Protein AF-0000000082691052 (afdb_homodimer)

Nearest PDB structures (foldseek):
  5c16-assembly4_D  TM=9.953E-01  e=3.959E-85  Homo sapiens
  1zvr-assembly1_A  TM=9.851E-01  e=4.439E-80  Homo sapiens
  5gnh-assembly2_A  TM=9.841E-01  e=2.265E-79  Homo sapiens
  5gnh-assembly3_B  TM=9.835E-01  e=7.091E-79  Homo sapiens
  2yf0-assembly1_A-2  TM=7.740E-01  e=4.657E-48  Homo sapiens

Structure (mmCIF, N/CA/C/O backbone):
data_AF-0000000082691052-model_v1
#
loop_
_entity.id
_entity.type
_entity.pdbx_description
1 polymer Myotubularin
#
loop_
_atom_site.group_PDB
_atom_site.id
_atom_site.type_symbol
_atom_site.label_atom_id
_atom_site.label_alt_id
_atom_site.label_comp_id
_atom_site.label_asym_id
_atom_site.label_entity_id
_atom_site.label_seq_id
_atom_site.pdbx_PDB_ins_code
_atom_site.Cartn_x
_atom_site.Cartn_y
_atom_site.Cartn_z
_atom_site.occupancy
_atom_site.B_iso_or_equiv
_atom_site.auth_seq_id
_atom_site.auth_comp_id
_atom_site.auth_asym_id
_atom_site.auth_atom_id
_atom_site.pdbx_PDB_model_num
ATOM 1 N N . MET A 1 1 ? -20.766 -76.875 -1.717 1 14.55 1 MET A N 1
ATOM 2 C CA . MET A 1 1 ? -20.375 -77.688 -2.879 1 14.55 1 MET A CA 1
ATOM 3 C C . MET A 1 1 ? -20.75 -77 -4.176 1 14.55 1 MET A C 1
ATOM 5 O O . MET A 1 1 ? -19.906 -76.812 -5.07 1 14.55 1 MET A O 1
ATOM 9 N N . ASP A 1 2 ? -21.922 -77.062 -4.832 1 14.27 2 ASP A N 1
ATOM 10 C CA . ASP A 1 2 ? -22.5 -77.562 -6.078 1 14.27 2 ASP A CA 1
ATOM 11 C C . ASP A 1 2 ? -22.703 -76.375 -7.078 1 14.27 2 ASP A C 1
ATOM 13 O O . ASP A 1 2 ? -23.406 -75.438 -6.793 1 14.27 2 ASP A O 1
ATOM 17 N N . LYS A 1 3 ? -21.688 -76.125 -8.289 1 18.16 3 LYS A N 1
ATOM 18 C CA . LYS A 1 3 ? -20.797 -75.562 -9.297 1 18.16 3 LYS A CA 1
ATOM 19 C C . LYS A 1 3 ? -21.531 -75.375 -10.633 1 18.16 3 LYS A C 1
ATOM 21 O O . LYS A 1 3 ? -20.922 -75.062 -11.648 1 18.16 3 LYS A O 1
ATOM 26 N N . LEU A 1 4 ? -22.812 -75.5 -10.898 1 14.78 4 LEU A N 1
ATOM 27 C CA . LEU A 1 4 ? -23.25 -76.312 -12.062 1 14.78 4 LEU A CA 1
ATOM 28 C C . LEU A 1 4 ? -23.047 -75.5 -13.344 1 14.78 4 LEU A C 1
ATOM 30 O O . LEU A 1 4 ? -22.453 -76 -14.312 1 14.78 4 LEU A O 1
ATOM 34 N N . PRO A 1 5 ? -24.062 -74.812 -14.219 1 16.7 5 PRO A N 1
ATOM 35 C CA . PRO A 1 5 ? -24.516 -75.312 -15.508 1 16.7 5 PRO A CA 1
ATOM 36 C C . PRO A 1 5 ? -23.906 -74.562 -16.688 1 16.7 5 PRO A C 1
ATOM 38 O O . PRO A 1 5 ? -23.531 -73.438 -16.562 1 16.7 5 PRO A O 1
ATOM 41 N N . ALA A 1 6 ? -23.625 -75.062 -18.156 1 17.56 6 ALA A N 1
ATOM 42 C CA . ALA A 1 6 ? -22.703 -75.375 -19.234 1 17.56 6 ALA A CA 1
ATOM 43 C C . ALA A 1 6 ? -22.875 -74.438 -20.422 1 17.56 6 ALA A C 1
ATOM 45 O O . ALA A 1 6 ? -21.891 -74.062 -21.062 1 17.56 6 ALA A O 1
ATOM 46 N N . LEU A 1 7 ? -24.109 -73.938 -20.938 1 16.14 7 LEU A N 1
ATOM 47 C CA . LEU A 1 7 ? -24.609 -74.375 -22.234 1 16.14 7 LEU A CA 1
ATOM 48 C C . LEU A 1 7 ? -23.953 -73.562 -23.359 1 16.14 7 LEU A C 1
ATOM 50 O O . LEU A 1 7 ? -23.484 -72.438 -23.141 1 16.14 7 LEU A O 1
ATOM 54 N N . ASP A 1 8 ? -24.156 -73.875 -24.859 1 16.05 8 ASP A N 1
ATOM 55 C CA . ASP A 1 8 ? -23.672 -74.25 -26.188 1 16.05 8 ASP A CA 1
ATOM 56 C C . ASP A 1 8 ? -23.766 -73.125 -27.172 1 16.05 8 ASP A C 1
ATOM 58 O O . ASP A 1 8 ? -24.875 -72.688 -27.5 1 16.05 8 ASP A O 1
ATOM 62 N N . LEU A 1 9 ? -22.844 -72.188 -27.344 1 16.17 9 LEU A N 1
ATOM 63 C CA . LEU A 1 9 ? -22.719 -70.875 -28 1 16.17 9 LEU A CA 1
ATOM 64 C C . LEU A 1 9 ? -22.531 -71 -29.5 1 16.17 9 LEU A C 1
ATOM 66 O O . LEU A 1 9 ? -21.406 -71.312 -29.953 1 16.17 9 LEU A O 1
ATOM 70 N N . GLY A 1 10 ? -23.453 -71.438 -30.281 1 15.02 10 GLY A N 1
ATOM 71 C CA . GLY A 1 10 ? -23.297 -72 -31.625 1 15.02 10 GLY A CA 1
ATOM 72 C C . GLY A 1 10 ? -22.844 -71 -32.625 1 15.02 10 GLY A C 1
ATOM 73 O O . GLY A 1 10 ? -22.859 -69.812 -32.375 1 15.02 10 GLY A O 1
ATOM 74 N N . ALA A 1 11 ? -22.5 -71.312 -34.156 1 15.74 11 ALA A N 1
ATOM 75 C CA . ALA A 1 11 ? -21.531 -71.375 -35.25 1 15.74 11 ALA A CA 1
ATOM 76 C C . ALA A 1 11 ? -21.922 -70.375 -36.344 1 15.74 11 ALA A C 1
ATOM 78 O O . ALA A 1 11 ? -21.062 -69.688 -36.906 1 15.74 11 ALA A O 1
ATOM 79 N N . PRO A 1 12 ? -23.172 -70 -36.844 1 15.3 12 PRO A N 1
ATOM 80 C CA . PRO A 1 12 ? -23.297 -70.438 -38.25 1 15.3 12 PRO A CA 1
ATOM 81 C C . PRO A 1 12 ? -22.688 -69.375 -39.219 1 15.3 12 PRO A C 1
ATOM 83 O O . PRO A 1 12 ? -22.453 -68.25 -38.844 1 15.3 12 PRO A O 1
ATOM 86 N N . VAL A 1 13 ? -22.703 -69.625 -40.719 1 15.66 13 VAL A N 1
ATOM 87 C CA . VAL A 1 13 ? -21.969 -69.812 -41.969 1 15.66 13 VAL A CA 1
ATOM 88 C C . VAL A 1 13 ? -22.141 -68.562 -42.875 1 15.66 13 VAL A C 1
ATOM 90 O O . VAL A 1 13 ? -21.141 -68 -43.312 1 15.66 13 VAL A O 1
ATOM 93 N N . GLY A 1 14 ? -23.031 -68.5 -43.938 1 14.49 14 GLY A N 1
ATOM 94 C CA . GLY A 1 14 ? -22.719 -68.688 -45.344 1 14.49 14 GLY A CA 1
ATOM 95 C C . GLY A 1 14 ? -22.703 -67.375 -46.094 1 14.49 14 GLY A C 1
ATOM 96 O O . GLY A 1 14 ? -21.656 -66.938 -46.562 1 14.49 14 GLY A O 1
ATOM 97 N N . GLY A 1 15 ? -23.812 -66.938 -46.844 1 14.43 15 GLY A N 1
ATOM 98 C CA . GLY A 1 15 ? -23.906 -67 -48.312 1 14.43 15 GLY A CA 1
ATOM 99 C C . GLY A 1 15 ? -23.609 -65.688 -49 1 14.43 15 GLY A C 1
ATOM 100 O O . GLY A 1 15 ? -23.062 -64.812 -48.375 1 14.43 15 GLY A O 1
ATOM 101 N N . GLY A 1 16 ? -24.625 -65 -49.625 1 14.62 16 GLY A N 1
ATOM 102 C CA . GLY A 1 16 ? -24.828 -64.875 -51.062 1 14.62 16 GLY A CA 1
ATOM 103 C C . GLY A 1 16 ? -24.328 -63.562 -51.594 1 14.62 16 GLY A C 1
ATOM 104 O O . GLY A 1 16 ? -23.953 -62.688 -50.844 1 14.62 16 GLY A O 1
ATOM 105 N N . GLY A 1 17 ? -25.062 -63 -52.625 1 14.78 17 GLY A N 1
ATOM 106 C CA . GLY A 1 17 ? -24.828 -62.781 -54.031 1 14.78 17 GLY A CA 1
ATOM 107 C C . GLY A 1 17 ? -24.453 -61.312 -54.344 1 14.78 17 GLY A C 1
ATOM 108 O O . GLY A 1 17 ? -24.391 -60.5 -53.406 1 14.78 17 GLY A O 1
ATOM 109 N N . ARG A 1 18 ? -25.203 -60.562 -55.281 1 14.23 18 ARG A N 1
ATOM 110 C CA . ARG A 1 18 ? -24.859 -60.188 -56.656 1 14.23 18 ARG A CA 1
ATOM 111 C C . ARG A 1 18 ? -24.641 -58.688 -56.781 1 14.23 18 ARG A C 1
ATOM 113 O O . ARG A 1 18 ? -23.656 -58.25 -57.375 1 14.23 18 ARG A O 1
ATOM 120 N N . LYS A 1 19 ? -25.734 -57.719 -56.656 1 14.57 19 LYS A N 1
ATOM 121 C CA . LYS A 1 19 ? -26.047 -57.094 -57.938 1 14.57 19 LYS A CA 1
ATOM 122 C C . LYS A 1 19 ? -25.094 -55.938 -58.219 1 14.57 19 LYS A C 1
ATOM 124 O O . LYS A 1 19 ? -24.516 -55.375 -57.312 1 14.57 19 LYS A O 1
ATOM 129 N N . PRO A 1 20 ? -25.531 -54.812 -59.156 1 15.2 20 PRO A N 1
ATOM 130 C CA . PRO A 1 20 ? -25.016 -54.406 -60.438 1 15.2 20 PRO A CA 1
ATOM 131 C C . PRO A 1 20 ? -24.25 -53.094 -60.375 1 15.2 20 PRO A C 1
ATOM 133 O O . PRO A 1 20 ? -24.25 -52.406 -59.344 1 15.2 20 PRO A O 1
ATOM 136 N N . PRO A 1 21 ? -24.625 -52.031 -61.344 1 15.65 21 PRO A N 1
ATOM 137 C CA . PRO A 1 21 ? -23.906 -51.5 -62.5 1 15.65 21 PRO A CA 1
ATOM 138 C C . PRO A 1 21 ? -23.312 -50.094 -62.25 1 15.65 21 PRO A C 1
ATOM 140 O O . PRO A 1 21 ? -23.656 -49.469 -61.25 1 15.65 21 PRO A O 1
ATOM 143 N N . ARG A 1 22 ? -23 -49.281 -63.344 1 15.65 22 ARG A N 1
ATOM 144 C CA . ARG A 1 22 ? -21.859 -48.594 -63.938 1 15.65 22 ARG A CA 1
ATOM 145 C C . ARG A 1 22 ? -21.969 -47.062 -63.75 1 15.65 22 ARG A C 1
ATOM 147 O O . ARG A 1 22 ? -20.969 -46.406 -63.531 1 15.65 22 ARG A O 1
ATOM 154 N N . PRO A 1 23 ? -23.266 -46.312 -63.656 1 15.78 23 PRO A N 1
ATOM 155 C CA . PRO A 1 23 ? -23.266 -45.406 -64.812 1 15.78 23 PRO A CA 1
ATOM 156 C C . PRO A 1 23 ? -22.422 -44.188 -64.562 1 15.78 23 PRO A C 1
ATOM 158 O O . PRO A 1 23 ? -22.156 -43.781 -63.438 1 15.78 23 PRO A O 1
ATOM 161 N N . ALA A 1 24 ? -22.094 -43.344 -65.75 1 16.25 24 ALA A N 1
ATOM 162 C CA . ALA A 1 24 ? -21.062 -42.562 -66.438 1 16.25 24 ALA A CA 1
ATOM 163 C C . ALA A 1 24 ? -21.234 -41.094 -66.125 1 16.25 24 ALA A C 1
ATOM 165 O O . ALA A 1 24 ? -20.359 -40.281 -66.5 1 16.25 24 ALA A O 1
ATOM 166 N N . VAL A 1 25 ? -22.234 -40.594 -65.375 1 16.7 25 VAL A N 1
ATOM 167 C CA . VAL A 1 25 ? -22.766 -39.438 -66.062 1 16.7 25 VAL A CA 1
ATOM 168 C C . VAL A 1 25 ? -21.734 -38.312 -66.062 1 16.7 25 VAL A C 1
ATOM 170 O O . VAL A 1 25 ? -20.984 -38.156 -65.062 1 16.7 25 VAL A O 1
ATOM 173 N N . PRO A 1 26 ? -21.828 -37.344 -67 1 16.61 26 PRO A N 1
ATOM 174 C CA . PRO A 1 26 ? -20.984 -36.562 -67.875 1 16.61 26 PRO A CA 1
ATOM 175 C C . PRO A 1 26 ? -20.406 -35.312 -67.188 1 16.61 26 PRO A C 1
ATOM 177 O O . PRO A 1 26 ? -20.719 -35.031 -66.062 1 16.61 26 PRO A O 1
ATOM 180 N N . PRO A 1 27 ? -20.703 -34.031 -67.812 1 16.38 27 PRO A N 1
ATOM 181 C CA . PRO A 1 27 ? -19.844 -33.094 -68.562 1 16.38 27 PRO A CA 1
ATOM 182 C C . PRO A 1 27 ? -19.391 -31.906 -67.75 1 16.38 27 PRO A C 1
ATOM 184 O O . PRO A 1 27 ? -18.188 -31.594 -67.688 1 16.38 27 PRO A O 1
ATOM 187 N N . GLY A 1 28 ? -20.297 -30.734 -67.5 1 17.52 28 GLY A N 1
ATOM 188 C CA . GLY A 1 28 ? -20.078 -29.438 -68.125 1 17.52 28 GLY A CA 1
ATOM 189 C C . GLY A 1 28 ? -19.266 -28.484 -67.25 1 17.52 28 GLY A C 1
ATOM 190 O O . GLY A 1 28 ? -19.219 -28.656 -66 1 17.52 28 GLY A O 1
ATOM 191 N N . ALA A 1 29 ? -18.422 -27.359 -67.812 1 17.3 29 ALA A N 1
ATOM 192 C CA . ALA A 1 29 ? -17.172 -26.625 -67.75 1 17.3 29 ALA A CA 1
ATOM 193 C C . ALA A 1 29 ? -17.328 -25.328 -67 1 17.3 29 ALA A C 1
ATOM 195 O O . ALA A 1 29 ? -16.344 -24.609 -66.75 1 17.3 29 ALA A O 1
ATOM 196 N N . LEU A 1 30 ? -18.531 -24.812 -66.688 1 16.62 30 LEU A N 1
ATOM 197 C CA . LEU A 1 30 ? -18.656 -23.391 -66.938 1 16.62 30 LEU A CA 1
ATOM 198 C C . LEU A 1 30 ? -17.719 -22.578 -66.062 1 16.62 30 LEU A C 1
ATOM 200 O O . LEU A 1 30 ? -17.25 -23.078 -65 1 16.62 30 LEU A O 1
ATOM 204 N N . ALA A 1 31 ? -18.031 -21.094 -65.75 1 19.31 31 ALA A N 1
ATOM 205 C CA . ALA A 1 31 ? -17.531 -19.734 -66 1 19.31 31 ALA A CA 1
ATOM 206 C C . ALA A 1 31 ? -16.828 -19.172 -64.75 1 19.31 31 ALA A C 1
ATOM 208 O O . ALA A 1 31 ? -17.172 -19.516 -63.656 1 19.31 31 ALA A O 1
ATOM 209 N N . ALA A 1 32 ? -15.742 -18.234 -64.938 1 18.31 32 ALA A N 1
ATOM 210 C CA . ALA A 1 32 ? -14.453 -17.781 -64.438 1 18.31 32 ALA A CA 1
ATOM 211 C C . ALA A 1 32 ? -14.641 -16.734 -63.312 1 18.31 32 ALA A C 1
ATOM 213 O O . ALA A 1 32 ? -14.859 -15.555 -63.594 1 18.31 32 ALA A O 1
ATOM 214 N N . ALA A 1 33 ? -15.477 -16.859 -62.344 1 17.02 33 ALA A N 1
ATOM 215 C CA . ALA A 1 33 ? -15.922 -15.781 -61.438 1 17.02 33 ALA A CA 1
ATOM 216 C C . ALA A 1 33 ? -14.75 -15.203 -60.656 1 17.02 33 ALA A C 1
ATOM 218 O O . ALA A 1 33 ? -14.148 -15.898 -59.844 1 17.02 33 ALA A O 1
ATOM 219 N N . SER A 1 34 ? -14.062 -14.125 -61.156 1 18.45 34 SER A N 1
ATOM 220 C CA . SER A 1 34 ? -12.789 -13.516 -60.781 1 18.45 34 SER A CA 1
ATOM 221 C C . SER A 1 34 ? -12.883 -12.812 -59.438 1 18.45 34 SER A C 1
ATOM 223 O O . SER A 1 34 ? -12.016 -12.008 -59.094 1 18.45 34 SER A O 1
ATOM 225 N N . ALA A 1 35 ? -13.672 -13.188 -58.531 1 18.52 35 ALA A N 1
ATOM 226 C CA . ALA A 1 35 ? -14.055 -12.281 -57.438 1 18.52 35 ALA A CA 1
ATOM 227 C C . ALA A 1 35 ? -12.836 -11.859 -56.625 1 18.52 35 ALA A C 1
ATOM 229 O O . ALA A 1 35 ? -12.117 -12.703 -56.094 1 18.52 35 ALA A O 1
ATOM 230 N N . GLY A 1 36 ? -12.281 -10.656 -56.844 1 19.19 36 GLY A N 1
ATOM 231 C CA . GLY A 1 36 ? -11.07 -9.969 -56.406 1 19.19 36 GLY A CA 1
ATOM 232 C C . GLY A 1 36 ? -10.992 -9.781 -54.906 1 19.19 36 GLY A C 1
ATOM 233 O O . GLY A 1 36 ? -11.828 -9.094 -54.312 1 19.19 36 GLY A O 1
ATOM 234 N N . SER A 1 37 ? -10.641 -10.742 -54.062 1 18.55 37 SER A N 1
ATOM 235 C CA . SER A 1 37 ? -10.656 -10.797 -52.594 1 18.55 37 SER A CA 1
ATOM 236 C C . SER A 1 37 ? -9.68 -9.789 -52 1 18.55 37 SER A C 1
ATOM 238 O O . SER A 1 37 ? -8.477 -9.859 -52.25 1 18.55 37 SER A O 1
ATOM 240 N N . ARG A 1 38 ? -10.07 -8.484 -51.812 1 21.14 38 ARG A N 1
ATOM 241 C CA . ARG A 1 38 ? -9.188 -7.453 -51.281 1 21.14 38 ARG A CA 1
ATOM 242 C C . ARG A 1 38 ? -8.602 -7.883 -49.938 1 21.14 38 ARG A C 1
ATOM 244 O O . ARG A 1 38 ? -9.344 -8.195 -49 1 21.14 38 ARG A O 1
ATOM 251 N N . GLN A 1 39 ? -7.422 -8.547 -49.875 1 19.2 39 GLN A N 1
ATOM 252 C CA . GLN A 1 39 ? -6.676 -9.062 -48.719 1 19.2 39 GLN A CA 1
ATOM 253 C C . GLN A 1 39 ? -6.375 -7.953 -47.719 1 19.2 39 GLN A C 1
ATOM 255 O O . GLN A 1 39 ? -5.754 -6.949 -48.062 1 19.2 39 GLN A O 1
ATOM 260 N N . PRO A 1 40 ? -7.34 -7.707 -46.812 1 22.86 40 PRO A N 1
ATOM 261 C CA . PRO A 1 40 ? -7.066 -6.59 -45.906 1 22.86 40 PRO A CA 1
ATOM 262 C C . PRO A 1 40 ? -5.664 -6.645 -45.312 1 22.86 40 PRO A C 1
ATOM 264 O O . PRO A 1 40 ? -5.117 -7.73 -45.125 1 22.86 40 PRO A O 1
ATOM 267 N N . SER A 1 41 ? -4.773 -5.656 -45.594 1 22.27 41 SER A N 1
ATOM 268 C CA . SER A 1 41 ? -3.377 -5.43 -45.219 1 22.27 41 SER A CA 1
ATOM 269 C C . SER A 1 41 ? -3.174 -5.535 -43.719 1 22.27 41 SER A C 1
ATOM 271 O O . SER A 1 41 ? -3.852 -4.852 -42.938 1 22.27 41 SER A O 1
ATOM 273 N N . VAL A 1 42 ? -2.936 -6.738 -43.156 1 24.97 42 VAL A N 1
ATOM 274 C CA . VAL A 1 42 ? -2.516 -7.051 -41.812 1 24.97 42 VAL A CA 1
ATOM 275 C C . VAL A 1 42 ? -1.398 -6.102 -41.375 1 24.97 42 VAL A C 1
ATOM 277 O O . VAL A 1 42 ? -0.299 -6.137 -41.938 1 24.97 42 VAL A O 1
ATOM 280 N N . GLU A 1 43 ? -1.703 -4.793 -41.125 1 26.08 43 GLU A N 1
ATOM 281 C CA . GLU A 1 43 ? -0.67 -3.875 -40.656 1 26.08 43 GLU A CA 1
ATOM 282 C C . GLU A 1 43 ? 0.174 -4.508 -39.562 1 26.08 43 GLU A C 1
ATOM 284 O O . GLU A 1 43 ? -0.36 -4.965 -38.562 1 26.08 43 GLU A O 1
ATOM 289 N N . THR A 1 44 ? 1.239 -5.207 -39.938 1 26.16 44 THR A N 1
ATOM 290 C CA . THR A 1 44 ? 2.33 -5.734 -39.125 1 26.16 44 THR A CA 1
ATOM 291 C C . THR A 1 44 ? 2.756 -4.719 -38.062 1 26.16 44 THR A C 1
ATOM 293 O O . THR A 1 44 ? 3.137 -3.594 -38.375 1 26.16 44 THR A O 1
ATOM 296 N N . LEU A 1 45 ? 2.029 -4.73 -36.938 1 26.19 45 LEU A N 1
ATOM 297 C CA . LEU A 1 45 ? 2.426 -3.945 -35.781 1 26.19 45 LEU A CA 1
ATOM 298 C C . LEU A 1 45 ? 3.936 -4.008 -35.562 1 26.19 45 LEU A C 1
ATOM 300 O O . LEU A 1 45 ? 4.492 -5.082 -35.344 1 26.19 45 LEU A O 1
ATOM 304 N N . ASP A 1 46 ? 4.672 -3.248 -36.375 1 27.34 46 ASP A N 1
ATOM 305 C CA . ASP A 1 46 ? 6.113 -3.035 -36.281 1 27.34 46 ASP A CA 1
ATOM 306 C C . ASP A 1 46 ? 6.57 -2.918 -34.812 1 27.34 46 ASP A C 1
ATOM 308 O O . ASP A 1 46 ? 6.008 -2.139 -34.062 1 27.34 46 ASP A O 1
ATOM 312 N N . SER A 1 47 ? 7 -3.961 -34.312 1 27.59 47 SER A N 1
ATOM 313 C CA . SER A 1 47 ? 7.594 -4.176 -33 1 27.59 47 SER A CA 1
ATOM 314 C C . SER A 1 47 ? 8.609 -3.092 -32.656 1 27.59 47 SER A C 1
ATOM 316 O O . SER A 1 47 ? 9.578 -2.895 -33.406 1 27.59 47 SER A O 1
ATOM 318 N N . PRO A 1 48 ? 8.141 -1.964 -32.094 1 31.89 48 PRO A N 1
ATOM 319 C CA . PRO A 1 48 ? 9.039 -0.857 -31.766 1 31.89 48 PRO A CA 1
ATOM 320 C C . PRO A 1 48 ? 10.312 -1.323 -31.047 1 31.89 48 PRO A C 1
ATOM 322 O O . PRO A 1 48 ? 11 -0.517 -30.422 1 31.89 48 PRO A O 1
ATOM 325 N N . THR A 1 49 ? 10.75 -2.508 -31.188 1 32.53 49 THR A N 1
ATOM 326 C CA . THR A 1 49 ? 12.008 -2.996 -30.641 1 32.53 49 THR A CA 1
ATOM 327 C C . THR A 1 49 ? 13.164 -2.092 -31.047 1 32.53 49 THR A C 1
ATOM 329 O O . THR A 1 49 ? 14.242 -2.145 -30.438 1 32.53 49 THR A O 1
ATOM 332 N N . GLY A 1 50 ? 12.969 -1.361 -32.188 1 32.66 50 GLY A N 1
ATOM 333 C CA . GLY A 1 50 ? 14.094 -0.659 -32.75 1 32.66 50 GLY A CA 1
ATOM 334 C C . GLY A 1 50 ? 14.531 0.551 -31.953 1 32.66 50 GLY A C 1
ATOM 335 O O . GLY A 1 50 ? 15.703 0.924 -31.969 1 32.66 50 GLY A O 1
ATOM 336 N N . SER A 1 51 ? 13.492 1.189 -31.375 1 35.56 51 SER A N 1
ATOM 337 C CA . SER A 1 51 ? 13.812 2.504 -30.828 1 35.56 51 SER A CA 1
ATOM 338 C C . SER A 1 51 ? 14.609 2.387 -29.531 1 35.56 51 SER A C 1
ATOM 340 O O . SER A 1 51 ? 15.477 3.213 -29.266 1 35.56 51 SER A O 1
ATOM 342 N N . HIS A 1 52 ? 14.375 1.363 -28.797 1 32.47 52 HIS A N 1
ATOM 343 C CA . HIS A 1 52 ? 15.109 1.2 -27.547 1 32.47 52 HIS A CA 1
ATOM 344 C C . HIS A 1 52 ? 16.562 0.845 -27.812 1 32.47 52 HIS A C 1
ATOM 346 O O . HIS A 1 52 ? 17.469 1.347 -27.125 1 32.47 52 HIS A O 1
ATOM 352 N N . VAL A 1 53 ? 16.797 0.132 -28.906 1 34.56 53 VAL A N 1
ATOM 353 C CA . VAL A 1 53 ? 18.172 -0.204 -29.281 1 34.56 53 VAL A CA 1
ATOM 354 C C . VAL A 1 53 ? 18.906 1.058 -29.703 1 34.56 53 VAL A C 1
ATOM 356 O O . VAL A 1 53 ? 20.062 1.269 -29.328 1 34.56 53 VAL A O 1
ATOM 359 N N . GLU A 1 54 ? 18.203 1.872 -30.406 1 37.75 54 GLU A N 1
ATOM 360 C CA . GLU A 1 54 ? 18.859 3.078 -30.891 1 37.75 54 GLU A CA 1
ATOM 361 C C . GLU A 1 54 ? 19.141 4.059 -29.766 1 37.75 54 GLU A C 1
ATOM 363 O O . GLU A 1 54 ? 20.219 4.656 -29.703 1 37.75 54 GLU A O 1
ATOM 368 N N . TRP A 1 55 ? 18.266 4.148 -28.891 1 34.59 55 TRP A N 1
ATOM 369 C CA . TRP A 1 55 ? 18.469 5.016 -27.734 1 34.59 55 TRP A CA 1
ATOM 370 C C . TRP A 1 55 ? 19.578 4.477 -26.828 1 34.59 55 TRP A C 1
ATOM 372 O O . TRP A 1 55 ? 20.422 5.238 -26.344 1 34.59 55 TRP A O 1
ATOM 382 N N . CYS A 1 56 ? 19.688 3.211 -26.656 1 36.94 56 CYS A N 1
ATOM 383 C CA . CYS A 1 56 ? 20.781 2.584 -25.922 1 36.94 56 CYS A CA 1
ATOM 384 C C . CYS A 1 56 ? 22.109 2.826 -26.609 1 36.94 56 CYS A C 1
ATOM 386 O O . CYS A 1 56 ? 23.109 3.107 -25.938 1 36.94 56 CYS A O 1
ATOM 388 N N . LYS A 1 57 ? 22.125 2.84 -27.922 1 40.62 57 LYS A N 1
ATOM 389 C CA . LYS A 1 57 ? 23.328 3.148 -28.688 1 40.62 57 LYS A CA 1
ATOM 390 C C . LYS A 1 57 ? 23.812 4.57 -28.406 1 40.62 57 LYS A C 1
ATOM 392 O O . LYS A 1 57 ? 25 4.801 -28.219 1 40.62 57 LYS A O 1
ATOM 397 N N . GLN A 1 58 ? 22.844 5.395 -28.344 1 39.12 58 GLN A N 1
ATOM 398 C CA . GLN A 1 58 ? 23.188 6.801 -28.156 1 39.12 58 GLN A CA 1
ATOM 399 C C . GLN A 1 58 ? 23.672 7.059 -26.719 1 39.12 58 GLN A C 1
ATOM 401 O O . GLN A 1 58 ? 24.594 7.84 -26.516 1 39.12 58 GLN A O 1
ATOM 406 N N . LEU A 1 59 ? 23.125 6.422 -25.844 1 38.84 59 LEU A N 1
ATOM 407 C CA . LEU A 1 59 ? 23.531 6.633 -24.453 1 38.84 59 LEU A CA 1
ATOM 408 C C . LEU A 1 59 ? 24.906 6.035 -24.203 1 38.84 59 LEU A C 1
ATOM 410 O O . LEU A 1 59 ? 25.75 6.648 -23.531 1 38.84 59 LEU A O 1
ATOM 414 N N . ILE A 1 60 ? 25.219 4.934 -24.781 1 39.25 60 ILE A N 1
ATOM 415 C CA . ILE A 1 60 ? 26.562 4.363 -24.672 1 39.25 60 ILE A CA 1
ATOM 416 C C . ILE A 1 60 ? 27.562 5.266 -25.391 1 39.25 60 ILE A C 1
ATOM 418 O O . ILE A 1 60 ? 28.625 5.566 -24.859 1 39.25 60 ILE A O 1
ATOM 422 N N . ALA A 1 61 ? 27.203 5.719 -26.594 1 39.59 61 ALA A N 1
ATOM 423 C CA . ALA A 1 61 ? 28.094 6.602 -27.344 1 39.59 61 ALA A CA 1
ATOM 424 C C . ALA A 1 61 ? 28.297 7.926 -26.609 1 39.59 61 ALA A C 1
ATOM 426 O O . ALA A 1 61 ? 29.422 8.422 -26.531 1 39.59 61 ALA A O 1
ATOM 427 N N . ALA A 1 62 ? 27.266 8.492 -26.156 1 36.62 62 ALA A N 1
ATOM 428 C CA . ALA A 1 62 ? 27.375 9.781 -25.484 1 36.62 62 ALA A CA 1
ATOM 429 C C . ALA A 1 62 ? 28.188 9.648 -24.188 1 36.62 62 ALA A C 1
ATOM 431 O O . ALA A 1 62 ? 28.969 10.539 -23.844 1 36.62 62 ALA A O 1
ATOM 432 N N . THR A 1 63 ? 27.906 8.641 -23.5 1 34.44 63 THR A N 1
ATOM 433 C CA . THR A 1 63 ? 28.625 8.453 -22.234 1 34.44 63 THR A CA 1
ATOM 434 C C . THR A 1 63 ? 30.109 8.203 -22.5 1 34.44 63 THR A C 1
ATOM 436 O O . THR A 1 63 ? 30.969 8.75 -21.797 1 34.44 63 THR A O 1
ATOM 439 N N . ILE A 1 64 ? 30.406 7.57 -23.594 1 32.31 64 ILE A N 1
ATOM 440 C CA . ILE A 1 64 ? 31.828 7.391 -23.906 1 32.31 64 ILE A CA 1
ATOM 441 C C . ILE A 1 64 ? 32.438 8.734 -24.312 1 32.31 64 ILE A C 1
ATOM 443 O O . ILE A 1 64 ? 33.562 9.062 -23.906 1 32.31 64 ILE A O 1
ATOM 447 N N . SER A 1 65 ? 31.703 9.516 -25.156 1 32.5 65 SER A N 1
ATOM 448 C CA . SER A 1 65 ? 32.281 10.773 -25.609 1 32.5 65 SER A CA 1
ATOM 449 C C . SER A 1 65 ? 32.406 11.766 -24.453 1 32.5 65 SER A C 1
ATOM 451 O O . SER A 1 65 ? 33.312 12.594 -24.438 1 32.5 65 SER A O 1
ATOM 453 N N . SER A 1 66 ? 31.328 11.938 -23.719 1 31.08 66 SER A N 1
ATOM 454 C CA . SER A 1 66 ? 31.422 12.969 -22.688 1 31.08 66 SER A CA 1
ATOM 455 C C . SER A 1 66 ? 32.438 12.586 -21.609 1 31.08 66 SER A C 1
ATOM 457 O O . SER A 1 66 ? 32.844 13.43 -20.797 1 31.08 66 SER A O 1
ATOM 459 N N . GLN A 1 67 ? 32.594 11.352 -21.375 1 30.92 67 GLN A N 1
ATOM 460 C CA . GLN A 1 67 ? 33.531 11.102 -20.281 1 30.92 67 GLN A CA 1
ATOM 461 C C . GLN A 1 67 ? 34.938 11.508 -20.656 1 30.92 67 GLN A C 1
ATOM 463 O O . GLN A 1 67 ? 35.875 11.367 -19.844 1 30.92 67 GLN A O 1
ATOM 468 N N . ILE A 1 68 ? 35.344 11.758 -21.969 1 28.3 68 ILE A N 1
ATOM 469 C CA . ILE A 1 68 ? 36.75 12.117 -21.953 1 28.3 68 ILE A CA 1
ATOM 470 C C . ILE A 1 68 ? 36.906 13.492 -21.297 1 28.3 68 ILE A C 1
ATOM 472 O O . ILE A 1 68 ? 37.875 13.719 -20.578 1 28.3 68 ILE A O 1
ATOM 476 N N . SER A 1 69 ? 36.188 14.547 -21.812 1 27.42 69 SER A N 1
ATOM 477 C CA . SER A 1 69 ? 36.812 15.805 -21.422 1 27.42 69 SER A CA 1
ATOM 478 C C . SER A 1 69 ? 36.438 16.172 -19.984 1 27.42 69 SER A C 1
ATOM 480 O O . SER A 1 69 ? 37.312 16.469 -19.172 1 27.42 69 SER A O 1
ATOM 482 N N . GLY A 1 70 ? 35.375 17.078 -19.766 1 26.67 70 GLY A N 1
ATOM 483 C CA . GLY A 1 70 ? 35.375 18.078 -18.719 1 26.67 70 GLY A CA 1
ATOM 484 C C . GLY A 1 70 ? 34.938 17.547 -17.375 1 26.67 70 GLY A C 1
ATOM 485 O O . GLY A 1 70 ? 34.375 16.453 -17.281 1 26.67 70 GLY A O 1
ATOM 486 N N . PRO A 1 71 ? 35.469 18.188 -16.109 1 27.47 71 PRO A N 1
ATOM 487 C CA . PRO A 1 71 ? 35.312 17.906 -14.68 1 27.47 71 PRO A CA 1
ATOM 488 C C . PRO A 1 71 ? 33.875 17.828 -14.227 1 27.47 71 PRO A C 1
ATOM 490 O O . PRO A 1 71 ? 33.094 18.75 -14.453 1 27.47 71 PRO A O 1
ATOM 493 N N . VAL A 1 72 ? 33.188 16.734 -14.406 1 28.42 72 VAL A N 1
ATOM 494 C CA . VAL A 1 72 ? 31.828 16.625 -13.898 1 28.42 72 VAL A CA 1
ATOM 495 C C . VAL A 1 72 ? 31.797 17.016 -12.422 1 28.42 72 VAL A C 1
ATOM 497 O O . VAL A 1 72 ? 32.562 16.484 -11.617 1 28.42 72 VAL A O 1
ATOM 500 N N . PRO A 1 73 ? 31.375 18.25 -12.086 1 27.06 73 PRO A N 1
ATOM 501 C CA . PRO A 1 73 ? 31.297 18.656 -10.688 1 27.06 73 PRO A CA 1
ATOM 502 C C . PRO A 1 73 ? 30.609 17.609 -9.797 1 27.06 73 PRO A C 1
ATOM 504 O O . PRO A 1 73 ? 29.625 17.016 -10.211 1 27.06 73 PRO A O 1
ATOM 507 N N . THR A 1 74 ? 31.375 16.859 -8.945 1 27 74 THR A N 1
ATOM 508 C CA . THR A 1 74 ? 31.125 15.891 -7.879 1 27 74 THR A CA 1
ATOM 509 C C . THR A 1 74 ? 30.016 16.391 -6.949 1 27 74 THR A C 1
ATOM 511 O O . THR A 1 74 ? 30.266 17.25 -6.098 1 27 74 THR A O 1
ATOM 514 N N . GLU A 1 75 ? 28.922 16.953 -7.418 1 26.91 75 GLU A N 1
ATOM 515 C CA . GLU A 1 75 ? 28.031 17.234 -6.297 1 26.91 75 GLU A CA 1
ATOM 516 C C . GLU A 1 75 ? 27.922 16.031 -5.367 1 26.91 75 GLU A C 1
ATOM 518 O O . GLU A 1 75 ? 27.922 14.891 -5.82 1 26.91 75 GLU A O 1
ATOM 523 N N . ASN A 1 76 ? 28.344 16.203 -4.074 1 24.78 76 ASN A N 1
ATOM 524 C CA . ASN A 1 76 ? 28.531 15.375 -2.883 1 24.78 76 ASN A CA 1
ATOM 525 C C . ASN A 1 76 ? 27.312 14.492 -2.619 1 24.78 76 ASN A C 1
ATOM 527 O O . ASN A 1 76 ? 26.328 14.945 -2.039 1 24.78 76 ASN A O 1
ATOM 531 N N . LEU A 1 77 ? 26.906 13.797 -3.598 1 25.95 77 LEU A N 1
ATOM 532 C CA . LEU A 1 77 ? 25.969 12.727 -3.283 1 25.95 77 LEU A CA 1
ATOM 533 C C . LEU A 1 77 ? 26.5 11.844 -2.16 1 25.95 77 LEU A C 1
ATOM 535 O O . LEU A 1 77 ? 27.578 11.258 -2.283 1 25.95 77 LEU A O 1
ATOM 539 N N . SER A 1 78 ? 26.516 12.305 -0.932 1 23.16 78 SER A N 1
ATOM 540 C CA . SER A 1 78 ? 26.938 11.477 0.193 1 23.16 78 SER A CA 1
ATOM 541 C C . SER A 1 78 ? 26.609 10.008 -0.052 1 23.16 78 SER A C 1
ATOM 543 O O . SER A 1 78 ? 25.641 9.688 -0.736 1 23.16 78 SER A O 1
ATOM 545 N N . ARG A 1 79 ? 27.656 9.078 0.455 1 26.08 79 ARG A N 1
ATOM 546 C CA . ARG A 1 79 ? 28.203 7.742 0.265 1 26.08 79 ARG A CA 1
ATOM 547 C C . ARG A 1 79 ? 27.125 6.676 0.428 1 26.08 79 ARG A C 1
ATOM 549 O O . ARG A 1 79 ? 27.016 5.773 -0.404 1 26.08 79 ARG A O 1
ATOM 556 N N . ASP A 1 80 ? 26.703 6.293 1.732 1 24.86 80 ASP A N 1
ATOM 557 C CA . ASP A 1 80 ? 26.797 4.875 2.061 1 24.86 80 ASP A CA 1
ATOM 558 C C . ASP A 1 80 ? 25.641 4.09 1.464 1 24.86 80 ASP A C 1
ATOM 560 O O . ASP A 1 80 ? 24.516 4.121 1.994 1 24.86 80 ASP A O 1
ATOM 564 N N . TYR A 1 81 ? 25.516 4.25 0.344 1 24.48 81 TYR A N 1
ATOM 565 C CA . TYR A 1 81 ? 24.516 3.41 -0.304 1 24.48 81 TYR A CA 1
ATOM 566 C C . TYR A 1 81 ? 24.859 1.934 -0.148 1 24.48 81 TYR A C 1
ATOM 568 O O . TYR A 1 81 ? 25.594 1.375 -0.953 1 24.48 81 TYR A O 1
ATOM 576 N N . ARG A 1 82 ? 25.078 1.422 1.045 1 24.48 82 ARG A N 1
ATOM 577 C CA . ARG A 1 82 ? 25.328 -0.015 1.139 1 24.48 82 ARG A CA 1
ATOM 578 C C . ARG A 1 82 ? 24.219 -0.799 0.437 1 24.48 82 ARG A C 1
ATOM 580 O O . ARG A 1 82 ? 23.047 -0.668 0.782 1 24.48 82 ARG A O 1
ATOM 587 N N . VAL A 1 83 ? 24.422 -1.068 -0.698 1 26.09 83 VAL A N 1
ATOM 588 C CA . VAL A 1 83 ? 23.625 -2.074 -1.395 1 26.09 83 VAL A CA 1
ATOM 589 C C . VAL A 1 83 ? 23.438 -3.297 -0.499 1 26.09 83 VAL A C 1
ATOM 591 O O . VAL A 1 83 ? 24.422 -3.877 -0.018 1 26.09 83 VAL A O 1
ATOM 594 N N . TYR A 1 84 ? 22.547 -3.287 0.271 1 25.3 84 TYR A N 1
ATOM 595 C CA . TYR A 1 84 ? 22.266 -4.441 1.119 1 25.3 84 TYR A CA 1
ATOM 596 C C . TYR A 1 84 ? 22.547 -5.742 0.377 1 25.3 84 TYR A C 1
ATOM 598 O O . TYR A 1 84 ? 22.078 -5.938 -0.745 1 25.3 84 TYR A O 1
ATOM 606 N N . ARG A 1 85 ? 23.688 -6.363 0.57 1 26.59 85 ARG A N 1
ATOM 607 C CA . ARG A 1 85 ? 24.031 -7.762 0.319 1 26.59 85 ARG A CA 1
ATOM 608 C C . ARG A 1 85 ? 22.875 -8.68 0.728 1 26.59 85 ARG A C 1
ATOM 610 O O . ARG A 1 85 ? 22.328 -8.547 1.823 1 26.59 85 ARG A O 1
ATOM 617 N N . ARG A 1 86 ? 22.25 -9.164 -0.142 1 29 86 ARG A N 1
ATOM 618 C CA . ARG A 1 86 ? 21.484 -10.336 0.27 1 29 86 ARG A CA 1
ATOM 619 C C . ARG A 1 86 ? 22.234 -11.141 1.324 1 29 86 ARG A C 1
ATOM 621 O O . ARG A 1 86 ? 23.453 -11.328 1.221 1 29 86 ARG A O 1
ATOM 628 N N . PRO A 1 87 ? 21.828 -11.203 2.574 1 29.81 87 PRO A N 1
ATOM 629 C CA . PRO A 1 87 ? 22.641 -12.047 3.463 1 29.81 87 PRO A CA 1
ATOM 630 C C . PRO A 1 87 ? 23.203 -13.273 2.758 1 29.81 87 PRO A C 1
ATOM 632 O O . PRO A 1 87 ? 22.516 -13.922 1.973 1 29.81 87 PRO A O 1
ATOM 635 N N . ASP A 1 88 ? 24.406 -13.273 2.424 1 31.55 88 ASP A N 1
ATOM 636 C CA . ASP A 1 88 ? 25.125 -14.469 1.987 1 31.55 88 ASP A CA 1
ATOM 637 C C . ASP A 1 88 ? 24.781 -15.664 2.877 1 31.55 88 ASP A C 1
ATOM 639 O O . ASP A 1 88 ? 24.828 -15.57 4.105 1 31.55 88 ASP A O 1
ATOM 643 N N . LEU A 1 89 ? 24.078 -16.531 2.375 1 30.11 89 LEU A N 1
ATOM 644 C CA . LEU A 1 89 ? 23.797 -17.797 3.072 1 30.11 89 LEU A CA 1
ATOM 645 C C . LEU A 1 89 ? 25.031 -18.266 3.83 1 30.11 89 LEU A C 1
ATOM 647 O O . LEU A 1 89 ? 24.938 -19.141 4.707 1 30.11 89 LEU A O 1
ATOM 651 N N . ARG A 1 90 ? 26.297 -17.984 3.279 1 30.81 90 ARG A N 1
ATOM 652 C CA . ARG A 1 90 ? 27.5 -18.547 3.908 1 30.81 90 ARG A CA 1
ATOM 653 C C . ARG A 1 90 ? 27.781 -17.859 5.242 1 30.81 90 ARG A C 1
ATOM 655 O O . ARG A 1 90 ? 28.5 -18.406 6.086 1 30.81 90 ARG A O 1
ATOM 662 N N . GLU A 1 91 ? 27.594 -16.625 5.414 1 34.06 91 GLU A N 1
ATOM 663 C CA . GLU A 1 91 ? 28.109 -16 6.629 1 34.06 91 GLU A CA 1
ATOM 664 C C . GLU A 1 91 ? 27.359 -16.484 7.863 1 34.06 91 GLU A C 1
ATOM 666 O O . GLU A 1 91 ? 27.844 -16.359 8.984 1 34.06 91 GLU A O 1
ATOM 671 N N . LEU A 1 92 ? 26.125 -16.891 7.723 1 29.66 92 LEU A N 1
ATOM 672 C CA . LEU A 1 92 ? 25.531 -17.359 8.969 1 29.66 92 LEU A CA 1
ATOM 673 C C . LEU A 1 92 ? 26.109 -18.703 9.383 1 29.66 92 LEU A C 1
ATOM 675 O O . LEU A 1 92 ? 25.797 -19.219 10.461 1 29.66 92 LEU A O 1
ATOM 679 N N . GLN A 1 93 ? 26.844 -19.453 8.508 1 26.69 93 GLN A N 1
ATOM 680 C CA . GLN A 1 93 ? 27.234 -20.781 8.953 1 26.69 93 GLN A CA 1
ATOM 681 C C . GLN A 1 93 ? 28.422 -20.703 9.906 1 26.69 93 GLN A C 1
ATOM 683 O O . GLN A 1 93 ? 28.656 -21.641 10.68 1 26.69 93 GLN A O 1
ATOM 688 N N . ASP A 1 94 ? 29.422 -19.766 9.852 1 28.94 94 ASP A N 1
ATOM 689 C CA . ASP A 1 94 ? 30.688 -19.969 10.523 1 28.94 94 ASP A CA 1
ATOM 690 C C . ASP A 1 94 ? 30.547 -19.781 12.031 1 28.94 94 ASP A C 1
ATOM 692 O O . ASP A 1 94 ? 31.531 -19.906 12.773 1 28.94 94 ASP A O 1
ATOM 696 N N . GLU A 1 95 ? 29.562 -19.156 12.602 1 27.36 95 GLU A N 1
ATOM 697 C CA . GLU A 1 95 ? 29.797 -18.828 14.008 1 27.36 95 GLU A CA 1
ATOM 698 C C . GLU A 1 95 ? 29.719 -20.062 14.891 1 27.36 95 GLU A C 1
ATOM 700 O O . GLU A 1 95 ? 29.969 -19.984 16.094 1 27.36 95 GLU A O 1
ATOM 705 N N . HIS A 1 96 ? 29.188 -21.234 14.539 1 24.52 96 HIS A N 1
ATOM 706 C CA . HIS A 1 96 ? 29.016 -22.094 15.711 1 24.52 96 HIS A CA 1
ATOM 707 C C . HIS A 1 96 ? 30.312 -22.797 16.078 1 24.52 96 HIS A C 1
ATOM 709 O O . HIS A 1 96 ? 30.344 -23.625 17 1 24.52 96 HIS A O 1
ATOM 715 N N . ASN A 1 97 ? 31.359 -23.062 15.172 1 22.66 97 ASN A N 1
ATOM 716 C CA . ASN A 1 97 ? 32.344 -23.984 15.719 1 22.66 97 ASN A CA 1
ATOM 717 C C . ASN A 1 97 ? 33.281 -23.297 16.703 1 22.66 97 ASN A C 1
ATOM 719 O O . ASN A 1 97 ? 33.875 -22.266 16.391 1 22.66 97 ASN A O 1
ATOM 723 N N . GLY A 1 98 ? 33.188 -23.422 18.078 1 22.47 98 GLY A N 1
ATOM 724 C CA . GLY A 1 98 ? 33.875 -22.969 19.281 1 22.47 98 GLY A CA 1
ATOM 725 C C . GLY A 1 98 ? 35.344 -23.266 19.281 1 22.47 98 GLY A C 1
ATOM 726 O O . GLY A 1 98 ? 36 -23.172 20.312 1 22.47 98 GLY A O 1
ATOM 727 N N . TYR A 1 99 ? 36 -24.109 18.391 1 20.92 99 TYR A N 1
ATOM 728 C CA . TYR A 1 99 ? 37.344 -24.469 18.844 1 20.92 99 TYR A CA 1
ATOM 729 C C . TYR A 1 99 ? 38.219 -23.234 19.031 1 20.92 99 TYR A C 1
ATOM 731 O O . TYR A 1 99 ? 38.062 -22.234 18.328 1 20.92 99 TYR A O 1
ATOM 739 N N . LEU A 1 100 ? 38.938 -23.188 20.203 1 23.39 100 LEU A N 1
ATOM 740 C CA . LEU A 1 100 ? 39.906 -22.328 20.875 1 23.39 100 LEU A CA 1
ATOM 741 C C . LEU A 1 100 ? 41.156 -22.094 20 1 23.39 100 LEU A C 1
ATOM 743 O O . LEU A 1 100 ? 42.125 -22.844 20.078 1 23.39 100 LEU A O 1
ATOM 747 N N . SER A 1 101 ? 41.094 -22.031 18.641 1 19.97 101 SER A N 1
ATOM 748 C CA . SER A 1 101 ? 42.438 -22.016 18.078 1 19.97 101 SER A CA 1
ATOM 749 C C . SER A 1 101 ? 43.281 -20.906 18.688 1 19.97 101 SER A C 1
ATOM 751 O O . SER A 1 101 ? 42.75 -19.844 19.047 1 19.97 101 SER A O 1
ATOM 753 N N . GLU A 1 102 ? 44.5 -21.297 19.328 1 22.22 102 GLU A N 1
ATOM 754 C CA . GLU A 1 102 ? 45.688 -20.672 19.875 1 22.22 102 GLU A CA 1
ATOM 755 C C . GLU A 1 102 ? 46.281 -19.641 18.922 1 22.22 102 GLU A C 1
ATOM 757 O O . GLU A 1 102 ? 47.25 -19.922 18.203 1 22.22 102 GLU A O 1
ATOM 762 N N . ALA A 1 103 ? 45.469 -19 18.078 1 22.39 103 ALA A N 1
ATOM 763 C CA . ALA A 1 103 ? 46.094 -18.172 17.047 1 22.39 103 ALA A CA 1
ATOM 764 C C . ALA A 1 103 ? 46.969 -17.094 17.688 1 22.39 103 ALA A C 1
ATOM 766 O O . ALA A 1 103 ? 46.469 -16.094 18.188 1 22.39 103 ALA A O 1
ATOM 767 N N . GLY A 1 104 ? 48.094 -17.516 18.406 1 21.06 104 GLY A N 1
ATOM 768 C CA . GLY A 1 104 ? 49.156 -16.672 18.922 1 21.06 104 GLY A CA 1
ATOM 769 C C . GLY A 1 104 ? 49.656 -15.664 17.906 1 21.06 104 GLY A C 1
ATOM 770 O O . GLY A 1 104 ? 48.969 -15.375 16.922 1 21.06 104 GLY A O 1
ATOM 771 N N . THR A 1 105 ? 51.094 -15.656 17.719 1 23.11 105 THR A N 1
ATOM 772 C CA . THR A 1 105 ? 52.25 -14.781 17.562 1 23.11 105 THR A CA 1
ATOM 773 C C . THR A 1 105 ? 52.375 -14.312 16.109 1 23.11 105 THR A C 1
ATOM 775 O O . THR A 1 105 ? 52.688 -13.148 15.852 1 23.11 105 THR A O 1
ATOM 778 N N . ASP A 1 106 ? 52.594 -15.383 15.18 1 23.16 106 ASP A N 1
ATOM 779 C CA . ASP A 1 106 ? 53.375 -15.156 13.977 1 23.16 106 ASP A CA 1
ATOM 780 C C . ASP A 1 106 ? 52.625 -14.328 12.953 1 23.16 106 ASP A C 1
ATOM 782 O O . ASP A 1 106 ? 53 -14.25 11.789 1 23.16 106 ASP A O 1
ATOM 786 N N . GLN A 1 107 ? 51.438 -14.023 13.25 1 22.73 107 GLN A N 1
ATOM 787 C CA . GLN A 1 107 ? 50.531 -13.742 12.141 1 22.73 107 GLN A CA 1
ATOM 788 C C . GLN A 1 107 ? 50.844 -12.383 11.516 1 22.73 107 GLN A C 1
ATOM 790 O O . GLN A 1 107 ? 50.094 -11.922 10.633 1 22.73 107 GLN A O 1
ATOM 795 N N . ALA A 1 108 ? 51.906 -11.648 11.945 1 23.17 108 ALA A N 1
ATOM 796 C CA . ALA A 1 108 ? 52.312 -10.281 11.648 1 23.17 108 ALA A CA 1
ATOM 797 C C . ALA A 1 108 ? 52.969 -10.195 10.273 1 23.17 108 ALA A C 1
ATOM 799 O O . ALA A 1 108 ? 52.938 -9.148 9.625 1 23.17 108 ALA A O 1
ATOM 800 N N . LEU A 1 109 ? 53.969 -11.172 9.836 1 20.56 109 LEU A N 1
ATOM 801 C CA . LEU A 1 109 ? 55 -10.938 8.844 1 20.56 109 LEU A CA 1
ATOM 802 C C . LEU A 1 109 ? 54.406 -10.922 7.434 1 20.56 109 LEU A C 1
ATOM 804 O O . LEU A 1 109 ? 55.031 -10.383 6.508 1 20.56 109 LEU A O 1
ATOM 808 N N . ARG A 1 110 ? 53.719 -11.906 6.984 1 23.27 110 ARG A N 1
ATOM 809 C CA . ARG A 1 110 ? 53.625 -12.086 5.539 1 23.27 110 ARG A CA 1
ATOM 810 C C . ARG A 1 110 ? 52.75 -11 4.906 1 23.27 110 ARG A C 1
ATOM 812 O O . ARG A 1 110 ? 51.562 -11.188 4.711 1 23.27 110 ARG A O 1
ATOM 819 N N . ASP A 1 111 ? 52.812 -9.477 4.859 1 21.5 111 ASP A N 1
ATOM 820 C CA . ASP A 1 111 ? 52.156 -8.219 4.562 1 21.5 111 ASP A CA 1
ATOM 821 C C . ASP A 1 111 ? 52.125 -7.957 3.059 1 21.5 111 ASP A C 1
ATOM 823 O O . ASP A 1 111 ? 51.062 -7.613 2.512 1 21.5 111 ASP A O 1
ATOM 827 N N . GLY A 1 112 ? 53.625 -7.645 2.057 1 28.64 112 GLY A N 1
ATOM 828 C CA . GLY A 1 112 ? 54.625 -7.383 3.084 1 28.64 112 GLY A CA 1
ATOM 829 C C . GLY A 1 112 ? 54.031 -6.75 4.332 1 28.64 112 GLY A C 1
ATOM 830 O O . GLY A 1 112 ? 54.625 -6.824 5.41 1 28.64 112 GLY A O 1
ATOM 831 N N . ASN A 1 113 ? 53.312 -6.422 3.619 1 26.75 113 ASN A N 1
ATOM 832 C CA . ASN A 1 113 ? 53 -6.121 2.225 1 26.75 113 ASN A CA 1
ATOM 833 C C . ASN A 1 113 ? 51.5 -6.062 1.978 1 26.75 113 ASN A C 1
ATOM 835 O O . ASN A 1 113 ? 50.844 -7.094 1.984 1 26.75 113 ASN A O 1
ATOM 839 N N . LYS A 1 114 ? 50.75 -5.051 2.035 1 30.03 114 LYS A N 1
ATOM 840 C CA . LYS A 1 114 ? 49.344 -4.66 1.776 1 30.03 114 LYS A CA 1
ATOM 841 C C . LYS A 1 114 ? 49 -4.863 0.308 1 30.03 114 LYS A C 1
ATOM 843 O O . LYS A 1 114 ? 48.875 -3.895 -0.445 1 30.03 114 LYS A O 1
ATOM 848 N N . LEU A 1 115 ? 49.469 -5.488 -0.718 1 27.89 115 LEU A N 1
ATOM 849 C CA . LEU A 1 115 ? 48.906 -5.559 -2.062 1 27.89 115 LEU A CA 1
ATOM 850 C C . LEU A 1 115 ? 47.406 -5.883 -2.012 1 27.89 115 LEU A C 1
ATOM 852 O O . LEU A 1 115 ? 46.969 -6.762 -1.257 1 27.89 115 LEU A O 1
ATOM 856 N N . ALA A 1 116 ? 46.5 -5.062 -2.697 1 34.38 116 ALA A N 1
ATOM 857 C CA . ALA A 1 116 ? 45.094 -5.191 -3.021 1 34.38 116 ALA A CA 1
ATOM 858 C C . ALA A 1 116 ? 44.75 -6.633 -3.383 1 34.38 116 ALA A C 1
ATOM 860 O O . ALA A 1 116 ? 45.094 -7.113 -4.461 1 34.38 116 ALA A O 1
ATOM 861 N N . GLN A 1 117 ? 44.688 -7.512 -2.729 1 34.28 117 GLN A N 1
ATOM 862 C CA . GLN A 1 117 ? 44.25 -8.891 -2.893 1 34.28 117 GLN A CA 1
ATOM 863 C C . GLN A 1 117 ? 42.938 -8.953 -3.658 1 34.28 117 GLN A C 1
ATOM 865 O O . GLN A 1 117 ? 41.938 -8.359 -3.24 1 34.28 117 GLN A O 1
ATOM 870 N N . MET A 1 118 ? 42.781 -8.992 -5.066 1 42.38 118 MET A N 1
ATOM 871 C CA . MET A 1 118 ? 41.656 -9.312 -5.957 1 42.38 118 MET A CA 1
ATOM 872 C C . MET A 1 118 ? 40.656 -10.203 -5.258 1 42.38 118 MET A C 1
ATOM 874 O O . MET A 1 118 ? 40.875 -11.398 -5.09 1 42.38 118 MET A O 1
ATOM 878 N N . GLU A 1 119 ? 40.156 -9.852 -4.359 1 53.22 119 GLU A N 1
ATOM 879 C CA . GLU A 1 119 ? 39.156 -10.586 -3.596 1 53.22 119 GLU A CA 1
ATOM 880 C C . GLU A 1 119 ? 38.156 -11.289 -4.52 1 53.22 119 GLU A C 1
ATOM 882 O O . GLU A 1 119 ? 37.531 -10.648 -5.371 1 53.22 119 GLU A O 1
ATOM 887 N N . GLU A 1 120 ? 38.281 -12.617 -4.816 1 67.94 120 GLU A N 1
ATOM 888 C CA . GLU A 1 120 ? 37.625 -13.625 -5.648 1 67.94 120 GLU A CA 1
ATOM 889 C C . GLU A 1 120 ? 36.125 -13.68 -5.367 1 67.94 120 GLU A C 1
ATOM 891 O O . GLU A 1 120 ? 35.688 -13.305 -4.285 1 67.94 120 GLU A O 1
ATOM 896 N N . ALA A 1 121 ? 35.312 -13.734 -6.422 1 80.38 121 ALA A N 1
ATOM 897 C CA . ALA A 1 121 ? 33.844 -13.945 -6.367 1 80.38 121 ALA A CA 1
ATOM 898 C C . ALA A 1 121 ? 33.5 -15.078 -5.418 1 80.38 121 ALA A C 1
ATOM 900 O O . ALA A 1 121 ? 34.125 -16.141 -5.453 1 80.38 121 ALA A O 1
ATOM 901 N N . PRO A 1 122 ? 32.719 -14.742 -4.391 1 86.94 122 PRO A N 1
ATOM 902 C CA . PRO A 1 122 ? 32.281 -15.844 -3.539 1 86.94 122 PRO A CA 1
ATOM 903 C C . PRO A 1 122 ? 31.625 -16.969 -4.332 1 86.94 122 PRO A C 1
ATOM 905 O O . PRO A 1 122 ? 30.812 -16.719 -5.234 1 86.94 122 PRO A O 1
ATOM 908 N N . LEU A 1 123 ? 32.031 -18.219 -4.086 1 90.12 123 LEU A N 1
ATOM 909 C CA . LEU A 1 123 ? 31.531 -19.359 -4.867 1 90.12 123 LEU A CA 1
ATOM 910 C C . LEU A 1 123 ? 30.656 -20.266 -4.008 1 90.12 123 LEU A C 1
ATOM 912 O O . LEU A 1 123 ? 30.969 -20.5 -2.838 1 90.12 123 LEU A O 1
ATOM 916 N N . PHE A 1 124 ? 29.562 -20.719 -4.559 1 90.25 124 PHE A N 1
ATOM 917 C CA . PHE A 1 124 ? 28.766 -21.781 -3.955 1 90.25 124 PHE A CA 1
ATOM 918 C C . PHE A 1 124 ? 29.469 -23.125 -4.086 1 90.25 124 PHE A C 1
ATOM 920 O O . PHE A 1 124 ? 30.312 -23.312 -4.973 1 90.25 124 PHE A O 1
ATOM 927 N N . PRO A 1 125 ? 29.156 -24.062 -3.137 1 91.38 125 PRO A N 1
ATOM 928 C CA . PRO A 1 125 ? 29.688 -25.406 -3.348 1 91.38 125 PRO A CA 1
ATOM 929 C C . PRO A 1 125 ? 29.297 -26 -4.703 1 91.38 125 PRO A C 1
ATOM 931 O O . PRO A 1 125 ? 28.109 -26.062 -5.031 1 91.38 125 PRO A O 1
ATOM 934 N N . GLY A 1 126 ? 30.281 -26.375 -5.496 1 91.44 126 GLY A N 1
ATOM 935 C CA . GLY A 1 126 ? 30.031 -26.906 -6.828 1 91.44 126 GLY A CA 1
ATOM 936 C C . GLY A 1 126 ? 30.234 -25.875 -7.926 1 91.44 126 GLY A C 1
ATOM 937 O O . GLY A 1 126 ? 30.312 -26.234 -9.109 1 91.44 126 GLY A O 1
ATOM 938 N N . GLU A 1 127 ? 30.328 -24.641 -7.523 1 93.5 127 GLU A N 1
ATOM 939 C CA . GLU A 1 127 ? 30.5 -23.562 -8.492 1 93.5 127 GLU A CA 1
ATOM 940 C C . GLU A 1 127 ? 31.953 -23.406 -8.898 1 93.5 127 GLU A C 1
ATOM 942 O O . GLU A 1 127 ? 32.844 -23.531 -8.062 1 93.5 127 GLU A O 1
ATOM 947 N N . SER A 1 128 ? 32.25 -23.156 -10.195 1 93.5 128 SER A N 1
ATOM 948 C CA . SER A 1 128 ? 33.594 -23 -10.703 1 93.5 128 SER A CA 1
ATOM 949 C C . SER A 1 128 ? 33.719 -21.766 -11.602 1 93.5 128 SER A C 1
ATOM 951 O O . SER A 1 128 ? 32.781 -21.469 -12.359 1 93.5 128 SER A O 1
ATOM 953 N N . VAL A 1 129 ? 34.875 -21.156 -11.562 1 92.81 129 VAL A N 1
ATOM 954 C CA . VAL A 1 129 ? 35.125 -19.984 -12.383 1 92.81 129 VAL A CA 1
ATOM 955 C C . VAL A 1 129 ? 35.469 -20.422 -13.812 1 92.81 129 VAL A C 1
ATOM 957 O O . VAL A 1 129 ? 36.281 -21.312 -14.016 1 92.81 129 VAL A O 1
ATOM 960 N N . LYS A 1 130 ? 34.906 -19.781 -14.711 1 90.88 130 LYS A N 1
ATOM 961 C CA . LYS A 1 130 ? 35.094 -20.156 -16.109 1 90.88 130 LYS A CA 1
ATOM 962 C C . LYS A 1 130 ? 35.875 -19.078 -16.859 1 90.88 130 LYS A C 1
ATOM 964 O O . LYS A 1 130 ? 36.625 -19.375 -17.812 1 90.88 130 LYS A O 1
ATOM 969 N N . ALA A 1 131 ? 35.656 -17.828 -16.453 1 89.06 131 ALA A N 1
ATOM 970 C CA . ALA A 1 131 ? 36.375 -16.734 -17.109 1 89.06 131 ALA A CA 1
ATOM 971 C C . ALA A 1 131 ? 36.531 -15.531 -16.172 1 89.06 131 ALA A C 1
ATOM 973 O O . ALA A 1 131 ? 35.656 -15.266 -15.352 1 89.06 131 ALA A O 1
ATOM 974 N N . ILE A 1 132 ? 37.625 -14.867 -16.266 1 88.81 132 ILE A N 1
ATOM 975 C CA . ILE A 1 132 ? 37.875 -13.617 -15.555 1 88.81 132 ILE A CA 1
ATOM 976 C C . ILE A 1 132 ? 38.406 -12.57 -16.531 1 88.81 132 ILE A C 1
ATOM 978 O O . ILE A 1 132 ? 39.375 -12.805 -17.25 1 88.81 132 ILE A O 1
ATOM 982 N N . VAL A 1 133 ? 37.719 -11.523 -16.625 1 85.75 133 VAL A N 1
ATOM 983 C CA . VAL A 1 133 ? 38.125 -10.453 -17.531 1 85.75 133 VAL A CA 1
ATOM 984 C C . VAL A 1 133 ? 38.344 -9.164 -16.75 1 85.75 133 VAL A C 1
ATOM 986 O O . VAL A 1 133 ? 37.469 -8.742 -15.977 1 85.75 133 VAL A O 1
ATOM 989 N N . LYS A 1 134 ? 39.406 -8.57 -17.016 1 84.19 134 LYS A N 1
ATOM 990 C CA . LYS A 1 134 ? 39.719 -7.32 -16.344 1 84.19 134 LYS A CA 1
ATOM 991 C C . LYS A 1 134 ? 39.344 -6.117 -17.188 1 84.19 134 LYS A C 1
ATOM 993 O O . LYS A 1 134 ? 39.125 -6.246 -18.391 1 84.19 134 LYS A O 1
ATOM 998 N N . ASP A 1 135 ? 39.094 -4.98 -16.594 1 83.38 135 ASP A N 1
ATOM 999 C CA . ASP A 1 135 ? 38.875 -3.684 -17.219 1 83.38 135 ASP A CA 1
ATOM 1000 C C . ASP A 1 135 ? 37.562 -3.699 -18.047 1 83.38 135 ASP A C 1
ATOM 1002 O O . ASP A 1 135 ? 37.562 -3.318 -19.219 1 83.38 135 ASP A O 1
ATOM 1006 N N . VAL A 1 136 ? 36.656 -4.289 -17.5 1 88.12 136 VAL A N 1
ATOM 1007 C CA . VAL A 1 136 ? 35.312 -4.25 -18.078 1 88.12 136 VAL A CA 1
ATOM 1008 C C . VAL A 1 136 ? 34.531 -3.053 -17.516 1 88.12 136 VAL A C 1
ATOM 1010 O O . VAL A 1 136 ? 34.688 -2.709 -16.344 1 88.12 136 VAL A O 1
ATOM 1013 N N . MET A 1 137 ? 33.812 -2.432 -18.406 1 89.12 137 MET A N 1
ATOM 1014 C CA . MET A 1 137 ? 33.031 -1.28 -17.984 1 89.12 137 MET A CA 1
ATOM 1015 C C . MET A 1 137 ? 31.547 -1.647 -17.859 1 89.12 137 MET A C 1
ATOM 1017 O O . MET A 1 137 ? 30.938 -2.111 -18.828 1 89.12 137 MET A O 1
ATOM 1021 N N . TYR A 1 138 ? 31.016 -1.529 -16.703 1 91.19 138 TYR A N 1
ATOM 1022 C CA . TYR A 1 138 ? 29.578 -1.667 -16.484 1 91.19 138 TYR A CA 1
ATOM 1023 C C . TYR A 1 138 ? 28.891 -0.313 -16.562 1 91.19 138 TYR A C 1
ATOM 1025 O O . TYR A 1 138 ? 29.203 0.606 -15.812 1 91.19 138 TYR A O 1
ATOM 1033 N N . ILE A 1 139 ? 27.969 -0.213 -17.438 1 90 139 ILE A N 1
ATOM 1034 C CA . ILE A 1 139 ? 27.219 1.03 -17.578 1 90 139 ILE A CA 1
ATOM 1035 C C . ILE A 1 139 ? 26.016 1.016 -16.641 1 90 139 ILE A C 1
ATOM 1037 O O . ILE A 1 139 ? 24.906 0.66 -17.047 1 90 139 ILE A O 1
ATOM 1041 N N . CYS A 1 140 ? 26.219 1.468 -15.469 1 87.56 140 CYS A N 1
ATOM 1042 C CA . CYS A 1 140 ? 25.156 1.516 -14.477 1 87.56 140 CYS A CA 1
ATOM 1043 C C . CYS A 1 140 ? 24.188 2.656 -14.773 1 87.56 140 CYS A C 1
ATOM 1045 O O . CYS A 1 140 ? 24.594 3.807 -14.906 1 87.56 140 CYS A O 1
ATOM 1047 N N . PRO A 1 141 ? 22.984 2.434 -14.852 1 86.06 141 PRO A N 1
ATOM 1048 C CA . PRO A 1 141 ? 22 3.484 -15.148 1 86.06 141 PRO A CA 1
ATOM 1049 C C . PRO A 1 141 ? 21.891 4.523 -14.039 1 86.06 141 PRO A C 1
ATOM 1051 O O . PRO A 1 141 ? 21.406 5.633 -14.273 1 86.06 141 PRO A O 1
ATOM 1054 N N . PHE A 1 142 ? 22.391 4.273 -12.953 1 81.75 142 PHE A N 1
ATOM 1055 C CA . PHE A 1 142 ? 22.188 5.152 -11.805 1 81.75 142 PHE A CA 1
ATOM 1056 C C . PHE A 1 142 ? 23.469 5.898 -11.461 1 81.75 142 PHE A C 1
ATOM 1058 O O . PHE A 1 142 ? 23.422 7.035 -10.992 1 81.75 142 PHE A O 1
ATOM 1065 N N . MET A 1 143 ? 24.641 5.223 -11.719 1 81.56 143 MET A N 1
ATOM 1066 C CA . MET A 1 143 ? 25.922 5.797 -11.289 1 81.56 143 MET A CA 1
ATOM 1067 C C . MET A 1 143 ? 26.812 6.109 -12.492 1 81.56 143 MET A C 1
ATOM 1069 O O . MET A 1 143 ? 27.875 6.695 -12.336 1 81.56 143 MET A O 1
ATOM 1073 N N . GLY A 1 144 ? 26.328 5.73 -13.57 1 86 144 GLY A N 1
ATOM 1074 C CA . GLY A 1 144 ? 27.172 5.918 -14.742 1 86 144 GLY A CA 1
ATOM 1075 C C . GLY A 1 144 ? 28.109 4.758 -14.992 1 86 144 GLY A C 1
ATOM 1076 O O . GLY A 1 144 ? 27.891 3.648 -14.5 1 86 144 GLY A O 1
ATOM 1077 N N . ALA A 1 145 ? 29.172 4.973 -15.68 1 87.5 145 ALA A N 1
ATOM 1078 C CA . ALA A 1 145 ? 30.094 3.912 -16.078 1 87.5 145 ALA A CA 1
ATOM 1079 C C . ALA A 1 145 ? 31.047 3.561 -14.938 1 87.5 145 ALA A C 1
ATOM 1081 O O . ALA A 1 145 ? 31.656 4.449 -14.336 1 87.5 145 ALA A O 1
ATOM 1082 N N . VAL A 1 146 ? 31.125 2.336 -14.664 1 89.12 146 VAL A N 1
ATOM 1083 C CA . VAL A 1 146 ? 32 1.832 -13.609 1 89.12 146 VAL A CA 1
ATOM 1084 C C . VAL A 1 146 ? 32.938 0.783 -14.18 1 89.12 146 VAL A C 1
ATOM 1086 O O . VAL A 1 146 ? 32.5 -0.193 -14.797 1 89.12 146 VAL A O 1
ATOM 1089 N N . SER A 1 147 ? 34.188 1.042 -13.977 1 88.25 147 SER A N 1
ATOM 1090 C CA . SER A 1 147 ? 35.156 0.07 -14.445 1 88.25 147 SER A CA 1
ATOM 1091 C C . SER A 1 147 ? 35.469 -0.955 -13.367 1 88.25 147 SER A C 1
ATOM 1093 O O . SER A 1 147 ? 35.531 -0.621 -12.18 1 88.25 147 SER A O 1
ATOM 1095 N N . GLY A 1 148 ? 35.625 -2.254 -13.844 1 89.5 148 GLY A N 1
ATOM 1096 C CA . GLY A 1 148 ? 35.938 -3.283 -12.867 1 89.5 148 GLY A CA 1
ATOM 1097 C C . GLY A 1 148 ? 36.312 -4.613 -13.5 1 89.5 148 GLY A C 1
ATOM 1098 O O . GLY A 1 148 ? 36.719 -4.664 -14.656 1 89.5 148 GLY A O 1
ATOM 1099 N N . MET A 1 149 ? 36.312 -5.578 -12.586 1 89.31 149 MET A N 1
ATOM 1100 C CA . MET A 1 149 ? 36.594 -6.949 -12.984 1 89.31 149 MET A CA 1
ATOM 1101 C C . MET A 1 149 ? 35.344 -7.781 -13.094 1 89.31 149 MET A C 1
ATOM 1103 O O . MET A 1 149 ? 34.469 -7.715 -12.219 1 89.31 149 MET A O 1
ATOM 1107 N N . LEU A 1 150 ? 35.281 -8.508 -14.25 1 91.62 150 LEU A N 1
ATOM 1108 C CA . LEU A 1 150 ? 34.125 -9.375 -14.477 1 91.62 150 LEU A CA 1
ATOM 1109 C C . LEU A 1 150 ? 34.5 -10.844 -14.344 1 91.62 150 LEU A C 1
ATOM 1111 O O . LEU A 1 150 ? 35.438 -11.305 -15 1 91.62 150 LEU A O 1
ATOM 1115 N N . THR A 1 151 ? 33.812 -11.531 -13.508 1 91.69 151 THR A N 1
ATOM 1116 C CA . THR A 1 151 ? 34.031 -12.969 -13.328 1 91.69 151 THR A CA 1
ATOM 1117 C C . THR A 1 151 ? 32.781 -13.734 -13.758 1 91.69 151 THR A C 1
ATOM 1119 O O . THR A 1 151 ? 31.656 -13.43 -13.305 1 91.69 151 THR A O 1
ATOM 1122 N N . VAL A 1 152 ? 32.938 -14.688 -14.672 1 93.12 152 VAL A N 1
ATOM 1123 C CA . VAL A 1 152 ? 31.844 -15.539 -15.102 1 93.12 152 VAL A CA 1
ATOM 1124 C C . VAL A 1 152 ? 32.062 -16.969 -14.594 1 93.12 152 VAL A C 1
ATOM 1126 O O . VAL A 1 152 ? 33.125 -17.562 -14.844 1 93.12 152 VAL A O 1
ATOM 1129 N N . THR A 1 153 ? 31.125 -17.422 -13.812 1 93.94 153 THR A N 1
ATOM 1130 C CA . THR A 1 153 ? 31.156 -18.812 -13.352 1 93.94 153 THR A CA 1
ATOM 1131 C C . THR A 1 153 ? 30.109 -19.641 -14.07 1 93.94 153 THR A C 1
ATOM 1133 O O . THR A 1 153 ? 29.531 -19.203 -15.07 1 93.94 153 THR A O 1
ATOM 1136 N N . ASP A 1 154 ? 29.891 -20.875 -13.648 1 94.44 154 ASP A N 1
ATOM 1137 C CA . ASP A 1 154 ? 28.844 -21.703 -14.234 1 94.44 154 ASP A CA 1
ATOM 1138 C C . ASP A 1 154 ? 27.484 -21.406 -13.586 1 94.44 154 ASP A C 1
ATOM 1140 O O . ASP A 1 154 ? 26.469 -22.016 -13.938 1 94.44 154 ASP A O 1
ATOM 1144 N N . PHE A 1 155 ? 27.5 -20.453 -12.695 1 95.44 155 PHE A N 1
ATOM 1145 C CA . PHE A 1 155 ? 26.234 -20.141 -12.031 1 95.44 155 PHE A CA 1
ATOM 1146 C C . PHE A 1 155 ? 25.953 -18.641 -12.117 1 95.44 155 PHE A C 1
ATOM 1148 O O . PHE A 1 155 ? 24.781 -18.234 -12.203 1 95.44 155 PHE A O 1
ATOM 1155 N N . LYS A 1 156 ? 26.969 -17.797 -12.031 1 95.88 156 LYS A N 1
ATOM 1156 C CA . LYS A 1 156 ? 26.672 -16.375 -11.906 1 95.88 156 LYS A CA 1
ATOM 1157 C C . LYS A 1 156 ? 27.688 -15.539 -12.68 1 95.88 156 LYS A C 1
ATOM 1159 O O . LYS A 1 156 ? 28.734 -16.031 -13.086 1 95.88 156 LYS A O 1
ATOM 1164 N N . MET A 1 157 ? 27.328 -14.336 -12.961 1 94.69 157 MET A N 1
ATOM 1165 C CA . MET A 1 157 ? 28.188 -13.242 -13.391 1 94.69 157 MET A CA 1
ATOM 1166 C C . MET A 1 157 ? 28.484 -12.281 -12.242 1 94.69 157 MET A C 1
ATOM 1168 O O . MET A 1 157 ? 27.547 -11.781 -11.602 1 94.69 157 MET A O 1
ATOM 1172 N N . TYR A 1 158 ? 29.672 -12.094 -11.945 1 93 158 TYR A N 1
ATOM 1173 C CA . TYR A 1 158 ? 30.109 -11.297 -10.805 1 93 158 TYR A CA 1
ATOM 1174 C C . TYR A 1 158 ? 31.016 -10.156 -11.242 1 93 158 TYR A C 1
ATOM 1176 O O . TYR A 1 158 ? 32.094 -10.398 -11.773 1 93 158 TYR A O 1
ATOM 1184 N N . PHE A 1 159 ? 30.531 -8.93 -11.102 1 92.31 159 PHE A N 1
ATOM 1185 C CA . PHE A 1 159 ? 31.297 -7.738 -11.438 1 92.31 159 PHE A CA 1
ATOM 1186 C C . PHE A 1 159 ? 31.688 -6.969 -10.18 1 92.31 159 PHE A C 1
ATOM 1188 O O . PHE A 1 159 ? 30.844 -6.719 -9.312 1 92.31 159 PHE A O 1
ATOM 1195 N N . LYS A 1 160 ? 32.906 -6.602 -10.062 1 89.75 160 LYS A N 1
ATOM 1196 C CA . LYS A 1 160 ? 33.375 -5.918 -8.859 1 89.75 160 LYS A CA 1
ATOM 1197 C C . LYS A 1 160 ? 34.281 -4.746 -9.219 1 89.75 160 LYS A C 1
ATOM 1199 O O . LYS A 1 160 ? 35.156 -4.867 -10.078 1 89.75 160 LYS A O 1
ATOM 1204 N N . ASN A 1 161 ? 33.938 -3.607 -8.695 1 87.62 161 ASN A N 1
ATOM 1205 C CA . ASN A 1 161 ? 34.812 -2.438 -8.742 1 87.62 161 ASN A CA 1
ATOM 1206 C C . ASN A 1 161 ? 35.469 -2.191 -7.391 1 87.62 161 ASN A C 1
ATOM 1208 O O . ASN A 1 161 ? 34.812 -2.004 -6.379 1 87.62 161 ASN A O 1
ATOM 1212 N N . VAL A 1 162 ? 36.75 -2.125 -7.281 1 76.5 162 VAL A N 1
ATOM 1213 C CA . VAL A 1 162 ? 37.469 -2.025 -6.023 1 76.5 162 VAL A CA 1
ATOM 1214 C C . VAL A 1 162 ? 37.906 -0.583 -5.793 1 76.5 162 VAL A C 1
ATOM 1216 O O . VAL A 1 162 ? 38.25 -0.198 -4.672 1 76.5 162 VAL A O 1
ATOM 1219 N N . GLU A 1 163 ? 37.75 0.254 -6.719 1 76.62 163 GLU A N 1
ATOM 1220 C CA . GLU A 1 163 ? 38.281 1.613 -6.594 1 76.62 163 GLU A CA 1
ATOM 1221 C C . GLU A 1 163 ? 37.312 2.5 -5.809 1 76.62 163 GLU A C 1
ATOM 1223 O O . GLU A 1 163 ? 37.75 3.416 -5.102 1 76.62 163 GLU A O 1
ATOM 1228 N N . ARG A 1 164 ? 36.156 2.193 -5.906 1 71.31 164 ARG A N 1
ATOM 1229 C CA . ARG A 1 164 ? 35.156 3.002 -5.207 1 71.31 164 ARG A CA 1
ATOM 1230 C C . ARG A 1 164 ? 34.969 2.523 -3.771 1 71.31 164 ARG A C 1
ATOM 1232 O O . ARG A 1 164 ? 35.125 1.334 -3.484 1 71.31 164 ARG A O 1
ATOM 1239 N N . ASP A 1 165 ? 34.844 3.482 -2.789 1 68.81 165 ASP A N 1
ATOM 1240 C CA . ASP A 1 165 ? 34.469 3.191 -1.404 1 68.81 165 ASP A CA 1
ATOM 1241 C C . ASP A 1 165 ? 33.125 3.773 -1.062 1 68.81 165 ASP A C 1
ATOM 1243 O O . ASP A 1 165 ? 32.938 4.992 -1.024 1 68.81 165 ASP A O 1
ATOM 1247 N N . PRO A 1 166 ? 32.219 2.836 -0.965 1 72.56 166 PRO A N 1
ATOM 1248 C CA . PRO A 1 166 ? 32.188 1.373 -0.923 1 72.56 166 PRO A CA 1
ATOM 1249 C C . PRO A 1 166 ? 32.25 0.741 -2.311 1 72.56 166 PRO A C 1
ATOM 1251 O O . PRO A 1 166 ? 31.875 1.376 -3.303 1 72.56 166 PRO A O 1
ATOM 1254 N N . HIS A 1 167 ? 32.625 -0.541 -2.256 1 78.38 167 HIS A N 1
ATOM 1255 C CA . HIS A 1 167 ? 32.781 -1.282 -3.502 1 78.38 167 HIS A CA 1
ATOM 1256 C C . HIS A 1 167 ? 31.453 -1.454 -4.211 1 78.38 167 HIS A C 1
ATOM 1258 O O . HIS A 1 167 ? 30.422 -1.597 -3.562 1 78.38 167 HIS A O 1
ATOM 1264 N N . PHE A 1 168 ? 31.578 -1.387 -5.508 1 85.31 168 PHE A N 1
ATOM 1265 C CA . PHE A 1 168 ? 30.406 -1.684 -6.316 1 85.31 168 PHE A CA 1
ATOM 1266 C C . PHE A 1 168 ? 30.406 -3.146 -6.746 1 85.31 168 PHE A C 1
ATOM 1268 O O . PHE A 1 168 ? 31.375 -3.633 -7.328 1 85.31 168 PHE A O 1
ATOM 1275 N N . ILE A 1 169 ? 29.422 -3.83 -6.406 1 88 169 ILE A N 1
ATOM 1276 C CA . ILE A 1 169 ? 29.312 -5.246 -6.734 1 88 169 ILE A CA 1
ATOM 1277 C C . ILE A 1 169 ? 28.016 -5.5 -7.508 1 88 169 ILE A C 1
ATOM 1279 O O . ILE A 1 169 ? 26.953 -4.988 -7.137 1 88 169 ILE A O 1
ATOM 1283 N N . LEU A 1 170 ? 28.125 -6.164 -8.594 1 90.56 170 LEU A N 1
ATOM 1284 C CA . LEU A 1 170 ? 26.984 -6.656 -9.359 1 90.56 170 LEU A CA 1
ATOM 1285 C C . LEU A 1 170 ? 26.984 -8.18 -9.422 1 90.56 170 LEU A C 1
ATOM 1287 O O . LEU A 1 170 ? 27.922 -8.781 -9.969 1 90.56 170 LEU A O 1
ATOM 1291 N N . ASP A 1 171 ? 26.062 -8.805 -8.805 1 90.94 171 ASP A N 1
ATOM 1292 C CA . ASP A 1 171 ? 25.922 -10.258 -8.727 1 90.94 171 ASP A CA 1
ATOM 1293 C C . ASP A 1 171 ? 24.641 -10.727 -9.422 1 90.94 171 ASP A C 1
ATOM 1295 O O . ASP A 1 171 ? 23.531 -10.477 -8.938 1 90.94 171 ASP A O 1
ATOM 1299 N N . VAL A 1 172 ? 24.812 -11.453 -10.539 1 94.75 172 VAL A N 1
ATOM 1300 C CA . VAL A 1 172 ? 23.656 -11.844 -11.336 1 94.75 172 VAL A CA 1
ATOM 1301 C C . VAL A 1 172 ? 23.703 -13.352 -11.609 1 94.75 172 VAL A C 1
ATOM 1303 O O . VAL A 1 172 ? 24.578 -13.828 -12.336 1 94.75 172 VAL A O 1
ATOM 1306 N N . PRO A 1 173 ? 22.766 -14.094 -11.023 1 96 173 PRO A N 1
ATOM 1307 C CA . PRO A 1 173 ? 22.688 -15.492 -11.453 1 96 173 PRO A CA 1
ATOM 1308 C C . PRO A 1 173 ? 22.453 -15.633 -12.961 1 96 173 PRO A C 1
ATOM 1310 O O . PRO A 1 173 ? 21.641 -14.914 -13.539 1 96 173 PRO A O 1
ATOM 1313 N N . LEU A 1 174 ? 23.156 -16.5 -13.539 1 96.12 174 LEU A N 1
ATOM 1314 C CA . LEU A 1 174 ? 23.078 -16.656 -14.992 1 96.12 174 LEU A CA 1
ATOM 1315 C C . LEU A 1 174 ? 21.688 -17.141 -15.414 1 96.12 174 LEU A C 1
ATOM 1317 O O . LEU A 1 174 ? 21.219 -16.828 -16.516 1 96.12 174 LEU A O 1
ATOM 1321 N N . GLY A 1 175 ? 21.016 -17.922 -14.562 1 95.44 175 GLY A N 1
ATOM 1322 C CA . GLY A 1 175 ? 19.688 -18.438 -14.859 1 95.44 175 GLY A CA 1
ATOM 1323 C C . GLY A 1 175 ? 18.656 -17.344 -15.039 1 95.44 175 GLY A C 1
ATOM 1324 O O . GLY A 1 175 ? 17.609 -17.562 -15.664 1 95.44 175 GLY A O 1
ATOM 1325 N N . VAL A 1 176 ? 18.938 -16.156 -14.562 1 96.31 176 VAL A N 1
ATOM 1326 C CA . VAL A 1 176 ? 18 -15.039 -14.625 1 96.31 176 VAL A CA 1
ATOM 1327 C C . VAL A 1 176 ? 18.109 -14.344 -15.984 1 96.31 176 VAL A C 1
ATOM 1329 O O . VAL A 1 176 ? 17.219 -13.586 -16.375 1 96.31 176 VAL A O 1
ATOM 1332 N N . ILE A 1 177 ? 19.141 -14.648 -16.75 1 96.25 177 ILE A N 1
ATOM 1333 C CA . ILE A 1 177 ? 19.375 -13.992 -18.031 1 96.25 177 ILE A CA 1
ATOM 1334 C C . ILE A 1 177 ? 18.422 -14.562 -19.078 1 96.25 177 ILE A C 1
ATOM 1336 O O . ILE A 1 177 ? 18.297 -15.781 -19.234 1 96.25 177 ILE A O 1
ATOM 1340 N N . SER A 1 178 ? 17.766 -13.711 -19.781 1 95.31 178 SER A N 1
ATOM 1341 C CA . SER A 1 178 ? 16.828 -14.102 -20.828 1 95.31 178 SER A CA 1
ATOM 1342 C C . SER A 1 178 ? 17.438 -13.969 -22.203 1 95.31 178 SER A C 1
ATOM 1344 O O . SER A 1 178 ? 17.141 -14.75 -23.109 1 95.31 178 SER A O 1
ATOM 1346 N N . ARG A 1 179 ? 18.312 -12.961 -22.312 1 95 179 ARG A N 1
ATOM 1347 C CA . ARG A 1 179 ? 18.891 -12.672 -23.625 1 95 179 ARG A CA 1
ATOM 1348 C C . ARG A 1 179 ? 20.234 -11.977 -23.5 1 95 179 ARG A C 1
ATOM 1350 O O . ARG A 1 179 ? 20.422 -11.141 -22.609 1 95 179 ARG A O 1
ATOM 1357 N N . VAL A 1 180 ? 21.141 -12.344 -24.328 1 93.69 180 VAL A N 1
ATOM 1358 C CA . VAL A 1 180 ? 22.453 -11.711 -24.422 1 93.69 180 VAL A CA 1
ATOM 1359 C C . VAL A 1 180 ? 22.719 -11.266 -25.859 1 93.69 180 VAL A C 1
ATOM 1361 O O . VAL A 1 180 ? 22.625 -12.07 -26.781 1 93.69 180 VAL A O 1
ATOM 1364 N N . GLU A 1 181 ? 23 -9.992 -26 1 91.44 181 GLU A N 1
ATOM 1365 C CA . GLU A 1 181 ? 23.219 -9.461 -27.328 1 91.44 181 GLU A CA 1
ATOM 1366 C C . GLU A 1 181 ? 24.5 -8.641 -27.391 1 91.44 181 GLU A C 1
ATOM 1368 O O . GLU A 1 181 ? 24.828 -7.922 -26.453 1 91.44 181 GLU A O 1
ATOM 1373 N N . LYS A 1 182 ? 25.156 -8.82 -28.516 1 86.19 182 LYS A N 1
ATOM 1374 C CA . LYS A 1 182 ? 26.328 -8 -28.75 1 86.19 182 LYS A CA 1
ATOM 1375 C C . LYS A 1 182 ? 25.953 -6.656 -29.375 1 86.19 182 LYS A C 1
ATOM 1377 O O . LYS A 1 182 ? 25.078 -6.59 -30.234 1 86.19 182 LYS A O 1
ATOM 1382 N N . ILE A 1 183 ? 26.5 -5.59 -28.703 1 79.56 183 ILE A N 1
ATOM 1383 C CA . ILE A 1 183 ? 26.234 -4.262 -29.25 1 79.56 183 ILE A CA 1
ATOM 1384 C C . ILE A 1 183 ? 27.531 -3.646 -29.766 1 79.56 183 ILE A C 1
ATOM 1386 O O . ILE A 1 183 ? 28.562 -3.723 -29.109 1 79.56 183 ILE A O 1
ATOM 1390 N N . GLY A 1 184 ? 27.672 -3.311 -31.125 1 68.12 184 GLY A N 1
ATOM 1391 C CA . GLY A 1 184 ? 28.828 -2.641 -31.703 1 68.12 184 GLY A CA 1
ATOM 1392 C C . GLY A 1 184 ? 28.875 -1.159 -31.375 1 68.12 184 GLY A C 1
ATOM 1393 O O . GLY A 1 184 ? 27.875 -0.45 -31.5 1 68.12 184 GLY A O 1
ATOM 1394 N N . VAL A 1 185 ? 29.781 -0.668 -30.547 1 57.12 185 VAL A N 1
ATOM 1395 C CA . VAL A 1 185 ? 29.906 0.762 -30.281 1 57.12 185 VAL A CA 1
ATOM 1396 C C . VAL A 1 185 ? 30.922 1.383 -31.234 1 57.12 185 VAL A C 1
ATOM 1398 O O . VAL A 1 185 ? 32.062 0.94 -31.297 1 57.12 185 VAL A O 1
ATOM 1401 N N . GLN A 1 186 ? 30.547 1.865 -32.406 1 49.38 186 GLN A N 1
ATOM 1402 C CA . GLN A 1 186 ? 31.469 2.533 -33.312 1 49.38 186 GLN A CA 1
ATOM 1403 C C . GLN A 1 186 ? 32.031 3.807 -32.688 1 49.38 186 GLN A C 1
ATOM 1405 O O . GLN A 1 186 ? 31.297 4.781 -32.5 1 49.38 186 GLN A O 1
ATOM 1410 N N . SER A 1 187 ? 32.688 3.783 -31.609 1 46.88 187 SER A N 1
ATOM 1411 C CA . SER A 1 187 ? 33.312 5.078 -31.344 1 46.88 187 SER A CA 1
ATOM 1412 C C . SER A 1 187 ? 34.406 5.379 -32.344 1 46.88 187 SER A C 1
ATOM 1414 O O . SER A 1 187 ? 34.938 4.473 -33 1 46.88 187 SER A O 1
ATOM 1416 N N . HIS A 1 188 ? 34.719 6.723 -32.531 1 43.5 188 HIS A N 1
ATOM 1417 C CA . HIS A 1 188 ? 35.781 7.34 -33.312 1 43.5 188 HIS A CA 1
ATOM 1418 C C . HIS A 1 188 ? 37.156 6.703 -33 1 43.5 188 HIS A C 1
ATOM 1420 O O . HIS A 1 188 ? 37.875 7.191 -32.156 1 43.5 188 HIS A O 1
ATOM 1426 N N . GLY A 1 189 ? 37.469 5.586 -33.5 1 49.03 189 GLY A N 1
ATOM 1427 C CA . GLY A 1 189 ? 38.781 4.969 -33.656 1 49.03 189 GLY A CA 1
ATOM 1428 C C . GLY A 1 189 ? 38.906 3.646 -32.906 1 49.03 189 GLY A C 1
ATOM 1429 O O . GLY A 1 189 ? 39.688 2.783 -33.312 1 49.03 189 GLY A O 1
ATOM 1430 N N . ASP A 1 190 ? 38.719 3.617 -31.516 1 52.44 190 ASP A N 1
ATOM 1431 C CA . ASP A 1 190 ? 39 2.396 -30.766 1 52.44 190 ASP A CA 1
ATOM 1432 C C . ASP A 1 190 ? 37.812 1.472 -30.75 1 52.44 190 ASP A C 1
ATOM 1434 O O . ASP A 1 190 ? 36.656 1.931 -30.578 1 52.44 190 ASP A O 1
ATOM 1438 N N . ASN A 1 191 ? 37.844 0.304 -31.359 1 55.16 191 ASN A N 1
ATOM 1439 C CA . ASN A 1 191 ? 36.906 -0.777 -31.531 1 55.16 191 ASN A CA 1
ATOM 1440 C C . ASN A 1 191 ? 36.344 -1.277 -30.203 1 55.16 191 ASN A C 1
ATOM 1442 O O . ASN A 1 191 ? 36.938 -2.137 -29.562 1 55.16 191 ASN A O 1
ATOM 1446 N N . SER A 1 192 ? 35.531 -0.559 -29.422 1 64.69 192 SER A N 1
ATOM 1447 C CA . SER A 1 192 ? 34.938 -1.055 -28.188 1 64.69 192 SER A CA 1
ATOM 1448 C C . SER A 1 192 ? 33.656 -1.835 -28.469 1 64.69 192 SER A C 1
ATOM 1450 O O . SER A 1 192 ? 32.938 -1.544 -29.438 1 64.69 192 SER A O 1
ATOM 1452 N N . SER A 1 193 ? 33.656 -3.119 -28 1 76.81 193 SER A N 1
ATOM 1453 C CA . SER A 1 193 ? 32.5 -3.984 -28.094 1 76.81 193 SER A CA 1
ATOM 1454 C C . SER A 1 193 ? 31.641 -3.92 -26.828 1 76.81 193 SER A C 1
ATOM 1456 O O . SER A 1 193 ? 32.156 -3.596 -25.75 1 76.81 193 SER A O 1
ATOM 1458 N N . GLY A 1 194 ? 30.297 -3.9 -26.984 1 85.56 194 GLY A N 1
ATOM 1459 C CA . GLY A 1 194 ? 29.391 -3.875 -25.859 1 85.56 194 GLY A CA 1
ATOM 1460 C C . GLY A 1 194 ? 28.438 -5.055 -25.828 1 85.56 194 GLY A C 1
ATOM 1461 O O . GLY A 1 194 ? 28.234 -5.727 -26.844 1 85.56 194 GLY A O 1
ATOM 1462 N N . ILE A 1 195 ? 28.047 -5.52 -24.609 1 89.69 195 ILE A N 1
ATOM 1463 C CA . ILE A 1 195 ? 27.094 -6.594 -24.391 1 89.69 195 ILE A CA 1
ATOM 1464 C C . ILE A 1 195 ? 25.875 -6.059 -23.656 1 89.69 195 ILE A C 1
ATOM 1466 O O . ILE A 1 195 ? 26.016 -5.305 -22.688 1 89.69 195 ILE A O 1
ATOM 1470 N N . GLU A 1 196 ? 24.719 -6.355 -24.188 1 92.75 196 GLU A N 1
ATOM 1471 C CA . GLU A 1 196 ? 23.469 -6.07 -23.5 1 92.75 196 GLU A CA 1
ATOM 1472 C C . GLU A 1 196 ? 22.844 -7.344 -22.938 1 92.75 196 GLU A C 1
ATOM 1474 O O . GLU A 1 196 ? 22.672 -8.328 -23.672 1 92.75 196 GLU A O 1
ATOM 1479 N N . ILE A 1 197 ? 22.578 -7.336 -21.75 1 94.81 197 ILE A N 1
ATOM 1480 C CA . ILE A 1 197 ? 22 -8.492 -21.062 1 94.81 197 ILE A CA 1
ATOM 1481 C C . ILE A 1 197 ? 20.594 -8.148 -20.562 1 94.81 197 ILE A C 1
ATOM 1483 O O . ILE A 1 197 ? 20.422 -7.203 -19.781 1 94.81 197 ILE A O 1
ATOM 1487 N N . VAL A 1 198 ? 19.594 -8.836 -21.016 1 95.62 198 VAL A N 1
ATOM 1488 C CA . VAL A 1 198 ? 18.219 -8.68 -20.547 1 95.62 198 VAL A CA 1
ATOM 1489 C C . VAL A 1 198 ? 17.875 -9.789 -19.562 1 95.62 198 VAL A C 1
ATOM 1491 O O . VAL A 1 198 ? 18.031 -10.977 -19.875 1 95.62 198 VAL A O 1
ATOM 1494 N N . CYS A 1 199 ? 17.469 -9.422 -18.406 1 96.06 199 CYS A N 1
ATOM 1495 C CA . CYS A 1 199 ? 17.203 -10.406 -17.375 1 96.06 199 CYS A CA 1
ATOM 1496 C C . CYS A 1 199 ? 15.703 -10.578 -17.156 1 96.06 199 CYS A C 1
ATOM 1498 O O . CYS A 1 199 ? 14.914 -9.695 -17.5 1 96.06 199 CYS A O 1
ATOM 1500 N N . LYS A 1 200 ? 15.336 -11.688 -16.562 1 95.75 200 LYS A N 1
ATOM 1501 C CA . LYS A 1 200 ? 13.945 -12.023 -16.234 1 95.75 200 LYS A CA 1
ATOM 1502 C C . LYS A 1 200 ? 13.484 -11.289 -14.984 1 95.75 200 LYS A C 1
ATOM 1504 O O . LYS A 1 200 ? 12.281 -11.172 -14.734 1 95.75 200 LYS A O 1
ATOM 1509 N N . ASP A 1 201 ? 14.414 -10.789 -14.141 1 93.06 201 ASP A N 1
ATOM 1510 C CA . ASP A 1 201 ? 14.078 -10.148 -12.875 1 93.06 201 ASP A CA 1
ATOM 1511 C C . ASP A 1 201 ? 14.023 -8.633 -13.016 1 93.06 201 ASP A C 1
ATOM 1513 O O . ASP A 1 201 ? 14.492 -7.902 -12.141 1 93.06 201 ASP A O 1
ATOM 1517 N N . MET A 1 202 ? 13.734 -8.086 -14.18 1 93.81 202 MET A N 1
ATOM 1518 C CA . MET A 1 202 ? 13.445 -6.688 -14.484 1 93.81 202 MET A CA 1
ATOM 1519 C C . MET A 1 202 ? 14.703 -5.941 -14.906 1 93.81 202 MET A C 1
ATOM 1521 O O . MET A 1 202 ? 14.633 -4.879 -15.523 1 93.81 202 MET A O 1
ATOM 1525 N N . ARG A 1 203 ? 15.922 -6.438 -14.75 1 92.81 203 ARG A N 1
ATOM 1526 C CA . ARG A 1 203 ? 17.156 -5.699 -15.008 1 92.81 203 ARG A CA 1
ATOM 1527 C C . ARG A 1 203 ? 17.562 -5.797 -16.469 1 92.81 203 ARG A C 1
ATOM 1529 O O . ARG A 1 203 ? 17.344 -6.828 -17.109 1 92.81 203 ARG A O 1
ATOM 1536 N N . ASN A 1 204 ? 18.062 -4.77 -16.922 1 93.31 204 ASN A N 1
ATOM 1537 C CA . ASN A 1 204 ? 18.797 -4.699 -18.172 1 93.31 204 ASN A CA 1
ATOM 1538 C C . ASN A 1 204 ? 20.234 -4.211 -17.953 1 93.31 204 ASN A C 1
ATOM 1540 O O . ASN A 1 204 ? 20.438 -3.064 -17.547 1 93.31 204 ASN A O 1
ATOM 1544 N N . LEU A 1 205 ? 21.172 -5.047 -18.312 1 93.88 205 LEU A N 1
ATOM 1545 C CA . LEU A 1 205 ? 22.562 -4.734 -18 1 93.88 205 LEU A CA 1
ATOM 1546 C C . LEU A 1 205 ? 23.359 -4.488 -19.281 1 93.88 205 LEU A C 1
ATOM 1548 O O . LEU A 1 205 ? 23.094 -5.109 -20.312 1 93.88 205 LEU A O 1
ATOM 1552 N N . ARG A 1 206 ? 24.297 -3.594 -19.109 1 91.81 206 ARG A N 1
ATOM 1553 C CA . ARG A 1 206 ? 25.172 -3.264 -20.234 1 91.81 206 ARG A CA 1
ATOM 1554 C C . ARG A 1 206 ? 26.641 -3.271 -19.828 1 91.81 206 ARG A C 1
ATOM 1556 O O . ARG A 1 206 ? 27 -2.689 -18.812 1 91.81 206 ARG A O 1
ATOM 1563 N N . LEU A 1 207 ? 27.359 -3.934 -20.625 1 90.62 207 LEU A N 1
ATOM 1564 C CA . LEU A 1 207 ? 28.797 -4.027 -20.422 1 90.62 207 LEU A CA 1
ATOM 1565 C C . LEU A 1 207 ? 29.562 -3.574 -21.656 1 90.62 207 LEU A C 1
ATOM 1567 O O . LEU A 1 207 ? 29.078 -3.744 -22.781 1 90.62 207 LEU A O 1
ATOM 1571 N N . ALA A 1 208 ? 30.609 -2.951 -21.406 1 87.19 208 ALA A N 1
ATOM 1572 C CA . ALA A 1 208 ? 31.5 -2.555 -22.5 1 87.19 208 ALA A CA 1
ATOM 1573 C C . ALA A 1 208 ? 32.938 -2.992 -22.219 1 87.19 208 ALA A C 1
ATOM 1575 O O . ALA A 1 208 ? 33.375 -3.012 -21.062 1 87.19 208 ALA A O 1
ATOM 1576 N N . TYR A 1 209 ? 33.625 -3.447 -23.234 1 81.12 209 TYR A N 1
ATOM 1577 C CA . TYR A 1 209 ? 35.031 -3.854 -23.109 1 81.12 209 TYR A CA 1
ATOM 1578 C C . TYR A 1 209 ? 35.812 -3.555 -24.391 1 81.12 209 TYR A C 1
ATOM 1580 O O . TYR A 1 209 ? 35.219 -3.398 -25.469 1 81.12 209 TYR A O 1
ATOM 1588 N N . ARG A 1 210 ? 37.219 -3.311 -24.297 1 72.12 210 ARG A N 1
ATOM 1589 C CA . ARG A 1 210 ? 38.094 -3.016 -25.438 1 72.12 210 ARG A CA 1
ATOM 1590 C C . ARG A 1 210 ? 38.312 -4.262 -26.297 1 72.12 210 ARG A C 1
ATOM 1592 O O . ARG A 1 210 ? 38.469 -5.363 -25.766 1 72.12 210 ARG A O 1
ATOM 1599 N N . GLN A 1 211 ? 38.031 -4.188 -27.562 1 63.34 211 GLN A N 1
ATOM 1600 C CA . GLN A 1 211 ? 38.094 -5.305 -28.5 1 63.34 211 GLN A CA 1
ATOM 1601 C C . GLN A 1 211 ? 39.531 -5.84 -28.625 1 63.34 211 GLN A C 1
ATOM 1603 O O . GLN A 1 211 ? 40.188 -5.59 -29.625 1 63.34 211 GLN A O 1
ATOM 1608 N N . GLU A 1 212 ? 40.375 -5.688 -27.688 1 56.53 212 GLU A N 1
ATOM 1609 C CA . GLU A 1 212 ? 41.625 -6.367 -28.016 1 56.53 212 GLU A CA 1
ATOM 1610 C C . GLU A 1 212 ? 41.406 -7.875 -28.141 1 56.53 212 GLU A C 1
ATOM 1612 O O . GLU A 1 212 ? 40.469 -8.422 -27.547 1 56.53 212 GLU A O 1
ATOM 1617 N N . GLU A 1 213 ? 42.188 -8.734 -29.047 1 49.16 213 GLU A N 1
ATOM 1618 C CA . GLU A 1 213 ? 42.031 -10.07 -29.625 1 49.16 213 GLU A CA 1
ATOM 1619 C C . GLU A 1 213 ? 41.469 -11.055 -28.625 1 49.16 213 GLU A C 1
ATOM 1621 O O . GLU A 1 213 ? 40.531 -11.805 -28.922 1 49.16 213 GLU A O 1
ATOM 1626 N N . GLN A 1 214 ? 42.281 -11.594 -27.656 1 47.84 214 GLN A N 1
ATOM 1627 C CA . GLN A 1 214 ? 42.125 -12.867 -26.953 1 47.84 214 GLN A CA 1
ATOM 1628 C C . GLN A 1 214 ? 40.969 -12.797 -25.953 1 47.84 214 GLN A C 1
ATOM 1630 O O . GLN A 1 214 ? 40.281 -13.789 -25.734 1 47.84 214 GLN A O 1
ATOM 1635 N N . SER A 1 215 ? 40.781 -11.633 -25.359 1 50.62 215 SER A N 1
ATOM 1636 C CA . SER A 1 215 ? 40.031 -11.539 -24.125 1 50.62 215 SER A CA 1
ATOM 1637 C C . SER A 1 215 ? 38.531 -11.492 -24.406 1 50.62 215 SER A C 1
ATOM 1639 O O . SER A 1 215 ? 37.719 -11.734 -23.516 1 50.62 215 SER A O 1
ATOM 1641 N N . LYS A 1 216 ? 38.188 -10.977 -25.641 1 50.94 216 LYS A N 1
ATOM 1642 C CA . LYS A 1 216 ? 36.844 -10.641 -26.125 1 50.94 216 LYS A CA 1
ATOM 1643 C C . LYS A 1 216 ? 35.906 -11.852 -26.078 1 50.94 216 LYS A C 1
ATOM 1645 O O . LYS A 1 216 ? 34.781 -11.758 -25.594 1 50.94 216 LYS A O 1
ATOM 1650 N N . LEU A 1 217 ? 36.438 -12.672 -27.109 1 52.97 217 LEU A N 1
ATOM 1651 C CA . LEU A 1 217 ? 35.688 -13.852 -27.547 1 52.97 217 LEU A CA 1
ATOM 1652 C C . LEU A 1 217 ? 35.281 -14.711 -26.359 1 52.97 217 LEU A C 1
ATOM 1654 O O . LEU A 1 217 ? 34.188 -15.297 -26.344 1 52.97 217 LEU A O 1
ATOM 1658 N N . GLU A 1 218 ? 35.938 -14.242 -25.266 1 71.5 218 GLU A N 1
ATOM 1659 C CA . GLU A 1 218 ? 35.844 -15.242 -24.203 1 71.5 218 GLU A CA 1
ATOM 1660 C C . GLU A 1 218 ? 34.688 -14.93 -23.25 1 71.5 218 GLU A C 1
ATOM 1662 O O . GLU A 1 218 ? 33.969 -15.836 -22.828 1 71.5 218 GLU A O 1
ATOM 1667 N N . ILE A 1 219 ? 34.281 -13.602 -23.328 1 79.19 219 ILE A N 1
ATOM 1668 C CA . ILE A 1 219 ? 33.281 -13.273 -22.328 1 79.19 219 ILE A CA 1
ATOM 1669 C C . ILE A 1 219 ? 31.891 -13.578 -22.859 1 79.19 219 ILE A C 1
ATOM 1671 O O . ILE A 1 219 ? 31.094 -14.219 -22.188 1 79.19 219 ILE A O 1
ATOM 1675 N N . PHE A 1 220 ? 31.672 -13.109 -24.094 1 86.06 220 PHE A N 1
ATOM 1676 C CA . PHE A 1 220 ? 30.359 -13.297 -24.688 1 86.06 220 PHE A CA 1
ATOM 1677 C C . PHE A 1 220 ? 30.031 -14.781 -24.844 1 86.06 220 PHE A C 1
ATOM 1679 O O . PHE A 1 220 ? 28.938 -15.219 -24.5 1 86.06 220 PHE A O 1
ATOM 1686 N N . GLU A 1 221 ? 31 -15.469 -25.281 1 87.88 221 GLU A N 1
ATOM 1687 C CA . GLU A 1 221 ? 30.797 -16.906 -25.5 1 87.88 221 GLU A CA 1
ATOM 1688 C C . GLU A 1 221 ? 30.594 -17.625 -24.172 1 87.88 221 GLU A C 1
ATOM 1690 O O . GLU A 1 221 ? 29.719 -18.5 -24.078 1 87.88 221 GLU A O 1
ATOM 1695 N N . ASN A 1 222 ? 31.359 -17.266 -23.281 1 88.44 222 ASN A N 1
ATOM 1696 C CA . ASN A 1 222 ? 31.219 -17.891 -21.969 1 88.44 222 ASN A CA 1
ATOM 1697 C C . ASN A 1 222 ? 29.906 -17.516 -21.297 1 88.44 222 ASN A C 1
ATOM 1699 O O . ASN A 1 222 ? 29.234 -18.375 -20.719 1 88.44 222 ASN A O 1
ATOM 1703 N N . LEU A 1 223 ? 29.578 -16.281 -21.422 1 91.5 223 LEU A N 1
ATOM 1704 C CA . LEU A 1 223 ? 28.312 -15.82 -20.844 1 91.5 223 LEU A CA 1
ATOM 1705 C C . LEU A 1 223 ? 27.125 -16.516 -21.5 1 91.5 223 LEU A C 1
ATOM 1707 O O . LEU A 1 223 ? 26.203 -16.953 -20.812 1 91.5 223 LEU A O 1
ATOM 1711 N N . THR A 1 224 ? 27.172 -16.609 -22.75 1 92.12 224 THR A N 1
ATOM 1712 C CA . THR A 1 224 ? 26.078 -17.234 -23.484 1 92.12 224 THR A CA 1
ATOM 1713 C C . THR A 1 224 ? 26.016 -18.734 -23.219 1 92.12 224 THR A C 1
ATOM 1715 O O . THR A 1 224 ? 24.922 -19.297 -23.047 1 92.12 224 THR A O 1
ATOM 1718 N N . ARG A 1 225 ? 27.141 -19.312 -23.156 1 93.69 225 ARG A N 1
ATOM 1719 C CA . ARG A 1 225 ? 27.234 -20.75 -22.953 1 93.69 225 ARG A CA 1
ATOM 1720 C C . ARG A 1 225 ? 26.672 -21.156 -21.594 1 93.69 225 ARG A C 1
ATOM 1722 O O . ARG A 1 225 ? 25.906 -22.109 -21.484 1 93.69 225 ARG A O 1
ATOM 1729 N N . TYR A 1 226 ? 26.906 -20.391 -20.609 1 94.31 226 TYR A N 1
ATOM 1730 C CA . TYR A 1 226 ? 26.562 -20.797 -19.266 1 94.31 226 TYR A CA 1
ATOM 1731 C C . TYR A 1 226 ? 25.25 -20.156 -18.812 1 94.31 226 TYR A C 1
ATOM 1733 O O . TYR A 1 226 ? 24.641 -20.594 -17.828 1 94.31 226 TYR A O 1
ATOM 1741 N N . ALA A 1 227 ? 24.812 -19.125 -19.516 1 95.62 227 ALA A N 1
ATOM 1742 C CA . ALA A 1 227 ? 23.5 -18.578 -19.234 1 95.62 227 ALA A CA 1
ATOM 1743 C C . ALA A 1 227 ? 22.391 -19.469 -19.797 1 95.62 227 ALA A C 1
ATOM 1745 O O . ALA A 1 227 ? 21.281 -19.516 -19.266 1 95.62 227 ALA A O 1
ATOM 1746 N N . PHE A 1 228 ? 22.812 -20.172 -20.906 1 97.06 228 PHE A N 1
ATOM 1747 C CA . PHE A 1 228 ? 21.859 -21.047 -21.578 1 97.06 228 PHE A CA 1
ATOM 1748 C C . PHE A 1 228 ? 22.422 -22.453 -21.719 1 97.06 228 PHE A C 1
ATOM 1750 O O . PHE A 1 228 ? 22.562 -22.953 -22.844 1 97.06 228 PHE A O 1
ATOM 1757 N N . PRO A 1 229 ? 22.562 -23.078 -20.641 1 96.06 229 PRO A N 1
ATOM 1758 C CA . PRO A 1 229 ? 23.234 -24.391 -20.641 1 96.06 229 PRO A CA 1
ATOM 1759 C C . PRO A 1 229 ? 22.5 -25.422 -21.484 1 96.06 229 PRO A C 1
ATOM 1761 O O . PRO A 1 229 ? 23.125 -26.203 -22.203 1 96.06 229 PRO A O 1
ATOM 1764 N N . LEU A 1 230 ? 21.219 -25.516 -21.406 1 95.5 230 LEU A N 1
ATOM 1765 C CA . LEU A 1 230 ? 20.453 -26.531 -22.125 1 95.5 230 LEU A CA 1
ATOM 1766 C C . LEU A 1 230 ? 20.609 -26.344 -23.641 1 95.5 230 LEU A C 1
ATOM 1768 O O . LEU A 1 230 ? 20.672 -27.328 -24.375 1 95.5 230 LEU A O 1
ATOM 1772 N N . SER A 1 231 ? 20.672 -25.141 -24.062 1 94.94 231 SER A N 1
ATOM 1773 C CA . SER A 1 231 ? 20.844 -24.844 -25.484 1 94.94 231 SER A CA 1
ATOM 1774 C C . SER A 1 231 ? 22.234 -25.234 -25.953 1 94.94 231 SER A C 1
ATOM 1776 O O . SER A 1 231 ? 22.469 -25.406 -27.156 1 94.94 231 SER A O 1
ATOM 1778 N N . HIS A 1 232 ? 23.156 -25.406 -25.094 1 94.25 232 HIS A N 1
ATOM 1779 C CA . HIS A 1 232 ? 24.531 -25.719 -25.453 1 94.25 232 HIS A CA 1
ATOM 1780 C C . HIS A 1 232 ? 24.922 -27.109 -24.969 1 94.25 232 HIS A C 1
ATOM 1782 O O . HIS A 1 232 ? 26.109 -27.391 -24.781 1 94.25 232 HIS A O 1
ATOM 1788 N N . GLY A 1 233 ? 23.969 -27.812 -24.609 1 93.56 233 GLY A N 1
ATOM 1789 C CA . GLY A 1 233 ? 24.203 -29.203 -24.25 1 93.56 233 GLY A CA 1
ATOM 1790 C C . GLY A 1 233 ? 24.812 -29.391 -22.875 1 93.56 233 GLY A C 1
ATOM 1791 O O . GLY A 1 233 ? 25.469 -30.391 -22.594 1 93.56 233 GLY A O 1
ATOM 1792 N N . LEU A 1 234 ? 24.734 -28.453 -22.047 1 94.88 234 LEU A N 1
ATOM 1793 C CA . LEU A 1 234 ? 25.219 -28.516 -20.672 1 94.88 234 LEU A CA 1
ATOM 1794 C C . LEU A 1 234 ? 24.078 -28.688 -19.688 1 94.88 234 LEU A C 1
ATOM 1796 O O . LEU A 1 234 ? 22.938 -28.312 -19.969 1 94.88 234 LEU A O 1
ATOM 1800 N N . PRO A 1 235 ? 24.375 -29.281 -18.562 1 94.69 235 PRO A N 1
ATOM 1801 C CA . PRO A 1 235 ? 23.344 -29.406 -17.531 1 94.69 235 PRO A CA 1
ATOM 1802 C C . PRO A 1 235 ? 23.125 -28.094 -16.766 1 94.69 235 PRO A C 1
ATOM 1804 O O . PRO A 1 235 ? 24 -27.234 -16.75 1 94.69 235 PRO A O 1
ATOM 1807 N N . LEU A 1 236 ? 22 -28 -16.203 1 96.75 236 LEU A N 1
ATOM 1808 C CA . LEU A 1 236 ? 21.719 -26.875 -15.328 1 96.75 236 LEU A CA 1
ATOM 1809 C C . LEU A 1 236 ? 22.578 -26.938 -14.062 1 96.75 236 LEU A C 1
ATOM 1811 O O . LEU A 1 236 ? 22.875 -28.016 -13.562 1 96.75 236 LEU A O 1
ATOM 1815 N N . PHE A 1 237 ? 22.969 -25.812 -13.531 1 96.5 237 PHE A N 1
ATOM 1816 C CA . PHE A 1 237 ? 23.859 -25.75 -12.391 1 96.5 237 PHE A CA 1
ATOM 1817 C C . PHE A 1 237 ? 23.266 -26.453 -11.18 1 96.5 237 PHE A C 1
ATOM 1819 O O . PHE A 1 237 ? 23.984 -26.953 -10.328 1 96.5 237 PHE A O 1
ATOM 1826 N N . ALA A 1 238 ? 21.969 -26.5 -11.078 1 97.5 238 ALA A N 1
ATOM 1827 C CA . ALA A 1 238 ? 21.281 -27.141 -9.953 1 97.5 238 ALA A CA 1
ATOM 1828 C C . ALA A 1 238 ? 21.781 -28.578 -9.758 1 97.5 238 ALA A C 1
ATOM 1830 O O . ALA A 1 238 ? 21.781 -29.094 -8.641 1 97.5 238 ALA A O 1
ATOM 1831 N N . PHE A 1 239 ? 22.234 -29.203 -10.781 1 97 239 PHE A N 1
ATOM 1832 C CA . PHE A 1 239 ? 22.672 -30.594 -10.734 1 97 239 PHE A CA 1
ATOM 1833 C C . PHE A 1 239 ? 24.109 -30.688 -10.234 1 97 239 PHE A C 1
ATOM 1835 O O . PHE A 1 239 ? 24.578 -31.766 -9.867 1 97 239 PHE A O 1
ATOM 1842 N N . SER A 1 240 ? 24.812 -29.547 -10.18 1 95.25 240 SER A N 1
ATOM 1843 C CA . SER A 1 240 ? 26.188 -29.5 -9.68 1 95.25 240 SER A CA 1
ATOM 1844 C C . SER A 1 240 ? 26.25 -28.906 -8.281 1 95.25 240 SER A C 1
ATOM 1846 O O . SER A 1 240 ? 27.281 -28.984 -7.609 1 95.25 240 SER A O 1
ATOM 1848 N N . TYR A 1 241 ? 25.172 -28.281 -7.914 1 95.06 241 TYR A N 1
ATOM 1849 C CA . TYR A 1 241 ? 25.094 -27.625 -6.609 1 95.06 241 TYR A CA 1
ATOM 1850 C C . TYR A 1 241 ? 25.156 -28.656 -5.488 1 95.06 241 TYR A C 1
ATOM 1852 O O . TYR A 1 241 ? 24.391 -29.609 -5.461 1 95.06 241 TYR A O 1
ATOM 1860 N N . LYS A 1 242 ? 26.094 -28.453 -4.453 1 88.31 242 LYS A N 1
ATOM 1861 C CA . LYS A 1 242 ? 26.344 -29.5 -3.471 1 88.31 242 LYS A CA 1
ATOM 1862 C C . LYS A 1 242 ? 26.203 -28.969 -2.047 1 88.31 242 LYS A C 1
ATOM 1864 O O . LYS A 1 242 ? 26.75 -29.547 -1.105 1 88.31 242 LYS A O 1
ATOM 1869 N N . GLU A 1 243 ? 25.453 -28.047 -1.841 1 91.31 243 GLU A N 1
ATOM 1870 C CA . GLU A 1 243 ? 25.297 -27.516 -0.488 1 91.31 243 GLU A CA 1
ATOM 1871 C C . GLU A 1 243 ? 24.5 -28.484 0.391 1 91.31 243 GLU A C 1
ATOM 1873 O O . GLU A 1 243 ? 23.562 -29.125 -0.077 1 91.31 243 GLU A O 1
ATOM 1878 N N . LYS A 1 244 ? 24.891 -28.594 1.692 1 91.62 244 LYS A N 1
ATOM 1879 C CA . LYS A 1 244 ? 24.188 -29.453 2.646 1 91.62 244 LYS A CA 1
ATOM 1880 C C . LYS A 1 244 ? 23.375 -28.609 3.639 1 91.62 244 LYS A C 1
ATOM 1882 O O . LYS A 1 244 ? 23.891 -27.625 4.188 1 91.62 244 LYS A O 1
ATOM 1887 N N . PHE A 1 245 ? 22.125 -29 3.74 1 93.62 245 PHE A N 1
ATOM 1888 C CA . PHE A 1 245 ? 21.234 -28.328 4.684 1 93.62 245 PHE A CA 1
ATOM 1889 C C . PHE A 1 245 ? 20.766 -29.297 5.762 1 93.62 245 PHE A C 1
ATOM 1891 O O . PHE A 1 245 ? 20.625 -30.5 5.504 1 93.62 245 PHE A O 1
ATOM 1898 N N . PRO A 1 246 ? 20.5 -28.797 6.934 1 94.25 246 PRO A N 1
ATOM 1899 C CA . PRO A 1 246 ? 20.016 -29.672 8 1 94.25 246 PRO A CA 1
ATOM 1900 C C . PRO A 1 246 ? 18.656 -30.281 7.695 1 94.25 246 PRO A C 1
ATOM 1902 O O . PRO A 1 246 ? 18.359 -31.406 8.102 1 94.25 246 PRO A O 1
ATOM 1905 N N . VAL A 1 247 ? 17.844 -29.594 6.98 1 95.06 247 VAL A N 1
ATOM 1906 C CA . VAL A 1 247 ? 16.5 -30.062 6.668 1 95.06 247 VAL A CA 1
ATOM 1907 C C . VAL A 1 247 ? 16.422 -30.484 5.203 1 95.06 247 VAL A C 1
ATOM 1909 O O . VAL A 1 247 ? 16.938 -29.781 4.32 1 95.06 247 VAL A O 1
ATOM 1912 N N . ASN A 1 248 ? 15.883 -31.625 5.035 1 95.12 248 ASN A N 1
ATOM 1913 C CA . ASN A 1 248 ? 15.656 -32.094 3.668 1 95.12 248 ASN A CA 1
ATOM 1914 C C . ASN A 1 248 ? 14.336 -31.562 3.113 1 95.12 248 ASN A C 1
ATOM 1916 O O . ASN A 1 248 ? 13.273 -32.094 3.402 1 95.12 248 ASN A O 1
ATOM 1920 N N . GLY A 1 249 ? 14.391 -30.703 2.217 1 96.56 249 GLY A N 1
ATOM 1921 C CA . GLY A 1 249 ? 13.227 -30.016 1.684 1 96.56 249 GLY A CA 1
ATOM 1922 C C . GLY A 1 249 ? 12.383 -30.891 0.765 1 96.56 249 GLY A C 1
ATOM 1923 O O . GLY A 1 249 ? 11.219 -30.578 0.504 1 96.56 249 GLY A O 1
ATOM 1924 N N . TRP A 1 250 ? 12.977 -31.984 0.231 1 96.19 250 TRP A N 1
ATOM 1925 C CA . TRP A 1 250 ? 12.219 -32.875 -0.654 1 96.19 250 TRP A CA 1
ATOM 1926 C C . TRP A 1 250 ? 11.18 -33.656 0.128 1 96.19 250 TRP A C 1
ATOM 1928 O O . TRP A 1 250 ? 10.25 -34.219 -0.458 1 96.19 250 TRP A O 1
ATOM 1938 N N . LYS A 1 251 ? 11.18 -33.656 1.371 1 95.44 251 LYS A N 1
ATOM 1939 C CA . LYS A 1 251 ? 10.266 -34.406 2.215 1 95.44 251 LYS A CA 1
ATOM 1940 C C . LYS A 1 251 ? 9.117 -33.531 2.709 1 95.44 251 LYS A C 1
ATOM 1942 O O . LYS A 1 251 ? 8.242 -34.031 3.443 1 95.44 251 LYS A O 1
ATOM 1947 N N . VAL A 1 252 ? 9.086 -32.406 2.264 1 95.75 252 VAL A N 1
ATOM 1948 C CA . VAL A 1 252 ? 8.07 -31.469 2.748 1 95.75 252 VAL A CA 1
ATOM 1949 C C . VAL A 1 252 ? 6.688 -31.906 2.27 1 95.75 252 VAL A C 1
ATOM 1951 O O . VAL A 1 252 ? 5.699 -31.781 2.996 1 95.75 252 VAL A O 1
ATOM 1954 N N . TYR A 1 253 ? 6.617 -32.5 1.104 1 97 253 TYR A N 1
ATOM 1955 C CA . TYR A 1 253 ? 5.332 -32.844 0.502 1 97 253 TYR A CA 1
ATOM 1956 C C . TYR A 1 253 ? 5.18 -34.344 0.353 1 97 253 TYR A C 1
ATOM 1958 O O . TYR A 1 253 ? 6.043 -35 -0.223 1 97 253 TYR A O 1
ATOM 1966 N N . ASP A 1 254 ? 4.227 -34.781 0.934 1 97.19 254 ASP A N 1
ATOM 1967 C CA . ASP A 1 254 ? 3.715 -36.156 0.76 1 97.19 254 ASP A CA 1
ATOM 1968 C C . ASP A 1 254 ? 2.234 -36.125 0.382 1 97.19 254 ASP A C 1
ATOM 1970 O O . ASP A 1 254 ? 1.385 -35.781 1.195 1 97.19 254 ASP A O 1
ATOM 1974 N N . PRO A 1 255 ? 1.942 -36.594 -0.833 1 97.19 255 PRO A N 1
ATOM 1975 C CA . PRO A 1 255 ? 0.561 -36.5 -1.307 1 97.19 255 PRO A CA 1
ATOM 1976 C C . PRO A 1 255 ? -0.431 -37.219 -0.391 1 97.19 255 PRO A C 1
ATOM 1978 O O . PRO A 1 255 ? -1.514 -36.688 -0.118 1 97.19 255 PRO A O 1
ATOM 1981 N N . VAL A 1 256 ? -0.087 -38.375 0.042 1 97.44 256 VAL A N 1
ATOM 1982 C CA . VAL A 1 256 ? -0.991 -39.125 0.885 1 97.44 256 VAL A CA 1
ATOM 1983 C C . VAL A 1 256 ? -1.222 -38.406 2.205 1 97.44 256 VAL A C 1
ATOM 1985 O O . VAL A 1 256 ? -2.355 -38.312 2.68 1 97.44 256 VAL A O 1
ATOM 1988 N N . ALA A 1 257 ? -0.189 -37.875 2.771 1 97.44 257 ALA A N 1
ATOM 1989 C CA . ALA A 1 257 ? -0.301 -37.156 4.027 1 97.44 257 ALA A CA 1
ATOM 1990 C C . ALA A 1 257 ? -1.158 -35.906 3.852 1 97.44 257 ALA A C 1
ATOM 1992 O O . ALA A 1 257 ? -1.952 -35.562 4.73 1 97.44 257 ALA A O 1
ATOM 1993 N N . GLU A 1 258 ? -0.971 -35.219 2.785 1 97.69 258 GLU A N 1
ATOM 1994 C CA . GLU A 1 258 ? -1.721 -34 2.506 1 97.69 258 GLU A CA 1
ATOM 1995 C C . GLU A 1 258 ? -3.211 -34.281 2.361 1 97.69 258 GLU A C 1
ATOM 1997 O O . GLU A 1 258 ? -4.047 -33.562 2.889 1 97.69 258 GLU A O 1
ATOM 2002 N N . TYR A 1 259 ? -3.57 -35.344 1.666 1 97.94 259 TYR A N 1
ATOM 2003 C CA . TYR A 1 259 ? -4.973 -35.688 1.485 1 97.94 259 TYR A CA 1
ATOM 2004 C C . TYR A 1 259 ? -5.574 -36.219 2.785 1 97.94 259 TYR A C 1
ATOM 2006 O O . TYR A 1 259 ? -6.746 -35.969 3.078 1 97.94 259 TYR A O 1
ATOM 2014 N N . LYS A 1 260 ? -4.781 -36.938 3.594 1 97.62 260 LYS A N 1
ATOM 2015 C CA . LYS A 1 260 ? -5.246 -37.375 4.902 1 97.62 260 LYS A CA 1
ATOM 2016 C C . LYS A 1 260 ? -5.555 -36.188 5.816 1 97.62 260 LYS A C 1
ATOM 2018 O O . LYS A 1 260 ? -6.504 -36.25 6.602 1 97.62 260 LYS A O 1
ATOM 2023 N N . ARG A 1 261 ? -4.719 -35.188 5.727 1 96.62 261 ARG A N 1
ATOM 2024 C CA . ARG A 1 261 ? -4.949 -33.969 6.512 1 96.62 261 ARG A CA 1
ATOM 2025 C C . ARG A 1 261 ? -6.312 -33.375 6.191 1 96.62 261 ARG A C 1
ATOM 2027 O O . ARG A 1 261 ? -6.961 -32.781 7.066 1 96.62 261 ARG A O 1
ATOM 2034 N N . GLN A 1 262 ? -6.773 -33.594 4.941 1 96.38 262 GLN A N 1
ATOM 2035 C CA . GLN A 1 262 ? -8.047 -33.031 4.504 1 96.38 262 GLN A CA 1
ATOM 2036 C C . GLN A 1 262 ? -9.203 -33.969 4.859 1 96.38 262 GLN A C 1
ATOM 2038 O O . GLN A 1 262 ? -10.359 -33.688 4.527 1 96.38 262 GLN A O 1
ATOM 2043 N N . GLY A 1 263 ? -8.859 -35.094 5.457 1 95.31 263 GLY A N 1
ATOM 2044 C CA . GLY A 1 263 ? -9.883 -36.031 5.887 1 95.31 263 GLY A CA 1
ATOM 2045 C C . GLY A 1 263 ? -10.195 -37.094 4.844 1 95.31 263 GLY A C 1
ATOM 2046 O O . GLY A 1 263 ? -11.273 -37.688 4.863 1 95.31 263 GLY A O 1
ATOM 2047 N N . LEU A 1 264 ? -9.305 -37.344 3.938 1 95.88 264 LEU A N 1
ATOM 2048 C CA . LEU A 1 264 ? -9.508 -38.312 2.863 1 95.88 264 LEU A CA 1
ATOM 2049 C C . LEU A 1 264 ? -8.695 -39.594 3.113 1 95.88 264 LEU A C 1
ATOM 2051 O O . LEU A 1 264 ? -7.66 -39.531 3.781 1 95.88 264 LEU A O 1
ATOM 2055 N N . PRO A 1 265 ? -9.008 -40.719 2.615 1 95.5 265 PRO A N 1
ATOM 2056 C CA . PRO A 1 265 ? -10.242 -40.969 1.864 1 95.5 265 PRO A CA 1
ATOM 2057 C C . PRO A 1 265 ? -11.484 -40.969 2.754 1 95.5 265 PRO A C 1
ATOM 2059 O O . PRO A 1 265 ? -11.367 -41.062 3.979 1 95.5 265 PRO A O 1
ATOM 2062 N N . ASN A 1 266 ? -12.641 -40.844 2.178 1 94.88 266 ASN A N 1
ATOM 2063 C CA . ASN A 1 266 ? -13.93 -40.969 2.857 1 94.88 266 ASN A CA 1
ATOM 2064 C C . ASN A 1 266 ? -14.922 -41.781 2.043 1 94.88 266 ASN A C 1
ATOM 2066 O O . ASN A 1 266 ? -14.531 -42.562 1.191 1 94.88 266 ASN A O 1
ATOM 2070 N N . GLU A 1 267 ? -16.156 -41.688 2.359 1 93.56 267 GLU A N 1
ATOM 2071 C CA . GLU A 1 267 ? -17.172 -42.531 1.718 1 93.56 267 GLU A CA 1
ATOM 2072 C C . GLU A 1 267 ? -17.328 -42.188 0.242 1 93.56 267 GLU A C 1
ATOM 2074 O O . GLU A 1 267 ? -17.594 -43.062 -0.585 1 93.56 267 GLU A O 1
ATOM 2079 N N . SER A 1 268 ? -17.047 -40.906 -0.094 1 95.31 268 SER A N 1
ATOM 2080 C CA . SER A 1 268 ? -17.375 -40.438 -1.44 1 95.31 268 SER A CA 1
ATOM 2081 C C . SER A 1 268 ? -16.109 -40.281 -2.281 1 95.31 268 SER A C 1
ATOM 2083 O O . SER A 1 268 ? -16.172 -40.25 -3.512 1 95.31 268 SER A O 1
ATOM 2085 N N . TRP A 1 269 ? -14.969 -40.188 -1.67 1 97.31 269 TRP A N 1
ATOM 2086 C CA . TRP A 1 269 ? -13.719 -39.906 -2.377 1 97.31 269 TRP A CA 1
ATOM 2087 C C . TRP A 1 269 ? -12.648 -40.938 -2.002 1 97.31 269 TRP A C 1
ATOM 2089 O O . TRP A 1 269 ? -12.531 -41.312 -0.837 1 97.31 269 TRP A O 1
ATOM 2099 N N . LYS A 1 270 ? -11.859 -41.344 -2.945 1 97 270 LYS A N 1
ATOM 2100 C CA . LYS A 1 270 ? -10.789 -42.312 -2.697 1 97 270 LYS A CA 1
ATOM 2101 C C . LYS A 1 270 ? -9.461 -41.844 -3.271 1 97 270 LYS A C 1
ATOM 2103 O O . LYS A 1 270 ? -9.445 -41.125 -4.27 1 97 270 LYS A O 1
ATOM 2108 N N . ILE A 1 271 ? -8.414 -42.219 -2.682 1 97.25 271 ILE A N 1
ATOM 2109 C CA . ILE A 1 271 ? -7.066 -42 -3.182 1 97.25 271 ILE A CA 1
ATOM 2110 C C . ILE A 1 271 ? -6.676 -43.094 -4.168 1 97.25 271 ILE A C 1
ATOM 2112 O O . ILE A 1 271 ? -6.754 -44.281 -3.842 1 97.25 271 ILE A O 1
ATOM 2116 N N . THR A 1 272 ? -6.27 -42.688 -5.352 1 96 272 THR A N 1
ATOM 2117 C CA . THR A 1 272 ? -5.977 -43.688 -6.375 1 96 272 THR A CA 1
ATOM 2118 C C . THR A 1 272 ? -4.523 -43.562 -6.832 1 96 272 THR A C 1
ATOM 2120 O O . THR A 1 272 ? -3.934 -42.5 -6.785 1 96 272 THR A O 1
ATOM 2123 N N . LYS A 1 273 ? -3.99 -44.688 -7.281 1 95.38 273 LYS A N 1
ATOM 2124 C CA . LYS A 1 273 ? -2.645 -44.781 -7.84 1 95.38 273 LYS A CA 1
ATOM 2125 C C . LYS A 1 273 ? -2.68 -45.25 -9.297 1 95.38 273 LYS A C 1
ATOM 2127 O O . LYS A 1 273 ? -1.703 -45.812 -9.797 1 95.38 273 LYS A O 1
ATOM 2132 N N . ILE A 1 274 ? -3.781 -45 -9.867 1 94.38 274 ILE A N 1
ATOM 2133 C CA . ILE A 1 274 ? -4.02 -45.5 -11.227 1 94.38 274 ILE A CA 1
ATOM 2134 C C . ILE A 1 274 ? -2.99 -44.875 -12.172 1 94.38 274 ILE A C 1
ATOM 2136 O O . ILE A 1 274 ? -2.666 -45.469 -13.211 1 94.38 274 ILE A O 1
ATOM 2140 N N . ASN A 1 275 ? -2.494 -43.719 -11.867 1 96.31 275 ASN A N 1
ATOM 2141 C CA . ASN A 1 275 ? -1.558 -43.031 -12.742 1 96.31 275 ASN A CA 1
ATOM 2142 C C . ASN A 1 275 ? -0.112 -43.25 -12.305 1 96.31 275 ASN A C 1
ATOM 2144 O O . ASN A 1 275 ? 0.753 -42.406 -12.57 1 96.31 275 ASN A O 1
ATOM 2148 N N . SER A 1 276 ? 0.272 -44.281 -11.625 1 95.31 276 SER A N 1
ATOM 2149 C CA . SER A 1 276 ? 1.605 -44.562 -11.109 1 95.31 276 SER A CA 1
ATOM 2150 C C . SER A 1 276 ? 2.623 -44.688 -12.234 1 95.31 276 SER A C 1
ATOM 2152 O O . SER A 1 276 ? 3.803 -44.375 -12.055 1 95.31 276 SER A O 1
ATOM 2154 N N . THR A 1 277 ? 2.15 -45.156 -13.406 1 95.19 277 THR A N 1
ATOM 2155 C CA . THR A 1 277 ? 3.031 -45.281 -14.562 1 95.19 277 THR A CA 1
ATOM 2156 C C . THR A 1 277 ? 2.885 -44.094 -15.5 1 95.19 277 THR A C 1
ATOM 2158 O O . THR A 1 277 ? 3.523 -44.062 -16.547 1 95.19 277 THR A O 1
ATOM 2161 N N . TYR A 1 278 ? 2.053 -43.219 -15.25 1 96.69 278 TYR A N 1
ATOM 2162 C CA . TYR A 1 278 ? 1.809 -42 -15.984 1 96.69 278 TYR A CA 1
ATOM 2163 C C . TYR A 1 278 ? 1.244 -42.281 -17.375 1 96.69 278 TYR A C 1
ATOM 2165 O O . TYR A 1 278 ? 1.531 -41.562 -18.328 1 96.69 278 TYR A O 1
ATOM 2173 N N . GLU A 1 279 ? 0.551 -43.312 -17.5 1 94.81 279 GLU A N 1
ATOM 2174 C CA . GLU A 1 279 ? -0.028 -43.719 -18.781 1 94.81 279 GLU A CA 1
ATOM 2175 C C . GLU A 1 279 ? -1.366 -43.031 -19.031 1 94.81 279 GLU A C 1
ATOM 2177 O O . GLU A 1 279 ? -1.706 -42.688 -20.156 1 94.81 279 GLU A O 1
ATOM 2182 N N . LEU A 1 280 ? -2.104 -42.875 -17.953 1 95.25 280 LEU A N 1
ATOM 2183 C CA . LEU A 1 280 ? -3.387 -42.188 -18.062 1 95.25 280 LEU A CA 1
ATOM 2184 C C . LEU A 1 280 ? -3.186 -40.719 -18.438 1 95.25 280 LEU A C 1
ATOM 2186 O O . LEU A 1 280 ? -3.852 -40.219 -19.344 1 95.25 280 LEU A O 1
ATOM 2190 N N . CYS A 1 281 ? -2.354 -40.062 -17.734 1 96.94 281 CYS A N 1
ATOM 2191 C CA . CYS A 1 281 ? -2.012 -38.656 -17.953 1 96.94 281 CYS A CA 1
ATOM 2192 C C . CYS A 1 281 ? -0.576 -38.375 -17.531 1 96.94 281 CYS A C 1
ATOM 2194 O O . CYS A 1 281 ? -0.244 -38.469 -16.344 1 96.94 281 CYS A O 1
ATOM 2196 N N . ASP A 1 282 ? 0.232 -37.969 -18.391 1 96.62 282 ASP A N 1
ATOM 2197 C CA . ASP A 1 282 ? 1.654 -37.781 -18.125 1 96.62 282 ASP A CA 1
ATOM 2198 C C . ASP A 1 282 ? 1.894 -36.531 -17.281 1 96.62 282 ASP A C 1
ATOM 2200 O O . ASP A 1 282 ? 2.918 -36.406 -16.609 1 96.62 282 ASP A O 1
ATOM 2204 N N . THR A 1 283 ? 0.997 -35.531 -17.344 1 97.75 283 THR A N 1
ATOM 2205 C CA . THR A 1 283 ? 1.208 -34.281 -16.641 1 97.75 283 THR A CA 1
ATOM 2206 C C . THR A 1 283 ? 0.603 -34.312 -15.242 1 97.75 283 THR A C 1
ATOM 2208 O O . THR A 1 283 ? 0.809 -33.406 -14.438 1 97.75 283 THR A O 1
ATOM 2211 N N . TYR A 1 284 ? -0.182 -35.406 -14.914 1 98.19 284 TYR A N 1
ATOM 2212 C CA . TYR A 1 284 ? -0.743 -35.594 -13.578 1 98.19 284 TYR A CA 1
ATOM 2213 C C . TYR A 1 284 ? 0.208 -36.375 -12.688 1 98.19 284 TYR A C 1
ATOM 2215 O O . TYR A 1 284 ? 1.076 -37.094 -13.188 1 98.19 284 TYR A O 1
ATOM 2223 N N . PRO A 1 285 ? 0.109 -36.188 -11.375 1 98.06 285 PRO A N 1
ATOM 2224 C CA . PRO A 1 285 ? 0.932 -37 -10.477 1 98.06 285 PRO A CA 1
ATOM 2225 C C . PRO A 1 285 ? 0.464 -38.438 -10.391 1 98.06 285 PRO A C 1
ATOM 2227 O O . PRO A 1 285 ? -0.607 -38.781 -10.906 1 98.06 285 PRO A O 1
ATOM 2230 N N . ALA A 1 286 ? 1.263 -39.25 -9.789 1 97.81 286 ALA A N 1
ATOM 2231 C CA . ALA A 1 286 ? 0.986 -40.688 -9.641 1 97.81 286 ALA A CA 1
ATOM 2232 C C . ALA A 1 286 ? -0.194 -40.938 -8.711 1 97.81 286 ALA A C 1
ATOM 2234 O O . ALA A 1 286 ? -0.923 -41.906 -8.859 1 97.81 286 ALA A O 1
ATOM 2235 N N . ILE A 1 287 ? -0.329 -40.031 -7.781 1 97.75 287 ILE A N 1
ATOM 2236 C CA . ILE A 1 287 ? -1.361 -40.188 -6.762 1 97.75 287 ILE A CA 1
ATOM 2237 C C . ILE A 1 287 ? -2.293 -38.969 -6.785 1 97.75 287 ILE A C 1
ATOM 2239 O O . ILE A 1 287 ? -1.836 -37.844 -6.738 1 97.75 287 ILE A O 1
ATOM 2243 N N . PHE A 1 288 ? -3.557 -39.156 -6.941 1 97.69 288 PHE A N 1
ATOM 2244 C CA . PHE A 1 288 ? -4.559 -38.125 -6.82 1 97.69 288 PHE A CA 1
ATOM 2245 C C . PHE A 1 288 ? -5.879 -38.688 -6.32 1 97.69 288 PHE A C 1
ATOM 2247 O O . PHE A 1 288 ? -5.973 -39.875 -5.988 1 97.69 288 PHE A O 1
ATOM 2254 N N . VAL A 1 289 ? -6.863 -37.844 -6.16 1 98.12 289 VAL A N 1
ATOM 2255 C CA . VAL A 1 289 ? -8.109 -38.25 -5.512 1 98.12 289 VAL A CA 1
ATOM 2256 C C . VAL A 1 289 ? -9.266 -38.156 -6.5 1 98.12 289 VAL A C 1
ATOM 2258 O O . VAL A 1 289 ? -9.398 -37.156 -7.211 1 98.12 289 VAL A O 1
ATOM 2261 N N . ILE A 1 290 ? -10.102 -39.188 -6.582 1 97.31 290 ILE A N 1
ATOM 2262 C CA . ILE A 1 290 ? -11.273 -39.25 -7.449 1 97.31 290 ILE A CA 1
ATOM 2263 C C . ILE A 1 290 ? -12.469 -39.781 -6.664 1 97.31 290 ILE A C 1
ATOM 2265 O O . ILE A 1 290 ? -12.312 -40.312 -5.562 1 97.31 290 ILE A O 1
ATOM 2269 N N . PRO A 1 291 ? -13.648 -39.531 -7.211 1 95.94 291 PRO A N 1
ATOM 2270 C CA . PRO A 1 291 ? -14.812 -40.094 -6.539 1 95.94 291 PRO A CA 1
ATOM 2271 C C . PRO A 1 291 ? -14.75 -41.625 -6.469 1 95.94 291 PRO A C 1
ATOM 2273 O O . PRO A 1 291 ? -14.32 -42.281 -7.422 1 95.94 291 PRO A O 1
ATOM 2276 N N . THR A 1 292 ? -15.242 -42.219 -5.367 1 94.69 292 THR A N 1
ATOM 2277 C CA . THR A 1 292 ? -15.148 -43.656 -5.082 1 94.69 292 THR A CA 1
ATOM 2278 C C . THR A 1 292 ? -15.969 -44.438 -6.082 1 94.69 292 THR A C 1
ATOM 2280 O O . THR A 1 292 ? -15.609 -45.562 -6.426 1 94.69 292 THR A O 1
ATOM 2283 N N . SER A 1 293 ? -17 -43.938 -6.617 1 91 293 SER A N 1
ATOM 2284 C CA . SER A 1 293 ? -17.953 -44.656 -7.445 1 91 293 SER A CA 1
ATOM 2285 C C . SER A 1 293 ? -17.453 -44.812 -8.875 1 91 293 SER A C 1
ATOM 2287 O O . SER A 1 293 ? -18 -45.594 -9.656 1 91 293 SER A O 1
ATOM 2289 N N . VAL A 1 294 ? -16.375 -44.188 -9.188 1 91.56 294 VAL A N 1
ATOM 2290 C CA . VAL A 1 294 ? -15.891 -44.219 -10.562 1 91.56 294 VAL A CA 1
ATOM 2291 C C . VAL A 1 294 ? -15.039 -45.469 -10.781 1 91.56 294 VAL A C 1
ATOM 2293 O O . VAL A 1 294 ? -14.156 -45.781 -9.977 1 91.56 294 VAL A O 1
ATOM 2296 N N . LYS A 1 295 ? -15.297 -46.125 -11.891 1 89.31 295 LYS A N 1
ATOM 2297 C CA . LYS A 1 295 ? -14.539 -47.312 -12.266 1 89.31 295 LYS A CA 1
ATOM 2298 C C . LYS A 1 295 ? -13.32 -46.938 -13.109 1 89.31 295 LYS A C 1
ATOM 2300 O O . LYS A 1 295 ? -13.359 -45.969 -13.867 1 89.31 295 LYS A O 1
ATOM 2305 N N . ASP A 1 296 ? -12.398 -47.75 -13.133 1 85 296 ASP A N 1
ATOM 2306 C CA . ASP A 1 296 ? -11.141 -47.5 -13.82 1 85 296 ASP A CA 1
ATOM 2307 C C . ASP A 1 296 ? -11.336 -47.469 -15.328 1 85 296 ASP A C 1
ATOM 2309 O O . ASP A 1 296 ? -10.727 -46.625 -16.016 1 85 296 ASP A O 1
ATOM 2313 N N . ASP A 1 297 ? -12.141 -48.312 -15.789 1 87.69 297 ASP A N 1
ATOM 2314 C CA . ASP A 1 297 ? -12.359 -48.344 -17.234 1 87.69 297 ASP A CA 1
ATOM 2315 C C . ASP A 1 297 ? -13.031 -47.094 -17.719 1 87.69 297 ASP A C 1
ATOM 2317 O O . ASP A 1 297 ? -12.766 -46.625 -18.844 1 87.69 297 ASP A O 1
ATOM 2321 N N . ASP A 1 298 ? -13.805 -46.531 -16.953 1 92.88 298 ASP A N 1
ATOM 2322 C CA . ASP A 1 298 ? -14.492 -45.312 -17.312 1 92.88 298 ASP A CA 1
ATOM 2323 C C . ASP A 1 298 ? -13.516 -44.125 -17.328 1 92.88 298 ASP A C 1
ATOM 2325 O O . ASP A 1 298 ? -13.695 -43.156 -18.078 1 92.88 298 ASP A O 1
ATOM 2329 N N . LEU A 1 299 ? -12.539 -44.25 -16.562 1 94.75 299 LEU A N 1
ATOM 2330 C CA . LEU A 1 299 ? -11.578 -43.156 -16.422 1 94.75 299 LEU A CA 1
ATOM 2331 C C . LEU A 1 299 ? -10.82 -42.938 -17.734 1 94.75 299 LEU A C 1
ATOM 2333 O O . LEU A 1 299 ? -10.484 -41.781 -18.078 1 94.75 299 LEU A O 1
ATOM 2337 N N . SER A 1 300 ? -10.516 -44 -18.406 1 94.94 300 SER A N 1
ATOM 2338 C CA . SER A 1 300 ? -9.797 -43.875 -19.672 1 94.94 300 SER A CA 1
ATOM 2339 C C . SER A 1 300 ? -10.617 -43.125 -20.719 1 94.94 300 SER A C 1
ATOM 2341 O O . SER A 1 300 ? -10.078 -42.375 -21.516 1 94.94 300 SER A O 1
ATOM 2343 N N . LYS A 1 301 ? -11.922 -43.344 -20.688 1 96.44 301 LYS A N 1
ATOM 2344 C CA . LYS A 1 301 ? -12.805 -42.656 -21.609 1 96.44 301 LYS A CA 1
ATOM 2345 C C . LYS A 1 301 ? -12.906 -41.188 -21.281 1 96.44 301 LYS A C 1
ATOM 2347 O O . LYS A 1 301 ? -12.938 -40.344 -22.172 1 96.44 301 LYS A O 1
ATOM 2352 N N . VAL A 1 302 ? -12.977 -40.969 -20.047 1 97.5 302 VAL A N 1
ATOM 2353 C CA . VAL A 1 302 ? -13.031 -39.594 -19.594 1 97.5 302 VAL A CA 1
ATOM 2354 C C . VAL A 1 302 ? -11.734 -38.875 -19.969 1 97.5 302 VAL A C 1
ATOM 2356 O O . VAL A 1 302 ? -11.758 -37.75 -20.453 1 97.5 302 VAL A O 1
ATOM 2359 N N . ALA A 1 303 ? -10.602 -39.5 -19.719 1 97.56 303 ALA A N 1
ATOM 2360 C CA . ALA A 1 303 ? -9.297 -38.906 -20.047 1 97.56 303 ALA A CA 1
ATOM 2361 C C . ALA A 1 303 ? -9.188 -38.625 -21.531 1 97.56 303 ALA A C 1
ATOM 2363 O O . ALA A 1 303 ? -8.594 -37.594 -21.922 1 97.56 303 ALA A O 1
ATOM 2364 N N . ALA A 1 304 ? -9.719 -39.469 -22.344 1 96.31 304 ALA A N 1
ATOM 2365 C CA . ALA A 1 304 ? -9.68 -39.281 -23.781 1 96.31 304 ALA A CA 1
ATOM 2366 C C . ALA A 1 304 ? -10.539 -38.094 -24.203 1 96.31 304 ALA A C 1
ATOM 2368 O O . ALA A 1 304 ? -10.273 -37.469 -25.234 1 96.31 304 ALA A O 1
ATOM 2369 N N . PHE A 1 305 ? -11.531 -37.781 -23.422 1 97.5 305 PHE A N 1
ATOM 2370 C CA . PHE A 1 305 ? -12.484 -36.719 -23.734 1 97.5 305 PHE A CA 1
ATOM 2371 C C . PHE A 1 305 ? -12 -35.375 -23.203 1 97.5 305 PHE A C 1
ATOM 2373 O O . PHE A 1 305 ? -12.586 -34.344 -23.516 1 97.5 305 PHE A O 1
ATOM 2380 N N . ARG A 1 306 ? -11.008 -35.344 -22.422 1 98 306 ARG A N 1
ATOM 2381 C CA . ARG A 1 306 ? -10.484 -34.125 -21.844 1 98 306 ARG A CA 1
ATOM 2382 C C . ARG A 1 306 ? -9.117 -33.781 -22.422 1 98 306 ARG A C 1
ATOM 2384 O O . ARG A 1 306 ? -8.297 -34.656 -22.656 1 98 306 ARG A O 1
ATOM 2391 N N . ALA A 1 307 ? -8.875 -32.5 -22.578 1 97.62 307 ALA A N 1
ATOM 2392 C CA . ALA A 1 307 ? -7.625 -32.031 -23.156 1 97.62 307 ALA A CA 1
ATOM 2393 C C . ALA A 1 307 ? -6.422 -32.562 -22.391 1 97.62 307 ALA A C 1
ATOM 2395 O O . ALA A 1 307 ? -6.363 -32.438 -21.156 1 97.62 307 ALA A O 1
ATOM 2396 N N . LYS A 1 308 ? -5.48 -33.281 -23.109 1 96.62 308 LYS A N 1
ATOM 2397 C CA . LYS A 1 308 ? -4.242 -33.812 -22.578 1 96.62 308 LYS A CA 1
ATOM 2398 C C . LYS A 1 308 ? -4.531 -34.906 -21.516 1 96.62 308 LYS A C 1
ATOM 2400 O O . LYS A 1 308 ? -3.658 -35.25 -20.719 1 96.62 308 LYS A O 1
ATOM 2405 N N . GLY A 1 309 ? -5.785 -35.281 -21.438 1 97.31 309 GLY A N 1
ATOM 2406 C CA . GLY A 1 309 ? -6.172 -36.375 -20.547 1 97.31 309 GLY A CA 1
ATOM 2407 C C . GLY A 1 309 ? -6.344 -35.938 -19.109 1 97.31 309 GLY A C 1
ATOM 2408 O O . GLY A 1 309 ? -6.344 -36.781 -18.203 1 97.31 309 GLY A O 1
ATOM 2409 N N . ARG A 1 310 ? -6.426 -34.719 -18.844 1 98.12 310 ARG A N 1
ATOM 2410 C CA . ARG A 1 310 ? -6.496 -34.219 -17.469 1 98.12 310 ARG A CA 1
ATOM 2411 C C . ARG A 1 310 ? -7.93 -34.25 -16.953 1 98.12 310 ARG A C 1
ATOM 2413 O O . ARG A 1 310 ? -8.672 -33.25 -17.125 1 98.12 310 ARG A O 1
ATOM 2420 N N . ILE A 1 311 ? -8.273 -35.281 -16.344 1 98 311 ILE A N 1
ATOM 2421 C CA . ILE A 1 311 ? -9.617 -35.531 -15.82 1 98 311 ILE A CA 1
ATOM 2422 C C . ILE A 1 311 ? -9.852 -34.688 -14.57 1 98 311 ILE A C 1
ATOM 2424 O O . ILE A 1 311 ? -8.906 -34.188 -13.969 1 98 311 ILE A O 1
ATOM 2428 N N . PRO A 1 312 ? -11.109 -34.438 -14.164 1 98.12 312 PRO A N 1
ATOM 2429 C CA . PRO A 1 312 ? -11.359 -33.719 -12.914 1 98.12 312 PRO A CA 1
ATOM 2430 C C . PRO A 1 312 ? -10.82 -34.469 -11.688 1 98.12 312 PRO A C 1
ATOM 2432 O O . PRO A 1 312 ? -11.148 -35.656 -11.484 1 98.12 312 PRO A O 1
ATOM 2435 N N . VAL A 1 313 ? -9.984 -33.875 -10.953 1 98.25 313 VAL A N 1
ATOM 2436 C CA . VAL A 1 313 ? -9.391 -34.469 -9.75 1 98.25 313 VAL A CA 1
ATOM 2437 C C . VAL A 1 313 ? -9.562 -33.5 -8.578 1 98.25 313 VAL A C 1
ATOM 2439 O O . VAL A 1 313 ? -9.664 -32.281 -8.781 1 98.25 313 VAL A O 1
ATOM 2442 N N . LEU A 1 314 ? -9.531 -33.969 -7.441 1 98.5 314 LEU A N 1
ATOM 2443 C CA . LEU A 1 314 ? -9.812 -33.188 -6.242 1 98.5 314 LEU A CA 1
ATOM 2444 C C . LEU A 1 314 ? -8.602 -32.344 -5.84 1 98.5 314 LEU A C 1
ATOM 2446 O O . LEU A 1 314 ? -7.496 -32.875 -5.727 1 98.5 314 LEU A O 1
ATOM 2450 N N . SER A 1 315 ? -8.758 -31.047 -5.613 1 98.38 315 SER A N 1
ATOM 2451 C CA . SER A 1 315 ? -7.73 -30.156 -5.086 1 98.38 315 SER A CA 1
ATOM 2452 C C . SER A 1 315 ? -7.922 -29.922 -3.594 1 98.38 315 SER A C 1
ATOM 2454 O O . SER A 1 315 ? -6.945 -29.797 -2.852 1 98.38 315 SER A O 1
ATOM 2456 N N . TRP A 1 316 ? -9.203 -29.781 -3.174 1 98.5 316 TRP A N 1
ATOM 2457 C CA . TRP A 1 316 ? -9.477 -29.453 -1.781 1 98.5 316 TRP A CA 1
ATOM 2458 C C . TRP A 1 316 ? -10.906 -29.828 -1.406 1 98.5 316 TRP A C 1
ATOM 2460 O O . TRP A 1 316 ? -11.812 -29.781 -2.248 1 98.5 316 TRP A O 1
ATOM 2470 N N . ILE A 1 317 ? -11.125 -30.219 -0.162 1 97.62 317 ILE A N 1
ATOM 2471 C CA . ILE A 1 317 ? -12.445 -30.594 0.336 1 97.62 317 ILE A CA 1
ATOM 2472 C C . ILE A 1 317 ? -12.742 -29.844 1.635 1 97.62 317 ILE A C 1
ATOM 2474 O O . ILE A 1 317 ? -11.875 -29.75 2.514 1 97.62 317 ILE A O 1
ATOM 2478 N N . HIS A 1 318 ? -13.891 -29.266 1.721 1 95.56 318 HIS A N 1
ATOM 2479 C CA . HIS A 1 318 ? -14.297 -28.531 2.914 1 95.56 318 HIS A CA 1
ATOM 2480 C C . HIS A 1 318 ? -14.523 -29.469 4.09 1 95.56 318 HIS A C 1
ATOM 2482 O O . HIS A 1 318 ? -15.242 -30.469 3.961 1 95.56 318 HIS A O 1
ATOM 2488 N N . PRO A 1 319 ? -14.016 -29.203 5.234 1 91.38 319 PRO A N 1
ATOM 2489 C CA . PRO A 1 319 ? -14.062 -30.141 6.363 1 91.38 319 PRO A CA 1
ATOM 2490 C C . PRO A 1 319 ? -15.477 -30.344 6.898 1 91.38 319 PRO A C 1
ATOM 2492 O O . PRO A 1 319 ? -15.812 -31.422 7.367 1 91.38 319 PRO A O 1
ATOM 2495 N N . GLU A 1 320 ? -16.312 -29.359 6.77 1 90.25 320 GLU A N 1
ATOM 2496 C CA . GLU A 1 320 ? -17.656 -29.453 7.348 1 90.25 320 GLU A CA 1
ATOM 2497 C C . GLU A 1 320 ? -18.688 -29.812 6.285 1 90.25 320 GLU A C 1
ATOM 2499 O O . GLU A 1 320 ? -19.375 -30.828 6.391 1 90.25 320 GLU A O 1
ATOM 2504 N N . SER A 1 321 ? -18.719 -29.047 5.199 1 90.75 321 SER A N 1
ATOM 2505 C CA . SER A 1 321 ? -19.781 -29.219 4.203 1 90.75 321 SER A CA 1
ATOM 2506 C C . SER A 1 321 ? -19.438 -30.312 3.205 1 90.75 321 SER A C 1
ATOM 2508 O O . SER A 1 321 ? -20.312 -30.797 2.48 1 90.75 321 SER A O 1
ATOM 2510 N N . GLN A 1 322 ? -18.141 -30.641 3.029 1 92.56 322 GLN A N 1
ATOM 2511 C CA . GLN A 1 322 ? -17.625 -31.625 2.084 1 92.56 322 GLN A CA 1
ATOM 2512 C C . GLN A 1 322 ? -17.734 -31.125 0.649 1 92.56 322 GLN A C 1
ATOM 2514 O O . GLN A 1 322 ? -17.656 -31.906 -0.298 1 92.56 322 GLN A O 1
ATOM 2519 N N . ALA A 1 323 ? -18.062 -29.844 0.532 1 96.56 323 ALA A N 1
ATOM 2520 C CA . ALA A 1 323 ? -17.938 -29.234 -0.787 1 96.56 323 ALA A CA 1
ATOM 2521 C C . ALA A 1 323 ? -16.484 -29.297 -1.281 1 96.56 323 ALA A C 1
ATOM 2523 O O . ALA A 1 323 ? -15.547 -29.156 -0.497 1 96.56 323 ALA A O 1
ATOM 2524 N N . THR A 1 324 ? -16.328 -29.453 -2.604 1 98.06 324 THR A N 1
ATOM 2525 C CA . THR A 1 324 ? -14.969 -29.703 -3.088 1 98.06 324 THR A CA 1
ATOM 2526 C C . THR A 1 324 ? -14.578 -28.703 -4.164 1 98.06 324 THR A C 1
ATOM 2528 O O . THR A 1 324 ? -15.445 -28.062 -4.766 1 98.06 324 THR A O 1
ATOM 2531 N N . ILE A 1 325 ? -13.32 -28.5 -4.301 1 98.75 325 ILE A N 1
ATOM 2532 C CA . ILE A 1 325 ? -12.703 -27.859 -5.465 1 98.75 325 ILE A CA 1
ATOM 2533 C C . ILE A 1 325 ? -11.992 -28.922 -6.312 1 98.75 325 ILE A C 1
ATOM 2535 O O . ILE A 1 325 ? -11.094 -29.609 -5.828 1 98.75 325 ILE A O 1
ATOM 2539 N N . THR A 1 326 ? -12.414 -29.094 -7.488 1 98.69 326 THR A N 1
ATOM 2540 C CA . THR A 1 326 ? -11.805 -30.031 -8.422 1 98.69 326 THR A CA 1
ATOM 2541 C C . THR A 1 326 ? -11.219 -29.281 -9.625 1 98.69 326 THR A C 1
ATOM 2543 O O . THR A 1 326 ? -11.742 -28.25 -10.031 1 98.69 326 THR A O 1
ATOM 2546 N N . ARG A 1 327 ? -10.18 -29.75 -10.125 1 98.69 327 ARG A N 1
ATOM 2547 C CA . ARG A 1 327 ? -9.523 -29.125 -11.266 1 98.69 327 ARG A CA 1
ATOM 2548 C C . ARG A 1 327 ? -9.43 -30.094 -12.445 1 98.69 327 ARG A C 1
ATOM 2550 O O . ARG A 1 327 ? -9.281 -31.297 -12.25 1 98.69 327 ARG A O 1
ATOM 2557 N N . CYS A 1 328 ? -9.461 -29.594 -13.609 1 98.56 328 CYS A N 1
ATOM 2558 C CA . CYS A 1 328 ? -9.328 -30.406 -14.805 1 98.56 328 CYS A CA 1
ATOM 2559 C C . CYS A 1 328 ? -9.031 -29.547 -16.031 1 98.56 328 CYS A C 1
ATOM 2561 O O . CYS A 1 328 ? -8.609 -28.391 -15.891 1 98.56 328 CYS A O 1
ATOM 2563 N N . SER A 1 329 ? -9.07 -30.141 -17.234 1 98.44 329 SER A N 1
ATOM 2564 C CA . SER A 1 329 ? -8.938 -29.438 -18.5 1 98.44 329 SER A CA 1
ATOM 2565 C C . SER A 1 329 ? -10.273 -29.359 -19.234 1 98.44 329 SER A C 1
ATOM 2567 O O . SER A 1 329 ? -11.281 -29.906 -18.766 1 98.44 329 SER A O 1
ATOM 2569 N N . GLN A 1 330 ? -10.32 -28.641 -20.328 1 98 330 GLN A N 1
ATOM 2570 C CA . GLN A 1 330 ? -11.539 -28.469 -21.094 1 98 330 GLN A CA 1
ATOM 2571 C C . GLN A 1 330 ? -11.969 -29.766 -21.75 1 98 330 GLN A C 1
ATOM 2573 O O . GLN A 1 330 ? -11.117 -30.594 -22.125 1 98 330 GLN A O 1
ATOM 2578 N N . PRO A 1 331 ? -13.273 -30.047 -21.859 1 97.69 331 PRO A N 1
ATOM 2579 C CA . PRO A 1 331 ? -13.75 -31.203 -22.641 1 97.69 331 PRO A CA 1
ATOM 2580 C C . PRO A 1 331 ? -13.594 -31 -24.141 1 97.69 331 PRO A C 1
ATOM 2582 O O . PRO A 1 331 ? -13.672 -29.875 -24.641 1 97.69 331 PRO A O 1
ATOM 2585 N N . LEU A 1 332 ? -13.375 -32.062 -24.812 1 97.5 332 LEU A N 1
ATOM 2586 C CA . LEU A 1 332 ? -13.188 -32.031 -26.25 1 97.5 332 LEU A CA 1
ATOM 2587 C C . LEU A 1 332 ? -14.508 -32.25 -26.984 1 97.5 332 LEU A C 1
ATOM 2589 O O . LEU A 1 332 ? -14.664 -33.219 -27.719 1 97.5 332 LEU A O 1
ATOM 2593 N N . VAL A 1 333 ? -15.391 -31.328 -26.938 1 95.94 333 VAL A N 1
ATOM 2594 C CA . VAL A 1 333 ? -16.719 -31.375 -27.516 1 95.94 333 VAL A CA 1
ATOM 2595 C C . VAL A 1 333 ? -16.641 -31.094 -29.016 1 95.94 333 VAL A C 1
ATOM 2597 O O . VAL A 1 333 ? -17.312 -31.75 -29.828 1 95.94 333 VAL A O 1
ATOM 2600 N N . GLY A 1 334 ? -15.836 -30.125 -29.375 1 94.06 334 GLY A N 1
ATOM 2601 C CA . GLY A 1 334 ? -15.664 -29.781 -30.781 1 94.06 334 GLY A CA 1
ATOM 2602 C C . GLY A 1 334 ? -16.859 -29.062 -31.359 1 94.06 334 GLY A C 1
ATOM 2603 O O . GLY A 1 334 ? -17.844 -28.797 -30.672 1 94.06 334 GLY A O 1
ATOM 2604 N N . PRO A 1 335 ? -16.766 -28.719 -32.625 1 92.88 335 PRO A N 1
ATOM 2605 C CA . PRO A 1 335 ? -17.844 -27.984 -33.312 1 92.88 335 PRO A CA 1
ATOM 2606 C C . PRO A 1 335 ? -19.125 -28.781 -33.406 1 92.88 335 PRO A C 1
ATOM 2608 O O . PRO A 1 335 ? -20.219 -28.219 -33.531 1 92.88 335 PRO A O 1
ATOM 2611 N N . ASN A 1 336 ? -19 -30.141 -33.312 1 92.44 336 ASN A N 1
ATOM 2612 C CA . ASN A 1 336 ? -20.156 -31 -33.5 1 92.44 336 ASN A CA 1
ATOM 2613 C C . ASN A 1 336 ? -20.828 -31.328 -32.156 1 92.44 336 ASN A C 1
ATOM 2615 O O . ASN A 1 336 ? -21.719 -32.188 -32.094 1 92.44 336 ASN A O 1
ATOM 2619 N N . ASP A 1 337 ? -20.391 -30.844 -31.188 1 91.88 337 ASP A N 1
ATOM 2620 C CA . ASP A 1 337 ? -20.953 -31.047 -29.859 1 91.88 337 ASP A CA 1
ATOM 2621 C C . ASP A 1 337 ? -20.906 -32.531 -29.453 1 91.88 337 ASP A C 1
ATOM 2623 O O . ASP A 1 337 ? -21.922 -33.094 -29.062 1 91.88 337 ASP A O 1
ATOM 2627 N N . LYS A 1 338 ? -19.734 -33.062 -29.609 1 94.62 338 LYS A N 1
ATOM 2628 C CA . LYS A 1 338 ? -19.531 -34.438 -29.188 1 94.62 338 LYS A CA 1
ATOM 2629 C C . LYS A 1 338 ? -19.844 -34.625 -27.703 1 94.62 338 LYS A C 1
ATOM 2631 O O . LYS A 1 338 ? -19.516 -33.75 -26.891 1 94.62 338 LYS A O 1
ATOM 2636 N N . ARG A 1 339 ? -20.406 -35.719 -27.359 1 94.62 339 ARG A N 1
ATOM 2637 C CA . ARG A 1 339 ? -20.75 -36 -25.969 1 94.62 339 ARG A CA 1
ATOM 2638 C C . ARG A 1 339 ? -20.016 -37.219 -25.453 1 94.62 339 ARG A C 1
ATOM 2640 O O . ARG A 1 339 ? -19.594 -38.062 -26.25 1 94.62 339 ARG A O 1
ATOM 2647 N N . CYS A 1 340 ? -19.75 -37.25 -24.203 1 95.81 340 CYS A N 1
ATOM 2648 C CA . CYS A 1 340 ? -19.172 -38.406 -23.5 1 95.81 340 CYS A CA 1
ATOM 2649 C C . CYS A 1 340 ? -19.953 -38.719 -22.25 1 95.81 340 CYS A C 1
ATOM 2651 O O . CYS A 1 340 ? -19.891 -38 -21.25 1 95.81 340 CYS A O 1
ATOM 2653 N N . LYS A 1 341 ? -20.656 -39.812 -22.312 1 95.62 341 LYS A N 1
ATOM 2654 C CA . LYS A 1 341 ? -21.547 -40.219 -21.234 1 95.62 341 LYS A CA 1
ATOM 2655 C C . LYS A 1 341 ? -20.766 -40.438 -19.938 1 95.62 341 LYS A C 1
ATOM 2657 O O . LYS A 1 341 ? -21.25 -40.125 -18.844 1 95.62 341 LYS A O 1
ATOM 2662 N N . GLU A 1 342 ? -19.625 -41.031 -20.141 1 95.56 342 GLU A N 1
ATOM 2663 C CA . GLU A 1 342 ? -18.797 -41.312 -18.969 1 95.56 342 GLU A CA 1
ATOM 2664 C C . GLU A 1 342 ? -18.359 -40 -18.281 1 95.56 342 GLU A C 1
ATOM 2666 O O . GLU A 1 342 ? -18.312 -39.938 -17.062 1 95.56 342 GLU A O 1
ATOM 2671 N N . ASP A 1 343 ? -18.016 -39 -19.062 1 96.94 343 ASP A N 1
ATOM 2672 C CA . ASP A 1 343 ? -17.625 -37.719 -18.516 1 96.94 343 ASP A CA 1
ATOM 2673 C C . ASP A 1 343 ? -18.797 -37.031 -17.844 1 96.94 343 ASP A C 1
ATOM 2675 O O . ASP A 1 343 ? -18.625 -36.406 -16.781 1 96.94 343 ASP A O 1
ATOM 2679 N N . GLU A 1 344 ? -19.969 -37.062 -18.453 1 96.56 344 GLU A N 1
ATOM 2680 C CA . GLU A 1 344 ? -21.172 -36.5 -17.875 1 96.56 344 GLU A CA 1
ATOM 2681 C C . GLU A 1 344 ? -21.5 -37.156 -16.531 1 96.56 344 GLU A C 1
ATOM 2683 O O . GLU A 1 344 ? -21.844 -36.469 -15.57 1 96.56 344 GLU A O 1
ATOM 2688 N N . LYS A 1 345 ? -21.359 -38.438 -16.547 1 95.31 345 LYS A N 1
ATOM 2689 C CA . LYS A 1 345 ? -21.594 -39.188 -15.305 1 95.31 345 LYS A CA 1
ATOM 2690 C C . LYS A 1 345 ? -20.547 -38.812 -14.25 1 95.31 345 LYS A C 1
ATOM 2692 O O . LYS A 1 345 ? -20.875 -38.75 -13.062 1 95.31 345 LYS A O 1
ATOM 2697 N N . TYR A 1 346 ? -19.359 -38.688 -14.711 1 96.5 346 TYR A N 1
ATOM 2698 C CA . TYR A 1 346 ? -18.266 -38.344 -13.812 1 96.5 346 TYR A CA 1
ATOM 2699 C C . TYR A 1 346 ? -18.562 -37.031 -13.07 1 96.5 346 TYR A C 1
ATOM 2701 O O . TYR A 1 346 ? -18.438 -36.969 -11.852 1 96.5 346 TYR A O 1
ATOM 2709 N N . LEU A 1 347 ? -19.016 -35.969 -13.734 1 96.5 347 LEU A N 1
ATOM 2710 C CA . LEU A 1 347 ? -19.328 -34.688 -13.125 1 96.5 347 LEU A CA 1
ATOM 2711 C C . LEU A 1 347 ? -20.562 -34.781 -12.219 1 96.5 347 LEU A C 1
ATOM 2713 O O . LEU A 1 347 ? -20.641 -34.125 -11.188 1 96.5 347 LEU A O 1
ATOM 2717 N N . GLN A 1 348 ? -21.484 -35.656 -12.617 1 94.81 348 GLN A N 1
ATOM 2718 C CA . GLN A 1 348 ? -22.656 -35.906 -11.766 1 94.81 348 GLN A CA 1
ATOM 2719 C C . GLN A 1 348 ? -22.234 -36.562 -10.445 1 94.81 348 GLN A C 1
ATOM 2721 O O . GLN A 1 348 ? -22.797 -36.219 -9.391 1 94.81 348 GLN A O 1
ATOM 2726 N N . THR A 1 349 ? -21.281 -37.438 -10.555 1 94.88 349 THR A N 1
ATOM 2727 C CA . THR A 1 349 ? -20.797 -38.094 -9.352 1 94.88 349 THR A CA 1
ATOM 2728 C C . THR A 1 349 ? -20.141 -37.094 -8.398 1 94.88 349 THR A C 1
ATOM 2730 O O . THR A 1 349 ? -20.25 -37.25 -7.18 1 94.88 349 THR A O 1
ATOM 2733 N N . ILE A 1 350 ? -19.422 -36.125 -8.953 1 95.81 350 ILE A N 1
ATOM 2734 C CA . ILE A 1 350 ? -18.797 -35.094 -8.141 1 95.81 350 ILE A CA 1
ATOM 2735 C C . ILE A 1 350 ? -19.875 -34.281 -7.43 1 95.81 350 ILE A C 1
ATOM 2737 O O . ILE A 1 350 ? -19.734 -33.969 -6.242 1 95.81 350 ILE A O 1
ATOM 2741 N N . MET A 1 351 ? -20.922 -33.938 -8.109 1 94.81 351 MET A N 1
ATOM 2742 C CA . MET A 1 351 ? -22.047 -33.219 -7.527 1 94.81 351 MET A CA 1
ATOM 2743 C C . MET A 1 351 ? -22.703 -34.031 -6.414 1 94.81 351 MET A C 1
ATOM 2745 O O . MET A 1 351 ? -22.984 -33.5 -5.344 1 94.81 351 MET A O 1
ATOM 2749 N N . ASP A 1 352 ? -22.844 -35.312 -6.633 1 93.38 352 ASP A N 1
ATOM 2750 C CA . ASP A 1 352 ? -23.547 -36.188 -5.699 1 93.38 352 ASP A CA 1
ATOM 2751 C C . ASP A 1 352 ? -22.719 -36.438 -4.434 1 93.38 352 ASP A C 1
ATOM 2753 O O . ASP A 1 352 ? -23.266 -36.781 -3.383 1 93.38 352 ASP A O 1
ATOM 2757 N N . ALA A 1 353 ? -21.469 -36.281 -4.578 1 92.81 353 ALA A N 1
ATOM 2758 C CA . ALA A 1 353 ? -20.578 -36.5 -3.436 1 92.81 353 ALA A CA 1
ATOM 2759 C C . ALA A 1 353 ? -20.766 -35.438 -2.375 1 92.81 353 ALA A C 1
ATOM 2761 O O . ALA A 1 353 ? -20.359 -35.594 -1.225 1 92.81 353 ALA A O 1
ATOM 2762 N N . ASN A 1 354 ? -21.312 -34.25 -2.752 1 91.25 354 ASN A N 1
ATOM 2763 C CA . ASN A 1 354 ? -21.672 -33.188 -1.837 1 91.25 354 ASN A CA 1
ATOM 2764 C C . ASN A 1 354 ? -23.156 -33.219 -1.478 1 91.25 354 ASN A C 1
ATOM 2766 O O . ASN A 1 354 ? -24 -32.875 -2.293 1 91.25 354 ASN A O 1
ATOM 2770 N N . ALA A 1 355 ? -23.531 -33.562 -0.308 1 87.56 355 ALA A N 1
ATOM 2771 C CA . ALA A 1 355 ? -24.906 -33.75 0.108 1 87.56 355 ALA A CA 1
ATOM 2772 C C . ALA A 1 355 ? -25.594 -32.406 0.366 1 87.56 355 ALA A C 1
ATOM 2774 O O . ALA A 1 355 ? -26.828 -32.344 0.44 1 87.56 355 ALA A O 1
ATOM 2775 N N . GLN A 1 356 ? -24.859 -31.344 0.396 1 90.06 356 GLN A N 1
ATOM 2776 C CA . GLN A 1 356 ? -25.422 -30.062 0.817 1 90.06 356 GLN A CA 1
ATOM 2777 C C . GLN A 1 356 ? -25.984 -29.297 -0.373 1 90.06 356 GLN A C 1
ATOM 2779 O O . GLN A 1 356 ? -26.75 -28.344 -0.197 1 90.06 356 GLN A O 1
ATOM 2784 N N . SER A 1 357 ? -25.469 -29.625 -1.531 1 89.56 357 SER A N 1
ATOM 2785 C CA . SER A 1 357 ? -25.906 -28.891 -2.705 1 89.56 357 SER A CA 1
ATOM 2786 C C . SER A 1 357 ? -26.234 -29.812 -3.865 1 89.56 357 SER A C 1
ATOM 2788 O O . SER A 1 357 ? -25.547 -30.828 -4.07 1 89.56 357 SER A O 1
ATOM 2790 N N . HIS A 1 358 ? -27.312 -29.453 -4.648 1 90.31 358 HIS A N 1
ATOM 2791 C CA . HIS A 1 358 ? -27.688 -30.234 -5.816 1 90.31 358 HIS A CA 1
ATOM 2792 C C . HIS A 1 358 ? -27.281 -29.547 -7.109 1 90.31 358 HIS A C 1
ATOM 2794 O O . HIS A 1 358 ? -27.891 -29.766 -8.156 1 90.31 358 HIS A O 1
ATOM 2800 N N . LYS A 1 359 ? -26.328 -28.688 -6.984 1 94.31 359 LYS A N 1
ATOM 2801 C CA . LYS A 1 359 ? -25.797 -27.984 -8.141 1 94.31 359 LYS A CA 1
ATOM 2802 C C . LYS A 1 359 ? -24.266 -28.047 -8.172 1 94.31 359 LYS A C 1
ATOM 2804 O O . LYS A 1 359 ? -23.625 -28.125 -7.121 1 94.31 359 LYS A O 1
ATOM 2809 N N . LEU A 1 360 ? -23.781 -28.141 -9.367 1 96.44 360 LEU A N 1
ATOM 2810 C CA . LEU A 1 360 ? -22.344 -28.047 -9.586 1 96.44 360 LEU A CA 1
ATOM 2811 C C . LEU A 1 360 ? -21.984 -26.781 -10.352 1 96.44 360 LEU A C 1
ATOM 2813 O O . LEU A 1 360 ? -22.656 -26.422 -11.32 1 96.44 360 LEU A O 1
ATOM 2817 N N . ILE A 1 361 ? -21.047 -26.031 -9.883 1 97.88 361 ILE A N 1
ATOM 2818 C CA . ILE A 1 361 ? -20.641 -24.828 -10.578 1 97.88 361 ILE A CA 1
ATOM 2819 C C . ILE A 1 361 ? -19.281 -25.062 -11.266 1 97.88 361 ILE A C 1
ATOM 2821 O O . ILE A 1 361 ? -18.344 -25.516 -10.633 1 97.88 361 ILE A O 1
ATOM 2825 N N . ILE A 1 362 ? -19.219 -24.812 -12.5 1 98.25 362 ILE A N 1
ATOM 2826 C CA . ILE A 1 362 ? -17.984 -24.938 -13.281 1 98.25 362 ILE A CA 1
ATOM 2827 C C . ILE A 1 362 ? -17.422 -23.547 -13.57 1 98.25 362 ILE A C 1
ATOM 2829 O O . ILE A 1 362 ? -18.078 -22.734 -14.227 1 98.25 362 ILE A O 1
ATOM 2833 N N . PHE A 1 363 ? -16.297 -23.266 -13.07 1 98.56 363 PHE A N 1
ATOM 2834 C CA . PHE A 1 363 ? -15.602 -22.016 -13.359 1 98.56 363 PHE A CA 1
ATOM 2835 C C . PHE A 1 363 ? -14.602 -22.219 -14.5 1 98.56 363 PHE A C 1
ATOM 2837 O O . PHE A 1 363 ? -13.602 -22.906 -14.336 1 98.56 363 PHE A O 1
ATOM 2844 N N . ASP A 1 364 ? -14.867 -21.672 -15.594 1 98.06 364 ASP A N 1
ATOM 2845 C CA . ASP A 1 364 ? -13.938 -21.609 -16.719 1 98.06 364 ASP A CA 1
ATOM 2846 C C . ASP A 1 364 ? -13.141 -20.297 -16.703 1 98.06 364 ASP A C 1
ATOM 2848 O O . ASP A 1 364 ? -13.711 -19.219 -16.875 1 98.06 364 ASP A O 1
ATOM 2852 N N . ALA A 1 365 ? -11.859 -20.453 -16.578 1 98.44 365 ALA A N 1
ATOM 2853 C CA . ALA A 1 365 ? -11 -19.281 -16.406 1 98.44 365 ALA A CA 1
ATOM 2854 C C . ALA A 1 365 ? -10.961 -18.438 -17.688 1 98.44 365 ALA A C 1
ATOM 2856 O O . ALA A 1 365 ? -10.617 -17.25 -17.641 1 98.44 365 ALA A O 1
ATOM 2857 N N . ARG A 1 366 ? -11.289 -18.969 -18.875 1 96.75 366 ARG A N 1
ATOM 2858 C CA . ARG A 1 366 ? -11.125 -18.328 -20.172 1 96.75 366 ARG A CA 1
ATOM 2859 C C . ARG A 1 366 ? -12.219 -17.297 -20.406 1 96.75 366 ARG A C 1
ATOM 2861 O O . ARG A 1 366 ? -13.227 -17.266 -19.688 1 96.75 366 ARG A O 1
ATOM 2868 N N . GLN A 1 367 ? -11.953 -16.516 -21.312 1 96.31 367 GLN A N 1
ATOM 2869 C CA . GLN A 1 367 ? -13 -15.648 -21.859 1 96.31 367 GLN A CA 1
ATOM 2870 C C . GLN A 1 367 ? -14 -16.453 -22.688 1 96.31 367 GLN A C 1
ATOM 2872 O O . GLN A 1 367 ? -13.617 -17.391 -23.391 1 96.31 367 GLN A O 1
ATOM 2877 N N . ASN A 1 368 ? -15.203 -16 -22.688 1 95.38 368 ASN A N 1
ATOM 2878 C CA . ASN A 1 368 ? -16.25 -16.703 -23.406 1 95.38 368 ASN A CA 1
ATOM 2879 C C . ASN A 1 368 ? -15.938 -16.797 -24.906 1 95.38 368 ASN A C 1
ATOM 2881 O O . ASN A 1 368 ? -16.141 -17.844 -25.516 1 95.38 368 ASN A O 1
ATOM 2885 N N . SER A 1 369 ? -15.406 -15.742 -25.422 1 94.94 369 SER A N 1
ATOM 2886 C CA . SER A 1 369 ? -15.078 -15.695 -26.844 1 94.94 369 SER A CA 1
ATOM 2887 C C . SER A 1 369 ? -13.945 -16.672 -27.188 1 94.94 369 SER A C 1
ATOM 2889 O O . SER A 1 369 ? -13.984 -17.328 -28.219 1 94.94 369 SER A O 1
ATOM 2891 N N . VAL A 1 370 ? -12.977 -16.781 -26.297 1 94 370 VAL A N 1
ATOM 2892 C CA . VAL A 1 370 ? -11.836 -17.656 -26.516 1 94 370 VAL A CA 1
ATOM 2893 C C . VAL A 1 370 ? -12.281 -19.109 -26.391 1 94 370 VAL A C 1
ATOM 2895 O O . VAL A 1 370 ? -11.812 -19.984 -27.125 1 94 370 VAL A O 1
ATOM 2898 N N . ALA A 1 371 ? -13.164 -19.391 -25.469 1 94.94 371 ALA A N 1
ATOM 2899 C CA . ALA A 1 371 ? -13.703 -20.734 -25.297 1 94.94 371 ALA A CA 1
ATOM 2900 C C . ALA A 1 371 ? -14.469 -21.172 -26.547 1 94.94 371 ALA A C 1
ATOM 2902 O O . ALA A 1 371 ? -14.375 -22.328 -26.969 1 94.94 371 ALA A O 1
ATOM 2903 N N . ASP A 1 372 ? -15.148 -20.266 -27.203 1 94.75 372 ASP A N 1
ATOM 2904 C CA . ASP A 1 372 ? -15.875 -20.531 -28.438 1 94.75 372 ASP A CA 1
ATOM 2905 C C . ASP A 1 372 ? -14.906 -20.859 -29.578 1 94.75 372 ASP A C 1
ATOM 2907 O O . ASP A 1 372 ? -15.164 -21.75 -30.391 1 94.75 372 ASP A O 1
ATOM 2911 N N . THR A 1 373 ? -13.852 -20.078 -29.547 1 94.62 373 THR A N 1
ATOM 2912 C CA . THR A 1 373 ? -12.836 -20.312 -30.562 1 94.62 373 THR A CA 1
ATOM 2913 C C . THR A 1 373 ? -12.195 -21.688 -30.375 1 94.62 373 THR A C 1
ATOM 2915 O O . THR A 1 373 ? -11.906 -22.391 -31.344 1 94.62 373 THR A O 1
ATOM 2918 N N . ASN A 1 374 ? -11.922 -22.109 -29.141 1 94.12 374 ASN A N 1
ATOM 2919 C CA . ASN A 1 374 ? -11.367 -23.438 -28.844 1 94.12 374 ASN A CA 1
ATOM 2920 C C . ASN A 1 374 ? -12.328 -24.547 -29.25 1 94.12 374 ASN A C 1
ATOM 2922 O O . ASN A 1 374 ? -11.898 -25.609 -29.703 1 94.12 374 ASN A O 1
ATOM 2926 N N . LYS A 1 375 ? -13.586 -24.312 -29.047 1 95.31 375 LYS A N 1
ATOM 2927 C CA . LYS A 1 375 ? -14.594 -25.297 -29.438 1 95.31 375 LYS A CA 1
ATOM 2928 C C . LYS A 1 375 ? -14.555 -25.562 -30.938 1 95.31 375 LYS A C 1
ATOM 2930 O O . LYS A 1 375 ? -14.656 -26.703 -31.375 1 95.31 375 LYS A O 1
ATOM 2935 N N . ALA A 1 376 ? -14.344 -24.531 -31.641 1 95.19 376 ALA A N 1
ATOM 2936 C CA . ALA A 1 376 ? -14.258 -24.641 -33.094 1 95.19 376 ALA A CA 1
ATOM 2937 C C . ALA A 1 376 ? -13.023 -25.438 -33.5 1 95.19 376 ALA A C 1
ATOM 2939 O O . ALA A 1 376 ? -13.023 -26.109 -34.531 1 95.19 376 ALA A O 1
ATOM 2940 N N . LYS A 1 377 ? -11.984 -25.453 -32.688 1 95.19 377 LYS A N 1
ATOM 2941 C CA . LYS A 1 377 ? -10.734 -26.141 -32.969 1 95.19 377 LYS A CA 1
ATOM 2942 C C . LYS A 1 377 ? -10.688 -27.516 -32.344 1 95.19 377 LYS A C 1
ATOM 2944 O O . LYS A 1 377 ? -9.633 -28.156 -32.281 1 95.19 377 LYS A O 1
ATOM 2949 N N . GLY A 1 378 ? -11.75 -27.922 -31.688 1 93.69 378 GLY A N 1
ATOM 2950 C CA . GLY A 1 378 ? -11.82 -29.266 -31.141 1 93.69 378 GLY A CA 1
ATOM 2951 C C . GLY A 1 378 ? -11.961 -29.281 -29.625 1 93.69 378 GLY A C 1
ATOM 2952 O O . GLY A 1 378 ? -12.203 -30.328 -29.031 1 93.69 378 GLY A O 1
ATOM 2953 N N . GLY A 1 379 ? -11.734 -28.141 -29.031 1 96.38 379 GLY A N 1
ATOM 2954 C CA . GLY A 1 379 ? -11.961 -28.047 -27.609 1 96.38 379 GLY A CA 1
ATOM 2955 C C . GLY A 1 379 ? -13.414 -27.797 -27.25 1 96.38 379 GLY A C 1
ATOM 2956 O O . GLY A 1 379 ? -14.32 -28.297 -27.922 1 96.38 379 GLY A O 1
ATOM 2957 N N . GLY A 1 380 ? -13.664 -27.203 -26.062 1 95.69 380 GLY A N 1
ATOM 2958 C CA . GLY A 1 380 ? -15.039 -26.859 -25.734 1 95.69 380 GLY A CA 1
ATOM 2959 C C . GLY A 1 380 ? -15.258 -26.625 -24.266 1 95.69 380 GLY A C 1
ATOM 2960 O O . GLY A 1 380 ? -14.328 -26.25 -23.547 1 95.69 380 GLY A O 1
ATOM 2961 N N . TYR A 1 381 ? -16.438 -26.547 -23.844 1 96.25 381 TYR A N 1
ATOM 2962 C CA . TYR A 1 381 ? -16.875 -26.359 -22.469 1 96.25 381 TYR A CA 1
ATOM 2963 C C . TYR A 1 381 ? -18.172 -27.109 -22.203 1 96.25 381 TYR A C 1
ATOM 2965 O O . TYR A 1 381 ? -18.797 -27.625 -23.125 1 96.25 381 TYR A O 1
ATOM 2973 N N . GLU A 1 382 ? -18.484 -27.25 -21 1 95.44 382 GLU A N 1
ATOM 2974 C CA . GLU A 1 382 ? -19.641 -28.016 -20.578 1 95.44 382 GLU A CA 1
ATOM 2975 C C . GLU A 1 382 ? -20.938 -27.25 -20.797 1 95.44 382 GLU A C 1
ATOM 2977 O O . GLU A 1 382 ? -21.203 -26.281 -20.078 1 95.44 382 GLU A O 1
ATOM 2982 N N . SER A 1 383 ? -21.734 -27.641 -21.688 1 91.88 383 SER A N 1
ATOM 2983 C CA . SER A 1 383 ? -23.016 -27 -21.953 1 91.88 383 SER A CA 1
ATOM 2984 C C . SER A 1 383 ? -24.078 -27.422 -20.938 1 91.88 383 SER A C 1
ATOM 2986 O O . SER A 1 383 ? -24.031 -28.531 -20.406 1 91.88 383 SER A O 1
ATOM 2988 N N . GLU A 1 384 ? -25.047 -26.641 -20.719 1 89.44 384 GLU A N 1
ATOM 2989 C CA . GLU A 1 384 ? -26.125 -26.922 -19.766 1 89.44 384 GLU A CA 1
ATOM 2990 C C . GLU A 1 384 ? -27.016 -28.062 -20.281 1 89.44 384 GLU A C 1
ATOM 2992 O O . GLU A 1 384 ? -27.609 -28.781 -19.484 1 89.44 384 GLU A O 1
ATOM 2997 N N . SER A 1 385 ? -27.078 -28.234 -21.484 1 89.81 385 SER A N 1
ATOM 2998 C CA . SER A 1 385 ? -27.891 -29.297 -22.062 1 89.81 385 SER A CA 1
ATOM 2999 C C . SER A 1 385 ? -27.281 -30.672 -21.781 1 89.81 385 SER A C 1
ATOM 3001 O O . SER A 1 385 ? -28 -31.625 -21.469 1 89.81 385 SER A O 1
ATOM 3003 N N . ALA A 1 386 ? -25.953 -30.781 -21.938 1 92.25 386 ALA A N 1
ATOM 3004 C CA . ALA A 1 386 ? -25.266 -32.031 -21.703 1 92.25 386 ALA A CA 1
ATOM 3005 C C . ALA A 1 386 ? -25.062 -32.312 -20.219 1 92.25 386 ALA A C 1
ATOM 3007 O O . ALA A 1 386 ? -25.047 -33.438 -19.781 1 92.25 386 ALA A O 1
ATOM 3008 N N . TYR A 1 387 ? -24.891 -31.219 -19.5 1 95.31 387 TYR A N 1
ATOM 3009 C CA . TYR A 1 387 ? -24.672 -31.312 -18.062 1 95.31 387 TYR A CA 1
ATOM 3010 C C . TYR A 1 387 ? -25.781 -30.594 -17.312 1 95.31 387 TYR A C 1
ATOM 3012 O O . TYR A 1 387 ? -25.562 -29.484 -16.797 1 95.31 387 TYR A O 1
ATOM 3020 N N . PRO A 1 388 ? -26.906 -31.047 -17.094 1 91.31 388 PRO A N 1
ATOM 3021 C CA . PRO A 1 388 ? -28.109 -30.359 -16.625 1 91.31 388 PRO A CA 1
ATOM 3022 C C . PRO A 1 388 ? -27.938 -29.781 -15.219 1 91.31 388 PRO A C 1
ATOM 3024 O O . PRO A 1 388 ? -28.547 -28.766 -14.883 1 91.31 388 PRO A O 1
ATOM 3027 N N . ASN A 1 389 ? -27.219 -30.312 -14.328 1 92 389 ASN A N 1
ATOM 3028 C CA . ASN A 1 389 ? -27.094 -29.828 -12.961 1 92 389 ASN A CA 1
ATOM 3029 C C . ASN A 1 389 ? -25.844 -28.969 -12.781 1 92 389 ASN A C 1
ATOM 3031 O O . ASN A 1 389 ? -25.484 -28.625 -11.656 1 92 389 ASN A O 1
ATOM 3035 N N . ALA A 1 390 ? -25.25 -28.578 -13.898 1 94.69 390 ALA A N 1
ATOM 3036 C CA . ALA A 1 390 ? -24.031 -27.797 -13.82 1 94.69 390 ALA A CA 1
ATOM 3037 C C . ALA A 1 390 ? -24.234 -26.391 -14.367 1 94.69 390 ALA A C 1
ATOM 3039 O O . ALA A 1 390 ? -24.953 -26.203 -15.359 1 94.69 390 ALA A O 1
ATOM 3040 N N . GLU A 1 391 ? -23.812 -25.391 -13.602 1 96.06 391 GLU A N 1
ATOM 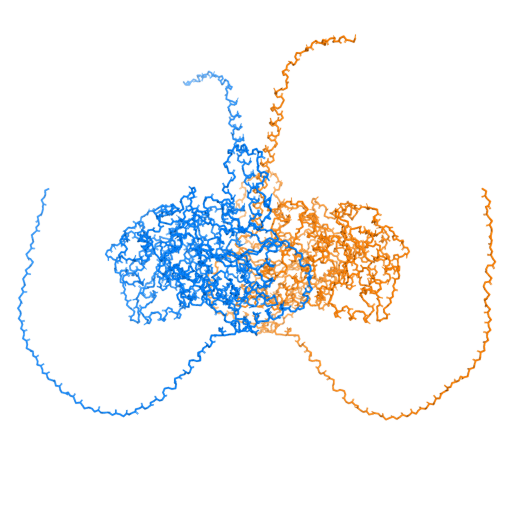3041 C CA . GLU A 1 391 ? -23.797 -24 -14.047 1 96.06 391 GLU A CA 1
ATOM 3042 C C . GLU A 1 391 ? -22.391 -23.578 -14.469 1 96.06 391 GLU A C 1
ATOM 3044 O O . GLU A 1 391 ? -21.438 -23.75 -13.703 1 96.06 391 GLU A O 1
ATOM 3049 N N . LEU A 1 392 ? -22.328 -23.078 -15.672 1 96.75 392 LEU A N 1
ATOM 3050 C CA . LEU A 1 392 ? -21.031 -22.672 -16.203 1 96.75 392 LEU A CA 1
ATOM 3051 C C . LEU A 1 392 ? -20.828 -21.172 -16.047 1 96.75 392 LEU A C 1
ATOM 3053 O O . LEU A 1 392 ? -21.688 -20.375 -16.469 1 96.75 392 LEU A O 1
ATOM 3057 N N . ILE A 1 393 ? -19.703 -20.75 -15.422 1 97.38 393 ILE A N 1
ATOM 3058 C CA . ILE A 1 393 ? -19.359 -19.344 -15.219 1 97.38 393 ILE A CA 1
ATOM 3059 C C . ILE A 1 393 ? -17.984 -19.047 -15.812 1 97.38 393 ILE A C 1
ATOM 3061 O O . ILE A 1 393 ? -17 -19.672 -15.445 1 97.38 393 ILE A O 1
ATOM 3065 N N . PHE A 1 394 ? -17.891 -18.125 -16.734 1 97.69 394 PHE A N 1
ATOM 3066 C CA . PHE A 1 394 ? -16.609 -17.688 -17.312 1 97.69 394 PHE A CA 1
ATOM 3067 C C . PHE A 1 394 ? -16 -16.578 -16.469 1 97.69 394 PHE A C 1
ATOM 3069 O O . PHE A 1 394 ? -16.688 -15.609 -16.109 1 97.69 394 PHE A O 1
ATOM 3076 N N . LEU A 1 395 ? -14.734 -16.656 -16.156 1 97.94 395 LEU A N 1
ATOM 3077 C CA . LEU A 1 395 ? -14.07 -15.664 -15.305 1 97.94 395 LEU A CA 1
ATOM 3078 C C . LEU A 1 395 ? -13.383 -14.594 -16.156 1 97.94 395 LEU A C 1
ATOM 3080 O O . LEU A 1 395 ? -12.891 -13.602 -15.617 1 97.94 395 LEU A O 1
ATOM 3084 N N . GLU A 1 396 ? -13.234 -14.758 -17.422 1 96.94 396 GLU A N 1
ATOM 3085 C CA . GLU A 1 396 ? -12.789 -13.773 -18.406 1 96.94 396 GLU A CA 1
ATOM 3086 C C . GLU A 1 396 ? -11.328 -13.406 -18.188 1 96.94 396 GLU A C 1
ATOM 3088 O O . GLU A 1 396 ? -10.945 -12.242 -18.359 1 96.94 396 GLU A O 1
ATOM 3093 N N . ILE A 1 397 ? -10.531 -14.305 -17.734 1 97.62 397 ILE A N 1
ATOM 3094 C CA . ILE A 1 397 ? -9.102 -14.062 -17.547 1 97.62 397 ILE A CA 1
ATOM 3095 C C . ILE A 1 397 ? -8.367 -14.281 -18.875 1 97.62 397 ILE A C 1
ATOM 3097 O O . ILE A 1 397 ? -8.586 -15.281 -19.562 1 97.62 397 ILE A O 1
ATOM 3101 N N . HIS A 1 398 ? -7.461 -13.398 -19.203 1 95.94 398 HIS A N 1
ATOM 3102 C CA . HIS A 1 398 ? -6.754 -13.43 -20.484 1 95.94 398 HIS A CA 1
ATOM 3103 C C . HIS A 1 398 ? -5.711 -14.539 -20.516 1 95.94 398 HIS A C 1
ATOM 3105 O O . HIS A 1 398 ? -5.387 -15.117 -19.469 1 95.94 398 HIS A O 1
ATOM 3111 N N . ASN A 1 399 ? -5.211 -14.781 -21.641 1 94.62 399 ASN A N 1
ATOM 3112 C CA . ASN A 1 399 ? -4.297 -15.898 -21.844 1 94.62 399 ASN A CA 1
ATOM 3113 C C . ASN A 1 399 ? -2.855 -15.516 -21.516 1 94.62 399 ASN A C 1
ATOM 3115 O O . ASN A 1 399 ? -2.594 -14.391 -21.078 1 94.62 399 ASN A O 1
ATOM 3119 N N . ILE A 1 400 ? -1.939 -16.406 -21.719 1 95.94 400 ILE A N 1
ATOM 3120 C CA . ILE A 1 400 ? -0.555 -16.266 -21.281 1 95.94 400 ILE A CA 1
ATOM 3121 C C . ILE A 1 400 ? 0.141 -15.18 -22.094 1 95.94 400 ILE A C 1
ATOM 3123 O O . ILE A 1 400 ? 1.068 -14.531 -21.609 1 95.94 400 ILE A O 1
ATOM 3127 N N . HIS A 1 401 ? -0.253 -15.008 -23.391 1 95.94 401 HIS A N 1
ATOM 3128 C CA . HIS A 1 401 ? 0.377 -14.016 -24.25 1 95.94 401 HIS A CA 1
ATOM 3129 C C . HIS A 1 401 ? 0.123 -12.602 -23.75 1 95.94 401 HIS A C 1
ATOM 3131 O O . HIS A 1 401 ? 1.026 -11.758 -23.75 1 95.94 401 HIS A O 1
ATOM 3137 N N . VAL A 1 402 ? -1.087 -12.406 -23.328 1 97.38 402 VAL A N 1
ATOM 3138 C CA . VAL A 1 402 ? -1.458 -11.102 -22.797 1 97.38 402 VAL A CA 1
ATOM 3139 C C . VAL A 1 402 ? -0.687 -10.836 -21.5 1 97.38 402 VAL A C 1
ATOM 3141 O O . VAL A 1 402 ? -0.238 -9.711 -21.266 1 97.38 402 VAL A O 1
ATOM 3144 N N . MET A 1 403 ? -0.529 -11.836 -20.719 1 98 403 MET A N 1
ATOM 3145 C CA . MET A 1 403 ? 0.201 -11.695 -19.453 1 98 403 MET A CA 1
ATOM 3146 C C . MET A 1 403 ? 1.67 -11.375 -19.719 1 98 403 MET A C 1
ATOM 3148 O O . MET A 1 403 ? 2.271 -10.57 -19 1 98 403 MET A O 1
ATOM 3152 N N . ARG A 1 404 ? 2.225 -11.992 -20.656 1 97.12 404 ARG A N 1
ATOM 3153 C CA . ARG A 1 404 ? 3.609 -11.727 -21.031 1 97.12 404 ARG A CA 1
ATOM 3154 C C . ARG A 1 404 ? 3.793 -10.281 -21.469 1 97.12 404 ARG A C 1
ATOM 3156 O O . ARG A 1 404 ? 4.75 -9.617 -21.062 1 97.12 404 ARG A O 1
ATOM 3163 N N . GLU A 1 405 ? 2.887 -9.836 -22.297 1 97.31 405 GLU A N 1
ATOM 3164 C CA . GLU A 1 405 ? 2.951 -8.461 -22.781 1 97.31 405 GLU A CA 1
ATOM 3165 C C . GLU A 1 405 ? 2.795 -7.469 -21.625 1 97.31 405 GLU A C 1
ATOM 3167 O O . GLU A 1 405 ? 3.451 -6.426 -21.609 1 97.31 405 GLU A O 1
ATOM 3172 N N . SER A 1 406 ? 1.925 -7.797 -20.75 1 98 406 SER A N 1
ATOM 3173 C CA . SER A 1 406 ? 1.723 -6.949 -19.578 1 98 406 SER A CA 1
ATOM 3174 C C . SER A 1 406 ? 3.006 -6.816 -18.766 1 98 406 SER A C 1
ATOM 3176 O O . SER A 1 406 ? 3.383 -5.711 -18.359 1 98 406 SER A O 1
ATOM 3178 N N . LEU A 1 407 ? 3.686 -7.926 -18.516 1 97.62 407 LEU A N 1
ATOM 3179 C CA . LEU A 1 407 ? 4.93 -7.887 -17.75 1 97.62 407 LEU A CA 1
ATOM 3180 C C . LEU A 1 407 ? 6.008 -7.121 -18.5 1 97.62 407 LEU A C 1
ATOM 3182 O O . LEU A 1 407 ? 6.816 -6.418 -17.906 1 97.62 407 LEU A O 1
ATOM 3186 N N . ARG A 1 408 ? 6.074 -7.336 -19.781 1 96.5 408 ARG A N 1
ATOM 3187 C CA . ARG A 1 408 ? 7.035 -6.602 -20.594 1 96.5 408 ARG A CA 1
ATOM 3188 C C . ARG A 1 408 ? 6.859 -5.098 -20.438 1 96.5 408 ARG A C 1
ATOM 3190 O O . ARG A 1 408 ? 7.836 -4.371 -20.234 1 96.5 408 ARG A O 1
ATOM 3197 N N . LYS A 1 409 ? 5.641 -4.625 -20.531 1 97.31 409 LYS A N 1
ATOM 3198 C CA . LYS A 1 409 ? 5.344 -3.209 -20.344 1 97.31 409 LYS A CA 1
ATOM 3199 C C . LYS A 1 409 ? 5.738 -2.742 -18.953 1 97.31 409 LYS A C 1
ATOM 3201 O O . LYS A 1 409 ? 6.242 -1.63 -18.781 1 97.31 409 LYS A O 1
ATOM 3206 N N . LEU A 1 410 ? 5.422 -3.566 -17.984 1 97.31 410 LEU A N 1
ATOM 3207 C CA . LEU A 1 410 ? 5.781 -3.225 -16.609 1 97.31 410 LEU A CA 1
ATOM 3208 C C . LEU A 1 410 ? 7.293 -3.084 -16.469 1 97.31 410 LEU A C 1
ATOM 3210 O O . LEU A 1 410 ? 7.777 -2.158 -15.812 1 97.31 410 LEU A O 1
ATOM 3214 N N . LYS A 1 411 ? 8.008 -3.984 -17.047 1 95.88 411 LYS A N 1
ATOM 3215 C CA . LYS A 1 411 ? 9.469 -3.943 -17 1 95.88 411 LYS A CA 1
ATOM 3216 C C . LYS A 1 411 ? 10 -2.633 -17.578 1 95.88 411 LYS A C 1
ATOM 3218 O O . LYS A 1 411 ? 10.945 -2.055 -17.047 1 95.88 411 LYS A O 1
ATOM 3223 N N . GLU A 1 412 ? 9.391 -2.15 -18.547 1 94.06 412 GLU A N 1
ATOM 3224 C CA . GLU A 1 412 ? 9.828 -0.941 -19.234 1 94.06 412 GLU A CA 1
ATOM 3225 C C . GLU A 1 412 ? 9.664 0.289 -18.359 1 94.06 412 GLU A C 1
ATOM 3227 O O . GLU A 1 412 ? 10.43 1.251 -18.469 1 94.06 412 GLU A O 1
ATOM 3232 N N . ILE A 1 413 ? 8.727 0.227 -17.453 1 93.94 413 ILE A N 1
ATOM 3233 C CA . ILE A 1 413 ? 8.453 1.439 -16.688 1 93.94 413 ILE A CA 1
ATOM 3234 C C . ILE A 1 413 ? 9.188 1.381 -15.359 1 93.94 413 ILE A C 1
ATOM 3236 O O . ILE A 1 413 ? 9.367 2.406 -14.695 1 93.94 413 ILE A O 1
ATOM 3240 N N . VAL A 1 414 ? 9.594 0.247 -14.953 1 92.44 414 VAL A N 1
ATOM 3241 C CA . VAL A 1 414 ? 10.164 0.122 -13.609 1 92.44 414 VAL A CA 1
ATOM 3242 C C . VAL A 1 414 ? 11.688 0.208 -13.688 1 92.44 414 VAL A C 1
ATOM 3244 O O . VAL A 1 414 ? 12.344 0.574 -12.703 1 92.44 414 VAL A O 1
ATOM 3247 N N . TYR A 1 415 ? 12.32 -0.152 -14.734 1 88.94 415 TYR A N 1
ATOM 3248 C CA . TYR A 1 415 ? 13.773 -0.17 -14.859 1 88.94 415 TYR A CA 1
ATOM 3249 C C . TYR A 1 415 ? 14.211 0.463 -16.172 1 88.94 415 TYR A C 1
ATOM 3251 O O . TYR A 1 415 ? 13.672 0.144 -17.234 1 88.94 415 TYR A O 1
ATOM 3259 N N . PRO A 1 416 ? 14.984 1.368 -16.188 1 84.88 416 PRO A N 1
ATOM 3260 C CA . PRO A 1 416 ? 15.797 1.772 -15.039 1 84.88 416 PRO A CA 1
ATOM 3261 C C . PRO A 1 416 ? 15.25 3.014 -14.336 1 84.88 416 PRO A C 1
ATOM 3263 O O . PRO A 1 416 ? 15.484 3.201 -13.133 1 84.88 416 PRO A O 1
ATOM 3266 N N . THR A 1 417 ? 14.648 3.891 -15.141 1 83.31 417 THR A N 1
ATOM 3267 C CA . THR A 1 417 ? 14.227 5.156 -14.547 1 83.31 417 THR A CA 1
ATOM 3268 C C . THR A 1 417 ? 12.711 5.219 -14.43 1 83.31 417 THR A C 1
ATOM 3270 O O . THR A 1 417 ? 11.992 4.758 -15.32 1 83.31 417 THR A O 1
ATOM 3273 N N . LEU A 1 418 ? 12.383 5.754 -13.344 1 83.69 418 LEU A N 1
ATOM 3274 C CA . LEU A 1 418 ? 10.961 5.891 -13.086 1 83.69 418 LEU A CA 1
ATOM 3275 C C . LEU A 1 418 ? 10.453 7.266 -13.516 1 83.69 418 LEU A C 1
ATOM 3277 O O . LEU A 1 418 ? 11.125 8.273 -13.273 1 83.69 418 LEU A O 1
ATOM 3281 N N . ASP A 1 419 ? 9.469 7.285 -14.234 1 88.5 419 ASP A N 1
ATOM 3282 C CA . ASP A 1 419 ? 8.758 8.531 -14.516 1 88.5 419 ASP A CA 1
ATOM 3283 C C . ASP A 1 419 ? 7.824 8.898 -13.367 1 88.5 419 ASP A C 1
ATOM 3285 O O . ASP A 1 419 ? 6.656 8.516 -13.359 1 88.5 419 ASP A O 1
ATOM 3289 N N . GLU A 1 420 ? 8.219 9.734 -12.547 1 86.06 420 GLU A N 1
ATOM 3290 C CA . GLU A 1 420 ? 7.48 10.094 -11.336 1 86.06 420 GLU A CA 1
ATOM 3291 C C . GLU A 1 420 ? 6.207 10.859 -11.68 1 86.06 420 GLU A C 1
ATOM 3293 O O . GLU A 1 420 ? 5.199 10.742 -10.977 1 86.06 420 GLU A O 1
ATOM 3298 N N . ALA A 1 421 ? 6.246 11.602 -12.664 1 86.69 421 ALA A N 1
ATOM 3299 C CA . ALA A 1 421 ? 5.145 12.492 -13.023 1 86.69 421 ALA A CA 1
ATOM 3300 C C . ALA A 1 421 ? 3.936 11.703 -13.516 1 86.69 421 ALA A C 1
ATOM 3302 O O . ALA A 1 421 ? 2.791 12.117 -13.312 1 86.69 421 ALA A O 1
ATOM 3303 N N . ARG A 1 422 ? 4.195 10.594 -14.156 1 92.06 422 ARG A N 1
ATOM 3304 C CA . ARG A 1 422 ? 3.107 9.797 -14.719 1 92.06 422 ARG A CA 1
ATOM 3305 C C . ARG A 1 422 ? 3.184 8.352 -14.234 1 92.06 422 ARG A C 1
ATOM 3307 O O . ARG A 1 422 ? 2.893 7.426 -14.992 1 92.06 422 ARG A O 1
ATOM 3314 N N . TRP A 1 423 ? 3.641 8.18 -13.109 1 92.62 423 TRP A N 1
ATOM 3315 C CA . TRP A 1 423 ? 3.906 6.844 -12.586 1 92.62 423 TRP A CA 1
ATOM 3316 C C . TRP A 1 423 ? 2.633 6.004 -12.562 1 92.62 423 TRP A C 1
ATOM 3318 O O . TRP A 1 423 ? 2.586 4.914 -13.141 1 92.62 423 TRP A O 1
ATOM 3328 N N . LEU A 1 424 ? 1.572 6.52 -11.984 1 93.25 424 LEU A N 1
ATOM 3329 C CA . LEU A 1 424 ? 0.344 5.75 -11.812 1 93.25 424 LEU A CA 1
ATOM 3330 C C . LEU A 1 424 ? -0.329 5.504 -13.164 1 93.25 424 LEU A C 1
ATOM 3332 O O . LEU A 1 424 ? -0.878 4.426 -13.398 1 93.25 424 LEU A O 1
ATOM 3336 N N . SER A 1 425 ? -0.25 6.516 -13.992 1 94.25 425 SER A N 1
ATOM 3337 C CA . SER A 1 425 ? -0.797 6.352 -15.336 1 94.25 425 SER A CA 1
ATOM 3338 C C . SER A 1 425 ? -0.043 5.277 -16.109 1 94.25 425 SER A C 1
ATOM 3340 O O . SER A 1 425 ? -0.649 4.484 -16.844 1 94.25 425 SER A O 1
ATOM 3342 N N . ASN A 1 426 ? 1.268 5.289 -15.984 1 95.31 426 ASN A N 1
ATOM 3343 C CA . ASN A 1 426 ? 2.084 4.277 -16.641 1 95.31 426 ASN A CA 1
ATOM 3344 C C . ASN A 1 426 ? 1.778 2.877 -16.109 1 95.31 426 ASN A C 1
ATOM 3346 O O . ASN A 1 426 ? 1.679 1.925 -16.891 1 95.31 426 ASN A O 1
ATOM 3350 N N . VAL A 1 427 ? 1.629 2.75 -14.828 1 95.06 427 VAL A N 1
ATOM 3351 C CA . VAL A 1 427 ? 1.309 1.461 -14.227 1 95.06 427 VAL A CA 1
ATOM 3352 C C . VAL A 1 427 ? -0.05 0.979 -14.727 1 95.06 427 VAL A C 1
ATOM 3354 O O . VAL A 1 427 ? -0.215 -0.198 -15.055 1 95.06 427 VAL A O 1
ATOM 3357 N N . ASP A 1 428 ? -0.95 1.91 -14.758 1 94.81 428 ASP A N 1
ATOM 3358 C CA . ASP A 1 428 ? -2.281 1.576 -15.258 1 94.81 428 ASP A CA 1
ATOM 3359 C C . ASP A 1 428 ? -2.219 1.068 -16.703 1 94.81 428 ASP A C 1
ATOM 3361 O O . ASP A 1 428 ? -2.945 0.143 -17.062 1 94.81 428 ASP A O 1
ATOM 3365 N N . GLY A 1 429 ? -1.384 1.673 -17.453 1 95.25 429 GLY A N 1
ATOM 3366 C CA . GLY A 1 429 ? -1.248 1.328 -18.859 1 95.25 429 GLY A CA 1
ATOM 3367 C C . GLY A 1 429 ? -0.715 -0.075 -19.094 1 95.25 429 GLY A C 1
ATOM 3368 O O . GLY A 1 429 ? -0.936 -0.668 -20.141 1 95.25 429 GLY A O 1
ATOM 3369 N N . THR A 1 430 ? -0.023 -0.661 -18.125 1 97.19 430 THR A N 1
ATOM 3370 C CA . THR A 1 430 ? 0.505 -2.014 -18.25 1 97.19 430 THR A CA 1
ATOM 3371 C C . THR A 1 430 ? -0.598 -3.047 -18.047 1 97.19 430 THR A C 1
ATOM 3373 O O . THR A 1 430 ? -0.449 -4.211 -18.438 1 97.19 430 THR A O 1
ATOM 3376 N N . HIS A 1 431 ? -1.666 -2.672 -17.297 1 97.12 431 HIS A N 1
ATOM 3377 C CA . HIS A 1 431 ? -2.799 -3.521 -16.953 1 97.12 431 HIS A CA 1
ATOM 3378 C C . HIS A 1 431 ? -2.373 -4.645 -16.016 1 97.12 431 HIS A C 1
ATOM 3380 O O . HIS A 1 431 ? -3.137 -5.586 -15.781 1 97.12 431 HIS A O 1
ATOM 3386 N N . TRP A 1 432 ? -1.18 -4.594 -15.508 1 97.75 432 TRP A N 1
ATOM 3387 C CA . TRP A 1 432 ? -0.688 -5.656 -14.633 1 97.75 432 TRP A CA 1
ATOM 3388 C C . TRP A 1 432 ? -1.592 -5.824 -13.422 1 97.75 432 TRP A C 1
ATOM 3390 O O . TRP A 1 432 ? -2.043 -6.934 -13.125 1 97.75 432 TRP A O 1
ATOM 3400 N N . LEU A 1 433 ? -1.895 -4.73 -12.766 1 97.25 433 LEU A N 1
ATOM 3401 C CA . LEU A 1 433 ? -2.719 -4.797 -11.562 1 97.25 433 LEU A CA 1
ATOM 3402 C C . LEU A 1 433 ? -4.152 -5.184 -11.906 1 97.25 433 LEU A C 1
ATOM 3404 O O . LEU A 1 433 ? -4.844 -5.805 -11.094 1 97.25 433 LEU A O 1
ATOM 3408 N N . GLU A 1 434 ? -4.562 -4.824 -13.07 1 96.94 434 GLU A N 1
ATOM 3409 C CA . GLU A 1 434 ? -5.887 -5.246 -13.523 1 96.94 434 GLU A CA 1
ATOM 3410 C C . GLU A 1 434 ? -5.98 -6.766 -13.602 1 96.94 434 GLU A C 1
ATOM 3412 O O . GLU A 1 434 ? -6.988 -7.352 -13.203 1 96.94 434 GLU A O 1
ATOM 3417 N N . TYR A 1 435 ? -4.984 -7.348 -14.156 1 98 435 TYR A N 1
ATOM 3418 C CA . TYR A 1 435 ? -4.988 -8.797 -14.289 1 98 435 TYR A CA 1
ATOM 3419 C C . TYR A 1 435 ? -4.84 -9.469 -12.93 1 98 435 TYR A C 1
ATOM 3421 O O . TYR A 1 435 ? -5.406 -10.539 -12.695 1 98 435 TYR A O 1
ATOM 3429 N N . ILE A 1 436 ? -4.07 -8.891 -12.047 1 98.25 436 ILE A N 1
ATOM 3430 C CA . ILE A 1 436 ? -3.988 -9.375 -10.672 1 98.25 436 ILE A CA 1
ATOM 3431 C C . ILE A 1 436 ? -5.367 -9.32 -10.023 1 98.25 436 ILE A C 1
ATOM 3433 O O . ILE A 1 436 ? -5.777 -10.258 -9.336 1 98.25 436 ILE A O 1
ATOM 3437 N N . ARG A 1 437 ? -6.031 -8.219 -10.258 1 97.31 437 ARG A N 1
ATOM 3438 C CA . ARG A 1 437 ? -7.383 -8.039 -9.727 1 97.31 437 ARG A CA 1
ATOM 3439 C C . ARG A 1 437 ? -8.32 -9.117 -10.25 1 97.31 437 ARG A C 1
ATOM 3441 O O . ARG A 1 437 ? -9.117 -9.68 -9.484 1 97.31 437 ARG A O 1
ATOM 3448 N N . MET A 1 438 ? -8.234 -9.414 -11.484 1 97.44 438 MET A N 1
ATOM 3449 C CA . MET A 1 438 ? -9.109 -10.406 -12.109 1 97.44 438 MET A CA 1
ATOM 3450 C C . MET A 1 438 ? -8.883 -11.789 -11.492 1 97.44 438 MET A C 1
ATOM 3452 O O . MET A 1 438 ? -9.836 -12.516 -11.227 1 97.44 438 MET A O 1
ATOM 3456 N N . LEU A 1 439 ? -7.676 -12.141 -11.297 1 98.19 439 LEU A N 1
ATOM 3457 C CA . LEU A 1 439 ? -7.336 -13.422 -10.688 1 98.19 439 LEU A CA 1
ATOM 3458 C C . LEU A 1 439 ? -7.883 -13.516 -9.273 1 98.19 439 LEU A C 1
ATOM 3460 O O . LEU A 1 439 ? -8.484 -14.531 -8.898 1 98.19 439 LEU A O 1
ATOM 3464 N N . LEU A 1 440 ? -7.66 -12.453 -8.516 1 98 440 LEU A N 1
ATOM 3465 C CA . LEU A 1 440 ? -8.141 -12.43 -7.141 1 98 440 LEU A CA 1
ATOM 3466 C C . LEU A 1 440 ? -9.664 -12.484 -7.098 1 98 440 LEU A C 1
ATOM 3468 O O . LEU A 1 440 ? -10.242 -13.195 -6.27 1 98 440 LEU A O 1
ATOM 3472 N N . ALA A 1 441 ? -10.297 -11.742 -7.969 1 97.5 441 ALA A N 1
ATOM 3473 C CA . ALA A 1 441 ? -11.75 -11.742 -8.039 1 97.5 441 ALA A CA 1
ATOM 3474 C C . ALA A 1 441 ? -12.289 -13.141 -8.352 1 97.5 441 ALA A C 1
ATOM 3476 O O . ALA A 1 441 ? -13.273 -13.586 -7.762 1 97.5 441 ALA A O 1
ATOM 3477 N N . GLY A 1 442 ? -11.648 -13.797 -9.312 1 98.44 442 GLY A N 1
ATOM 3478 C CA . GLY A 1 442 ? -12.039 -15.156 -9.633 1 98.44 442 GLY A CA 1
ATOM 3479 C C . GLY A 1 442 ? -11.859 -16.109 -8.469 1 98.44 442 GLY A C 1
ATOM 3480 O O . GLY A 1 442 ? -12.742 -16.938 -8.188 1 98.44 442 GLY A O 1
ATOM 3481 N N . ALA A 1 443 ? -10.766 -16.062 -7.812 1 98.69 443 ALA A N 1
ATOM 3482 C CA . ALA A 1 443 ? -10.492 -16.938 -6.668 1 98.69 443 ALA A CA 1
ATOM 3483 C C . ALA A 1 443 ? -11.492 -16.688 -5.539 1 98.69 443 ALA A C 1
ATOM 3485 O O . ALA A 1 443 ? -11.922 -17.625 -4.867 1 98.69 443 ALA A O 1
ATOM 3486 N N . VAL A 1 444 ? -11.836 -15.406 -5.32 1 97.38 444 VAL A N 1
ATOM 3487 C CA . VAL A 1 444 ? -12.797 -15.047 -4.277 1 97.38 444 VAL A CA 1
ATOM 3488 C C . VAL A 1 444 ? -14.164 -15.641 -4.609 1 97.38 444 VAL A C 1
ATOM 3490 O O . VAL A 1 444 ? -14.859 -16.141 -3.721 1 97.38 444 VAL A O 1
ATOM 3493 N N . ARG A 1 445 ? -14.547 -15.57 -5.816 1 97.94 445 ARG A N 1
ATOM 3494 C CA . ARG A 1 445 ? -15.812 -16.141 -6.234 1 97.94 445 ARG A CA 1
ATOM 3495 C C . ARG A 1 445 ? -15.852 -17.641 -5.973 1 97.94 445 ARG A C 1
ATOM 3497 O O . ARG A 1 445 ? -16.859 -18.172 -5.496 1 97.94 445 ARG A O 1
ATOM 3504 N N . ILE A 1 446 ? -14.805 -18.297 -6.289 1 98.5 446 ILE A N 1
ATOM 3505 C CA . ILE A 1 446 ? -14.703 -19.734 -6.066 1 98.5 446 ILE A CA 1
ATOM 3506 C C . ILE A 1 446 ? -14.805 -20.031 -4.574 1 98.5 446 ILE A C 1
ATOM 3508 O O . ILE A 1 446 ? -15.586 -20.891 -4.152 1 98.5 446 ILE A O 1
ATOM 3512 N N . ALA A 1 447 ? -13.992 -19.375 -3.812 1 97.81 447 ALA A N 1
ATOM 3513 C CA . ALA A 1 447 ? -13.992 -19.578 -2.365 1 97.81 447 ALA A CA 1
ATOM 3514 C C . ALA A 1 447 ? -15.367 -19.297 -1.768 1 97.81 447 ALA A C 1
ATOM 3516 O O . ALA A 1 447 ? -15.82 -20 -0.871 1 97.81 447 ALA A O 1
ATOM 3517 N N . ASP A 1 448 ? -15.969 -18.234 -2.27 1 95.75 448 ASP A N 1
ATOM 3518 C CA . ASP A 1 448 ? -17.281 -17.844 -1.769 1 95.75 448 ASP A CA 1
ATOM 3519 C C . ASP A 1 448 ? -18.328 -18.906 -2.08 1 95.75 448 ASP A C 1
ATOM 3521 O O . ASP A 1 448 ? -19.172 -19.219 -1.238 1 95.75 448 ASP A O 1
ATOM 3525 N N . LYS A 1 449 ? -18.312 -19.484 -3.242 1 97 449 LYS A N 1
ATOM 3526 C CA . LYS A 1 449 ? -19.266 -20.516 -3.623 1 97 449 LYS A CA 1
ATOM 3527 C C . LYS A 1 449 ? -19.094 -21.781 -2.768 1 97 449 LYS A C 1
ATOM 3529 O O . LYS A 1 449 ? -20.078 -22.406 -2.381 1 97 449 LYS A O 1
ATOM 3534 N N . VAL A 1 450 ? -17.922 -22.141 -2.469 1 97.06 450 VAL A N 1
ATOM 3535 C CA . VAL A 1 450 ? -17.625 -23.344 -1.689 1 97.06 450 VAL A CA 1
ATOM 3536 C C . VAL A 1 450 ? -17.984 -23.109 -0.224 1 97.06 450 VAL A C 1
ATOM 3538 O O . VAL A 1 450 ? -18.578 -23.969 0.421 1 97.06 450 VAL A O 1
ATOM 3541 N N . GLU A 1 451 ? -17.672 -21.891 0.26 1 94.75 451 GLU A N 1
ATOM 3542 C CA . GLU A 1 451 ? -17.844 -21.594 1.681 1 94.75 451 GLU A CA 1
ATOM 3543 C C . GLU A 1 451 ? -19.281 -21.188 1.988 1 94.75 451 GLU A C 1
ATOM 3545 O O . GLU A 1 451 ? -19.906 -21.734 2.891 1 94.75 451 GLU A O 1
ATOM 3550 N N . SER A 1 452 ? -19.734 -20.203 1.307 1 90.88 452 SER A N 1
ATOM 3551 C CA . SER A 1 452 ? -21.031 -19.594 1.625 1 90.88 452 SER A CA 1
ATOM 3552 C C . SER A 1 452 ? -22.172 -20.391 1.031 1 90.88 452 SER A C 1
ATOM 3554 O O . SER A 1 452 ? -23.172 -20.656 1.706 1 90.88 452 SER A O 1
ATOM 3556 N N . SER A 1 453 ? -22 -20.875 -0.204 1 92.25 453 SER A N 1
ATOM 3557 C CA . SER A 1 453 ? -23.078 -21.609 -0.873 1 92.25 453 SER A CA 1
ATOM 3558 C C . SER A 1 453 ? -22.953 -23.109 -0.645 1 92.25 453 SER A C 1
ATOM 3560 O O . SER A 1 453 ? -23.844 -23.875 -1.021 1 92.25 453 SER A O 1
ATOM 3562 N N . LYS A 1 454 ? -21.859 -23.562 -0.078 1 95.31 454 LYS A N 1
ATOM 3563 C CA . LYS A 1 454 ? -21.594 -24.984 0.196 1 95.31 454 LYS A CA 1
ATOM 3564 C C . LYS A 1 454 ? -21.75 -25.812 -1.068 1 95.31 454 LYS A C 1
ATOM 3566 O O . LYS A 1 454 ? -22.359 -26.891 -1.035 1 95.31 454 LYS A O 1
ATOM 3571 N N . THR A 1 455 ? -21.297 -25.281 -2.162 1 96.88 455 THR A N 1
ATOM 3572 C CA . THR A 1 455 ? -21.406 -25.922 -3.469 1 96.88 455 THR A CA 1
ATOM 3573 C C . THR A 1 455 ? -20.031 -26.359 -3.977 1 96.88 455 THR A C 1
ATOM 3575 O O . THR A 1 455 ? -19.047 -25.625 -3.822 1 96.88 455 THR A O 1
ATOM 3578 N N . SER A 1 456 ? -20.016 -27.578 -4.527 1 97.88 456 SER A N 1
ATOM 3579 C CA . SER A 1 456 ? -18.766 -28.031 -5.148 1 97.88 456 SER A CA 1
ATOM 3580 C C . SER A 1 456 ? -18.5 -27.297 -6.449 1 97.88 456 SER A C 1
ATOM 3582 O O . SER A 1 456 ? -19.438 -26.891 -7.152 1 97.88 456 SER A O 1
ATOM 3584 N N . VAL A 1 457 ? -17.234 -27.125 -6.707 1 98.56 457 VAL A N 1
ATOM 3585 C CA . VAL A 1 457 ? -16.875 -26.359 -7.895 1 98.56 457 VAL A CA 1
ATOM 3586 C C . VAL A 1 457 ? -15.836 -27.125 -8.711 1 98.56 457 VAL A C 1
ATOM 3588 O O . VAL A 1 457 ? -15.016 -27.859 -8.148 1 98.56 457 VAL A O 1
ATOM 3591 N N . VAL A 1 458 ? -15.891 -26.984 -10 1 98.56 458 VAL A N 1
ATOM 3592 C CA . VAL A 1 458 ? -14.891 -27.469 -10.945 1 98.56 458 VAL A CA 1
ATOM 3593 C C . VAL A 1 458 ? -14.219 -26.281 -11.641 1 98.56 458 VAL A C 1
ATOM 3595 O O . VAL A 1 458 ? -14.898 -25.391 -12.164 1 98.56 458 VAL A O 1
ATOM 3598 N N . VAL A 1 459 ? -12.914 -26.234 -11.562 1 98.81 459 VAL A N 1
ATOM 3599 C CA . VAL A 1 459 ? -12.164 -25.125 -12.148 1 98.81 459 VAL A CA 1
ATOM 3600 C C . VAL A 1 459 ? -11.32 -25.641 -13.312 1 98.81 459 VAL A C 1
ATOM 3602 O O . VAL A 1 459 ? -10.602 -26.625 -13.18 1 98.81 459 VAL A O 1
ATOM 3605 N N . HIS A 1 460 ? -11.438 -25 -14.406 1 97.25 460 HIS A N 1
ATOM 3606 C CA . HIS A 1 460 ? -10.555 -25.406 -15.5 1 97.25 460 HIS A CA 1
ATOM 3607 C C . HIS A 1 460 ? -10.336 -24.25 -16.469 1 97.25 460 HIS A C 1
ATOM 3609 O O . HIS A 1 460 ? -10.906 -23.172 -16.312 1 97.25 460 HIS A O 1
ATOM 3615 N N . CYS A 1 461 ? -9.438 -24.438 -17.344 1 96.25 461 CYS A N 1
ATOM 3616 C CA . CYS A 1 461 ? -9.18 -23.609 -18.516 1 96.25 461 CYS A CA 1
ATOM 3617 C C . CYS A 1 461 ? -8.961 -24.469 -19.75 1 96.25 461 CYS A C 1
ATOM 3619 O O . CYS A 1 461 ? -9.672 -25.453 -19.969 1 96.25 461 CYS A O 1
ATOM 3621 N N . SER A 1 462 ? -8.008 -24.203 -20.656 1 96.38 462 SER A N 1
ATOM 3622 C CA . SER A 1 462 ? -7.793 -25.047 -21.828 1 96.38 462 SER A CA 1
ATOM 3623 C C . SER A 1 462 ? -7.07 -26.328 -21.453 1 96.38 462 SER A C 1
ATOM 3625 O O . SER A 1 462 ? -7.676 -27.406 -21.453 1 96.38 462 SER A O 1
ATOM 3627 N N . ASP A 1 463 ? -5.895 -26.203 -20.891 1 95.38 463 ASP A N 1
ATOM 3628 C CA . ASP A 1 463 ? -5.105 -27.375 -20.547 1 95.38 463 ASP A CA 1
ATOM 3629 C C . ASP A 1 463 ? -5.133 -27.625 -19.031 1 95.38 463 ASP A C 1
ATOM 3631 O O . ASP A 1 463 ? -4.758 -28.703 -18.578 1 95.38 463 ASP A O 1
ATOM 3635 N N . GLY A 1 464 ? -5.473 -26.656 -18.281 1 96.62 464 GLY A N 1
ATOM 3636 C CA . GLY A 1 464 ? -5.723 -26.844 -16.859 1 96.62 464 GLY A CA 1
ATOM 3637 C C . GLY A 1 464 ? -4.461 -26.812 -16.031 1 96.62 464 GLY A C 1
ATOM 3638 O O . GLY A 1 464 ? -4.41 -27.406 -14.945 1 96.62 464 GLY A O 1
ATOM 3639 N N . TRP A 1 465 ? -3.418 -26.141 -16.516 1 96.75 465 TRP A N 1
ATOM 3640 C CA . TRP A 1 465 ? -2.199 -26.188 -15.719 1 96.75 465 TRP A CA 1
ATOM 3641 C C . TRP A 1 465 ? -1.695 -24.781 -15.406 1 96.75 465 TRP A C 1
ATOM 3643 O O . TRP A 1 465 ? -0.738 -24.609 -14.648 1 96.75 465 TRP A O 1
ATOM 3653 N N . ASP A 1 466 ? -2.236 -23.672 -15.883 1 97.75 466 ASP A N 1
ATOM 3654 C CA . ASP A 1 466 ? -1.789 -22.297 -15.609 1 97.75 466 ASP A CA 1
ATOM 3655 C C . ASP A 1 466 ? -2.803 -21.562 -14.742 1 97.75 466 ASP A C 1
ATOM 3657 O O . ASP A 1 466 ? -2.725 -21.594 -13.516 1 97.75 466 ASP A O 1
ATOM 3661 N N . ARG A 1 467 ? -3.896 -21.016 -15.484 1 98.31 467 ARG A N 1
ATOM 3662 C CA . ARG A 1 467 ? -4.898 -20.234 -14.758 1 98.31 467 ARG A CA 1
ATOM 3663 C C . ARG A 1 467 ? -5.621 -21.109 -13.734 1 98.31 467 ARG A C 1
ATOM 3665 O O . ARG A 1 467 ? -6.012 -20.625 -12.672 1 98.31 467 ARG A O 1
ATOM 3672 N N . THR A 1 468 ? -5.777 -22.406 -14.031 1 98.69 468 THR A N 1
ATOM 3673 C CA . THR A 1 468 ? -6.426 -23.344 -13.117 1 98.69 468 THR A CA 1
ATOM 3674 C C . THR A 1 468 ? -5.633 -23.453 -11.812 1 98.69 468 THR A C 1
ATOM 3676 O O . THR A 1 468 ? -6.203 -23.391 -10.727 1 98.69 468 THR A O 1
ATOM 3679 N N . ALA A 1 469 ? -4.34 -23.625 -11.977 1 98.62 469 ALA A N 1
ATOM 3680 C CA . ALA A 1 469 ? -3.479 -23.73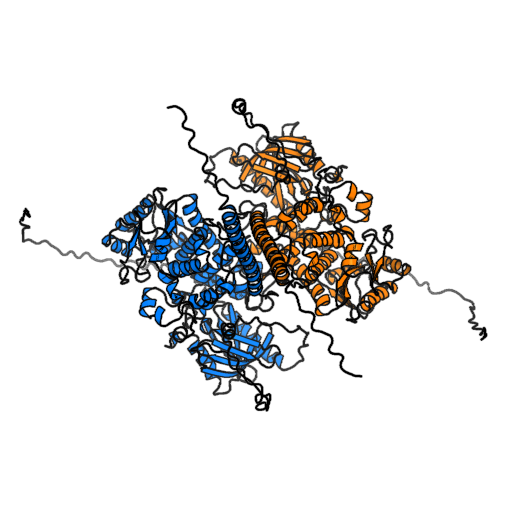4 -10.805 1 98.62 469 ALA A CA 1
ATOM 3681 C C . ALA A 1 469 ? -3.508 -22.438 -9.984 1 98.62 469 ALA A C 1
ATOM 3683 O O . ALA A 1 469 ? -3.49 -22.484 -8.75 1 98.62 469 ALA A O 1
ATOM 3684 N N . GLN A 1 470 ? -3.541 -21.281 -10.633 1 98.75 470 GLN A N 1
ATOM 3685 C CA . GLN A 1 470 ? -3.609 -20 -9.938 1 98.75 470 GLN A CA 1
ATOM 3686 C C . GLN A 1 470 ? -4.883 -19.891 -9.109 1 98.75 470 GLN A C 1
ATOM 3688 O O . GLN A 1 470 ? -4.832 -19.547 -7.922 1 98.75 470 GLN A O 1
ATOM 3693 N N . LEU A 1 471 ? -5.973 -20.234 -9.734 1 98.88 471 LEU A N 1
ATOM 3694 C CA . LEU A 1 471 ? -7.281 -20.031 -9.117 1 98.88 471 LEU A CA 1
ATOM 3695 C C . LEU A 1 471 ? -7.484 -21.031 -7.969 1 98.88 471 LEU A C 1
ATOM 3697 O O . LEU A 1 471 ? -7.945 -20.641 -6.891 1 98.88 471 LEU A O 1
ATOM 3701 N N . THR A 1 472 ? -7.156 -22.297 -8.164 1 98.81 472 THR A N 1
ATOM 3702 C CA . THR A 1 472 ? -7.336 -23.297 -7.113 1 98.81 472 THR A CA 1
ATOM 3703 C C . THR A 1 472 ? -6.422 -23 -5.926 1 98.81 472 THR A C 1
ATOM 3705 O O . THR A 1 472 ? -6.848 -23.094 -4.773 1 98.81 472 THR A O 1
ATOM 3708 N N . SER A 1 473 ? -5.184 -22.641 -6.219 1 98.81 473 SER A N 1
ATOM 3709 C CA . SER A 1 473 ? -4.234 -22.344 -5.152 1 98.81 473 SER A CA 1
ATOM 3710 C C . SER A 1 473 ? -4.684 -21.141 -4.34 1 98.81 473 SER A C 1
ATOM 3712 O O . SER A 1 473 ? -4.633 -21.156 -3.107 1 98.81 473 SER A O 1
ATOM 3714 N N . LEU A 1 474 ? -5.117 -20.094 -5.004 1 98.81 474 LEU A N 1
ATOM 3715 C CA . LEU A 1 474 ? -5.555 -18.875 -4.309 1 98.81 474 LEU A CA 1
ATOM 3716 C C . LEU A 1 474 ? -6.812 -19.156 -3.494 1 98.81 474 LEU A C 1
ATOM 3718 O O . LEU A 1 474 ? -6.941 -18.672 -2.365 1 98.81 474 LEU A O 1
ATOM 3722 N N . ALA A 1 475 ? -7.695 -19.891 -4.074 1 98.69 475 ALA A N 1
ATOM 3723 C CA . ALA A 1 475 ? -8.922 -20.234 -3.35 1 98.69 475 ALA A CA 1
ATOM 3724 C C . ALA A 1 475 ? -8.602 -21.047 -2.092 1 98.69 475 ALA A C 1
ATOM 3726 O O . ALA A 1 475 ? -9.18 -20.797 -1.029 1 98.69 475 ALA A O 1
ATOM 3727 N N . MET A 1 476 ? -7.73 -21.984 -2.229 1 98.44 476 MET A N 1
ATOM 3728 C CA . MET A 1 476 ? -7.34 -22.812 -1.083 1 98.44 476 MET A CA 1
ATOM 3729 C C . MET A 1 476 ? -6.664 -21.953 -0.012 1 98.44 476 MET A C 1
ATOM 3731 O O . MET A 1 476 ? -6.871 -22.172 1.183 1 98.44 476 MET A O 1
ATOM 3735 N N . LEU A 1 477 ? -5.891 -21.031 -0.455 1 97.69 477 LEU A N 1
ATOM 3736 C CA . LEU A 1 477 ? -5.242 -20.109 0.476 1 97.69 477 LEU A CA 1
ATOM 3737 C C . LEU A 1 477 ? -6.281 -19.312 1.26 1 97.69 477 LEU A C 1
ATOM 3739 O O . LEU A 1 477 ? -6.066 -18.984 2.432 1 97.69 477 LEU A O 1
ATOM 3743 N N . MET A 1 478 ? -7.34 -18.969 0.638 1 97.5 478 MET A N 1
ATOM 3744 C CA . MET A 1 478 ? -8.414 -18.203 1.272 1 97.5 478 MET A CA 1
ATOM 3745 C C . MET A 1 478 ? -9.203 -19.078 2.234 1 97.5 478 MET A C 1
ATOM 3747 O O . MET A 1 478 ? -9.617 -18.625 3.301 1 97.5 478 MET A O 1
ATOM 3751 N N . LEU A 1 479 ? -9.352 -20.297 1.953 1 96.81 479 LEU A N 1
ATOM 3752 C CA . LEU A 1 479 ? -10.297 -21.172 2.646 1 96.81 479 LEU A CA 1
ATOM 3753 C C . LEU A 1 479 ? -9.617 -21.906 3.799 1 96.81 479 LEU A C 1
ATOM 3755 O O . LEU A 1 479 ? -10.25 -22.219 4.805 1 96.81 479 LEU A O 1
ATOM 3759 N N . ASP A 1 480 ? -8.312 -22.203 3.631 1 95.94 480 ASP A N 1
ATOM 3760 C CA . ASP A 1 480 ? -7.613 -23.078 4.566 1 95.94 480 ASP A CA 1
ATOM 3761 C C . ASP A 1 480 ? -6.387 -22.391 5.152 1 95.94 480 ASP A C 1
ATOM 3763 O O . ASP A 1 480 ? -5.402 -22.156 4.449 1 95.94 480 ASP A O 1
ATOM 3767 N N . SER A 1 481 ? -6.371 -22.203 6.453 1 94.44 481 SER A N 1
ATOM 3768 C CA . SER A 1 481 ? -5.312 -21.469 7.141 1 94.44 481 SER A CA 1
ATOM 3769 C C . SER A 1 481 ? -4.004 -22.25 7.141 1 94.44 481 SER A C 1
ATOM 3771 O O . SER A 1 481 ? -2.932 -21.672 7.34 1 94.44 481 SER A O 1
ATOM 3773 N N . TYR A 1 482 ? -4.062 -23.562 6.918 1 95.56 482 TYR A N 1
ATOM 3774 C CA . TYR A 1 482 ? -2.84 -24.359 6.859 1 95.56 482 TYR A CA 1
ATOM 3775 C C . TYR A 1 482 ? -1.915 -23.859 5.754 1 95.56 482 TYR A C 1
ATOM 3777 O O . TYR A 1 482 ? -0.701 -23.766 5.949 1 95.56 482 TYR A O 1
ATOM 3785 N N . TYR A 1 483 ? -2.479 -23.516 4.648 1 97.31 483 TYR A N 1
ATOM 3786 C CA . TYR A 1 483 ? -1.672 -23.125 3.498 1 97.31 483 TYR A CA 1
ATOM 3787 C C . TYR A 1 483 ? -1.058 -21.75 3.715 1 97.31 483 TYR A C 1
ATOM 3789 O O . TYR A 1 483 ? -0.232 -21.297 2.916 1 97.31 483 TYR A O 1
ATOM 3797 N N . ARG A 1 484 ? -1.424 -21.062 4.805 1 96.81 484 ARG A N 1
ATOM 3798 C CA . ARG A 1 484 ? -0.884 -19.75 5.125 1 96.81 484 ARG A CA 1
ATOM 3799 C C . ARG A 1 484 ? 0.309 -19.859 6.07 1 96.81 484 ARG A C 1
ATOM 3801 O O . ARG A 1 484 ? 0.908 -18.844 6.441 1 96.81 484 ARG A O 1
ATOM 3808 N N . THR A 1 485 ? 0.64 -21.031 6.438 1 96.62 485 THR A N 1
ATOM 3809 C CA . THR A 1 485 ? 1.884 -21.312 7.145 1 96.62 485 THR A CA 1
ATOM 3810 C C . THR A 1 485 ? 3.029 -21.531 6.156 1 96.62 485 THR A C 1
ATOM 3812 O O . THR A 1 485 ? 2.803 -21.656 4.953 1 96.62 485 THR A O 1
ATOM 3815 N N . ILE A 1 486 ? 4.227 -21.547 6.598 1 97.31 486 ILE A N 1
ATOM 3816 C CA . ILE A 1 486 ? 5.383 -21.734 5.73 1 97.31 486 ILE A CA 1
ATOM 3817 C C . ILE A 1 486 ? 5.348 -23.141 5.125 1 97.31 486 ILE A C 1
ATOM 3819 O O . ILE A 1 486 ? 5.398 -23.297 3.9 1 97.31 486 ILE A O 1
ATOM 3823 N N . LYS A 1 487 ? 5.16 -24.125 5.961 1 97.38 487 LYS A N 1
ATOM 3824 C CA . LYS A 1 487 ? 5.109 -25.5 5.477 1 97.38 487 LYS A CA 1
ATOM 3825 C C . LYS A 1 487 ? 3.887 -25.734 4.594 1 97.38 487 LYS A C 1
ATOM 3827 O O . LYS A 1 487 ? 3.969 -26.438 3.582 1 97.38 487 LYS A O 1
ATOM 3832 N N . GLY A 1 488 ? 2.787 -25.188 5.039 1 97.81 488 GLY A N 1
ATOM 3833 C CA . GLY A 1 488 ? 1.565 -25.344 4.258 1 97.81 488 GLY A CA 1
ATOM 3834 C C . GLY A 1 488 ? 1.663 -24.719 2.879 1 97.81 488 GLY A C 1
ATOM 3835 O O . GLY A 1 488 ? 1.123 -25.25 1.91 1 97.81 488 GLY A O 1
ATOM 3836 N N . PHE A 1 489 ? 2.309 -23.625 2.787 1 98.62 489 PHE A N 1
ATOM 3837 C CA . PHE A 1 489 ? 2.471 -22.969 1.5 1 98.62 489 PHE A CA 1
ATOM 3838 C C . PHE A 1 489 ? 3.373 -23.781 0.58 1 98.62 489 PHE A C 1
ATOM 3840 O O . PHE A 1 489 ? 3.131 -23.859 -0.626 1 98.62 489 PHE A O 1
ATOM 3847 N N . GLU A 1 490 ? 4.406 -24.344 1.184 1 98.62 490 GLU A N 1
ATOM 3848 C CA . GLU A 1 490 ? 5.281 -25.234 0.423 1 98.62 490 GLU A CA 1
ATOM 3849 C C . GLU A 1 490 ? 4.512 -26.438 -0.118 1 98.62 490 GLU A C 1
ATOM 3851 O O . GLU A 1 490 ? 4.691 -26.828 -1.274 1 98.62 490 GLU A O 1
ATOM 3856 N N . ASP A 1 491 ? 3.654 -26.922 0.722 1 98.25 491 ASP A N 1
ATOM 3857 C CA . ASP A 1 491 ? 2.809 -28.047 0.322 1 98.25 491 ASP A CA 1
ATOM 3858 C C . ASP A 1 491 ? 1.882 -27.641 -0.826 1 98.25 491 ASP A C 1
ATOM 3860 O O . ASP A 1 491 ? 1.657 -28.438 -1.748 1 98.25 491 ASP A O 1
ATOM 3864 N N . LEU A 1 492 ? 1.379 -26.516 -0.722 1 98.69 492 LEU A N 1
ATOM 3865 C CA . LEU A 1 492 ? 0.462 -26 -1.738 1 98.69 492 LEU A CA 1
ATOM 3866 C C . LEU A 1 492 ? 1.15 -25.922 -3.098 1 98.69 492 LEU A C 1
ATOM 3868 O O . LEU A 1 492 ? 0.589 -26.344 -4.109 1 98.69 492 LEU A O 1
ATOM 3872 N N . ILE A 1 493 ? 2.348 -25.391 -3.139 1 98.75 493 ILE A N 1
ATOM 3873 C CA . ILE A 1 493 ? 3.102 -25.234 -4.379 1 98.75 493 ILE A CA 1
ATOM 3874 C C . ILE A 1 493 ? 3.465 -26.609 -4.934 1 98.75 493 ILE A C 1
ATOM 3876 O O . ILE A 1 493 ? 3.307 -26.875 -6.129 1 98.75 493 ILE A O 1
ATOM 3880 N N . GLU A 1 494 ? 3.91 -27.484 -4.066 1 98.5 494 GLU A N 1
ATOM 3881 C CA . GLU A 1 494 ? 4.301 -28.828 -4.5 1 98.5 494 GLU A CA 1
ATOM 3882 C C . GLU A 1 494 ? 3.111 -29.594 -5.078 1 98.5 494 GLU A C 1
ATOM 3884 O O . GLU A 1 494 ? 3.25 -30.312 -6.066 1 98.5 494 GLU A O 1
ATOM 3889 N N . LYS A 1 495 ? 2.02 -29.391 -4.527 1 98.25 495 LYS A N 1
ATOM 3890 C CA . LYS A 1 495 ? 0.833 -30.141 -4.941 1 98.25 495 LYS A CA 1
ATOM 3891 C C . LYS A 1 495 ? 0.207 -29.531 -6.191 1 98.25 495 LYS A C 1
ATOM 3893 O O . LYS A 1 495 ? 0.253 -30.125 -7.27 1 98.25 495 LYS A O 1
ATOM 3898 N N . GLU A 1 496 ? -0.196 -28.266 -6.117 1 97.94 496 GLU A N 1
ATOM 3899 C CA . GLU A 1 496 ? -1.05 -27.672 -7.137 1 97.94 496 GLU A CA 1
ATOM 3900 C C . GLU A 1 496 ? -0.24 -27.266 -8.367 1 97.94 496 GLU A C 1
ATOM 3902 O O . GLU A 1 496 ? -0.771 -27.219 -9.477 1 97.94 496 GLU A O 1
ATOM 3907 N N . TRP A 1 497 ? 1.04 -27.016 -8.211 1 98.62 497 TRP A N 1
ATOM 3908 C CA . TRP A 1 497 ? 1.837 -26.5 -9.32 1 98.62 497 TRP A CA 1
ATOM 3909 C C . TRP A 1 497 ? 2.809 -27.547 -9.836 1 98.62 497 TRP A C 1
ATOM 3911 O O . TRP A 1 497 ? 2.689 -28.016 -10.969 1 98.62 497 TRP A O 1
ATOM 3921 N N . ILE A 1 498 ? 3.619 -28.031 -8.945 1 98.31 498 ILE A N 1
ATOM 3922 C CA . ILE A 1 498 ? 4.715 -28.891 -9.367 1 98.31 498 ILE A CA 1
ATOM 3923 C C . ILE A 1 498 ? 4.168 -30.281 -9.719 1 98.31 498 ILE A C 1
ATOM 3925 O O . ILE A 1 498 ? 4.414 -30.781 -10.82 1 98.31 498 ILE A O 1
ATOM 3929 N N . SER A 1 499 ? 3.385 -30.844 -8.852 1 97.62 499 SER A N 1
ATOM 3930 C CA . SER A 1 499 ? 2.891 -32.188 -9.078 1 97.62 499 SER A CA 1
ATOM 3931 C C . SER A 1 499 ? 1.864 -32.219 -10.211 1 97.62 499 SER A C 1
ATOM 3933 O O . 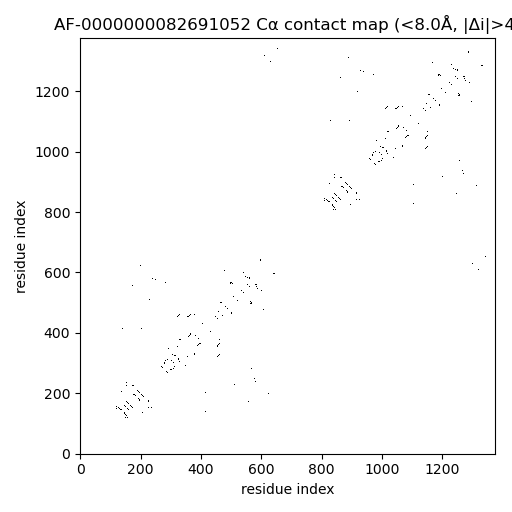SER A 1 499 ? 1.858 -33.156 -11.023 1 97.62 499 SER A O 1
ATOM 3935 N N . PHE A 1 500 ? 1.066 -31.234 -10.266 1 98.12 500 PHE A N 1
ATOM 3936 C CA . PHE A 1 500 ? -0.019 -31.266 -11.234 1 98.12 500 PHE A CA 1
ATOM 3937 C C . PHE A 1 500 ? 0.416 -30.609 -12.547 1 98.12 500 PHE A C 1
ATOM 3939 O O . PHE A 1 500 ? -0.421 -30.281 -13.391 1 98.12 500 PHE A O 1
ATOM 3946 N N . GLY A 1 501 ? 1.62 -30.406 -12.664 1 97.94 501 GLY A N 1
ATOM 3947 C CA . GLY A 1 501 ? 2.242 -30.344 -13.977 1 97.94 501 GLY A CA 1
ATOM 3948 C C . GLY A 1 501 ? 2.236 -28.953 -14.57 1 97.94 501 GLY A C 1
ATOM 3949 O O . GLY A 1 501 ? 2.117 -28.797 -15.789 1 97.94 501 GLY A O 1
ATOM 3950 N N . HIS A 1 502 ? 2.236 -27.828 -13.789 1 98.19 502 HIS A N 1
ATOM 3951 C CA . HIS A 1 502 ? 2.555 -26.531 -14.391 1 98.19 502 HIS A CA 1
ATOM 3952 C C . HIS A 1 502 ? 3.9 -26.578 -15.109 1 98.19 502 HIS A C 1
ATOM 3954 O O . HIS A 1 502 ? 4.875 -27.109 -14.57 1 98.19 502 HIS A O 1
ATOM 3960 N N . ARG A 1 503 ? 3.926 -26.078 -16.281 1 98 503 ARG A N 1
ATOM 3961 C CA . ARG A 1 503 ? 5.105 -26.219 -17.125 1 98 503 ARG A CA 1
ATOM 3962 C C . ARG A 1 503 ? 6.133 -25.141 -16.828 1 98 503 ARG A C 1
ATOM 3964 O O . ARG A 1 503 ? 6.363 -24.25 -17.641 1 98 503 ARG A O 1
ATOM 3971 N N . PHE A 1 504 ? 6.852 -25.266 -15.789 1 98.25 504 PHE A N 1
ATOM 3972 C CA . PHE A 1 504 ? 7.805 -24.266 -15.328 1 98.25 504 PHE A CA 1
ATOM 3973 C C . PHE A 1 504 ? 8.922 -24.078 -16.344 1 98.25 504 PHE A C 1
ATOM 3975 O O . PHE A 1 504 ? 9.305 -22.938 -16.656 1 98.25 504 PHE A O 1
ATOM 3982 N N . ALA A 1 505 ? 9.484 -25.156 -16.875 1 97.19 505 ALA A N 1
ATOM 3983 C CA . ALA A 1 505 ? 10.602 -25.078 -17.797 1 97.19 505 ALA A CA 1
ATOM 3984 C C . ALA A 1 505 ? 10.234 -24.25 -19.031 1 97.19 505 ALA A C 1
ATOM 3986 O O . ALA A 1 505 ? 11.023 -23.438 -19.5 1 97.19 505 ALA A O 1
ATOM 3987 N N . VAL A 1 506 ? 9.047 -24.453 -19.453 1 96.31 506 VAL A N 1
ATOM 3988 C CA . VAL A 1 506 ? 8.578 -23.797 -20.656 1 96.31 506 VAL A CA 1
ATOM 3989 C C . VAL A 1 506 ? 8.195 -22.344 -20.359 1 96.31 506 VAL A C 1
ATOM 3991 O O . VAL A 1 506 ? 8.562 -21.438 -21.109 1 96.31 506 VAL A O 1
ATOM 3994 N N . ARG A 1 507 ? 7.477 -22.125 -19.344 1 97.75 507 ARG A N 1
ATOM 3995 C CA . ARG A 1 507 ? 6.953 -20.812 -19.016 1 97.75 507 ARG A CA 1
ATOM 3996 C C . ARG A 1 507 ? 8.078 -19.859 -18.609 1 97.75 507 ARG A C 1
ATOM 3998 O O . ARG A 1 507 ? 8.039 -18.672 -18.953 1 97.75 507 ARG A O 1
ATOM 4005 N N . VAL A 1 508 ? 9.07 -20.344 -17.922 1 96.94 508 VAL A N 1
ATOM 4006 C CA . VAL A 1 508 ? 10.164 -19.516 -17.438 1 96.94 508 VAL A CA 1
ATOM 4007 C C . VAL A 1 508 ? 11.297 -19.5 -18.469 1 96.94 508 VAL A C 1
ATOM 4009 O O . VAL A 1 508 ? 11.992 -18.484 -18.625 1 96.94 508 VAL A O 1
ATOM 4012 N N . GLY A 1 509 ? 11.516 -20.641 -19.172 1 96.56 509 GLY A N 1
ATOM 4013 C CA . GLY A 1 509 ? 12.625 -20.781 -20.109 1 96.56 509 GLY A CA 1
ATOM 4014 C C . GLY A 1 509 ? 13.945 -21.078 -19.422 1 96.56 509 GLY A C 1
ATOM 4015 O O . GLY A 1 509 ? 14.969 -20.469 -19.734 1 96.56 509 GLY A O 1
ATOM 4016 N N . HIS A 1 510 ? 13.977 -22 -18.516 1 95.94 510 HIS A N 1
ATOM 4017 C CA . HIS A 1 510 ? 15.203 -22.344 -17.797 1 95.94 510 HIS A CA 1
ATOM 4018 C C . HIS A 1 510 ? 16.297 -22.797 -18.75 1 95.94 510 HIS A C 1
ATOM 4020 O O . HIS A 1 510 ? 16.125 -23.781 -19.484 1 95.94 510 HIS A O 1
ATOM 4026 N N . GLY A 1 511 ? 17.375 -22.109 -18.781 1 94.75 511 GLY A N 1
ATOM 4027 C CA . GLY A 1 511 ? 18.547 -22.516 -19.531 1 94.75 511 GLY A CA 1
ATOM 4028 C C . GLY A 1 511 ? 18.359 -22.469 -21.031 1 94.75 511 GLY A C 1
ATOM 4029 O O . GLY A 1 511 ? 19.141 -23.062 -21.781 1 94.75 511 GLY A O 1
ATOM 4030 N N . ASP A 1 512 ? 17.344 -21.844 -21.453 1 94.69 512 ASP A N 1
ATOM 4031 C CA . ASP A 1 512 ? 16.984 -21.797 -22.875 1 94.69 512 ASP A CA 1
ATOM 4032 C C . ASP A 1 512 ? 17.25 -20.406 -23.438 1 94.69 512 ASP A C 1
ATOM 4034 O O . ASP A 1 512 ? 16.938 -19.391 -22.812 1 94.69 512 ASP A O 1
ATOM 4038 N N . ASP A 1 513 ? 17.844 -20.344 -24.594 1 93.44 513 ASP A N 1
ATOM 4039 C CA . ASP A 1 513 ? 18.234 -19.062 -25.172 1 93.44 513 ASP A CA 1
ATOM 4040 C C . ASP A 1 513 ? 17.125 -18.5 -26.078 1 93.44 513 ASP A C 1
ATOM 4042 O O . ASP A 1 513 ? 17.234 -17.391 -26.594 1 93.44 513 ASP A O 1
ATOM 4046 N N . ASN A 1 514 ? 16.094 -19.25 -26.219 1 93.19 514 ASN A N 1
ATOM 4047 C CA . ASN A 1 514 ? 14.984 -18.75 -27.031 1 93.19 514 ASN A CA 1
ATOM 4048 C C . ASN A 1 514 ? 14.094 -17.797 -26.234 1 93.19 514 ASN A C 1
ATOM 4050 O O . ASN A 1 514 ? 12.992 -18.172 -25.812 1 93.19 514 ASN A O 1
ATOM 4054 N N . HIS A 1 515 ? 14.453 -16.656 -26.234 1 88.75 515 HIS A N 1
ATOM 4055 C CA . HIS A 1 515 ? 13.75 -15.656 -25.438 1 88.75 515 HIS A CA 1
ATOM 4056 C C . HIS A 1 515 ? 12.43 -15.258 -26.078 1 88.75 515 HIS A C 1
ATOM 4058 O O . HIS A 1 515 ? 11.539 -14.734 -25.406 1 88.75 515 HIS A O 1
ATOM 4064 N N . ALA A 1 516 ? 12.242 -15.516 -27.328 1 89.31 516 ALA A N 1
ATOM 4065 C CA . ALA A 1 516 ? 11.055 -15.086 -28.062 1 89.31 516 ALA A CA 1
ATOM 4066 C C . ALA A 1 516 ? 10 -16.188 -28.078 1 89.31 516 ALA A C 1
ATOM 4068 O O . ALA A 1 516 ? 8.961 -16.047 -28.75 1 89.31 516 ALA A O 1
ATOM 4069 N N . ASP A 1 517 ? 10.32 -17.219 -27.391 1 92.25 517 ASP A N 1
ATOM 4070 C CA . ASP A 1 517 ? 9.359 -18.312 -27.344 1 92.25 517 ASP A CA 1
ATOM 4071 C C . ASP A 1 517 ? 7.996 -17.828 -26.859 1 92.25 517 ASP A C 1
ATOM 4073 O O . ASP A 1 517 ? 7.898 -17.156 -25.828 1 92.25 517 ASP A O 1
ATOM 4077 N N . ALA A 1 518 ? 6.996 -18.172 -27.531 1 93.25 518 ALA A N 1
ATOM 4078 C CA . ALA A 1 518 ? 5.633 -17.719 -27.266 1 93.25 518 ALA A CA 1
ATOM 4079 C C . ALA A 1 518 ? 5.066 -18.375 -26 1 93.25 518 ALA A C 1
ATOM 4081 O O . ALA A 1 518 ? 4.07 -17.906 -25.453 1 93.25 518 ALA A O 1
ATOM 4082 N N . ASP A 1 519 ? 5.684 -19.391 -25.578 1 94.62 519 ASP A N 1
ATOM 4083 C CA . ASP A 1 519 ? 5.148 -20.141 -24.453 1 94.62 519 ASP A CA 1
ATOM 4084 C C . ASP A 1 519 ? 5.641 -19.578 -23.125 1 94.62 519 ASP A C 1
ATOM 4086 O O . ASP A 1 519 ? 5.223 -20.016 -22.047 1 94.62 519 ASP A O 1
ATOM 4090 N N . ARG A 1 520 ? 6.457 -18.562 -23.188 1 96.19 520 ARG A N 1
ATOM 4091 C CA . ARG A 1 520 ? 6.906 -17.922 -21.953 1 96.19 520 ARG A CA 1
ATOM 4092 C C . ARG A 1 520 ? 5.789 -17.078 -21.344 1 96.19 520 ARG A C 1
ATOM 4094 O O . ARG A 1 520 ? 4.984 -16.484 -22.062 1 96.19 520 ARG A O 1
ATOM 4101 N N . SER A 1 521 ? 5.688 -17.125 -20.016 1 97.38 521 SER A N 1
ATOM 4102 C CA . SER A 1 521 ? 4.66 -16.312 -19.359 1 97.38 521 SER A CA 1
ATOM 4103 C C . SER A 1 521 ? 4.883 -16.234 -17.859 1 97.38 521 SER A C 1
ATOM 4105 O O . SER A 1 521 ? 5.344 -17.203 -17.25 1 97.38 521 SER A O 1
ATOM 4107 N N . PRO A 1 522 ? 4.562 -15.07 -17.25 1 97.88 522 PRO A N 1
ATOM 4108 C CA . PRO A 1 522 ? 4.77 -14.891 -15.82 1 97.88 522 PRO A CA 1
ATOM 4109 C C . PRO A 1 522 ? 3.59 -15.398 -14.984 1 97.88 522 PRO A C 1
ATOM 4111 O O . PRO A 1 522 ? 3.135 -14.703 -14.07 1 97.88 522 PRO A O 1
ATOM 4114 N N . ILE A 1 523 ? 3.178 -16.594 -15.18 1 98.38 523 ILE A N 1
ATOM 4115 C CA . ILE A 1 523 ? 1.979 -17.141 -14.547 1 98.38 523 ILE A CA 1
ATOM 4116 C C . ILE A 1 523 ? 2.227 -17.328 -13.055 1 98.38 523 ILE A C 1
ATOM 4118 O O . ILE A 1 523 ? 1.429 -16.891 -12.219 1 98.38 523 ILE A O 1
ATOM 4122 N N . PHE A 1 524 ? 3.303 -17.984 -12.758 1 98.69 524 PHE A N 1
ATOM 4123 C CA . PHE A 1 524 ? 3.613 -18.266 -11.359 1 98.69 524 PHE A CA 1
ATOM 4124 C C . PHE A 1 524 ? 3.924 -16.969 -10.609 1 98.69 524 PHE A C 1
ATOM 4126 O O . PHE A 1 524 ? 3.572 -16.828 -9.438 1 98.69 524 PHE A O 1
ATOM 4133 N N . LEU A 1 525 ? 4.598 -16.016 -11.258 1 98.5 525 LEU A N 1
ATOM 4134 C CA . LEU A 1 525 ? 4.863 -14.719 -10.656 1 98.5 525 LEU A CA 1
ATOM 4135 C C . LEU A 1 525 ? 3.561 -14.016 -10.297 1 98.5 525 LEU A C 1
ATOM 4137 O O . LEU A 1 525 ? 3.455 -13.406 -9.227 1 98.5 525 LEU A O 1
ATOM 4141 N N . GLN A 1 526 ? 2.596 -14.055 -11.156 1 98.56 526 GLN A N 1
ATOM 4142 C CA . GLN A 1 526 ? 1.289 -13.461 -10.891 1 98.56 526 GLN A CA 1
ATOM 4143 C C . GLN A 1 526 ? 0.647 -14.078 -9.648 1 98.56 526 GLN A C 1
ATOM 4145 O O . GLN A 1 526 ? 0.046 -13.375 -8.836 1 98.56 526 GLN A O 1
ATOM 4150 N N . PHE A 1 527 ? 0.784 -15.398 -9.609 1 98.62 527 PHE A N 1
ATOM 4151 C CA . PHE A 1 527 ? 0.265 -16.094 -8.438 1 98.62 527 PHE A CA 1
ATOM 4152 C C . PHE A 1 527 ? 0.901 -15.555 -7.16 1 98.62 527 PHE A C 1
ATOM 4154 O O . PHE A 1 527 ? 0.199 -15.211 -6.207 1 98.62 527 PHE A O 1
ATOM 4161 N N . VAL A 1 528 ? 2.205 -15.484 -7.129 1 98.81 528 VAL A N 1
ATOM 4162 C CA . VAL A 1 528 ? 2.918 -15.023 -5.945 1 98.81 528 VAL A CA 1
ATOM 4163 C C . VAL A 1 528 ? 2.553 -13.562 -5.66 1 98.81 528 VAL A C 1
ATOM 4165 O O . VAL A 1 528 ? 2.432 -13.164 -4.5 1 98.81 528 VAL A O 1
ATOM 4168 N N . ASP A 1 529 ? 2.396 -12.75 -6.668 1 98.56 529 ASP A N 1
ATOM 4169 C CA . ASP A 1 529 ? 1.965 -11.359 -6.512 1 98.56 529 ASP A CA 1
ATOM 4170 C C . ASP A 1 529 ? 0.589 -11.289 -5.852 1 98.56 529 ASP A C 1
ATOM 4172 O O . ASP A 1 529 ? 0.354 -10.445 -4.984 1 98.56 529 ASP A O 1
ATOM 4176 N N . CYS A 1 530 ? -0.31 -12.172 -6.281 1 98.81 530 CYS A N 1
ATOM 4177 C CA . CYS A 1 530 ? -1.63 -12.219 -5.664 1 98.81 530 CYS A CA 1
ATOM 4178 C C . CYS A 1 530 ? -1.523 -12.555 -4.18 1 98.81 530 CYS A C 1
ATOM 4180 O O . CYS A 1 530 ? -2.25 -11.992 -3.359 1 98.81 530 CYS A O 1
ATOM 4182 N N . VAL A 1 531 ? -0.656 -13.477 -3.867 1 98.69 531 VAL A N 1
ATOM 4183 C CA . VAL A 1 531 ? -0.447 -13.836 -2.469 1 98.69 531 VAL A CA 1
ATOM 4184 C C . VAL A 1 531 ? 0.078 -12.633 -1.695 1 98.69 531 VAL A C 1
ATOM 4186 O O . VAL A 1 531 ? -0.356 -12.367 -0.57 1 98.69 531 VAL A O 1
ATOM 4189 N N . TRP A 1 532 ? 0.958 -11.906 -2.342 1 98.06 532 TRP A N 1
ATOM 4190 C CA . TRP A 1 532 ? 1.486 -10.711 -1.702 1 98.06 532 TRP A CA 1
ATOM 4191 C C . TRP A 1 532 ? 0.376 -9.695 -1.448 1 98.06 532 TRP A C 1
ATOM 4193 O O . TRP A 1 532 ? 0.321 -9.078 -0.381 1 98.06 532 TRP A O 1
ATOM 4203 N N . GLN A 1 533 ? -0.485 -9.547 -2.406 1 97.5 533 GLN A N 1
ATOM 4204 C CA . GLN A 1 533 ? -1.623 -8.648 -2.234 1 97.5 533 GLN A CA 1
ATOM 4205 C C . GLN A 1 533 ? -2.447 -9.039 -1.01 1 97.5 533 GLN A C 1
ATOM 4207 O O . GLN A 1 533 ? -2.889 -8.172 -0.252 1 97.5 533 GLN A O 1
ATOM 4212 N N . MET A 1 534 ? -2.637 -10.328 -0.81 1 96.5 534 MET A N 1
ATOM 4213 C CA . MET A 1 534 ? -3.43 -10.812 0.313 1 96.5 534 MET A CA 1
ATOM 4214 C C . MET A 1 534 ? -2.719 -10.555 1.637 1 96.5 534 MET A C 1
ATOM 4216 O O . MET A 1 534 ? -3.361 -10.242 2.641 1 96.5 534 MET A O 1
ATOM 4220 N N . THR A 1 535 ? -1.369 -10.688 1.655 1 94.12 535 THR A N 1
ATOM 4221 C CA . THR A 1 535 ? -0.624 -10.445 2.885 1 94.12 535 THR A CA 1
ATOM 4222 C C . THR A 1 535 ? -0.707 -8.977 3.283 1 94.12 535 THR A C 1
ATOM 4224 O O . THR A 1 535 ? -0.632 -8.641 4.469 1 94.12 535 THR A O 1
ATOM 4227 N N . LYS A 1 536 ? -0.867 -8.102 2.307 1 90.25 536 LYS A N 1
ATOM 4228 C CA . LYS A 1 536 ? -1.001 -6.676 2.578 1 90.25 536 LYS A CA 1
ATOM 4229 C C . LYS A 1 536 ? -2.357 -6.359 3.197 1 90.25 536 LYS A C 1
ATOM 4231 O O . LYS A 1 536 ? -2.455 -5.52 4.098 1 90.25 536 LYS A O 1
ATOM 4236 N N . GLN A 1 537 ? -3.322 -7.023 2.693 1 88.81 537 GLN A N 1
ATOM 4237 C CA . GLN A 1 537 ? -4.676 -6.773 3.184 1 88.81 537 GLN A CA 1
ATOM 4238 C C . GLN A 1 537 ? -4.914 -7.465 4.523 1 88.81 537 GLN A C 1
ATOM 4240 O O . GLN A 1 537 ? -5.719 -7.004 5.332 1 88.81 537 GLN A O 1
ATOM 4245 N N . PHE A 1 538 ? -4.195 -8.625 4.742 1 87.94 538 PHE A N 1
ATOM 4246 C CA . PHE A 1 538 ? -4.305 -9.383 5.984 1 87.94 538 PHE A CA 1
ATOM 4247 C C . PHE A 1 538 ? -2.932 -9.625 6.594 1 87.94 538 PHE A C 1
ATOM 4249 O O . PHE A 1 538 ? -2.443 -10.758 6.609 1 87.94 538 PHE A O 1
ATOM 4256 N N . PRO A 1 539 ? -2.332 -8.672 7.215 1 81.44 539 PRO A N 1
ATOM 4257 C CA . PRO A 1 539 ? -0.933 -8.734 7.645 1 81.44 539 PRO A CA 1
ATOM 4258 C C . PRO A 1 539 ? -0.7 -9.773 8.742 1 81.44 539 PRO A C 1
ATOM 4260 O O . PRO A 1 539 ? 0.42 -10.266 8.906 1 81.44 539 PRO A O 1
ATOM 4263 N N . ALA A 1 540 ? -1.707 -10.203 9.43 1 80.56 540 ALA A N 1
ATOM 4264 C CA . ALA A 1 540 ? -1.518 -11.117 10.555 1 80.56 540 ALA A CA 1
ATOM 4265 C C . ALA A 1 540 ? -1.94 -12.539 10.195 1 80.56 540 ALA A C 1
ATOM 4267 O O . ALA A 1 540 ? -1.79 -13.461 10.992 1 80.56 540 ALA A O 1
ATOM 4268 N N . ALA A 1 541 ? -2.391 -12.773 8.992 1 88.38 541 ALA A N 1
ATOM 4269 C CA . ALA A 1 541 ? -3.014 -14.055 8.656 1 88.38 541 ALA A CA 1
ATOM 4270 C C . ALA A 1 541 ? -1.989 -15.023 8.078 1 88.38 541 ALA A C 1
ATOM 4272 O O . ALA A 1 541 ? -2.258 -16.219 7.961 1 88.38 541 ALA A O 1
ATOM 4273 N N . PHE A 1 542 ? -0.794 -14.562 7.777 1 93.38 542 PHE A N 1
ATOM 4274 C CA . PHE A 1 542 ? 0.194 -15.406 7.117 1 93.38 542 PHE A CA 1
ATOM 4275 C C . PHE A 1 542 ? 1.444 -15.547 7.977 1 93.38 542 PHE A C 1
ATOM 4277 O O . PHE A 1 542 ? 1.938 -14.57 8.531 1 93.38 542 PHE A O 1
ATOM 4284 N N . GLU A 1 543 ? 1.943 -16.703 8.039 1 93.19 543 GLU A N 1
ATOM 4285 C CA . GLU A 1 543 ? 3.111 -16.984 8.867 1 93.19 543 GLU A CA 1
ATOM 4286 C C . GLU A 1 543 ? 4.395 -16.5 8.195 1 93.19 543 GLU A C 1
ATOM 4288 O O . GLU A 1 543 ? 5.387 -16.219 8.875 1 93.19 543 GLU A O 1
ATOM 4293 N N . PHE A 1 544 ? 4.383 -16.453 6.914 1 95.19 544 PHE A N 1
ATOM 4294 C CA . PHE A 1 544 ? 5.582 -16.078 6.184 1 95.19 544 PHE A CA 1
ATOM 4295 C C . PHE A 1 544 ? 5.578 -14.586 5.875 1 95.19 544 PHE A C 1
ATOM 4297 O O . PHE A 1 544 ? 4.52 -13.953 5.836 1 95.19 544 PHE A O 1
ATOM 4304 N N . ASN A 1 545 ? 6.727 -14.016 5.68 1 91.56 545 ASN A N 1
ATOM 4305 C CA . ASN A 1 545 ? 6.871 -12.594 5.395 1 91.56 545 ASN A CA 1
ATOM 4306 C C . ASN A 1 545 ? 7.164 -12.344 3.916 1 91.56 545 ASN A C 1
ATOM 4308 O O . ASN A 1 545 ? 7.117 -13.266 3.105 1 91.56 545 ASN A O 1
ATOM 4312 N N . GLU A 1 546 ? 7.395 -11.148 3.559 1 91.25 546 GLU A N 1
ATOM 4313 C CA . GLU A 1 546 ? 7.605 -10.742 2.17 1 91.25 546 GLU A CA 1
ATOM 4314 C C . GLU A 1 546 ? 8.891 -11.352 1.608 1 91.25 546 GLU A C 1
ATOM 4316 O O . GLU A 1 546 ? 8.953 -11.695 0.428 1 91.25 546 GLU A O 1
ATOM 4321 N N . LEU A 1 547 ? 9.93 -11.477 2.424 1 91.25 547 LEU A N 1
ATOM 4322 C CA . LEU A 1 547 ? 11.195 -12.062 1.995 1 91.25 547 LEU A CA 1
ATOM 4323 C C . LEU A 1 547 ? 11 -13.492 1.518 1 91.25 547 LEU A C 1
ATOM 4325 O O . LEU A 1 547 ? 11.672 -13.938 0.582 1 91.25 547 LEU A O 1
ATOM 4329 N N . PHE A 1 548 ? 10.141 -14.219 2.215 1 96.44 548 PHE A N 1
ATOM 4330 C CA . PHE A 1 548 ? 9.789 -15.578 1.83 1 96.44 548 PHE A CA 1
ATOM 4331 C C . PHE A 1 548 ? 9.312 -15.625 0.383 1 96.44 548 PHE A C 1
ATOM 4333 O O . PHE A 1 548 ? 9.789 -16.453 -0.406 1 96.44 548 PHE A O 1
ATOM 4340 N N . LEU A 1 549 ? 8.414 -14.742 0.017 1 97.62 549 LEU A N 1
ATOM 4341 C CA . LEU A 1 549 ? 7.84 -14.703 -1.323 1 97.62 549 LEU A CA 1
ATOM 4342 C C . LEU A 1 549 ? 8.891 -14.281 -2.35 1 97.62 549 LEU A C 1
ATOM 4344 O O . LEU A 1 549 ? 8.977 -14.867 -3.432 1 97.62 549 LEU A O 1
ATOM 4348 N N . ILE A 1 550 ? 9.711 -13.273 -2.021 1 95.25 550 ILE A N 1
ATOM 4349 C CA . ILE A 1 550 ? 10.75 -12.789 -2.922 1 95.25 550 ILE A CA 1
ATOM 4350 C C . ILE A 1 550 ? 11.766 -13.891 -3.186 1 95.25 550 ILE A C 1
ATOM 4352 O O . ILE A 1 550 ? 12.188 -14.094 -4.324 1 95.25 550 ILE A O 1
ATOM 4356 N N . THR A 1 551 ? 12.094 -14.609 -2.172 1 95.5 551 THR A N 1
ATOM 4357 C CA . THR A 1 551 ? 13.055 -15.703 -2.299 1 95.5 551 THR A CA 1
ATOM 4358 C C . THR A 1 551 ? 12.523 -16.781 -3.242 1 95.5 551 THR A C 1
ATOM 4360 O O . THR A 1 551 ? 13.273 -17.312 -4.066 1 95.5 551 THR A O 1
ATOM 4363 N N . ILE A 1 552 ? 11.312 -17.078 -3.131 1 98.31 552 ILE A N 1
ATOM 4364 C CA . ILE A 1 552 ? 10.703 -18.094 -3.99 1 98.31 552 ILE A CA 1
ATOM 4365 C C . ILE A 1 552 ? 10.781 -17.641 -5.449 1 98.31 552 ILE A C 1
ATOM 4367 O O . ILE A 1 552 ? 11.18 -18.422 -6.32 1 98.31 552 ILE A O 1
ATOM 4371 N N . VAL A 1 553 ? 10.453 -16.406 -5.715 1 97.81 553 VAL A N 1
ATOM 4372 C CA . VAL A 1 553 ? 10.453 -15.922 -7.09 1 97.81 553 VAL A CA 1
ATOM 4373 C C . VAL A 1 553 ? 11.883 -15.82 -7.605 1 97.81 553 VAL A C 1
ATOM 4375 O O . VAL A 1 553 ? 12.156 -16.109 -8.773 1 97.81 553 VAL A O 1
ATOM 4378 N N . ASP A 1 554 ? 12.766 -15.414 -6.754 1 95.75 554 ASP A N 1
ATOM 4379 C CA . ASP A 1 554 ? 14.164 -15.312 -7.168 1 95.75 554 ASP A CA 1
ATOM 4380 C C . ASP A 1 554 ? 14.703 -16.672 -7.605 1 95.75 554 ASP A C 1
ATOM 4382 O O . ASP A 1 554 ? 15.414 -16.766 -8.609 1 95.75 554 ASP A O 1
ATOM 4386 N N . HIS A 1 555 ? 14.344 -17.641 -6.871 1 97 555 HIS A N 1
ATOM 4387 C CA . HIS A 1 555 ? 14.898 -18.953 -7.176 1 97 555 HIS A CA 1
ATOM 4388 C C . HIS A 1 555 ? 14.023 -19.703 -8.172 1 97 555 HIS A C 1
ATOM 4390 O O . HIS A 1 555 ? 14.359 -20.812 -8.594 1 97 555 HIS A O 1
ATOM 4396 N N . LEU A 1 556 ? 12.906 -19.078 -8.508 1 97.94 556 LEU A N 1
ATOM 4397 C CA . LEU A 1 556 ? 12.18 -19.531 -9.695 1 97.94 556 LEU A CA 1
ATOM 4398 C C . LEU A 1 556 ? 13.055 -19.406 -10.938 1 97.94 556 LEU A C 1
ATOM 4400 O O . LEU A 1 556 ? 12.992 -20.266 -11.828 1 97.94 556 LEU A O 1
ATOM 4404 N N . TYR A 1 557 ? 13.914 -18.406 -10.945 1 96.56 557 TYR A N 1
ATOM 4405 C CA . TYR A 1 557 ? 14.68 -18.078 -12.141 1 96.56 557 TYR A CA 1
ATOM 4406 C C . TYR A 1 557 ? 16.109 -18.562 -12.023 1 96.56 557 TYR A C 1
ATOM 4408 O O . TYR A 1 557 ? 16.781 -18.812 -13.031 1 96.56 557 TYR A O 1
ATOM 4416 N N . SER A 1 558 ? 16.688 -18.672 -10.875 1 94.88 558 SER A N 1
ATOM 4417 C CA . SER A 1 558 ? 18.125 -18.781 -10.656 1 94.88 558 SER A CA 1
ATOM 4418 C C . SER A 1 558 ? 18.672 -20.141 -11.086 1 94.88 558 SER A C 1
ATOM 4420 O O . SER A 1 558 ? 19.844 -20.266 -11.422 1 94.88 558 SER A O 1
ATOM 4422 N N . CYS A 1 559 ? 17.859 -21.203 -10.977 1 96.12 559 CYS A N 1
ATOM 4423 C CA . CYS A 1 559 ? 18.266 -22.578 -11.266 1 96.12 559 CYS A CA 1
ATOM 4424 C C . CYS A 1 559 ? 19.312 -23.062 -10.273 1 96.12 559 CYS A C 1
ATOM 4426 O O . CYS A 1 559 ? 20.141 -23.906 -10.609 1 96.12 559 CYS A O 1
ATOM 4428 N N . LEU A 1 560 ? 19.359 -22.422 -9.156 1 96.62 560 LEU A N 1
ATOM 4429 C CA . LEU A 1 560 ? 20.219 -22.906 -8.078 1 96.62 560 LEU A CA 1
ATOM 4430 C C . LEU A 1 560 ? 19.656 -24.188 -7.469 1 96.62 560 LEU A C 1
ATOM 4432 O O . LEU A 1 560 ? 20.422 -25.094 -7.137 1 96.62 560 LEU A O 1
ATOM 4436 N N . PHE A 1 561 ? 18.359 -24.25 -7.32 1 97.75 561 PHE A N 1
ATOM 4437 C CA . PHE A 1 561 ? 17.672 -25.375 -6.727 1 97.75 561 PHE A CA 1
ATOM 4438 C C . PHE A 1 561 ? 16.875 -26.141 -7.785 1 97.75 561 PHE A C 1
ATOM 4440 O O . PHE A 1 561 ? 16.547 -25.578 -8.836 1 97.75 561 PHE A O 1
ATOM 4447 N N . GLY A 1 562 ? 16.531 -27.328 -7.5 1 97.88 562 GLY A N 1
ATOM 4448 C CA . GLY A 1 562 ? 15.812 -28.156 -8.453 1 97.88 562 GLY A CA 1
ATOM 4449 C C . GLY A 1 562 ? 14.305 -28.031 -8.344 1 97.88 562 GLY A C 1
ATOM 4450 O O . GLY A 1 562 ? 13.57 -28.516 -9.211 1 97.88 562 GLY A O 1
ATOM 4451 N N . THR A 1 563 ? 13.781 -27.312 -7.434 1 98.25 563 THR A N 1
ATOM 4452 C CA . THR A 1 563 ? 12.375 -27.312 -7.035 1 98.25 563 THR A CA 1
ATOM 4453 C C . THR A 1 563 ? 11.477 -26.953 -8.219 1 98.25 563 THR A C 1
ATOM 4455 O O . THR A 1 563 ? 10.445 -27.609 -8.438 1 98.25 563 THR A O 1
ATOM 4458 N N . PHE A 1 564 ? 11.859 -26 -9.039 1 98.38 564 PHE A N 1
ATOM 4459 C CA . PHE A 1 564 ? 10.961 -25.5 -10.07 1 98.38 564 PHE A CA 1
ATOM 4460 C C . PHE A 1 564 ? 11.398 -25.969 -11.453 1 98.38 564 PHE A C 1
ATOM 4462 O O . PHE A 1 564 ? 10.922 -25.453 -12.469 1 98.38 564 PHE A O 1
ATOM 4469 N N . LEU A 1 565 ? 12.281 -26.969 -11.484 1 98 565 LEU A N 1
ATOM 4470 C CA . LEU A 1 565 ? 12.789 -27.438 -12.766 1 98 565 LEU A CA 1
ATOM 4471 C C . LEU A 1 565 ? 11.828 -28.422 -13.406 1 98 565 LEU A C 1
ATOM 4473 O O . LEU A 1 565 ? 11.109 -29.141 -12.703 1 98 565 LEU A O 1
ATOM 4477 N N . TYR A 1 566 ? 11.758 -28.359 -14.75 1 97.38 566 TYR A N 1
ATOM 4478 C CA . TYR A 1 566 ? 11.008 -29.281 -15.602 1 97.38 566 TYR A CA 1
ATOM 4479 C C . TYR A 1 566 ? 9.508 -29.016 -15.508 1 97.38 566 TYR A C 1
ATOM 4481 O O . TYR A 1 566 ? 9.086 -27.969 -14.992 1 97.38 566 TYR A O 1
ATOM 4489 N N . ASN A 1 567 ? 8.641 -29.938 -16.156 1 97.62 567 ASN A N 1
ATOM 4490 C CA . ASN A 1 567 ? 7.254 -29.547 -16.422 1 97.62 567 ASN A CA 1
ATOM 4491 C C . ASN A 1 567 ? 6.27 -30.5 -15.742 1 97.62 567 ASN A C 1
ATOM 4493 O O . ASN A 1 567 ? 5.062 -30.25 -15.742 1 97.62 567 ASN A O 1
ATOM 4497 N N . SER A 1 568 ? 6.703 -31.609 -15.227 1 97 568 SER A N 1
ATOM 4498 C CA . SER A 1 568 ? 5.797 -32.594 -14.625 1 97 568 SER A CA 1
ATOM 4499 C C . SER A 1 568 ? 6.531 -33.5 -13.641 1 97 568 SER A C 1
ATOM 4501 O O . SER A 1 568 ? 7.762 -33.531 -13.641 1 97 568 SER A O 1
ATOM 4503 N N . GLU A 1 569 ? 5.762 -34.156 -12.852 1 96.94 569 GLU A N 1
ATOM 4504 C CA . GLU A 1 569 ? 6.324 -35.125 -11.914 1 96.94 569 GLU A CA 1
ATOM 4505 C C . GLU A 1 569 ? 7.055 -36.219 -12.656 1 96.94 569 GLU A C 1
ATOM 4507 O O . GLU A 1 569 ? 8.141 -36.656 -12.242 1 96.94 569 GLU A O 1
ATOM 4512 N N . GLN A 1 570 ? 6.508 -36.688 -13.75 1 97.44 570 GLN A N 1
ATOM 4513 C CA . GLN A 1 570 ? 7.109 -37.75 -14.547 1 97.44 570 GLN A CA 1
ATOM 4514 C C . GLN A 1 570 ? 8.516 -37.344 -15.008 1 97.44 570 GLN A C 1
ATOM 4516 O O . GLN A 1 570 ? 9.453 -38.125 -14.898 1 97.44 570 GLN A O 1
ATOM 4521 N N . GLN A 1 571 ? 8.633 -36.188 -15.531 1 97.19 571 GLN A N 1
ATOM 4522 C CA . GLN A 1 571 ? 9.922 -35.719 -16.016 1 97.19 571 GLN A CA 1
ATOM 4523 C C . GLN A 1 571 ? 10.93 -35.594 -14.867 1 97.19 571 GLN A C 1
ATOM 4525 O O . GLN A 1 571 ? 12.109 -35.875 -15.047 1 97.19 571 GLN A O 1
ATOM 4530 N N . ARG A 1 572 ? 10.5 -35.156 -13.773 1 97.19 572 ARG A N 1
ATOM 4531 C CA . ARG A 1 572 ? 11.383 -34.969 -12.625 1 97.19 572 ARG A CA 1
ATOM 4532 C C . ARG A 1 572 ? 11.898 -36.281 -12.102 1 97.19 572 ARG A C 1
ATOM 4534 O O . ARG A 1 572 ? 13.055 -36.406 -11.68 1 97.19 572 ARG A O 1
ATOM 4541 N N . ILE A 1 573 ? 11.031 -37.25 -12.125 1 96.38 573 ILE A N 1
ATOM 4542 C CA . ILE A 1 573 ? 11.445 -38.594 -11.711 1 96.38 573 ILE A CA 1
ATOM 4543 C C . ILE A 1 573 ? 12.422 -39.156 -12.727 1 96.38 573 ILE A C 1
ATOM 4545 O O . ILE A 1 573 ? 13.445 -39.75 -12.352 1 96.38 573 ILE A O 1
ATOM 4549 N N . LYS A 1 574 ? 12.125 -38.969 -13.945 1 96.69 574 LYS A N 1
ATOM 4550 C CA . LYS A 1 574 ? 12.977 -39.469 -15.016 1 96.69 574 LYS A CA 1
ATOM 4551 C C . LYS A 1 574 ? 14.367 -38.844 -14.945 1 96.69 574 LYS A C 1
ATOM 4553 O O . LYS A 1 574 ? 15.367 -39.531 -15.133 1 96.69 574 LYS A O 1
ATOM 4558 N N . GLU A 1 575 ? 14.422 -37.531 -14.633 1 96.5 575 GLU A N 1
ATOM 4559 C CA . GLU A 1 575 ? 15.688 -36.812 -14.594 1 96.5 575 GLU A CA 1
ATOM 4560 C C . GLU A 1 575 ? 16.328 -36.875 -13.211 1 96.5 575 GLU A C 1
ATOM 4562 O O . GLU A 1 575 ? 17.359 -36.25 -12.953 1 96.5 575 GLU A O 1
ATOM 4567 N N . GLU A 1 576 ? 15.695 -37.562 -12.281 1 97 576 GLU A N 1
ATOM 4568 C CA . GLU A 1 576 ? 16.203 -37.812 -10.93 1 97 576 GLU A CA 1
ATOM 4569 C C . GLU A 1 576 ? 16.484 -36.5 -10.203 1 97 576 GLU A C 1
ATOM 4571 O O . GLU A 1 576 ? 17.562 -36.312 -9.641 1 97 576 GLU A O 1
ATOM 4576 N N . VAL A 1 577 ? 15.555 -35.625 -10.25 1 96.88 577 VAL A N 1
ATOM 4577 C CA . VAL A 1 577 ? 15.695 -34.312 -9.656 1 96.88 577 VAL A CA 1
ATOM 4578 C C . VAL A 1 577 ? 15.773 -34.438 -8.141 1 96.88 577 VAL A C 1
ATOM 4580 O O . VAL A 1 577 ? 16.547 -33.719 -7.488 1 96.88 577 VAL A O 1
ATOM 4583 N N . TYR A 1 578 ? 15.125 -35.375 -7.531 1 95.94 578 TYR A N 1
ATOM 4584 C CA . TYR A 1 578 ? 15 -35.5 -6.086 1 95.94 578 TYR A CA 1
ATOM 4585 C C . TYR A 1 578 ? 16.281 -36.031 -5.465 1 95.94 578 TYR A C 1
ATOM 4587 O O . TYR A 1 578 ? 16.547 -35.812 -4.277 1 95.94 578 TYR A O 1
ATOM 4595 N N . THR A 1 579 ? 17.031 -36.625 -6.289 1 95.62 579 THR A N 1
ATOM 4596 C CA . THR A 1 579 ? 18.25 -37.25 -5.762 1 95.62 579 THR A CA 1
ATOM 4597 C C . THR A 1 579 ? 19.484 -36.438 -6.199 1 95.62 579 THR A C 1
ATOM 4599 O O . THR A 1 579 ? 20.484 -36.406 -5.492 1 95.62 579 THR A O 1
ATOM 4602 N N . LYS A 1 580 ? 19.375 -35.781 -7.285 1 96.75 580 LYS A N 1
ATOM 4603 C CA . LYS A 1 580 ? 20.562 -35.188 -7.871 1 96.75 580 LYS A CA 1
ATOM 4604 C C . LYS A 1 580 ? 20.625 -33.688 -7.574 1 96.75 580 LYS A C 1
ATOM 4606 O O . LYS A 1 580 ? 21.656 -33.031 -7.766 1 96.75 580 LYS A O 1
ATOM 4611 N N . THR A 1 581 ? 19.531 -33.125 -7.148 1 97.5 581 THR A N 1
ATOM 4612 C CA . THR A 1 581 ? 19.5 -31.688 -6.875 1 97.5 581 THR A CA 1
ATOM 4613 C C . THR A 1 581 ? 19.062 -31.406 -5.438 1 97.5 581 THR A C 1
ATOM 4615 O O . THR A 1 581 ? 18.719 -32.344 -4.703 1 97.5 581 THR A O 1
ATOM 4618 N N . VAL A 1 582 ? 19.156 -30.109 -5.035 1 97.25 582 VAL A N 1
ATOM 4619 C CA . VAL A 1 582 ? 18.75 -29.672 -3.707 1 97.25 582 VAL A CA 1
ATOM 4620 C C . VAL A 1 582 ? 17.453 -28.875 -3.803 1 97.25 582 VAL A C 1
ATOM 4622 O O . VAL A 1 582 ? 17.25 -28.094 -4.734 1 97.25 582 VAL A O 1
ATOM 4625 N N . SER A 1 583 ? 16.594 -29.141 -2.889 1 97.75 583 SER A N 1
ATOM 4626 C CA . SER A 1 583 ? 15.305 -28.453 -2.861 1 97.75 583 SER A CA 1
ATOM 4627 C C . SER A 1 583 ? 15.438 -27.047 -2.297 1 97.75 583 SER A C 1
ATOM 4629 O O . SER A 1 583 ? 16.219 -26.812 -1.378 1 97.75 583 SER A O 1
ATOM 4631 N N . LEU A 1 584 ? 14.688 -26.094 -2.781 1 98.31 584 LEU A N 1
ATOM 4632 C CA . LEU A 1 584 ? 14.633 -24.75 -2.229 1 98.31 584 LEU A CA 1
ATOM 4633 C C . LEU A 1 584 ? 14.148 -24.766 -0.781 1 98.31 584 LEU A C 1
ATOM 4635 O O . LEU A 1 584 ? 14.609 -23.984 0.045 1 98.31 584 LEU A O 1
ATOM 4639 N N . TRP A 1 585 ? 13.25 -25.688 -0.483 1 98.5 585 TRP A N 1
ATOM 4640 C CA . TRP A 1 585 ? 12.672 -25.766 0.854 1 98.5 585 TRP A CA 1
ATOM 4641 C C . TRP A 1 585 ? 13.734 -26.156 1.88 1 98.5 585 TRP A C 1
ATOM 4643 O O . TRP A 1 585 ? 13.617 -25.812 3.059 1 98.5 585 TRP A O 1
ATOM 4653 N N . SER A 1 586 ? 14.797 -26.906 1.432 1 97.31 586 SER A N 1
ATOM 4654 C CA . SER A 1 586 ? 15.906 -27.203 2.332 1 97.31 586 SER A CA 1
ATOM 4655 C C . SER A 1 586 ? 16.562 -25.938 2.855 1 97.31 586 SER A C 1
ATOM 4657 O O . SER A 1 586 ? 16.859 -25.828 4.047 1 97.31 586 SER A O 1
ATOM 4659 N N . TYR A 1 587 ? 16.719 -25.016 1.993 1 95.81 587 TYR A N 1
ATOM 4660 C CA . TYR A 1 587 ? 17.312 -23.734 2.342 1 95.81 587 TYR A CA 1
ATOM 4661 C C . TYR A 1 587 ? 16.391 -22.938 3.266 1 95.81 587 TYR A C 1
ATOM 4663 O O . TYR A 1 587 ? 16.812 -22.469 4.32 1 95.81 587 TYR A O 1
ATOM 4671 N N . ILE A 1 588 ? 15.109 -22.797 2.963 1 96.25 588 ILE A N 1
ATOM 4672 C CA . ILE A 1 588 ? 14.141 -21.984 3.686 1 96.25 588 ILE A CA 1
ATOM 4673 C C . ILE A 1 588 ? 13.891 -22.594 5.07 1 96.25 588 ILE A C 1
ATOM 4675 O O . ILE A 1 588 ? 13.93 -21.875 6.074 1 96.25 588 ILE A O 1
ATOM 4679 N N . ASN A 1 589 ? 13.719 -23.875 5.09 1 96.56 589 ASN A N 1
ATOM 4680 C CA . ASN A 1 589 ? 13.32 -24.531 6.332 1 96.56 589 ASN A CA 1
ATOM 4681 C C . ASN A 1 589 ? 14.5 -24.703 7.277 1 96.56 589 ASN A C 1
ATOM 4683 O O . ASN A 1 589 ? 14.32 -25.031 8.453 1 96.56 589 ASN A O 1
ATOM 4687 N N . SER A 1 590 ? 15.719 -24.5 6.77 1 92.56 590 SER A N 1
ATOM 4688 C CA . SER A 1 590 ? 16.891 -24.516 7.637 1 92.56 590 SER A CA 1
ATOM 4689 C C . SER A 1 590 ? 17.094 -23.172 8.336 1 92.56 590 SER A C 1
ATOM 4691 O O . SER A 1 590 ? 17.812 -23.094 9.328 1 92.56 590 SER A O 1
ATOM 4693 N N . GLN A 1 591 ? 16.469 -22.109 7.816 1 88.44 591 GLN A N 1
ATOM 4694 C CA . GLN A 1 591 ? 16.5 -20.781 8.414 1 88.44 591 GLN A CA 1
ATOM 4695 C C . GLN A 1 591 ? 15.102 -20.156 8.43 1 88.44 591 GLN A C 1
ATOM 4697 O O . GLN A 1 591 ? 14.906 -19.031 7.941 1 88.44 591 GLN A O 1
ATOM 4702 N N . VAL A 1 592 ? 14.242 -20.781 9.094 1 89.75 592 VAL A N 1
ATOM 4703 C CA . VAL A 1 592 ? 12.82 -20.438 9.031 1 89.75 592 VAL A CA 1
ATOM 4704 C C . VAL A 1 592 ? 12.586 -19.094 9.711 1 89.75 592 VAL A C 1
ATOM 4706 O O . VAL A 1 592 ? 11.695 -18.328 9.305 1 89.75 592 VAL A O 1
ATOM 4709 N N . ASP A 1 593 ? 13.359 -18.594 10.664 1 82.56 593 ASP A N 1
ATOM 4710 C CA . ASP A 1 593 ? 13.188 -17.359 11.422 1 82.56 593 ASP A CA 1
ATOM 4711 C C . ASP A 1 593 ? 13.312 -16.141 10.508 1 82.56 593 ASP A C 1
ATOM 4713 O O . ASP A 1 593 ? 12.672 -15.117 10.75 1 82.56 593 ASP A O 1
ATOM 4717 N N . GLU A 1 594 ? 14.062 -16.328 9.5 1 82.25 594 GLU A N 1
ATOM 4718 C CA . GLU A 1 594 ? 14.273 -15.227 8.562 1 82.25 594 GLU A CA 1
ATOM 4719 C C . GLU A 1 594 ? 13.016 -14.969 7.734 1 82.25 594 GLU A C 1
ATOM 4721 O O . GLU A 1 594 ? 12.797 -13.852 7.266 1 82.25 594 GLU A O 1
ATOM 4726 N N . PHE A 1 595 ? 12.211 -16.016 7.672 1 90.62 595 PHE A N 1
ATOM 4727 C CA . PHE A 1 595 ? 11.094 -15.945 6.734 1 90.62 595 PHE A CA 1
ATOM 4728 C C . PHE A 1 595 ? 9.773 -15.844 7.48 1 90.62 595 PHE A C 1
ATOM 4730 O O . PHE A 1 595 ? 8.703 -15.781 6.863 1 90.62 595 PHE A O 1
ATOM 4737 N N . THR A 1 596 ? 9.859 -15.75 8.758 1 89.38 596 THR A N 1
ATOM 4738 C CA . THR A 1 596 ? 8.648 -15.781 9.57 1 89.38 596 THR A CA 1
ATOM 4739 C C . THR A 1 596 ? 8.133 -14.367 9.836 1 89.38 596 THR A C 1
ATOM 4741 O O . THR A 1 596 ? 8.922 -13.453 10.086 1 89.38 596 THR A O 1
ATOM 4744 N N . ASN A 1 597 ? 6.887 -14.203 9.758 1 84.69 597 ASN A N 1
ATOM 4745 C CA . ASN A 1 597 ? 6.191 -12.953 10.062 1 84.69 597 ASN A CA 1
ATOM 4746 C C . ASN A 1 597 ? 5.965 -12.797 11.562 1 84.69 597 ASN A C 1
ATOM 4748 O O . ASN A 1 597 ? 5.234 -13.586 12.172 1 84.69 597 ASN A O 1
ATOM 4752 N N . PRO A 1 598 ? 6.438 -11.828 12.188 1 75.06 598 PRO A N 1
ATOM 4753 C CA . PRO A 1 598 ? 6.301 -11.648 13.633 1 75.06 598 PRO A CA 1
ATOM 4754 C C . PRO A 1 598 ? 4.867 -11.32 14.055 1 75.06 598 PRO A C 1
ATOM 4756 O O . PRO A 1 598 ? 4.508 -11.508 15.219 1 75.06 598 PRO A O 1
ATOM 4759 N N . PHE A 1 599 ? 4.07 -10.945 13.148 1 71.31 599 PHE A N 1
ATOM 4760 C CA . PHE A 1 599 ? 2.715 -10.523 13.477 1 71.31 599 PHE A CA 1
ATOM 4761 C C . PHE A 1 599 ? 1.723 -11.656 13.258 1 71.31 599 PHE A C 1
ATOM 4763 O O . PHE A 1 599 ? 0.528 -11.508 13.523 1 71.31 599 PHE A O 1
ATOM 4770 N N . TYR A 1 600 ? 2.152 -12.773 13.008 1 80.75 600 TYR A N 1
ATOM 4771 C CA . TYR A 1 600 ? 1.312 -13.898 12.625 1 80.75 600 TYR A CA 1
ATOM 4772 C C . TYR A 1 600 ? 0.448 -14.359 13.797 1 80.75 600 TYR A C 1
ATOM 4774 O O . TYR A 1 600 ? 0.95 -14.562 14.898 1 80.75 600 TYR A O 1
ATOM 4782 N N . VAL A 1 601 ? -0.884 -14.336 13.516 1 73.62 601 VAL A N 1
ATOM 4783 C CA . VAL A 1 601 ? -1.841 -14.906 14.461 1 73.62 601 VAL A CA 1
ATOM 4784 C C . VAL A 1 601 ? -2.568 -16.078 13.82 1 73.62 601 VAL A C 1
ATOM 4786 O O . VAL A 1 601 ? -3.125 -15.953 12.727 1 73.62 601 VAL A O 1
ATOM 4789 N N . ASN A 1 602 ? -2.455 -17.188 14.438 1 72.81 602 ASN A N 1
ATOM 4790 C CA . ASN A 1 602 ? -3.092 -18.359 13.867 1 72.81 602 ASN A CA 1
ATOM 4791 C C . ASN A 1 602 ? -4.574 -18.422 14.227 1 72.81 602 ASN A C 1
ATOM 4793 O O . ASN A 1 602 ? -4.938 -18.828 15.328 1 72.81 602 ASN A O 1
ATOM 4797 N N . TYR A 1 603 ? -5.328 -17.797 13.352 1 64.56 603 TYR A N 1
ATOM 4798 C CA . TYR A 1 603 ? -6.77 -17.938 13.516 1 64.56 603 TYR A CA 1
ATOM 4799 C C . TYR A 1 603 ? -7.277 -19.203 12.859 1 64.56 603 TYR A C 1
ATOM 4801 O O . TYR A 1 603 ? -7.145 -19.375 11.641 1 64.56 603 TYR A O 1
ATOM 4809 N N . GLU A 1 604 ? -7.551 -20.109 13.609 1 67.44 604 GLU A N 1
ATOM 4810 C CA . GLU A 1 604 ? -8.016 -21.375 13.031 1 67.44 604 GLU A CA 1
ATOM 4811 C C . GLU A 1 604 ? -9.344 -21.188 12.305 1 67.44 604 GLU A C 1
ATOM 4813 O O . GLU A 1 604 ? -10.25 -20.516 12.805 1 67.44 604 GLU A O 1
ATOM 4818 N N . ASN A 1 605 ? -9.406 -21.609 11.109 1 66.56 605 ASN A N 1
ATOM 4819 C CA . ASN A 1 605 ? -10.594 -21.766 10.281 1 66.56 605 ASN A CA 1
ATOM 4820 C C . ASN A 1 605 ? -11.18 -20.406 9.875 1 66.56 605 ASN A C 1
ATOM 4822 O O . ASN A 1 605 ? -12.383 -20.281 9.664 1 66.56 605 ASN A O 1
ATOM 4826 N N . HIS A 1 606 ? -10.383 -19.422 9.859 1 83.19 606 HIS A N 1
ATOM 4827 C CA . HIS A 1 606 ? -10.883 -18.141 9.391 1 83.19 606 HIS A CA 1
ATOM 4828 C C . HIS A 1 606 ? -10.672 -17.969 7.887 1 83.19 606 HIS A C 1
ATOM 4830 O O . HIS A 1 606 ? -9.539 -18.078 7.402 1 83.19 606 HIS A O 1
ATOM 4836 N N . VAL A 1 607 ? -11.781 -17.828 7.168 1 91.06 607 VAL A N 1
ATOM 4837 C CA . VAL A 1 607 ? -11.734 -17.656 5.723 1 91.06 607 VAL A CA 1
ATOM 4838 C C . VAL A 1 607 ? -11.398 -16.203 5.395 1 91.06 607 VAL A C 1
ATOM 4840 O O . VAL A 1 607 ? -11.906 -15.281 6.039 1 91.06 607 VAL A O 1
ATOM 4843 N N . LEU A 1 608 ? -10.547 -15.984 4.473 1 92.38 608 LEU A N 1
ATOM 4844 C CA . LEU A 1 608 ? -10.148 -14.648 4.051 1 92.38 608 LEU A CA 1
ATOM 4845 C C . LEU A 1 608 ? -10.828 -14.266 2.738 1 92.38 608 LEU A C 1
ATOM 4847 O O . LEU A 1 608 ? -10.812 -15.047 1.781 1 92.38 608 LEU A O 1
ATOM 4851 N N . TYR A 1 609 ? -11.477 -13.125 2.656 1 91.69 609 TYR A N 1
ATOM 4852 C CA . TYR A 1 609 ? -12.031 -12.57 1.426 1 91.69 609 TYR A CA 1
ATOM 4853 C C . TYR A 1 609 ? -11.383 -11.234 1.09 1 91.69 609 TYR A C 1
ATOM 4855 O O . TYR A 1 609 ? -11.867 -10.172 1.495 1 91.69 609 TYR A O 1
ATOM 4863 N N . PRO A 1 610 ? -10.289 -11.289 0.355 1 93.44 610 PRO A N 1
ATOM 4864 C CA . PRO A 1 610 ? -9.648 -10.031 -0.037 1 93.44 610 PRO A CA 1
ATOM 4865 C C . PRO A 1 610 ? -10.539 -9.172 -0.934 1 93.44 610 PRO A C 1
ATOM 4867 O O . PRO A 1 610 ? -11.352 -9.703 -1.694 1 93.44 610 PRO A O 1
ATOM 4870 N N . VAL A 1 611 ? -10.406 -7.848 -0.824 1 90.56 611 VAL A N 1
ATOM 4871 C CA . VAL A 1 611 ? -11.102 -6.914 -1.702 1 90.56 611 VAL A CA 1
ATOM 4872 C C . VAL A 1 611 ? -10.383 -6.832 -3.047 1 90.56 611 VAL A C 1
ATOM 4874 O O . VAL A 1 611 ? -9.219 -6.422 -3.111 1 90.56 611 VAL A O 1
ATOM 4877 N N . ALA A 1 612 ? -11.031 -7.316 -4.035 1 91.69 612 ALA A N 1
ATOM 4878 C CA . ALA A 1 612 ? -10.445 -7.316 -5.375 1 91.69 612 ALA A CA 1
ATOM 4879 C C . ALA A 1 612 ? -10.82 -6.047 -6.137 1 91.69 612 ALA A C 1
ATOM 4881 O O . ALA A 1 612 ? -11.492 -6.109 -7.168 1 91.69 612 ALA A O 1
ATOM 4882 N N . SER A 1 613 ? -10.422 -4.941 -5.629 1 91.19 613 SER A N 1
ATOM 4883 C CA . SER A 1 613 ? -10.609 -3.631 -6.246 1 91.19 613 SER A CA 1
ATOM 4884 C C . SER A 1 613 ? -9.273 -2.916 -6.445 1 91.19 613 SER A C 1
ATOM 4886 O O . SER A 1 613 ? -8.344 -3.09 -5.656 1 91.19 613 SER A O 1
ATOM 4888 N N . MET A 1 614 ? -9.242 -2.131 -7.469 1 91.56 614 MET A N 1
ATOM 4889 C CA . MET A 1 614 ? -8.016 -1.415 -7.797 1 91.56 614 MET A CA 1
ATOM 4890 C C . MET A 1 614 ? -7.629 -0.453 -6.68 1 91.56 614 MET A C 1
ATOM 4892 O O . MET A 1 614 ? -6.449 -0.128 -6.512 1 91.56 614 MET A O 1
ATOM 4896 N N . SER A 1 615 ? -8.555 -0.063 -5.945 1 87.75 615 SER A N 1
ATOM 4897 C CA . SER A 1 615 ? -8.297 0.894 -4.875 1 87.75 615 SER A CA 1
ATOM 4898 C C . SER A 1 615 ? -7.535 0.242 -3.725 1 87.75 615 SER A C 1
ATOM 4900 O O . SER A 1 615 ? -6.945 0.935 -2.895 1 87.75 615 SER A O 1
ATOM 4902 N N . HIS A 1 616 ? -7.59 -1.056 -3.666 1 88.44 616 HIS A N 1
ATOM 4903 C CA . HIS A 1 616 ? -6.945 -1.763 -2.564 1 88.44 616 HIS A CA 1
ATOM 4904 C C . HIS A 1 616 ? -5.703 -2.512 -3.041 1 88.44 616 HIS A C 1
ATOM 4906 O O . HIS A 1 616 ? -4.992 -3.117 -2.238 1 88.44 616 HIS A O 1
ATOM 4912 N N . LEU A 1 617 ? -5.5 -2.539 -4.273 1 93.06 617 LEU A N 1
ATOM 4913 C CA . LEU A 1 617 ? -4.324 -3.221 -4.805 1 93.06 617 LEU A CA 1
ATOM 4914 C C . LEU A 1 617 ? -3.152 -2.256 -4.941 1 93.06 617 LEU A C 1
ATOM 4916 O O . LEU A 1 617 ? -3.352 -1.048 -5.082 1 93.06 617 LEU A O 1
ATOM 4920 N N . GLU A 1 618 ? -1.999 -2.781 -4.801 1 92.81 618 GLU A N 1
ATOM 4921 C CA . GLU A 1 618 ? -0.778 -1.984 -4.887 1 92.81 618 GLU A CA 1
ATOM 4922 C C . GLU A 1 618 ? 0.281 -2.691 -5.727 1 92.81 618 GLU A C 1
ATOM 4924 O O . GLU A 1 618 ? 0.351 -3.922 -5.742 1 92.81 618 GLU A O 1
ATOM 4929 N N . LEU A 1 619 ? 1.043 -1.857 -6.41 1 95.06 619 LEU A N 1
ATOM 4930 C CA . LEU A 1 619 ? 2.178 -2.457 -7.102 1 95.06 619 LEU A CA 1
ATOM 4931 C C . LEU A 1 619 ? 3.227 -2.947 -6.109 1 95.06 619 LEU A C 1
ATOM 4933 O O . LEU A 1 619 ? 3.609 -2.215 -5.195 1 95.06 619 LEU A O 1
ATOM 4937 N N . TRP A 1 620 ? 3.656 -4.152 -6.203 1 95.56 620 TRP A N 1
ATOM 4938 C CA . TRP A 1 620 ? 4.684 -4.758 -5.359 1 95.56 620 TRP A CA 1
ATOM 4939 C C . TRP A 1 620 ? 6.047 -4.129 -5.629 1 95.56 620 TRP A C 1
ATOM 4941 O O . TRP A 1 620 ? 6.941 -4.781 -6.168 1 95.56 620 TRP A O 1
ATOM 4951 N N . ALA A 1 621 ? 6.234 -2.953 -5.195 1 90.38 621 ALA A N 1
ATOM 4952 C CA . ALA A 1 621 ? 7.414 -2.146 -5.5 1 90.38 621 ALA A CA 1
ATOM 4953 C C . ALA A 1 621 ? 8.688 -2.816 -4.988 1 90.38 621 ALA A C 1
ATOM 4955 O O . ALA A 1 621 ? 9.727 -2.777 -5.648 1 90.38 621 ALA A O 1
ATOM 4956 N N . ASN A 1 622 ? 8.609 -3.424 -3.826 1 87.81 622 ASN A N 1
ATOM 4957 C CA . ASN A 1 622 ? 9.773 -4.055 -3.219 1 87.81 622 ASN A CA 1
ATOM 4958 C C . ASN A 1 622 ? 10.297 -5.207 -4.074 1 87.81 622 ASN A C 1
ATOM 4960 O O . ASN A 1 622 ? 11.422 -5.672 -3.877 1 87.81 622 ASN A O 1
ATOM 4964 N N . TYR A 1 623 ? 9.516 -5.676 -4.988 1 93.69 623 TYR A N 1
ATOM 4965 C CA . TYR A 1 623 ? 9.977 -6.715 -5.898 1 93.69 623 TYR A CA 1
ATOM 4966 C C . TYR A 1 623 ? 10.32 -6.133 -7.266 1 93.69 623 TYR A C 1
ATOM 4968 O O . TYR A 1 623 ? 11.43 -6.324 -7.773 1 93.69 623 TYR A O 1
ATOM 4976 N N . TYR A 1 624 ? 9.391 -5.371 -7.848 1 94.69 624 TYR A N 1
ATOM 4977 C CA . TYR A 1 624 ? 9.531 -4.961 -9.242 1 94.69 624 TYR A CA 1
ATOM 4978 C C . TYR A 1 624 ? 10.523 -3.811 -9.367 1 94.69 624 TYR A C 1
ATOM 4980 O O . TYR A 1 624 ? 11.211 -3.684 -10.383 1 94.69 624 TYR A O 1
ATOM 4988 N N . VAL A 1 625 ? 10.594 -2.936 -8.32 1 91.5 625 VAL A N 1
ATOM 4989 C CA . VAL A 1 625 ? 11.406 -1.728 -8.422 1 91.5 625 VAL A CA 1
ATOM 4990 C C . VAL A 1 625 ? 12.648 -1.861 -7.547 1 91.5 625 VAL A C 1
ATOM 4992 O O . VAL A 1 625 ? 13.406 -0.903 -7.383 1 91.5 625 VAL A O 1
ATOM 4995 N N . ARG A 1 626 ? 12.969 -2.92 -7.027 1 87.31 626 ARG A N 1
ATOM 4996 C CA . ARG A 1 626 ? 13.969 -3.135 -5.984 1 87.31 626 ARG A CA 1
ATOM 4997 C C . ARG A 1 626 ? 15.375 -2.869 -6.512 1 87.31 626 ARG A C 1
ATOM 4999 O O . ARG A 1 626 ? 16.297 -2.654 -5.73 1 87.31 626 ARG A O 1
ATOM 5006 N N . TRP A 1 627 ? 15.516 -2.953 -7.82 1 87.19 627 TRP A N 1
ATOM 5007 C CA . TRP A 1 627 ? 16.859 -2.828 -8.367 1 87.19 627 TRP A CA 1
ATOM 5008 C C . TRP A 1 627 ? 17.25 -1.362 -8.531 1 87.19 627 TRP A C 1
ATOM 5010 O O . TRP A 1 627 ? 18.391 -1.052 -8.891 1 87.19 627 TRP A O 1
ATOM 5020 N N . ASN A 1 628 ? 16.344 -0.457 -8.297 1 82.5 628 ASN A N 1
ATOM 5021 C CA . ASN A 1 628 ? 16.641 0.971 -8.234 1 82.5 628 ASN A CA 1
ATOM 5022 C C . ASN A 1 628 ? 17.109 1.386 -6.844 1 82.5 628 ASN A C 1
ATOM 5024 O O . ASN A 1 628 ? 16.344 1.337 -5.883 1 82.5 628 ASN A O 1
ATOM 5028 N N . PRO A 1 629 ? 18.281 1.789 -6.754 1 76.75 629 PRO A N 1
ATOM 5029 C CA . PRO A 1 629 ? 18.812 2.096 -5.426 1 76.75 629 PRO A CA 1
ATOM 5030 C C . PRO A 1 629 ? 18.141 3.291 -4.77 1 76.75 629 PRO A C 1
ATOM 5032 O O . PRO A 1 629 ? 18.141 3.41 -3.543 1 76.75 629 PRO A O 1
ATOM 5035 N N . ARG A 1 630 ? 17.594 4.16 -5.465 1 72.94 630 ARG A N 1
ATOM 5036 C CA . ARG A 1 630 ? 16.969 5.363 -4.934 1 72.94 630 ARG A CA 1
ATOM 5037 C C . ARG A 1 630 ? 15.625 5.035 -4.277 1 72.94 630 ARG A C 1
ATOM 5039 O O . ARG A 1 630 ? 15.062 5.855 -3.549 1 72.94 630 ARG A O 1
ATOM 5046 N N . MET A 1 631 ? 15.25 3.832 -4.52 1 73 631 MET A N 1
ATOM 5047 C CA . MET A 1 631 ? 13.914 3.461 -4.059 1 73 631 MET A CA 1
ATOM 5048 C C . MET A 1 631 ? 13.992 2.5 -2.877 1 73 631 MET A C 1
ATOM 5050 O O . MET A 1 631 ? 12.969 2.008 -2.4 1 73 631 MET A O 1
ATOM 5054 N N . ARG A 1 632 ? 15.148 2.383 -2.408 1 70.38 632 ARG A N 1
ATOM 5055 C CA . ARG A 1 632 ? 15.305 1.431 -1.312 1 70.38 632 ARG A CA 1
ATOM 5056 C C . ARG A 1 632 ? 14.984 2.084 0.029 1 70.38 632 ARG A C 1
ATOM 5058 O O . ARG A 1 632 ? 15.391 3.217 0.287 1 70.38 632 ARG A O 1
ATOM 5065 N N . PRO A 1 633 ? 14.172 1.367 0.764 1 65.88 633 PRO A N 1
ATOM 5066 C CA . PRO A 1 633 ? 13.852 1.919 2.082 1 65.88 633 PRO A CA 1
ATOM 5067 C C . PRO A 1 633 ? 15.062 1.981 3.008 1 65.88 633 PRO A C 1
ATOM 5069 O O . PRO A 1 633 ? 16.062 1.298 2.768 1 65.88 633 PRO A O 1
ATOM 5072 N N . GLN A 1 634 ? 15.055 2.922 3.957 1 62.09 634 GLN A N 1
ATOM 5073 C CA . GLN A 1 634 ? 16.109 3.158 4.926 1 62.09 634 GLN A CA 1
ATOM 5074 C C . GLN A 1 634 ? 16.5 1.866 5.637 1 62.09 634 GLN A C 1
ATOM 5076 O O . GLN A 1 634 ? 17.688 1.564 5.781 1 62.09 634 GLN A O 1
ATOM 5081 N N . MET A 1 635 ? 15.492 1.194 6.23 1 57.97 635 MET A N 1
ATOM 5082 C CA . MET A 1 635 ? 15.766 -0.083 6.887 1 57.97 635 MET A CA 1
ATOM 5083 C C . MET A 1 635 ? 15.156 -1.237 6.094 1 57.97 635 MET A C 1
ATOM 5085 O O . MET A 1 635 ? 13.984 -1.182 5.707 1 57.97 635 MET A O 1
ATOM 5089 N N . PRO A 1 636 ? 16.203 -2.186 5.949 1 55.5 636 PRO A N 1
ATOM 5090 C CA . PRO A 1 636 ? 15.609 -3.332 5.258 1 55.5 636 PRO A CA 1
ATOM 5091 C C . PRO A 1 636 ? 14.461 -3.961 6.039 1 55.5 636 PRO A C 1
ATOM 5093 O O . PRO A 1 636 ? 14.586 -4.199 7.246 1 55.5 636 PRO A O 1
ATOM 5096 N N . ILE A 1 637 ? 13.406 -4.059 5.527 1 54.97 637 ILE A N 1
ATOM 5097 C CA . ILE A 1 637 ? 12.164 -4.555 6.105 1 54.97 637 ILE A CA 1
ATOM 5098 C C . ILE A 1 637 ? 12.422 -5.883 6.812 1 54.97 637 ILE A C 1
ATOM 5100 O O . ILE A 1 637 ? 11.922 -6.113 7.914 1 54.97 637 ILE A O 1
ATOM 5104 N N . HIS A 1 638 ? 13.289 -6.602 6.203 1 53.91 638 HIS A N 1
ATOM 5105 C CA . HIS A 1 638 ? 13.508 -7.938 6.746 1 53.91 638 HIS A CA 1
ATOM 5106 C C . HIS A 1 638 ? 14.227 -7.875 8.086 1 53.91 638 HIS A C 1
ATOM 5108 O O . HIS A 1 638 ? 13.93 -8.664 8.992 1 53.91 638 HIS A O 1
ATOM 5114 N N . GLN A 1 639 ? 15.117 -6.965 8.18 1 56.69 639 GLN A N 1
ATOM 5115 C CA . GLN A 1 639 ? 15.82 -6.836 9.453 1 56.69 639 GLN A CA 1
ATOM 5116 C C . GLN A 1 639 ? 14.867 -6.387 10.562 1 56.69 639 GLN A C 1
ATOM 5118 O O . GLN A 1 639 ? 14.922 -6.898 11.68 1 56.69 639 GLN A O 1
ATOM 5123 N N . ASN A 1 640 ? 14.078 -5.57 10.188 1 57.81 640 ASN A N 1
ATOM 5124 C CA . ASN A 1 640 ? 13.094 -5.105 11.164 1 57.81 640 ASN A CA 1
ATOM 5125 C C . ASN A 1 640 ? 12.172 -6.234 11.617 1 57.81 640 ASN A C 1
ATOM 5127 O O . ASN A 1 640 ? 11.867 -6.355 12.805 1 57.81 640 ASN A O 1
ATOM 5131 N N . LEU A 1 641 ? 11.844 -7.012 10.719 1 60.16 641 LEU A N 1
ATOM 5132 C CA . LEU A 1 641 ? 10.938 -8.117 11.031 1 60.16 641 LEU A CA 1
ATOM 5133 C C . LEU A 1 641 ? 11.625 -9.148 11.922 1 60.16 641 LEU A C 1
ATOM 5135 O O . LEU A 1 641 ? 11.008 -9.711 12.828 1 60.16 641 LEU A O 1
ATOM 5139 N N . LYS A 1 642 ? 12.867 -9.297 11.633 1 59.12 642 LYS A N 1
ATOM 5140 C CA . LYS A 1 642 ? 13.633 -10.234 12.445 1 59.12 642 LYS A CA 1
ATOM 5141 C C . LYS A 1 642 ? 13.75 -9.742 13.891 1 59.12 642 LYS A C 1
ATOM 5143 O O . LYS A 1 642 ? 13.609 -10.523 14.828 1 59.12 642 LYS A O 1
ATOM 5148 N N . ASP A 1 643 ? 13.992 -8.508 14.023 1 59.06 643 ASP A N 1
ATOM 5149 C CA . ASP A 1 643 ? 14.102 -7.91 15.352 1 59.06 643 ASP A CA 1
ATOM 5150 C C . ASP A 1 643 ? 12.773 -8.008 16.109 1 59.06 643 ASP A C 1
ATOM 5152 O O . ASP A 1 643 ? 12.75 -8.336 17.297 1 59.06 643 ASP A O 1
ATOM 5156 N N . LEU A 1 644 ? 11.797 -7.828 15.367 1 61.06 644 LEU A N 1
ATOM 5157 C CA . LEU A 1 644 ? 10.469 -7.898 15.977 1 61.06 644 LEU A CA 1
ATOM 5158 C C . LEU A 1 644 ? 10.125 -9.328 16.375 1 61.06 644 LEU A C 1
ATOM 5160 O O . LEU A 1 644 ? 9.5 -9.562 17.406 1 61.06 644 LEU A O 1
ATOM 5164 N N . LEU A 1 645 ? 10.555 -10.172 15.547 1 57.88 645 LEU A N 1
ATOM 5165 C CA . LEU A 1 645 ? 10.32 -11.578 15.844 1 57.88 645 LEU A CA 1
ATOM 5166 C C . LEU A 1 645 ? 11.086 -12 17.094 1 57.88 645 LEU A C 1
ATOM 5168 O O . LEU A 1 645 ? 10.562 -12.75 17.922 1 57.88 645 LEU A O 1
ATOM 5172 N N . ALA A 1 646 ? 12.297 -11.531 17.156 1 59.03 646 ALA A N 1
ATOM 5173 C CA . ALA A 1 646 ? 13.102 -11.82 18.328 1 59.03 646 ALA A CA 1
ATOM 5174 C C . ALA A 1 646 ? 12.422 -11.297 19.594 1 59.03 646 ALA A C 1
ATOM 5176 O O . ALA A 1 646 ? 12.391 -11.984 20.625 1 59.03 646 ALA A O 1
ATOM 5177 N N . ILE A 1 647 ? 11.906 -10.18 19.469 1 57.69 647 ILE A N 1
ATOM 5178 C CA . ILE A 1 647 ? 11.211 -9.578 20.609 1 57.69 647 ILE A CA 1
ATOM 5179 C C . ILE A 1 647 ? 9.961 -10.391 20.938 1 57.69 647 ILE A C 1
ATOM 5181 O O . ILE A 1 647 ? 9.695 -10.68 22.109 1 57.69 647 ILE A O 1
ATOM 5185 N N . ARG A 1 648 ? 9.297 -10.773 20 1 59.28 648 ARG A N 1
ATOM 5186 C CA . ARG A 1 648 ? 8.102 -11.586 20.188 1 59.28 648 ARG A CA 1
ATOM 5187 C C . ARG A 1 648 ? 8.438 -12.922 20.828 1 59.28 648 ARG A C 1
ATOM 5189 O O . ARG A 1 648 ? 7.762 -13.359 21.766 1 59.28 648 ARG A O 1
ATOM 5196 N N . ASN A 1 649 ? 9.438 -13.508 20.172 1 57.72 649 ASN A N 1
ATOM 5197 C CA . ASN A 1 649 ? 9.859 -14.789 20.719 1 57.72 649 ASN A CA 1
ATOM 5198 C C . ASN A 1 649 ? 10.289 -14.672 22.172 1 57.72 649 ASN A C 1
ATOM 5200 O O . ASN A 1 649 ? 9.984 -15.539 23 1 57.72 649 ASN A O 1
ATOM 5204 N N . GLU A 1 650 ? 10.977 -13.578 22.359 1 54.59 650 GLU A N 1
ATOM 5205 C CA . GLU A 1 650 ? 11.398 -13.336 23.734 1 54.59 650 GLU A CA 1
ATOM 5206 C C . GLU A 1 650 ? 10.195 -13.133 24.641 1 54.59 650 GLU A C 1
ATOM 5208 O O . GLU A 1 650 ? 10.164 -13.664 25.766 1 54.59 650 GLU A O 1
ATOM 5213 N N . LEU A 1 651 ? 9.305 -12.508 24.078 1 55.94 651 LEU A N 1
ATOM 5214 C CA . LEU A 1 651 ? 8.109 -12.25 24.875 1 55.94 651 LEU A CA 1
ATOM 5215 C C . LEU A 1 651 ? 7.289 -13.523 25.062 1 55.94 651 LEU A C 1
ATOM 5217 O O . LEU A 1 651 ? 6.781 -13.797 26.141 1 55.94 651 LEU A O 1
ATOM 5221 N N . GLN A 1 652 ? 7.266 -14.266 24 1 57.12 652 GLN A N 1
ATOM 5222 C CA . GLN A 1 652 ? 6.547 -15.539 24.047 1 57.12 652 GLN A CA 1
ATOM 5223 C C . GLN A 1 652 ? 7.219 -16.516 25 1 57.12 652 GLN A C 1
ATOM 5225 O O . GLN A 1 652 ? 6.543 -17.219 25.75 1 57.12 652 GLN A O 1
ATOM 5230 N N . LYS A 1 653 ? 8.5 -16.688 24.844 1 56.25 653 LYS A N 1
ATOM 5231 C CA . LYS A 1 653 ? 9.25 -17.531 25.766 1 56.25 653 LYS A CA 1
ATOM 5232 C C . LYS A 1 653 ? 9.023 -17.109 27.219 1 56.25 653 LYS A C 1
ATOM 5234 O O . LYS A 1 653 ? 8.867 -17.953 28.094 1 56.25 653 LYS A O 1
ATOM 5239 N N . LYS A 1 654 ? 9.047 -15.938 27.328 1 53.97 654 LYS A N 1
ATOM 5240 C CA . LYS A 1 654 ? 8.836 -15.398 28.672 1 53.97 654 LYS A CA 1
ATOM 5241 C C . LYS A 1 654 ? 7.434 -15.719 29.188 1 53.97 654 LYS A C 1
ATOM 5243 O O . LYS A 1 654 ? 7.254 -16.047 30.359 1 53.97 654 LYS A O 1
ATOM 5248 N N . VAL A 1 655 ? 6.555 -15.711 28.234 1 53.41 655 VAL A N 1
ATOM 5249 C CA . VAL A 1 655 ? 5.18 -16.062 28.578 1 53.41 655 VAL A CA 1
ATOM 5250 C C . VAL A 1 655 ? 5.098 -17.562 28.906 1 53.41 655 VAL A C 1
ATOM 5252 O O . VAL A 1 655 ? 4.473 -17.953 29.891 1 53.41 655 VAL A O 1
ATOM 5255 N N . GLU A 1 656 ? 5.66 -18.281 28.031 1 56.28 656 GLU A N 1
ATOM 5256 C CA . GLU A 1 656 ? 5.664 -19.719 28.266 1 56.28 656 GLU A CA 1
ATOM 5257 C C . GLU A 1 656 ? 6.363 -20.078 29.562 1 56.28 656 GLU A C 1
ATOM 5259 O O . GLU A 1 656 ? 5.906 -20.938 30.312 1 56.28 656 GLU A O 1
ATOM 5264 N N . GLU A 1 657 ? 7.426 -19.438 29.797 1 54.97 657 GLU A N 1
ATOM 5265 C CA . GLU A 1 657 ? 8.156 -19.641 31.047 1 54.97 657 GLU A CA 1
ATOM 5266 C C . GLU A 1 657 ? 7.312 -19.234 32.25 1 54.97 657 GLU A C 1
ATOM 5268 O O . GLU A 1 657 ? 7.285 -19.953 33.25 1 54.97 657 GLU A O 1
ATOM 5273 N N . LEU A 1 658 ? 6.668 -18.281 32.031 1 49.72 658 LEU A N 1
ATOM 5274 C CA . LEU A 1 658 ? 5.828 -17.781 33.094 1 49.72 658 LEU A CA 1
ATOM 5275 C C . LEU A 1 658 ? 4.605 -18.672 33.281 1 49.72 658 LEU A C 1
ATOM 5277 O O . LEU A 1 658 ? 4.172 -18.922 34.438 1 49.72 658 LEU A O 1
ATOM 5281 N N . GLN A 1 659 ? 4.105 -19.109 32.188 1 55.69 659 GLN A N 1
ATOM 5282 C CA . GLN A 1 659 ? 3.027 -20.094 32.219 1 55.69 659 GLN A CA 1
ATOM 5283 C C . GLN A 1 659 ? 3.486 -21.391 32.906 1 55.69 659 GLN A C 1
ATOM 5285 O O . GLN A 1 659 ? 2.754 -21.969 33.688 1 55.69 659 GLN A O 1
ATOM 5290 N N . ARG A 1 660 ? 4.562 -21.812 32.562 1 59.5 660 ARG A N 1
ATOM 5291 C CA . ARG A 1 660 ? 5.145 -23 33.188 1 59.5 660 ARG A CA 1
ATOM 5292 C C . ARG A 1 660 ? 5.395 -22.766 34.656 1 59.5 660 ARG A C 1
ATOM 5294 O O . ARG A 1 660 ? 5.141 -23.641 35.5 1 59.5 660 ARG A O 1
ATOM 5301 N N . GLU A 1 661 ? 5.898 -21.641 34.875 1 52.19 661 GLU A N 1
ATOM 5302 C CA . GLU A 1 661 ? 6.125 -21.281 36.281 1 52.19 661 GLU A CA 1
ATOM 5303 C C . GLU A 1 661 ? 4.809 -21.188 37.062 1 52.19 661 GLU A C 1
ATOM 5305 O O . GLU A 1 661 ? 4.719 -21.625 38.188 1 52.19 661 GLU A O 1
ATOM 5310 N N . ALA A 1 662 ? 3.867 -20.672 36.406 1 47.69 662 ALA A N 1
ATOM 5311 C CA . ALA A 1 662 ? 2.539 -20.594 37 1 47.69 662 ALA A CA 1
ATOM 5312 C C . ALA A 1 662 ? 1.915 -21.969 37.156 1 47.69 662 ALA A C 1
ATOM 5314 O O . ALA A 1 662 ? 1.264 -22.266 38.156 1 47.69 662 ALA A O 1
ATOM 5315 N N . ALA A 1 663 ? 2.109 -22.75 36.156 1 56.19 663 ALA A N 1
ATOM 5316 C CA . ALA A 1 663 ? 1.605 -24.125 36.219 1 56.19 663 ALA A CA 1
ATOM 5317 C C . ALA A 1 663 ? 2.34 -24.938 37.281 1 56.19 663 ALA A C 1
ATOM 5319 O O . ALA A 1 663 ? 1.729 -25.734 37.969 1 56.19 663 ALA A O 1
ATOM 5320 N N . THR A 1 664 ? 3.582 -24.719 37.25 1 53.03 664 THR A N 1
ATOM 5321 C CA . THR A 1 664 ? 4.359 -25.422 38.281 1 53.03 664 THR A CA 1
ATOM 5322 C C . THR A 1 664 ? 4.031 -24.906 39.656 1 53.03 664 THR A C 1
ATOM 5324 O O . THR A 1 664 ? 3.971 -25.672 40.625 1 53.03 664 THR A O 1
ATOM 5327 N N . ARG A 1 665 ? 3.814 -23.688 39.719 1 49.72 665 ARG A N 1
ATOM 5328 C CA . ARG A 1 665 ? 3.432 -23.125 41 1 49.72 665 ARG A CA 1
ATOM 5329 C C . ARG A 1 665 ? 2.037 -23.594 41.406 1 49.72 665 ARG A C 1
ATOM 5331 O O . ARG A 1 665 ? 1.754 -23.766 42.594 1 49.72 665 ARG A O 1
ATOM 5338 N N . SER A 1 666 ? 1.185 -23.609 40.438 1 47.88 666 SER A N 1
ATOM 5339 C CA . SER A 1 666 ? -0.127 -24.188 40.75 1 47.88 666 SER A CA 1
ATOM 5340 C C . SER A 1 666 ? -0.018 -25.641 41.156 1 47.88 666 SER A C 1
ATOM 5342 O O . SER A 1 666 ? -0.76 -26.109 42.031 1 47.88 666 SER A O 1
ATOM 5344 N N . ILE A 1 667 ? 0.868 -26.328 40.562 1 50.78 667 ILE A N 1
ATOM 5345 C CA . ILE A 1 667 ? 1.087 -27.703 41 1 50.78 667 ILE A CA 1
ATOM 5346 C C . ILE A 1 667 ? 1.775 -27.703 42.375 1 50.78 667 ILE A C 1
ATOM 5348 O O . ILE A 1 667 ? 1.426 -28.5 43.25 1 50.78 667 ILE A O 1
ATOM 5352 N N . SER A 1 668 ? 2.693 -26.781 42.531 1 46.91 668 SER A N 1
ATOM 5353 C CA . SER A 1 668 ? 3.359 -26.781 43.844 1 46.91 668 SER A CA 1
ATOM 5354 C C . SER A 1 668 ? 2.424 -26.297 44.938 1 46.91 668 SER A C 1
ATOM 5356 O O . SER A 1 668 ? 2.529 -26.719 46.094 1 46.91 668 SER A O 1
ATOM 5358 N N . SER A 1 669 ? 1.524 -25.328 44.594 1 44.44 669 SER A N 1
ATOM 5359 C CA . SER A 1 669 ? 0.564 -24.969 45.625 1 44.44 669 SER A CA 1
ATOM 5360 C C . SER A 1 669 ? -0.439 -26.094 45.875 1 44.44 669 SER A C 1
ATOM 5362 O O . SER A 1 669 ? -1.008 -26.188 46.969 1 44.44 669 SER A O 1
ATOM 5364 N N . SER A 1 670 ? -0.724 -26.828 44.812 1 42.84 670 SER A N 1
ATOM 5365 C CA . SER A 1 670 ? -1.623 -27.953 45.094 1 42.84 670 SER A CA 1
ATOM 5366 C C . SER A 1 670 ? -0.93 -29.031 45.906 1 42.84 670 SER A C 1
ATOM 5368 O O . SER A 1 670 ? -1.59 -29.844 46.562 1 42.84 670 SER A O 1
ATOM 5370 N N . THR A 1 671 ? 0.396 -29.203 45.719 1 41.09 671 THR A N 1
ATOM 5371 C CA . THR A 1 671 ? 0.998 -30.281 46.5 1 41.09 671 THR A CA 1
ATOM 5372 C C . THR A 1 671 ? 1.127 -29.875 47.969 1 41.09 671 THR A C 1
ATOM 5374 O O . THR A 1 671 ? 1.366 -30.734 48.844 1 41.09 671 THR A O 1
ATOM 5377 N N . GLU A 1 672 ? 1.322 -28.578 48.25 1 37.34 672 GLU A N 1
ATOM 5378 C CA . GLU A 1 672 ? 1.471 -28.328 49.688 1 37.34 672 GLU A CA 1
ATOM 5379 C C . GLU A 1 672 ? 0.135 -28.453 50.406 1 37.34 672 GLU A C 1
ATOM 5381 O O . GLU A 1 672 ? 0.085 -28.438 51.625 1 37.34 672 GLU A O 1
ATOM 5386 N N . ARG A 1 673 ? -0.943 -28.203 49.656 1 38.06 673 ARG A N 1
ATOM 5387 C CA . ARG A 1 673 ? -2.166 -28.375 50.438 1 38.06 673 ARG A CA 1
ATOM 5388 C C . ARG A 1 673 ? -2.488 -29.859 50.625 1 38.06 673 ARG A C 1
ATOM 5390 O O . ARG A 1 673 ? -3.611 -30.219 51 1 38.06 673 ARG A O 1
ATOM 5397 N N . GLY A 1 674 ? -1.585 -30.734 50.125 1 29.2 674 GLY A N 1
ATOM 5398 C CA . GLY A 1 674 ? -2.004 -32.125 50.25 1 29.2 674 GLY A CA 1
ATOM 5399 C C . GLY A 1 674 ? -2.33 -32.5 51.688 1 29.2 674 GLY A C 1
ATOM 5400 O O . GLY A 1 674 ? -3.369 -33.125 51.969 1 29.2 674 GLY A O 1
ATOM 5401 N N . SER A 1 675 ? -1.299 -32.719 52.562 1 31.3 675 SER A N 1
ATOM 5402 C CA . SER A 1 675 ? -1.489 -33.75 53.562 1 31.3 675 SER A CA 1
ATOM 5403 C C . SER A 1 675 ? -2.213 -33.219 54.781 1 31.3 675 SER A C 1
ATOM 5405 O O . SER A 1 675 ? -1.626 -33.125 55.875 1 31.3 675 SER A O 1
ATOM 5407 N N . SER A 1 676 ? -3.055 -32.094 54.75 1 30.86 676 SER A N 1
ATOM 5408 C CA . SER A 1 676 ? -3.68 -32.062 56.062 1 30.86 676 SER A CA 1
ATOM 5409 C C . SER A 1 676 ? -4.414 -33.375 56.344 1 30.86 676 SER A C 1
ATOM 5411 O O . SER A 1 676 ? -5.043 -33.969 55.469 1 30.86 676 SER A O 1
ATOM 5413 N N . PRO A 1 677 ? -4.07 -34.062 57.5 1 30.05 677 PRO A N 1
ATOM 5414 C CA . PRO A 1 677 ? -4.629 -35.344 58 1 30.05 677 PRO A CA 1
ATOM 5415 C C . PRO A 1 677 ? -6.145 -35.312 58.156 1 30.05 677 PRO A C 1
ATOM 5417 O O . PRO A 1 677 ? -6.688 -34.375 58.75 1 30.05 677 PRO A O 1
ATOM 5420 N N . SER A 1 678 ? -6.93 -35.438 57.062 1 28.62 678 SER A N 1
ATOM 5421 C CA . SER A 1 678 ? -8.359 -35.688 57.219 1 28.62 678 SER A CA 1
ATOM 5422 C C . SER A 1 678 ? -8.625 -36.719 58.312 1 28.62 678 SER A C 1
ATOM 5424 O O . SER A 1 678 ? -8.07 -37.812 58.281 1 28.62 678 SER A O 1
ATOM 5426 N N . HIS A 1 679 ? -8.891 -36.25 59.594 1 26.22 679 HIS A N 1
ATOM 5427 C CA . HIS A 1 679 ? -9.438 -37 60.688 1 26.22 679 HIS A CA 1
ATOM 5428 C C . HIS A 1 679 ? -10.633 -37.844 60.25 1 26.22 679 HIS A C 1
ATOM 5430 O O . HIS A 1 679 ? -11.398 -37.438 59.375 1 26.22 679 HIS A O 1
ATOM 5436 N N . SER A 1 680 ? -10.547 -39.188 60.406 1 24.14 680 SER A N 1
ATOM 5437 C CA . SER A 1 680 ? -11.461 -40.344 60.281 1 24.14 680 SER A CA 1
ATOM 5438 C C . SER A 1 680 ? -12.727 -40.125 61.094 1 24.14 680 SER A C 1
ATOM 5440 O O . SER A 1 680 ? -12.703 -40.219 62.312 1 24.14 680 SER A O 1
ATOM 5442 N N . ALA A 1 681 ? -13.445 -38.938 61 1 25.53 681 ALA A N 1
ATOM 5443 C CA . ALA A 1 681 ? -14.672 -39 61.781 1 25.53 681 ALA A CA 1
ATOM 5444 C C . ALA A 1 681 ? -15.445 -40.281 61.531 1 25.53 681 ALA A C 1
ATOM 5446 O O . ALA A 1 681 ? -15.461 -40.781 60.406 1 25.53 681 ALA A O 1
ATOM 5447 N N . THR A 1 682 ? -15.766 -41 62.656 1 25.02 682 THR A N 1
ATOM 5448 C CA . THR A 1 682 ? -16.469 -42.219 63.031 1 25.02 682 THR A CA 1
ATOM 5449 C C . THR A 1 682 ? -17.859 -42.25 62.406 1 25.02 682 THR A C 1
ATOM 5451 O O . THR A 1 682 ? -18.516 -41.219 62.312 1 25.02 682 THR A O 1
ATOM 5454 N N . PRO A 1 683 ? -18.25 -43.406 61.688 1 26.27 683 PRO A N 1
ATOM 5455 C CA . PRO A 1 683 ? -19.5 -43.812 61.062 1 26.27 683 PRO A CA 1
ATOM 5456 C C . PRO A 1 683 ? -20.703 -43.688 61.969 1 26.27 683 PRO A C 1
ATOM 5458 O O . PRO A 1 683 ? -20.719 -44.281 63.062 1 26.27 683 PRO A O 1
ATOM 5461 N N . VAL A 1 684 ? -21.094 -42.438 62.375 1 25.72 684 VAL A N 1
ATOM 5462 C CA . VAL A 1 684 ? -22.281 -42.531 63.219 1 25.72 684 VAL A CA 1
ATOM 5463 C C . VAL A 1 684 ? -23.328 -43.406 62.531 1 25.72 684 VAL A C 1
ATOM 5465 O O . VAL A 1 684 ? -23.594 -43.25 61.344 1 25.72 684 VAL A O 1
ATOM 5468 N N . HIS A 1 685 ? -23.641 -44.594 63.156 1 23.27 685 HIS A N 1
ATOM 5469 C CA . HIS A 1 685 ? -24.578 -45.688 63 1 23.27 685 HIS A CA 1
ATOM 5470 C C . HIS A 1 685 ? -26.016 -45.219 62.969 1 23.27 685 HIS A C 1
ATOM 5472 O O . HIS A 1 685 ? -26.547 -44.719 63.969 1 23.27 685 HIS A O 1
ATOM 5478 N N . THR A 1 686 ? -26.281 -44.156 62.188 1 23.33 686 THR A N 1
ATOM 5479 C CA . THR A 1 686 ? -27.719 -44 62.438 1 23.33 686 THR A CA 1
ATOM 5480 C C . THR A 1 686 ? -28.453 -45.312 62.188 1 23.33 686 THR A C 1
ATOM 5482 O O . THR A 1 686 ? -28.047 -46.125 61.344 1 23.33 686 THR A O 1
ATOM 5485 N N . ALA A 1 687 ? -29.625 -45.594 63 1 20.7 687 ALA A N 1
ATOM 5486 C CA . ALA A 1 687 ? -30.641 -46.562 63.344 1 20.7 687 ALA A CA 1
ATOM 5487 C C . ALA A 1 687 ? -31.391 -47.062 62.125 1 20.7 687 ALA A C 1
ATOM 5489 O O . ALA A 1 687 ? -31.953 -48.156 62.125 1 20.7 687 ALA A O 1
ATOM 5490 N N . VAL A 1 688 ? -31.203 -47.156 60.812 1 20.92 688 VAL A N 1
ATOM 5491 C CA . VAL A 1 688 ? -31.688 -48.469 60.406 1 20.92 688 VAL A CA 1
ATOM 5492 C C . VAL A 1 688 ? -30.594 -49.5 60.656 1 20.92 688 VAL A C 1
ATOM 5494 O O . VAL A 1 688 ? -29.422 -49.281 60.375 1 20.92 688 VAL A O 1
ATOM 5497 N N . MET B 1 1 ? 42.188 57 41.344 1 15.43 1 MET B N 1
ATOM 5498 C CA . MET B 1 1 ? 42.469 58.406 41.031 1 15.43 1 MET B CA 1
ATOM 5499 C C . MET B 1 1 ? 41.938 58.75 39.656 1 15.43 1 MET B C 1
ATOM 5501 O O . MET B 1 1 ? 41.531 57.875 38.875 1 15.43 1 MET B O 1
ATOM 5505 N N . ASP B 1 2 ? 42.688 59.438 38.656 1 13.55 2 ASP B N 1
ATOM 5506 C CA . ASP B 1 2 ? 42.875 60.781 38.094 1 13.55 2 ASP B CA 1
ATOM 5507 C C . ASP B 1 2 ? 42.406 60.812 36.625 1 13.55 2 ASP B C 1
ATOM 5509 O O . ASP B 1 2 ? 42 61.844 36.125 1 13.55 2 ASP B O 1
ATOM 5513 N N . LYS B 1 3 ? 43 60.031 35.719 1 16.16 3 LYS B N 1
A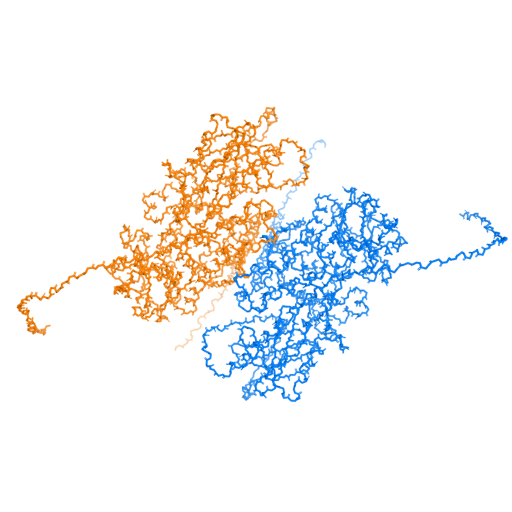TOM 5514 C CA . LYS B 1 3 ? 43.469 60.844 34.594 1 16.16 3 LYS B CA 1
ATOM 5515 C C . LYS B 1 3 ? 42.312 61.344 33.75 1 16.16 3 LYS B C 1
ATOM 5517 O O . LYS B 1 3 ? 41.312 60.625 33.531 1 16.16 3 LYS B O 1
ATOM 5522 N N . LEU B 1 4 ? 42.312 62.5 32.938 1 15.73 4 LEU B N 1
ATOM 5523 C CA . LEU B 1 4 ? 41.844 63.844 32.562 1 15.73 4 LEU B CA 1
ATOM 5524 C C . LEU B 1 4 ? 40.938 63.75 31.328 1 15.73 4 LEU B C 1
ATOM 5526 O O . LEU B 1 4 ? 41.031 62.781 30.547 1 15.73 4 LEU B O 1
ATOM 5530 N N . PRO B 1 5 ? 40.062 64.938 30.797 1 17.36 5 PRO B N 1
ATOM 5531 C CA . PRO B 1 5 ? 38.844 65.625 30.406 1 17.36 5 PRO B CA 1
ATOM 5532 C C . PRO B 1 5 ? 38.781 65.875 28.906 1 17.36 5 PRO B C 1
ATOM 5534 O O . PRO B 1 5 ? 37.844 66.562 28.438 1 17.36 5 PRO B O 1
ATOM 5537 N N . ALA B 1 6 ? 39.656 65.375 28.016 1 16.38 6 ALA B N 1
ATOM 5538 C CA . ALA B 1 6 ? 40.188 66.375 27.062 1 16.38 6 ALA B CA 1
ATOM 5539 C C . ALA B 1 6 ? 39.094 66.875 26.125 1 16.38 6 ALA B C 1
ATOM 5541 O O . ALA B 1 6 ? 38 66.312 26.094 1 16.38 6 ALA B O 1
ATOM 5542 N N . LEU B 1 7 ? 39.312 66.875 24.719 1 16.27 7 LEU B N 1
ATOM 5543 C CA . LEU B 1 7 ? 39.562 67.938 23.766 1 16.27 7 LEU B CA 1
ATOM 5544 C C . LEU B 1 7 ? 38.344 68.25 22.891 1 16.27 7 LEU B C 1
ATOM 5546 O O . LEU B 1 7 ? 37.469 67.375 22.766 1 16.27 7 LEU B O 1
ATOM 5550 N N . ASP B 1 8 ? 38.25 69.312 22.016 1 16.47 8 ASP B N 1
ATOM 5551 C CA . ASP B 1 8 ? 37.594 70.562 21.594 1 16.47 8 ASP B CA 1
ATOM 5552 C C . ASP B 1 8 ? 36.781 70.312 20.328 1 16.47 8 ASP B C 1
ATOM 5554 O O . ASP B 1 8 ? 36.281 71.312 19.734 1 16.47 8 ASP B O 1
ATOM 5558 N N . LEU B 1 9 ? 36.344 69.062 19.891 1 15.48 9 LEU B N 1
ATOM 5559 C CA . LEU B 1 9 ? 36.281 68.875 18.453 1 15.48 9 LEU B CA 1
ATOM 5560 C C . LEU B 1 9 ? 35.125 69.625 17.844 1 15.48 9 LEU B C 1
ATOM 5562 O O . LEU B 1 9 ? 33.969 69.438 18.203 1 15.48 9 LEU B O 1
ATOM 5566 N N . GLY B 1 10 ? 35.25 70.75 17.203 1 15.74 10 GLY B N 1
ATOM 5567 C CA . GLY B 1 10 ? 34.594 72 16.953 1 15.74 10 GLY B CA 1
ATOM 5568 C C . GLY B 1 10 ? 33.594 71.938 15.805 1 15.74 10 GLY B C 1
ATOM 5569 O O . GLY B 1 10 ? 33.125 73 15.359 1 15.74 10 GLY B O 1
ATOM 5570 N N . ALA B 1 11 ? 32.969 70.875 15.281 1 16.78 11 ALA B N 1
ATOM 5571 C CA . ALA B 1 11 ? 32.812 70.875 13.828 1 16.78 11 ALA B CA 1
ATOM 5572 C C . ALA B 1 11 ? 31.703 71.875 13.438 1 16.78 11 ALA B C 1
ATOM 5574 O O . ALA B 1 11 ? 30.578 71.75 13.93 1 16.78 11 ALA B O 1
ATOM 5575 N N . PRO B 1 12 ? 31.953 72.875 12.719 1 16.16 12 PRO B N 1
ATOM 5576 C CA . PRO B 1 12 ? 31.156 74.062 12.578 1 16.16 12 PRO B CA 1
ATOM 5577 C C . PRO B 1 12 ? 30.016 73.938 11.57 1 16.16 12 PRO B C 1
ATOM 5579 O O . PRO B 1 12 ? 30.109 73.125 10.641 1 16.16 12 PRO B O 1
ATOM 5582 N N . VAL B 1 13 ? 28.719 74.25 11.797 1 15.23 13 VAL B N 1
ATOM 5583 C CA . VAL B 1 13 ? 27.328 74.125 11.352 1 15.23 13 VAL B CA 1
ATOM 5584 C C . VAL B 1 13 ? 27.062 75.125 10.242 1 15.23 13 VAL B C 1
ATOM 5586 O O . VAL B 1 13 ? 25.906 75.375 9.852 1 15.23 13 VAL B O 1
ATOM 5589 N N . GLY B 1 14 ? 28.078 75.5 9.562 1 14.06 14 GLY B N 1
ATOM 5590 C CA . GLY B 1 14 ? 27.594 76.812 9.18 1 14.06 14 GLY B CA 1
ATOM 5591 C C . GLY B 1 14 ? 26.438 76.75 8.203 1 14.06 14 GLY B C 1
ATOM 5592 O O . GLY B 1 14 ? 26 75.688 7.809 1 14.06 14 GLY B O 1
ATOM 5593 N N . GLY B 1 15 ? 26.469 77.5 6.98 1 14.56 15 GLY B N 1
ATOM 5594 C CA . GLY B 1 15 ? 25.828 78.75 6.551 1 14.56 15 GLY B CA 1
ATOM 5595 C C . GLY B 1 15 ? 24.719 78.5 5.539 1 14.56 15 GLY B C 1
ATOM 5596 O O . GLY B 1 15 ? 24.469 77.375 5.133 1 14.56 15 GLY B O 1
ATOM 5597 N N . GLY B 1 16 ? 24.734 79.125 4.309 1 14.62 16 GLY B N 1
ATOM 5598 C CA . GLY B 1 16 ? 23.938 80.25 3.781 1 14.62 16 GLY B CA 1
ATOM 5599 C C . GLY B 1 16 ? 22.953 79.812 2.709 1 14.62 16 GLY B C 1
ATOM 5600 O O . GLY B 1 16 ? 22.703 78.562 2.551 1 14.62 16 GLY B O 1
ATOM 5601 N N . GLY B 1 17 ? 23.219 80.062 1.362 1 13.9 17 GLY B N 1
ATOM 5602 C CA . GLY B 1 17 ? 22.469 81.062 0.619 1 13.9 17 GLY B CA 1
ATOM 5603 C C . GLY B 1 17 ? 21.453 80.5 -0.333 1 13.9 17 GLY B C 1
ATOM 5604 O O . GLY B 1 17 ? 20.344 80.188 0.075 1 13.9 17 GLY B O 1
ATOM 5605 N N . ARG B 1 18 ? 21.688 80.688 -1.808 1 14.52 18 ARG B N 1
ATOM 5606 C CA . ARG B 1 18 ? 20.938 81.5 -2.744 1 14.52 18 ARG B CA 1
ATOM 5607 C C . ARG B 1 18 ? 19.953 80.688 -3.553 1 14.52 18 ARG B C 1
ATOM 5609 O O . ARG B 1 18 ? 20.109 79.438 -3.646 1 14.52 18 ARG B O 1
ATOM 5616 N N . LYS B 1 19 ? 19.719 81.125 -4.898 1 14.81 19 LYS B N 1
ATOM 5617 C CA . LYS B 1 19 ? 18.516 81.625 -5.523 1 14.81 19 LYS B CA 1
ATOM 5618 C C . LYS B 1 19 ? 17.797 80.562 -6.336 1 14.81 19 LYS B C 1
ATOM 5620 O O . LYS B 1 19 ? 18.297 79.438 -6.453 1 14.81 19 LYS B O 1
ATOM 5625 N N . PRO B 1 20 ? 17.641 80.75 -7.809 1 15.33 20 PRO B N 1
ATOM 5626 C CA . PRO B 1 20 ? 16.375 81.188 -8.43 1 15.33 20 PRO B CA 1
ATOM 5627 C C . PRO B 1 20 ? 15.773 80.125 -9.32 1 15.33 20 PRO B C 1
ATOM 5629 O O . PRO B 1 20 ? 14.617 79.75 -9.141 1 15.33 20 PRO B O 1
ATOM 5632 N N . PRO B 1 21 ? 16.125 80.125 -10.789 1 15.21 21 PRO B N 1
ATOM 5633 C CA . PRO B 1 21 ? 15.109 80.562 -11.75 1 15.21 21 PRO B CA 1
ATOM 5634 C C . PRO B 1 21 ? 14.555 79.438 -12.578 1 15.21 21 PRO B C 1
ATOM 5636 O O . PRO B 1 21 ? 13.375 79.438 -12.961 1 15.21 21 PRO B O 1
ATOM 5639 N N . ARG B 1 22 ? 15.359 78.25 -12.883 1 14.44 22 ARG B N 1
ATOM 5640 C CA . ARG B 1 22 ? 15.383 78.188 -14.336 1 14.44 22 ARG B CA 1
ATOM 5641 C C . ARG B 1 22 ? 14.055 77.688 -14.891 1 14.44 22 ARG B C 1
ATOM 5643 O O . ARG B 1 22 ? 13.258 77.062 -14.156 1 14.44 22 ARG B O 1
ATOM 5650 N N . PRO B 1 23 ? 14.203 76.562 -15.812 1 15.59 23 PRO B N 1
ATOM 5651 C CA . PRO B 1 23 ? 13.883 76.625 -17.25 1 15.59 23 PRO B CA 1
ATOM 5652 C C . PRO B 1 23 ? 12.547 75.938 -17.578 1 15.59 23 PRO B C 1
ATOM 5654 O O . PRO B 1 23 ? 12.305 74.812 -17.172 1 15.59 23 PRO B O 1
ATOM 5657 N N . ALA B 1 24 ? 11.57 76.625 -18.016 1 16.08 24 ALA B N 1
ATOM 5658 C CA . ALA B 1 24 ? 10.125 76.438 -18.125 1 16.08 24 ALA B CA 1
ATOM 5659 C C . ALA B 1 24 ? 9.781 75.562 -19.312 1 16.08 24 ALA B C 1
ATOM 5661 O O . ALA B 1 24 ? 8.625 75.188 -19.5 1 16.08 24 ALA B O 1
ATOM 5662 N N . VAL B 1 25 ? 10.773 75.125 -20.188 1 16.11 25 VAL B N 1
ATOM 5663 C CA . VAL B 1 25 ? 10.188 75.312 -21.5 1 16.11 25 VAL B CA 1
ATOM 5664 C C . VAL B 1 25 ? 8.961 74.438 -21.688 1 16.11 25 VAL B C 1
ATOM 5666 O O . VAL B 1 25 ? 8.844 73.375 -21.047 1 16.11 25 VAL B O 1
ATOM 5669 N N . PRO B 1 26 ? 8.344 74.5 -22.938 1 16.14 26 PRO B N 1
ATOM 5670 C CA . PRO B 1 26 ? 6.992 74.75 -23.453 1 16.14 26 PRO B CA 1
ATOM 5671 C C . PRO B 1 26 ? 6.188 73.5 -23.688 1 16.14 26 PRO B C 1
ATOM 5673 O O . PRO B 1 26 ? 6.734 72.375 -23.594 1 16.14 26 PRO B O 1
ATOM 5676 N N . PRO B 1 27 ? 5.535 73.312 -24.984 1 15.93 27 PRO B N 1
ATOM 5677 C CA . PRO B 1 27 ? 4.125 73.312 -25.375 1 15.93 27 PRO B CA 1
ATOM 5678 C C . PRO B 1 27 ? 3.566 71.938 -25.688 1 15.93 27 PRO B C 1
ATOM 5680 O O . PRO B 1 27 ? 2.516 71.562 -25.172 1 15.93 27 PRO B O 1
ATOM 5683 N N . GLY B 1 28 ? 3.928 71.25 -26.953 1 16.16 28 GLY B N 1
ATOM 5684 C CA . GLY B 1 28 ? 2.939 71.125 -28.016 1 16.16 28 GLY B CA 1
ATOM 5685 C C . GLY B 1 28 ? 2.123 69.812 -27.875 1 16.16 28 GLY B C 1
ATOM 5686 O O . GLY B 1 28 ? 2.473 68.938 -27.109 1 16.16 28 GLY B O 1
ATOM 5687 N N . ALA B 1 29 ? 1.216 69.375 -29.078 1 16.03 29 ALA B N 1
ATOM 5688 C CA . ALA B 1 29 ? -0.179 69.125 -29.422 1 16.03 29 ALA B CA 1
ATOM 5689 C C . ALA B 1 29 ? -0.478 67.625 -29.422 1 16.03 29 ALA B C 1
ATOM 5691 O O . ALA B 1 29 ? -1.41 67.188 -28.75 1 16.03 29 ALA B O 1
ATOM 5692 N N . LEU B 1 30 ? -0.517 66.938 -30.609 1 15.25 30 LEU B N 1
ATOM 5693 C CA . LEU B 1 30 ? -1.707 66.5 -31.344 1 15.25 30 LEU B CA 1
ATOM 5694 C C . LEU B 1 30 ? -1.996 65 -31.109 1 15.25 30 LEU B C 1
ATOM 5696 O O . LEU B 1 30 ? -3.119 64.625 -30.766 1 15.25 30 LEU B O 1
ATOM 5700 N N . ALA B 1 31 ? -1.436 64 -32.062 1 16.92 31 ALA B N 1
ATOM 5701 C CA . ALA B 1 31 ? -2.18 63.125 -32.969 1 16.92 31 ALA B CA 1
ATOM 5702 C C . ALA B 1 31 ? -2.592 61.844 -32.281 1 16.92 31 ALA B C 1
ATOM 5704 O O . ALA B 1 31 ? -1.778 61.219 -31.594 1 16.92 31 ALA B O 1
ATOM 5705 N N . ALA B 1 32 ? -3.91 61.312 -32.25 1 16.34 32 ALA B N 1
ATOM 5706 C CA . ALA B 1 32 ? -4.902 60.469 -31.562 1 16.34 32 ALA B CA 1
ATOM 5707 C C . ALA B 1 32 ? -4.75 59 -31.953 1 16.34 32 ALA B C 1
ATOM 5709 O O . ALA B 1 32 ? -5.617 58.188 -31.641 1 16.34 32 ALA B O 1
ATOM 5710 N N . ALA B 1 33 ? -3.746 58.531 -32.531 1 17.42 33 ALA B N 1
ATOM 5711 C CA . ALA B 1 33 ? -3.949 57.344 -33.375 1 17.42 33 ALA B CA 1
ATOM 5712 C C . ALA B 1 33 ? -4.484 56.156 -32.531 1 17.42 33 ALA B C 1
ATOM 5714 O O . ALA B 1 33 ? -4.051 55.969 -31.406 1 17.42 33 ALA B O 1
ATOM 5715 N N . SER B 1 34 ? -5.59 55.438 -33 1 17.86 34 SER B N 1
ATOM 5716 C CA . SER B 1 34 ? -6.707 54.562 -32.625 1 17.86 34 SER B CA 1
ATOM 5717 C C . SER B 1 34 ? -6.246 53.125 -32.375 1 17.86 34 SER B C 1
ATOM 5719 O O . SER B 1 34 ? -7.066 52.219 -32.281 1 17.86 34 SER B O 1
ATOM 5721 N N . ALA B 1 35 ? -5.09 52.844 -31.938 1 17.91 35 ALA B N 1
ATOM 5722 C CA . ALA B 1 35 ? -4.598 51.5 -32.156 1 17.91 35 ALA B CA 1
ATOM 5723 C C . ALA B 1 35 ? -5.469 50.469 -31.422 1 17.91 35 ALA B C 1
ATOM 5725 O O . ALA B 1 35 ? -5.691 50.594 -30.219 1 17.91 35 ALA B O 1
ATOM 5726 N N . GLY B 1 36 ? -6.289 49.719 -32.125 1 18.34 36 GLY B N 1
ATOM 5727 C CA . GLY B 1 36 ? -7.355 48.781 -31.812 1 18.34 36 GLY B CA 1
ATOM 5728 C C . GLY B 1 36 ? -6.883 47.594 -31.016 1 18.34 36 GLY B C 1
ATOM 5729 O O . GLY B 1 36 ? -6.008 46.844 -31.453 1 18.34 36 GLY B O 1
ATOM 5730 N N . SER B 1 37 ? -6.746 47.562 -29.719 1 17.77 37 SER B N 1
ATOM 5731 C CA . SER B 1 37 ? -6.188 46.594 -28.797 1 17.77 37 SER B CA 1
ATOM 5732 C C . SER B 1 37 ? -7.027 45.312 -28.797 1 17.77 37 SER B C 1
ATOM 5734 O O . SER B 1 37 ? -8.211 45.344 -28.453 1 17.77 37 SER B O 1
ATOM 5736 N N . ARG B 1 38 ? -6.824 44.375 -29.703 1 20.27 38 ARG B N 1
ATOM 5737 C CA . ARG B 1 38 ? -7.613 43.156 -29.719 1 20.27 38 ARG B CA 1
ATOM 5738 C C . ARG B 1 38 ? -7.555 42.438 -28.375 1 20.27 38 ARG B C 1
ATOM 5740 O O . ARG B 1 38 ? -6.473 42.125 -27.875 1 20.27 38 ARG B O 1
ATOM 5747 N N . GLN B 1 39 ? -8.508 42.656 -27.453 1 18.72 39 GLN B N 1
ATOM 5748 C CA . GLN B 1 39 ? -8.711 42.125 -26.109 1 18.72 39 GLN B CA 1
ATOM 5749 C C . GLN B 1 39 ? -8.773 40.594 -26.125 1 18.72 39 GLN B C 1
ATOM 5751 O O . GLN B 1 39 ? -9.602 40.031 -26.812 1 18.72 39 GLN B O 1
ATOM 5756 N N . PRO B 1 40 ? -7.586 39.969 -26.031 1 22.47 40 PRO B N 1
ATOM 5757 C CA . PRO B 1 40 ? -7.68 38.5 -26.125 1 22.47 40 PRO B CA 1
ATOM 5758 C C . PRO B 1 40 ? -8.75 37.938 -25.219 1 22.47 40 PRO B C 1
ATOM 5760 O O . PRO B 1 40 ? -9.039 38.469 -24.156 1 22.47 40 PRO B O 1
ATOM 5763 N N . SER B 1 41 ? -9.812 37.281 -25.75 1 22.11 41 SER B N 1
ATOM 5764 C CA . SER B 1 41 ? -11 36.656 -25.172 1 22.11 41 SER B CA 1
ATOM 5765 C C . SER B 1 41 ? -10.633 35.656 -24.078 1 22.11 41 SER B C 1
ATOM 5767 O O . SER B 1 41 ? -9.812 34.75 -24.281 1 22.11 41 SER B O 1
ATOM 5769 N N . VAL B 1 42 ? -10.547 36.094 -22.828 1 24.97 42 VAL B N 1
ATOM 5770 C CA . VAL B 1 42 ? -10.43 35.344 -21.578 1 24.97 42 VAL B CA 1
ATOM 5771 C C . VAL B 1 42 ? -11.422 34.188 -21.578 1 24.97 42 VAL B C 1
ATOM 5773 O O . VAL B 1 42 ? -12.641 34.406 -21.562 1 24.97 42 VAL B O 1
ATOM 5776 N N . GLU B 1 43 ? -11.203 33.156 -22.406 1 26.06 43 GLU B N 1
ATOM 5777 C CA . GLU B 1 43 ? -12.117 32 -22.391 1 26.06 43 GLU B CA 1
ATOM 5778 C C . GLU B 1 43 ? -12.43 31.578 -20.953 1 26.06 43 GLU B C 1
ATOM 5780 O O . GLU B 1 43 ? -11.516 31.297 -20.172 1 26.06 43 GLU B O 1
ATOM 5785 N N . THR B 1 44 ? -13.43 32.156 -20.344 1 25.92 44 THR B N 1
ATOM 5786 C CA . THR B 1 44 ? -14.094 31.812 -19.094 1 25.92 44 THR B CA 1
ATOM 5787 C C . THR B 1 44 ? -14.242 30.297 -18.953 1 25.92 44 THR B C 1
ATOM 5789 O O . THR B 1 44 ? -14.828 29.656 -19.828 1 25.92 44 THR B O 1
ATOM 5792 N N . LEU B 1 45 ? -13.211 29.703 -18.438 1 26.14 45 LEU B N 1
ATOM 5793 C CA . LEU B 1 45 ? -13.258 28.281 -18.078 1 26.14 45 LEU B CA 1
ATOM 5794 C C . LEU B 1 45 ? -14.594 27.922 -17.422 1 26.14 45 LEU B C 1
ATOM 5796 O O . LEU B 1 45 ? -14.93 28.438 -16.359 1 26.14 45 LEU B O 1
ATOM 5800 N N . ASP B 1 46 ? -15.633 27.812 -18.234 1 27.16 46 ASP B N 1
ATOM 5801 C CA . ASP B 1 46 ? -16.984 27.391 -17.875 1 27.16 46 ASP B CA 1
ATOM 5802 C C . ASP B 1 46 ? -16.938 26.234 -16.875 1 27.16 46 ASP B C 1
ATOM 5804 O O . ASP B 1 46 ? -16.219 25.25 -17.094 1 27.16 46 ASP B O 1
ATOM 5808 N N . SER B 1 47 ? -17.047 26.547 -15.695 1 27.61 47 SER B N 1
ATOM 5809 C CA . SER B 1 47 ? -17.141 25.688 -14.523 1 27.61 47 SER B CA 1
ATOM 5810 C C . SER B 1 47 ? -18.109 24.531 -14.758 1 27.61 47 SER B C 1
ATOM 5812 O O . SER B 1 47 ? -19.281 24.75 -15.055 1 27.61 47 SER B O 1
ATOM 5814 N N . PRO B 1 48 ? -17.625 23.453 -15.352 1 31.81 48 PRO B N 1
ATOM 5815 C CA . PRO B 1 48 ? -18.484 22.297 -15.641 1 31.81 48 PRO B CA 1
ATOM 5816 C C . PRO B 1 48 ? -19.359 21.906 -14.461 1 31.81 48 PRO B C 1
ATOM 5818 O O . PRO B 1 48 ? -19.906 20.797 -14.438 1 31.81 48 PRO B O 1
ATOM 5821 N N . THR B 1 49 ? -19.641 22.734 -13.539 1 32.12 49 THR B N 1
ATOM 5822 C CA . THR B 1 49 ? -20.562 22.469 -12.445 1 32.12 49 THR B CA 1
ATOM 5823 C C . THR B 1 49 ? -21.906 22 -12.984 1 32.12 49 THR B C 1
ATOM 5825 O O . THR B 1 49 ? -22.719 21.438 -12.242 1 32.12 49 THR B O 1
ATOM 5828 N N . GLY B 1 50 ? -22.172 22.406 -14.258 1 32.75 50 GLY B N 1
ATOM 5829 C CA . GLY B 1 50 ? -23.516 22.188 -14.781 1 32.75 50 GLY B CA 1
ATOM 5830 C C . GLY B 1 50 ? -23.828 20.734 -15.055 1 32.75 50 GLY B C 1
ATOM 5831 O O . GLY B 1 50 ? -24.984 20.297 -14.969 1 32.75 50 GLY B O 1
ATOM 5832 N N . SER B 1 51 ? -22.75 20.062 -15.492 1 35.5 51 SER B N 1
ATOM 5833 C CA . SER B 1 51 ? -23.047 18.734 -16.016 1 35.5 51 SER B CA 1
ATOM 5834 C C . SER B 1 51 ? -23.344 17.75 -14.898 1 35.5 51 SER B C 1
ATOM 5836 O O . SER B 1 51 ? -24.203 16.875 -15.039 1 35.5 51 SER B O 1
ATOM 5838 N N . HIS B 1 52 ? -22.734 17.922 -13.773 1 32.31 52 HIS B N 1
ATOM 5839 C CA . HIS B 1 52 ? -22.984 17.016 -12.664 1 32.31 52 HIS B CA 1
ATOM 5840 C C . HIS B 1 52 ? -24.391 17.234 -12.094 1 32.31 52 HIS B C 1
ATOM 5842 O O . HIS B 1 52 ? -25.078 16.266 -11.758 1 32.31 52 HIS B O 1
ATOM 5848 N N . VAL B 1 53 ? -24.844 18.469 -12.156 1 34.34 53 VAL B N 1
ATOM 5849 C CA . VAL B 1 53 ? -26.203 18.766 -11.703 1 34.34 53 VAL B CA 1
ATOM 5850 C C . VAL B 1 53 ? -27.203 18.125 -12.656 1 34.34 53 VAL B C 1
ATOM 5852 O O . VAL B 1 53 ? -28.203 17.531 -12.227 1 34.34 53 VAL B O 1
ATOM 5855 N N . GLU B 1 54 ? -26.875 18.219 -13.898 1 37.62 54 GLU B N 1
ATOM 5856 C CA . GLU B 1 54 ? -27.812 17.672 -14.875 1 37.62 54 GLU B CA 1
ATOM 5857 C C . GLU B 1 54 ? -27.844 16.141 -14.82 1 37.62 54 GLU B C 1
ATOM 5859 O O . GLU B 1 54 ? -28.906 15.531 -14.891 1 37.62 54 GLU B O 1
ATOM 5864 N N . TRP B 1 55 ? -26.75 15.57 -14.633 1 34.34 55 TRP B N 1
ATOM 5865 C CA . TRP B 1 55 ? -26.688 14.117 -14.492 1 34.34 55 TRP B CA 1
ATOM 5866 C C . TRP B 1 55 ? -27.359 13.664 -13.203 1 34.34 55 TRP B C 1
ATOM 5868 O O . TRP B 1 55 ? -28.109 12.68 -13.203 1 34.34 55 TRP B O 1
ATOM 5878 N N . CYS B 1 56 ? -27.219 14.391 -12.156 1 37 56 CYS B N 1
ATOM 5879 C CA . CYS B 1 56 ? -27.922 14.117 -10.906 1 37 56 CYS B CA 1
ATOM 5880 C C . CYS B 1 56 ? -29.438 14.25 -11.078 1 37 56 CYS B C 1
ATOM 5882 O O . CYS B 1 56 ? -30.203 13.438 -10.562 1 37 56 CYS B O 1
ATOM 5884 N N . LYS B 1 57 ? -29.859 15.195 -11.875 1 40.5 57 LYS B N 1
ATOM 5885 C CA . LYS B 1 57 ? -31.266 15.367 -12.188 1 40.5 57 LYS B CA 1
ATOM 5886 C C . LYS B 1 57 ? -31.828 14.141 -12.906 1 40.5 57 LYS B C 1
ATOM 5888 O O . LYS B 1 57 ? -32.906 13.672 -12.586 1 40.5 57 LYS B O 1
ATOM 5893 N N . GLN B 1 58 ? -31.016 13.703 -13.789 1 39.09 58 GLN B N 1
ATOM 5894 C CA . GLN B 1 58 ? -31.453 12.57 -14.586 1 39.09 58 GLN B CA 1
ATOM 5895 C C . GLN B 1 58 ? -31.484 11.289 -13.758 1 39.09 58 GLN B C 1
ATOM 5897 O O . GLN B 1 58 ? -32.406 10.469 -13.906 1 39.09 58 GLN B O 1
ATOM 5902 N N . LEU B 1 59 ? -30.609 11.156 -12.945 1 38.41 59 LEU B N 1
ATOM 5903 C CA . LEU B 1 59 ? -30.578 9.953 -12.125 1 38.41 59 LEU B CA 1
ATOM 5904 C C . LEU B 1 59 ? -31.719 9.961 -11.102 1 38.41 59 LEU B C 1
ATOM 5906 O O . LEU B 1 59 ? -32.375 8.938 -10.875 1 38.41 59 LEU B O 1
ATOM 5910 N N . ILE B 1 60 ? -32.031 11.086 -10.562 1 38.94 60 ILE B N 1
ATOM 5911 C CA . ILE B 1 60 ? -33.156 11.195 -9.656 1 38.94 60 ILE B CA 1
ATOM 5912 C C . ILE B 1 60 ? -34.469 10.961 -10.43 1 38.94 60 ILE B C 1
ATOM 5914 O O . ILE B 1 60 ? -35.344 10.211 -9.984 1 38.94 60 ILE B O 1
ATOM 5918 N N . ALA B 1 61 ? -34.562 11.586 -11.609 1 39.47 61 ALA B N 1
ATOM 5919 C CA . ALA B 1 61 ? -35.75 11.414 -12.43 1 39.47 61 ALA B CA 1
ATOM 5920 C C . ALA B 1 61 ? -35.906 9.961 -12.883 1 39.47 61 ALA B C 1
ATOM 5922 O O . ALA B 1 61 ? -37 9.398 -12.844 1 39.47 61 ALA B O 1
ATOM 5923 N N . ALA B 1 62 ? -34.875 9.414 -13.352 1 36.38 62 ALA B N 1
ATOM 5924 C CA . ALA B 1 62 ? -34.938 8.039 -13.836 1 36.38 62 ALA B CA 1
ATOM 5925 C C . ALA B 1 62 ? -35.25 7.066 -12.703 1 36.38 62 ALA B C 1
ATOM 5927 O O . ALA B 1 62 ? -36 6.109 -12.891 1 36.38 62 ALA B O 1
ATOM 5928 N N . THR B 1 63 ? -34.625 7.289 -11.633 1 34.12 63 THR B N 1
ATOM 5929 C CA . THR B 1 63 ? -34.875 6.395 -10.508 1 34.12 63 THR B CA 1
ATOM 5930 C C . THR B 1 63 ? -36.312 6.531 -10.016 1 34.12 63 THR B C 1
ATOM 5932 O O . THR B 1 63 ? -36.969 5.535 -9.719 1 34.12 63 THR B O 1
ATOM 5935 N N . ILE B 1 64 ? -36.844 7.711 -10.109 1 32.09 64 ILE B N 1
ATOM 5936 C CA . ILE B 1 64 ? -38.25 7.855 -9.727 1 32.09 64 ILE B CA 1
ATOM 5937 C C . ILE B 1 64 ? -39.156 7.164 -10.758 1 32.09 64 ILE B C 1
ATOM 5939 O O . ILE B 1 64 ? -40.094 6.48 -10.391 1 32.09 64 ILE B O 1
ATOM 5943 N N . SER B 1 65 ? -38.844 7.371 -12.07 1 32.34 65 SER B N 1
ATOM 5944 C CA . SER B 1 65 ? -39.719 6.762 -13.062 1 32.34 65 SER B CA 1
ATOM 5945 C C . SER B 1 65 ? -39.594 5.242 -13.047 1 32.34 65 SER B C 1
ATOM 5947 O O . SER B 1 65 ? -40.562 4.531 -13.328 1 32.34 65 SER B O 1
ATOM 5949 N N . SER B 1 66 ? -38.344 4.746 -13.086 1 30.95 66 SER B N 1
ATOM 5950 C CA . SER B 1 66 ? -38.25 3.295 -13.188 1 30.95 66 SER B CA 1
ATOM 5951 C C . SER B 1 66 ? -38.781 2.611 -11.93 1 30.95 66 SER B C 1
ATOM 5953 O O . SER B 1 66 ? -39 1.402 -11.93 1 30.95 66 SER B O 1
ATOM 5955 N N . GLN B 1 67 ? -38.656 3.256 -10.836 1 30.78 67 GLN B N 1
ATOM 5956 C CA . GLN B 1 67 ? -39.094 2.482 -9.688 1 30.78 67 GLN B CA 1
ATOM 5957 C C . GLN B 1 67 ? -40.625 2.262 -9.727 1 30.78 67 GLN B C 1
ATOM 5959 O O . GLN B 1 67 ? -41.188 1.626 -8.836 1 30.78 67 GLN B O 1
ATOM 5964 N N . ILE B 1 68 ? -41.438 3.004 -10.555 1 28.22 68 ILE B N 1
ATOM 5965 C CA . ILE B 1 68 ? -42.812 2.535 -10.336 1 28.22 68 ILE B CA 1
ATOM 5966 C C . ILE B 1 68 ? -42.969 1.118 -10.891 1 28.22 68 ILE B C 1
ATOM 5968 O O . ILE B 1 68 ? -43.688 0.298 -10.32 1 28.22 68 ILE B O 1
ATOM 5972 N N . SER B 1 69 ? -42.562 0.908 -12.203 1 27.47 69 SER B N 1
ATOM 5973 C CA . SER B 1 69 ? -43.188 -0.324 -12.68 1 27.47 69 SER B CA 1
ATOM 5974 C C . SER B 1 69 ? -42.438 -1.552 -12.188 1 27.47 69 SER B C 1
ATOM 5976 O O . SER B 1 69 ? -43.031 -2.475 -11.633 1 27.47 69 SER B O 1
ATOM 5978 N N . GLY B 1 70 ? -41.5 -2.182 -13.055 1 26.59 70 GLY B N 1
ATOM 5979 C CA . GLY B 1 70 ? -41.312 -3.617 -13.141 1 26.59 70 GLY B CA 1
ATOM 5980 C C . GLY B 1 70 ? -40.375 -4.156 -12.086 1 26.59 70 GLY B C 1
ATOM 5981 O O . GLY B 1 70 ? -39.625 -3.389 -11.453 1 26.59 70 GLY B O 1
ATOM 5982 N N . PRO B 1 71 ? -40.5 -5.566 -11.602 1 27.64 71 PRO B N 1
ATOM 5983 C CA . PRO B 1 71 ? -39.844 -6.375 -10.57 1 27.64 71 PRO B CA 1
ATOM 5984 C C . PRO B 1 71 ? -38.344 -6.426 -10.727 1 27.64 71 PRO B C 1
ATOM 5986 O O . PRO B 1 71 ? -37.844 -6.781 -11.797 1 27.64 71 PRO B O 1
ATOM 5989 N N . VAL B 1 72 ? -37.625 -5.453 -10.297 1 28.16 72 VAL B N 1
ATOM 5990 C CA . VAL B 1 72 ? -36.156 -5.535 -10.383 1 28.16 72 VAL B CA 1
ATOM 5991 C C . VAL B 1 72 ? -35.688 -6.848 -9.766 1 28.16 72 VAL B C 1
ATOM 5993 O O . VAL B 1 72 ? -36.062 -7.184 -8.633 1 28.16 72 VAL B O 1
ATOM 5996 N N . PRO B 1 73 ? -35.344 -7.859 -10.578 1 27.44 73 PRO B N 1
ATOM 5997 C CA . PRO B 1 73 ? -34.875 -9.133 -10.031 1 27.44 73 PRO B CA 1
ATOM 5998 C C . PRO B 1 73 ? -33.812 -8.961 -8.969 1 27.44 73 PRO B C 1
ATOM 6000 O O . PRO B 1 73 ? -32.906 -8.109 -9.117 1 27.44 73 PRO B O 1
ATOM 6003 N N . THR B 1 74 ? -34.125 -9.133 -7.648 1 27.3 74 THR B N 1
ATOM 6004 C CA . THR B 1 74 ? -33.375 -9.203 -6.387 1 27.3 74 THR B CA 1
ATOM 6005 C C . THR B 1 74 ? -32.125 -10.047 -6.543 1 27.3 74 THR B C 1
ATOM 6007 O O . THR B 1 74 ? -32.188 -11.281 -6.555 1 27.3 74 THR B O 1
ATOM 6010 N N . GLU B 1 75 ? -31.328 -9.914 -7.594 1 27.12 75 GLU B N 1
ATOM 6011 C CA . GLU B 1 75 ? -30.156 -10.758 -7.418 1 27.12 75 GLU B CA 1
ATOM 6012 C C . GLU B 1 75 ? -29.578 -10.609 -6.012 1 27.12 75 GLU B C 1
ATOM 6014 O O . GLU B 1 75 ? -29.578 -9.516 -5.445 1 27.12 75 GLU B O 1
ATOM 6019 N N . ASN B 1 76 ? -29.578 -11.742 -5.227 1 25.36 76 ASN B N 1
ATOM 6020 C CA . ASN B 1 76 ? -29.234 -12.078 -3.85 1 25.36 76 ASN B CA 1
ATOM 6021 C C . ASN B 1 76 ? -27.906 -11.453 -3.43 1 25.36 76 ASN B C 1
ATOM 6023 O O . ASN B 1 76 ? -26.844 -11.945 -3.795 1 25.36 76 ASN B O 1
ATOM 6027 N N . LEU B 1 77 ? -27.828 -10.188 -3.584 1 26.7 77 LEU B N 1
ATOM 6028 C CA . LEU B 1 77 ? -26.734 -9.492 -2.906 1 26.7 77 LEU B CA 1
ATOM 6029 C C . LEU B 1 77 ? -26.656 -9.914 -1.442 1 26.7 77 LEU B C 1
ATOM 6031 O O . LEU B 1 77 ? -27.641 -9.805 -0.707 1 26.7 77 LEU B O 1
ATOM 6035 N N . SER B 1 78 ? -26.062 -11.031 -1.157 1 24.02 78 SER B N 1
ATOM 6036 C CA . SER B 1 78 ? -25.891 -11.453 0.23 1 24.02 78 SER B CA 1
ATOM 6037 C C . SER B 1 78 ? -25.719 -10.25 1.154 1 24.02 78 SER B C 1
ATOM 6039 O O . SER B 1 78 ? -25.141 -9.234 0.76 1 24.02 78 SER B O 1
ATOM 6041 N N . ARG B 1 79 ? -26.578 -10.234 2.326 1 26.56 79 ARG B N 1
ATOM 6042 C CA . ARG B 1 79 ? -27.062 -9.352 3.385 1 26.56 79 ARG B CA 1
ATOM 6043 C C . ARG B 1 79 ? -25.906 -8.617 4.055 1 26.56 79 ARG B C 1
ATOM 6045 O O . ARG B 1 79 ? -26.031 -7.426 4.355 1 26.56 79 ARG B O 1
ATOM 6052 N N . ASP B 1 80 ? -25.016 -9.383 4.73 1 25.61 80 ASP B N 1
ATOM 6053 C CA . ASP B 1 80 ? -24.625 -8.828 6.023 1 25.61 80 ASP B CA 1
ATOM 6054 C C . ASP B 1 80 ? -23.656 -7.652 5.852 1 25.61 80 ASP B C 1
ATOM 6056 O O . ASP B 1 80 ? -22.438 -7.84 5.805 1 25.61 80 ASP B O 1
ATOM 6060 N N . TYR B 1 81 ? -23.984 -6.934 5 1 24.77 81 TYR B N 1
ATOM 6061 C CA . TYR B 1 81 ? -23.141 -5.754 4.898 1 24.77 81 TYR B CA 1
ATOM 6062 C C . TYR B 1 81 ? -23.234 -4.906 6.16 1 24.77 81 TYR B C 1
ATOM 6064 O O . TYR B 1 81 ? -24.094 -4.043 6.273 1 24.77 81 TYR B O 1
ATOM 6072 N N . ARG B 1 82 ? -23.016 -5.453 7.328 1 24.95 82 ARG B N 1
ATOM 6073 C CA . ARG B 1 82 ? -23.031 -4.586 8.5 1 24.95 82 ARG B CA 1
ATOM 6074 C C . ARG B 1 82 ? -22.125 -3.383 8.305 1 24.95 82 ARG B C 1
ATOM 6076 O O . ARG B 1 82 ? -20.922 -3.539 8.055 1 24.95 82 ARG B O 1
ATOM 6083 N N . VAL B 1 83 ? -22.625 -2.404 7.891 1 26.05 83 VAL B N 1
ATOM 6084 C CA . VAL B 1 83 ? -21.953 -1.105 7.961 1 26.05 83 VAL B CA 1
ATOM 6085 C C . VAL B 1 83 ? -21.344 -0.913 9.344 1 26.05 83 VAL B C 1
ATOM 6087 O O . VAL B 1 83 ? -22.016 -1.042 10.359 1 26.05 83 VAL B O 1
ATOM 6090 N N . TYR B 1 84 ? -20.25 -1.333 9.523 1 25.42 84 TYR B N 1
ATOM 6091 C CA . TYR B 1 84 ? -19.547 -1.143 10.789 1 25.42 84 TYR B CA 1
ATOM 6092 C C . TYR B 1 84 ? -19.875 0.214 11.398 1 25.42 84 TYR B C 1
ATOM 6094 O O . TYR B 1 84 ? -19.797 1.242 10.727 1 25.42 84 TYR B O 1
ATOM 6102 N N . ARG B 1 85 ? -20.797 0.282 12.336 1 26.94 85 ARG B N 1
ATOM 6103 C CA . ARG B 1 85 ? -20.984 1.338 13.32 1 26.94 85 ARG B CA 1
ATOM 6104 C C . ARG B 1 85 ? -19.641 1.814 13.883 1 26.94 85 ARG B C 1
ATOM 6106 O O . ARG B 1 85 ? -18.797 1.002 14.273 1 26.94 85 ARG B O 1
ATOM 6113 N N . ARG B 1 86 ? -19.266 2.857 13.516 1 29.23 86 ARG B N 1
ATOM 6114 C CA . ARG B 1 86 ? -18.234 3.441 14.383 1 29.23 86 ARG B CA 1
ATOM 6115 C C . ARG B 1 86 ? -18.516 3.111 15.852 1 29.23 86 ARG B C 1
ATOM 6117 O O . ARG B 1 86 ? -19.656 3.145 16.297 1 29.23 86 ARG B O 1
ATOM 6124 N N . PRO B 1 87 ? -17.734 2.307 16.531 1 29.98 87 PRO B N 1
ATOM 6125 C CA . PRO B 1 87 ? -18.094 2.098 17.938 1 29.98 87 PRO B CA 1
ATOM 6126 C C . PRO B 1 87 ? -18.672 3.35 18.594 1 29.98 87 PRO B C 1
ATOM 6128 O O . PRO B 1 87 ? -18.188 4.457 18.359 1 29.98 87 PRO B O 1
ATOM 6131 N N . ASP B 1 88 ? -19.922 3.402 18.766 1 31.8 88 ASP B N 1
ATOM 6132 C CA . ASP B 1 88 ? -20.547 4.414 19.609 1 31.8 88 ASP B CA 1
ATOM 6133 C C . ASP B 1 88 ? -19.781 4.609 20.922 1 31.8 88 ASP B C 1
ATOM 6135 O O . ASP B 1 88 ? -19.453 3.639 21.594 1 31.8 88 ASP B O 1
ATOM 6139 N N . LEU B 1 89 ? -19.172 5.664 21.047 1 30.08 89 LEU B N 1
ATOM 6140 C CA . LEU B 1 89 ? -18.5 6.023 22.297 1 30.08 89 LEU B CA 1
ATOM 6141 C C . LEU B 1 89 ? -19.328 5.609 23.5 1 30.08 89 LEU B C 1
ATOM 6143 O O . LEU B 1 89 ? -18.828 5.578 24.625 1 30.08 89 LEU B O 1
ATOM 6147 N N . ARG B 1 90 ? -20.734 5.625 23.344 1 31.05 90 ARG B N 1
ATOM 6148 C CA . ARG B 1 90 ? -21.547 5.363 24.531 1 31.05 90 ARG B CA 1
ATOM 6149 C C . ARG B 1 90 ? -21.5 3.891 24.922 1 31.05 90 ARG B C 1
ATOM 6151 O O . ARG B 1 90 ? -21.828 3.529 26.047 1 31.05 90 ARG B O 1
ATOM 6158 N N . GLU B 1 91 ? -21.438 2.963 24.047 1 34.22 91 GLU B N 1
ATOM 6159 C CA . GLU B 1 91 ? -21.625 1.581 24.484 1 34.22 91 GLU B CA 1
ATOM 6160 C C . GLU B 1 91 ? -20.453 1.11 25.344 1 34.22 91 GLU B C 1
ATOM 6162 O O . GLU B 1 91 ? -20.562 0.12 26.062 1 34.22 91 GLU B O 1
ATOM 6167 N N . LEU B 1 92 ? -19.312 1.673 25.172 1 29.81 92 LEU B N 1
ATOM 6168 C CA . LEU B 1 92 ? -18.281 1.17 26.078 1 29.81 92 LEU B CA 1
ATOM 6169 C C . LEU B 1 92 ? -18.516 1.662 27.5 1 29.81 92 LEU B C 1
ATOM 6171 O O . LEU B 1 92 ? -17.797 1.257 28.422 1 29.81 92 LEU B O 1
ATOM 6175 N N . GLN B 1 93 ? -19.406 2.641 27.75 1 26.78 93 GLN B N 1
ATOM 6176 C CA . GLN B 1 93 ? -19.469 3.121 29.125 1 26.78 93 GLN B CA 1
ATOM 6177 C C . GLN B 1 93 ? -20.281 2.174 30 1 26.78 93 GLN B C 1
ATOM 6179 O O . GLN B 1 93 ? -20.141 2.188 31.219 1 26.78 93 GLN B O 1
ATOM 6184 N N . ASP B 1 94 ? -21.344 1.425 29.547 1 28.89 94 ASP B N 1
ATOM 6185 C CA . ASP B 1 94 ? -22.297 0.845 30.5 1 28.89 94 ASP B CA 1
ATOM 6186 C C . ASP B 1 94 ? -21.703 -0.371 31.203 1 28.89 94 ASP B C 1
ATOM 6188 O O . ASP B 1 94 ? -22.359 -0.986 32.031 1 28.89 94 ASP B O 1
ATOM 6192 N N . GLU B 1 95 ? -20.703 -1.039 30.766 1 27.47 95 GLU B N 1
ATOM 6193 C CA . GLU B 1 95 ? -20.516 -2.334 31.406 1 27.47 95 GLU B CA 1
ATOM 6194 C C . GLU B 1 95 ? -20 -2.166 32.844 1 27.47 95 GLU B C 1
ATOM 6196 O O . GLU B 1 95 ? -19.797 -3.152 33.562 1 27.47 95 GLU B O 1
ATOM 6201 N N . HIS B 1 96 ? -19.516 -1.053 33.344 1 24.5 96 HIS B N 1
ATOM 6202 C CA . HIS B 1 96 ? -18.859 -1.335 34.625 1 24.5 96 HIS B CA 1
ATOM 6203 C C . HIS B 1 96 ? -19.891 -1.434 35.75 1 24.5 96 HIS B C 1
ATOM 6205 O O . HIS B 1 96 ? -19.516 -1.581 36.938 1 24.5 96 HIS B O 1
ATOM 6211 N N . ASN B 1 97 ? -21.203 -0.846 35.75 1 22.81 97 ASN B N 1
ATOM 6212 C CA . ASN B 1 97 ? -21.844 -0.878 37.031 1 22.81 97 ASN B CA 1
ATOM 6213 C C . ASN B 1 97 ? -22.422 -2.256 37.344 1 22.81 97 ASN B C 1
ATOM 6215 O O . ASN B 1 97 ? -23.172 -2.811 36.531 1 22.81 97 ASN B O 1
ATOM 6219 N N . GLY B 1 98 ? -21.875 -3.168 38.219 1 22.41 98 GLY B N 1
ATOM 6220 C CA . GLY B 1 98 ? -22.078 -4.508 38.75 1 22.41 98 GLY B CA 1
ATOM 6221 C C . GLY B 1 98 ? -23.453 -4.707 39.375 1 22.41 98 GLY B C 1
ATOM 6222 O O . GLY B 1 98 ? -23.688 -5.688 40.062 1 22.41 98 GLY B O 1
ATOM 6223 N N . TYR B 1 99 ? -24.391 -3.742 39.656 1 21.08 99 TYR B N 1
ATOM 6224 C CA . TYR B 1 99 ? -25.438 -4.195 40.562 1 21.08 99 TYR B CA 1
ATOM 6225 C C . TYR B 1 99 ? -26.203 -5.367 39.969 1 21.08 99 TYR B C 1
ATOM 6227 O O . TYR B 1 99 ? -26.328 -5.484 38.75 1 21.08 99 TYR B O 1
ATOM 6235 N N . LEU B 1 100 ? -26.5 -6.449 40.812 1 22.91 100 LEU B N 1
ATOM 6236 C CA . LEU B 1 100 ? -27.125 -7.766 40.844 1 22.91 100 LEU B CA 1
ATOM 6237 C C . LEU B 1 100 ? -28.594 -7.68 40.438 1 22.91 100 LEU B C 1
ATOM 6239 O O . LEU B 1 100 ? -29.469 -7.605 41.281 1 22.91 100 LEU B O 1
ATOM 6243 N N . SER B 1 101 ? -29.047 -6.785 39.594 1 20.77 101 SER B N 1
ATOM 6244 C CA . SER B 1 101 ? -30.516 -6.801 39.562 1 20.77 101 SER B CA 1
ATOM 6245 C C . SER B 1 101 ? -31.047 -8.211 39.344 1 20.77 101 SER B C 1
ATOM 6247 O O . SER B 1 101 ? -30.391 -9.023 38.688 1 20.77 101 SER B O 1
ATOM 6249 N N . GLU B 1 102 ? -31.969 -8.703 40.25 1 21.69 102 GLU B N 1
ATOM 6250 C CA . GLU B 1 102 ? -32.906 -9.828 40.406 1 21.69 102 GLU B CA 1
ATOM 6251 C C . GLU B 1 102 ? -33.625 -10.125 39.125 1 21.69 102 GLU B C 1
ATOM 6253 O O . GLU B 1 102 ? -34.344 -9.273 38.594 1 21.69 102 GLU B O 1
ATOM 6258 N N . ALA B 1 103 ? -33.219 -11.109 38.375 1 24.2 103 ALA B N 1
ATOM 6259 C CA . ALA B 1 103 ? -33.594 -11.617 37.062 1 24.2 103 ALA B CA 1
ATOM 6260 C C . ALA B 1 103 ? -35 -12.203 37.094 1 24.2 103 ALA B C 1
ATOM 6262 O O . ALA B 1 103 ? -35.406 -12.914 36.156 1 24.2 103 ALA B O 1
ATOM 6263 N N . GLY B 1 104 ? -35.781 -12.141 38.281 1 21.94 104 GLY B N 1
ATOM 6264 C CA . GLY B 1 104 ? -36.812 -13.164 38.281 1 21.94 104 GLY B CA 1
ATOM 6265 C C . GLY B 1 104 ? -37.688 -13.102 37.031 1 21.94 104 GLY B C 1
ATOM 6266 O O . GLY B 1 104 ? -37.469 -12.297 36.156 1 21.94 104 GLY B O 1
ATOM 6267 N N . THR B 1 105 ? -39.125 -13.258 37.312 1 23.55 105 THR B N 1
ATOM 6268 C CA . THR B 1 105 ? -40.375 -13.875 36.844 1 23.55 105 THR B CA 1
ATOM 6269 C C . THR B 1 105 ? -40.938 -13.109 35.656 1 23.55 105 THR B C 1
ATOM 6271 O O . THR B 1 105 ? -41.469 -13.711 34.719 1 23.55 105 THR B O 1
ATOM 6274 N N . ASP B 1 106 ? -41.25 -11.828 35.969 1 23.61 106 ASP B N 1
ATOM 6275 C CA . ASP B 1 106 ? -42.375 -11.18 35.281 1 23.61 106 ASP B CA 1
ATOM 6276 C C . ASP B 1 106 ? -42 -10.836 33.844 1 23.61 106 ASP B C 1
ATOM 6278 O O . ASP B 1 106 ? -42.656 -10.008 33.219 1 23.61 106 ASP B O 1
ATOM 6282 N N . GLN B 1 107 ? -40.938 -11.344 33.344 1 23.7 107 GLN B N 1
ATOM 6283 C CA . GLN B 1 107 ? -40.281 -10.766 32.188 1 23.7 107 GLN B CA 1
ATOM 6284 C C . GLN B 1 107 ? -41.062 -11.133 30.906 1 23.7 107 GLN B C 1
ATOM 6286 O O . GLN B 1 107 ? -40.719 -10.68 29.812 1 23.7 107 GLN B O 1
ATOM 6291 N N . ALA B 1 108 ? -41.938 -12.195 30.953 1 23.92 108 ALA B N 1
ATOM 6292 C CA . ALA B 1 108 ? -42.594 -12.891 29.859 1 23.92 108 ALA B CA 1
ATOM 6293 C C . ALA B 1 108 ? -43.719 -12.047 29.281 1 23.92 108 ALA B C 1
ATOM 6295 O O . ALA B 1 108 ? -44.062 -12.188 28.094 1 23.92 108 ALA B O 1
ATOM 6296 N N . LEU B 1 109 ? -44.656 -11.531 30.172 1 21.86 109 LEU B N 1
ATOM 6297 C CA . LEU B 1 109 ? -46 -11.156 29.797 1 21.86 109 LEU B CA 1
ATOM 6298 C C . LEU B 1 109 ? -45.969 -9.984 28.812 1 21.86 109 LEU B C 1
ATOM 6300 O O . LEU B 1 109 ? -46.969 -9.734 28.125 1 21.86 109 LEU B O 1
ATOM 6304 N N . ARG B 1 110 ? -45.344 -8.961 29.156 1 26.19 110 ARG B N 1
ATOM 6305 C CA . ARG B 1 110 ? -45.688 -7.719 28.484 1 26.19 110 ARG B CA 1
ATOM 6306 C C . ARG B 1 110 ? -45.312 -7.77 27 1 26.19 110 ARG B C 1
ATOM 6308 O O . ARG B 1 110 ? -44.188 -7.406 26.641 1 26.19 110 ARG B O 1
ATOM 6315 N N . ASP B 1 111 ? -45.469 -8.867 26 1 27.23 111 ASP B N 1
ATOM 6316 C CA . ASP B 1 111 ? -45.312 -9.461 24.672 1 27.23 111 ASP B CA 1
ATOM 6317 C C . ASP B 1 111 ? -46.031 -8.641 23.609 1 27.23 111 ASP B C 1
ATOM 6319 O O . ASP B 1 111 ? -45.906 -8.914 22.422 1 27.23 111 ASP B O 1
ATOM 6323 N N . GLY B 1 112 ? -47.375 -8.141 23.797 1 26.7 112 GLY B N 1
ATOM 6324 C CA . GLY B 1 112 ? -48.375 -7.863 22.797 1 26.7 112 GLY B CA 1
ATOM 6325 C C . GLY B 1 112 ? -48 -6.742 21.844 1 26.7 112 GLY B C 1
ATOM 6326 O O . GLY B 1 112 ? -48.188 -6.855 20.625 1 26.7 112 GLY B O 1
ATOM 6327 N N . ASN B 1 113 ? -48.094 -5.395 22.328 1 25.8 113 ASN B N 1
ATOM 6328 C CA . ASN B 1 113 ? -48.156 -4.25 21.422 1 25.8 113 ASN B CA 1
ATOM 6329 C C . ASN B 1 113 ? -46.812 -3.996 20.75 1 25.8 113 ASN B C 1
ATOM 6331 O O . ASN B 1 113 ? -45.938 -3.354 21.328 1 25.8 113 ASN B O 1
ATOM 6335 N N . LYS B 1 114 ? -46.188 -4.789 19.922 1 30.78 114 LYS B N 1
ATOM 6336 C CA . LYS B 1 114 ? -45 -4.676 19.078 1 30.78 114 LYS B CA 1
ATOM 6337 C C . LYS B 1 114 ? -45 -3.359 18.297 1 30.78 114 LYS B C 1
ATOM 6339 O O . LYS B 1 114 ? -45.344 -3.334 17.109 1 30.78 114 LYS B O 1
ATOM 6344 N N . LEU B 1 115 ? -45.75 -2.336 18.609 1 27.83 115 LEU B N 1
ATOM 6345 C CA . LEU B 1 115 ? -45.594 -1.089 17.875 1 27.83 115 LEU B CA 1
ATOM 6346 C C . LEU B 1 115 ? -44.125 -0.738 17.641 1 27.83 115 LEU B C 1
ATOM 6348 O O . LEU B 1 115 ? -43.344 -0.752 18.578 1 27.83 115 LEU B O 1
ATOM 6352 N N . ALA B 1 116 ? -43.625 -0.803 16.391 1 34.62 116 ALA B N 1
ATOM 6353 C CA . ALA B 1 116 ? -42.406 -0.271 15.82 1 34.62 116 ALA B CA 1
ATOM 6354 C C . ALA B 1 116 ? -41.906 0.935 16.609 1 34.62 116 ALA B C 1
ATOM 6356 O O . ALA B 1 116 ? -42.469 2.025 16.516 1 34.62 116 ALA B O 1
ATOM 6357 N N . GLN B 1 117 ? -41.562 0.898 17.719 1 34.28 117 GLN B N 1
ATOM 6358 C CA . GLN B 1 117 ? -41 1.962 18.531 1 34.28 117 GLN B CA 1
ATOM 6359 C C . GLN B 1 117 ? -39.969 2.76 17.75 1 34.28 117 GLN B C 1
ATOM 6361 O O . GLN B 1 117 ? -39 2.193 17.234 1 34.28 117 GLN B O 1
ATOM 6366 N N . MET B 1 118 ? -40.219 3.803 17 1 42.38 118 MET B N 1
ATOM 6367 C CA . MET B 1 118 ? -39.406 4.844 16.375 1 42.38 118 MET B CA 1
ATOM 6368 C C . MET B 1 118 ? -38.094 5.023 17.125 1 42.38 118 MET B C 1
ATOM 6370 O O . MET B 1 118 ? -38.062 5.637 18.203 1 42.38 118 MET B O 1
ATOM 6374 N N . GLU B 1 119 ? -37.375 4.109 17.281 1 53.38 119 GLU B N 1
ATOM 6375 C CA . GLU B 1 119 ? -36.094 4.164 17.969 1 53.38 119 GLU B CA 1
ATOM 6376 C C . GLU B 1 119 ? -35.344 5.441 17.609 1 53.38 119 GLU B C 1
ATOM 6378 O O . GLU B 1 119 ? -35.094 5.727 16.438 1 53.38 119 GLU B O 1
ATOM 6383 N N . GLU B 1 120 ? -35.312 6.461 18.484 1 67.75 120 GLU B N 1
ATOM 6384 C CA . GLU B 1 120 ? -34.812 7.832 18.5 1 67.75 120 GLU B CA 1
ATOM 6385 C C . GLU B 1 120 ? -33.312 7.871 18.234 1 67.75 120 GLU B C 1
ATOM 6387 O O . GLU B 1 120 ? -32.625 6.887 18.484 1 67.75 120 GLU B O 1
ATOM 6392 N N . ALA B 1 121 ? -32.844 8.773 17.391 1 80.31 121 ALA B N 1
ATOM 6393 C CA . ALA B 1 121 ? -31.453 9.07 17.109 1 80.31 121 ALA B CA 1
ATOM 6394 C C . ALA B 1 121 ? -30.656 9.195 18.391 1 80.31 121 ALA B C 1
ATOM 6396 O O . ALA B 1 121 ? -31.078 9.844 19.344 1 80.31 121 ALA B O 1
ATOM 6397 N N . PRO B 1 122 ? -29.656 8.32 18.531 1 86.69 122 PRO B N 1
ATOM 6398 C CA . PRO B 1 122 ? -28.797 8.5 19.703 1 86.69 122 PRO B CA 1
ATOM 6399 C C . PRO B 1 122 ? -28.266 9.922 19.844 1 86.69 122 PRO B C 1
ATOM 6401 O O . PRO B 1 122 ? -27.844 10.523 18.844 1 86.69 122 PRO B O 1
ATOM 6404 N N . LEU B 1 123 ? -28.391 10.523 21.031 1 89.94 123 LEU B N 1
ATOM 6405 C CA . LEU B 1 123 ? -28 11.922 21.219 1 89.94 123 LEU B CA 1
ATOM 6406 C C . LEU B 1 123 ? -26.781 12.031 22.125 1 89.94 123 LEU B C 1
ATOM 6408 O O . LEU B 1 123 ? -26.672 11.289 23.094 1 89.94 123 LEU B O 1
ATOM 6412 N N . PHE B 1 124 ? -25.875 12.898 21.766 1 89.94 124 PHE B N 1
ATOM 6413 C CA . PHE B 1 124 ? -24.781 13.281 22.656 1 89.94 124 PHE B CA 1
ATOM 6414 C C . PHE B 1 124 ? -25.281 14.172 23.781 1 89.94 124 PHE B C 1
ATOM 6416 O O . PHE B 1 124 ? -26.312 14.828 23.656 1 89.94 124 PHE B O 1
ATOM 6423 N N . PRO B 1 125 ? -24.547 14.148 24.938 1 91.25 125 PRO B N 1
ATOM 6424 C CA . PRO B 1 125 ? -24.922 15.125 25.969 1 91.25 125 PRO B CA 1
ATOM 6425 C C . PRO B 1 125 ? -24.891 16.562 25.453 1 91.25 125 PRO B C 1
ATOM 6427 O O . PRO B 1 125 ? -23.875 17.016 24.922 1 91.25 125 PRO B O 1
ATOM 6430 N N . GLY B 1 126 ? -26.016 17.266 25.562 1 91.44 126 GLY B N 1
ATOM 6431 C CA . GLY B 1 126 ? -26.141 18.625 25.062 1 91.44 126 GLY B CA 1
ATOM 6432 C C . GLY B 1 126 ? -26.844 18.703 23.719 1 91.44 126 GLY B C 1
ATOM 6433 O O . GLY B 1 126 ? -27.25 19.781 23.297 1 91.44 126 GLY B O 1
ATOM 6434 N N . GLU B 1 127 ? -26.969 17.578 23.094 1 93.56 127 GLU B N 1
ATOM 6435 C CA . GLU B 1 127 ? -27.594 17.531 21.781 1 93.56 127 GLU B CA 1
ATOM 6436 C C . GLU B 1 127 ? -29.109 17.516 21.891 1 93.56 127 GLU B C 1
ATOM 6438 O O . GLU B 1 127 ? -29.672 16.859 22.766 1 93.56 127 GLU B O 1
ATOM 6443 N N . SER B 1 128 ? -29.828 18.266 21 1 93.44 128 SER B N 1
ATOM 6444 C CA . SER B 1 128 ? -31.281 18.328 21.016 1 93.44 128 SER B CA 1
ATOM 6445 C C . SER B 1 128 ? -31.859 18.156 19.609 1 93.44 128 SER B C 1
ATOM 6447 O O . SER B 1 128 ? -31.281 18.641 18.625 1 93.44 128 SER B O 1
ATOM 6449 N N . VAL B 1 129 ? -33 17.531 19.562 1 92.75 129 VAL B N 1
ATOM 6450 C CA . VAL B 1 129 ? -33.688 17.312 18.281 1 92.75 129 VAL B CA 1
ATOM 6451 C C . VAL B 1 129 ? -34.406 18.594 17.844 1 92.75 129 VAL B C 1
ATOM 6453 O O . VAL B 1 129 ? -35.094 19.234 18.641 1 92.75 129 VAL B O 1
ATOM 6456 N N . LYS B 1 130 ? -34.25 18.922 16.656 1 90.88 130 LYS B N 1
ATOM 6457 C CA . LYS B 1 130 ? -34.844 20.156 16.141 1 90.88 130 LYS B CA 1
ATOM 6458 C C . LYS B 1 130 ? -35.969 19.859 15.164 1 90.88 130 LYS B C 1
ATOM 6460 O O . LYS B 1 130 ? -36.906 20.656 15.031 1 90.88 130 LYS B O 1
ATOM 6465 N N . ALA B 1 131 ? -35.812 18.766 14.406 1 89.06 131 ALA B N 1
ATOM 6466 C CA . ALA B 1 131 ? -36.844 18.406 13.438 1 89.06 131 ALA B CA 1
ATOM 6467 C C . ALA B 1 131 ? -36.844 16.906 13.195 1 89.06 131 ALA B C 1
ATOM 6469 O O . ALA B 1 131 ? -35.812 16.25 13.219 1 89.06 131 ALA B O 1
ATOM 6470 N N . ILE B 1 132 ? -38 16.359 13 1 88.81 132 ILE B N 1
ATOM 6471 C CA . ILE B 1 132 ? -38.188 14.977 12.602 1 88.81 132 ILE B CA 1
ATOM 6472 C C . ILE B 1 132 ? -39.156 14.914 11.414 1 88.81 132 ILE B C 1
ATOM 6474 O O . ILE B 1 132 ? -40.281 15.445 11.477 1 88.81 132 ILE B O 1
ATOM 6478 N N . VAL B 1 133 ? -38.719 14.375 10.383 1 85.56 133 VAL B N 1
ATOM 6479 C CA . VAL B 1 133 ? -39.531 14.266 9.188 1 85.56 133 VAL B CA 1
ATOM 6480 C C . VAL B 1 133 ? -39.688 12.789 8.797 1 85.56 133 VAL B C 1
ATOM 6482 O O . VAL B 1 133 ? -38.688 12.07 8.688 1 85.56 133 VAL B O 1
ATOM 6485 N N . LYS B 1 134 ? -40.875 12.445 8.531 1 84.12 134 LYS B N 1
ATOM 6486 C CA . LYS B 1 134 ? -41.125 11.062 8.125 1 84.12 134 LYS B CA 1
ATOM 6487 C C . LYS B 1 134 ? -41.219 10.938 6.609 1 84.12 134 LYS B C 1
ATOM 6489 O O . LYS B 1 134 ? -41.375 11.938 5.902 1 84.12 134 LYS B O 1
ATOM 6494 N N . ASP B 1 135 ? -40.969 9.773 6.066 1 83.31 135 ASP B N 1
ATOM 6495 C CA . ASP B 1 135 ? -41.125 9.398 4.664 1 83.31 135 ASP B CA 1
ATOM 6496 C C . ASP B 1 135 ? -40.188 10.188 3.771 1 83.31 135 ASP B C 1
ATOM 6498 O O . ASP B 1 135 ? -40.594 10.789 2.783 1 83.31 135 ASP B O 1
ATOM 6502 N N . VAL B 1 136 ? -39.031 10.336 4.234 1 88.19 136 VAL B N 1
ATOM 6503 C CA . VAL B 1 136 ? -37.969 10.922 3.432 1 88.19 136 VAL B CA 1
ATOM 6504 C C . VAL B 1 136 ? -37.25 9.82 2.652 1 88.19 136 VAL B C 1
ATOM 6506 O O . VAL B 1 136 ? -37.062 8.711 3.16 1 88.19 136 VAL B O 1
ATOM 6509 N N . MET B 1 137 ? -36.938 10.164 1.429 1 89.06 137 MET B N 1
ATOM 6510 C CA . MET B 1 137 ? -36.25 9.195 0.592 1 89.06 137 MET B CA 1
ATOM 6511 C C . MET B 1 137 ? -34.781 9.57 0.459 1 89.06 137 MET B C 1
ATOM 6513 O O . MET B 1 137 ? -34.438 10.672 0.02 1 89.06 137 MET B O 1
ATOM 6517 N N . TYR B 1 138 ? -33.906 8.719 0.905 1 91 138 TYR B N 1
ATOM 6518 C CA . TYR B 1 138 ? -32.469 8.867 0.676 1 91 138 TYR B CA 1
ATOM 6519 C C . TYR B 1 138 ? -32.062 8.125 -0.585 1 91 138 TYR B C 1
ATOM 6521 O O . TYR B 1 138 ? -32.25 6.91 -0.697 1 91 138 TYR B O 1
ATOM 6529 N N . ILE B 1 139 ? -31.5 8.82 -1.473 1 89.88 139 ILE B N 1
ATOM 6530 C CA . ILE B 1 139 ? -31.031 8.203 -2.709 1 89.88 139 ILE B CA 1
ATOM 6531 C C . ILE B 1 139 ? -29.594 7.703 -2.52 1 89.88 139 ILE B C 1
ATOM 6533 O O . ILE B 1 139 ? -28.641 8.398 -2.861 1 89.88 139 ILE B O 1
ATOM 6537 N N . CYS B 1 140 ? -29.484 6.508 -2.076 1 87.5 140 CYS B N 1
ATOM 6538 C CA . CYS B 1 140 ? -28.172 5.902 -1.854 1 87.5 140 CYS B CA 1
ATOM 6539 C C . CYS B 1 140 ? -27.531 5.5 -3.174 1 87.5 140 CYS B C 1
ATOM 6541 O O . CYS B 1 140 ? -28.125 4.773 -3.965 1 87.5 140 CYS B O 1
ATOM 6543 N N . PRO B 1 141 ? -26.391 5.895 -3.438 1 85.94 141 PRO B N 1
ATOM 6544 C CA . PRO B 1 141 ? -25.734 5.555 -4.699 1 85.94 141 PRO B CA 1
ATOM 6545 C C . PRO B 1 141 ? -25.422 4.062 -4.824 1 85.94 141 PRO B C 1
ATOM 6547 O O . PRO B 1 141 ? -25.203 3.566 -5.93 1 85.94 141 PRO B O 1
ATOM 6550 N N . PHE B 1 142 ? -25.5 3.361 -3.83 1 81.56 142 PHE B N 1
ATOM 6551 C CA . PHE B 1 142 ? -25.078 1.967 -3.844 1 81.56 142 PHE B CA 1
ATOM 6552 C C . PHE B 1 142 ? -26.281 1.035 -3.771 1 81.56 142 PHE B C 1
ATOM 6554 O O . PHE B 1 142 ? -26.266 -0.061 -4.336 1 81.56 142 PHE B O 1
ATOM 6561 N N . MET B 1 143 ? -27.375 1.512 -3.051 1 81.38 143 MET B N 1
ATOM 6562 C CA . MET B 1 143 ? -28.5 0.631 -2.807 1 81.38 143 MET B CA 1
ATOM 6563 C C . MET B 1 143 ? -29.766 1.171 -3.477 1 81.38 143 MET B C 1
ATOM 6565 O O . MET B 1 143 ? -30.812 0.511 -3.475 1 81.38 143 MET B O 1
ATOM 6569 N N . GLY B 1 144 ? -29.609 2.275 -4.004 1 86.06 144 GLY B N 1
ATOM 6570 C CA . GLY B 1 144 ? -30.797 2.889 -4.582 1 86.06 144 GLY B CA 1
ATOM 6571 C C . GLY B 1 144 ? -31.594 3.707 -3.582 1 86.06 144 GLY B C 1
ATOM 6572 O O . GLY B 1 144 ? -31.062 4.117 -2.545 1 86.06 144 GLY B O 1
ATOM 6573 N N . ALA B 1 145 ? -32.844 3.914 -3.811 1 87.5 145 ALA B N 1
ATOM 6574 C CA . ALA B 1 145 ? -33.656 4.777 -2.975 1 87.5 145 ALA B CA 1
ATOM 6575 C C . ALA B 1 145 ? -34.125 4.039 -1.726 1 87.5 145 ALA B C 1
ATOM 6577 O O . ALA B 1 145 ? -34.625 2.918 -1.812 1 87.5 145 ALA B O 1
ATOM 6578 N N . VAL B 1 146 ? -33.938 4.648 -0.647 1 89 146 VAL B N 1
ATOM 6579 C CA . VAL B 1 146 ? -34.344 4.09 0.64 1 89 146 VAL B CA 1
ATOM 6580 C C . VAL B 1 146 ? -35.25 5.066 1.367 1 89 146 VAL B C 1
ATOM 6582 O O . VAL B 1 146 ? -34.906 6.23 1.565 1 89 146 VAL B O 1
ATOM 6585 N N . SER B 1 147 ? -36.375 4.562 1.696 1 88.19 147 SER B N 1
ATOM 6586 C CA . SER B 1 147 ? -37.312 5.41 2.436 1 88.19 147 SER B CA 1
ATOM 6587 C C . SER B 1 147 ? -37.125 5.258 3.941 1 88.19 147 SER B C 1
ATOM 6589 O O . SER B 1 147 ? -36.812 4.168 4.43 1 88.19 147 SER B O 1
ATOM 6591 N N . GLY B 1 148 ? -37.219 6.453 4.648 1 89.38 148 GLY B N 1
ATOM 6592 C CA . GLY B 1 148 ? -37.062 6.387 6.09 1 89.38 148 GLY B CA 1
ATOM 6593 C C . GLY B 1 148 ? -37.406 7.688 6.793 1 89.38 148 GLY B C 1
ATOM 6594 O O . GLY B 1 148 ? -38.156 8.5 6.266 1 89.38 148 GLY B O 1
ATOM 6595 N N . MET B 1 149 ? -36.969 7.664 8.055 1 89.25 149 MET B N 1
ATOM 6596 C CA . MET B 1 149 ? -37.188 8.828 8.906 1 89.25 149 MET B CA 1
ATOM 6597 C C . MET B 1 149 ? -35.906 9.648 9.039 1 89.25 149 MET B C 1
ATOM 6599 O O . MET B 1 149 ? -34.812 9.094 9.234 1 89.25 149 MET B O 1
ATOM 6603 N N . LEU B 1 150 ? -36.094 10.984 8.836 1 91.5 150 LEU B N 1
ATOM 6604 C CA . LEU B 1 150 ? -34.969 11.898 8.961 1 91.5 150 LEU B CA 1
ATOM 6605 C C . LEU B 1 150 ? -35.062 12.727 10.234 1 91.5 150 LEU B C 1
ATOM 6607 O O . LEU B 1 150 ? -36.094 13.375 10.477 1 91.5 150 LEU B O 1
ATOM 6611 N N . THR B 1 151 ? -34.062 12.68 11.039 1 91.62 151 THR B N 1
ATOM 6612 C CA . THR B 1 151 ? -33.969 13.484 12.25 1 91.62 151 THR B CA 1
ATOM 6613 C C . THR B 1 151 ? -32.844 14.492 12.148 1 91.62 151 THR B C 1
ATOM 6615 O O . THR B 1 151 ? -31.703 14.117 11.844 1 91.62 151 THR B O 1
ATOM 6618 N N . VAL B 1 152 ? -33.156 15.766 12.336 1 93.12 152 VAL B N 1
ATOM 6619 C CA . VAL B 1 152 ? -32.125 16.812 12.352 1 93.12 152 VAL B CA 1
ATOM 6620 C C . VAL B 1 152 ? -31.969 17.359 13.766 1 93.12 152 VAL B C 1
ATOM 6622 O O . VAL B 1 152 ? -32.938 17.797 14.383 1 93.12 152 VAL B O 1
ATOM 6625 N N . THR B 1 153 ? -30.781 17.234 14.273 1 93.88 153 THR B N 1
ATOM 6626 C CA . THR B 1 153 ? -30.453 17.812 15.57 1 93.88 153 THR B CA 1
ATOM 6627 C C . THR B 1 153 ? -29.578 19.062 15.414 1 93.88 153 THR B C 1
ATOM 6629 O O . THR B 1 153 ? -29.438 19.578 14.305 1 93.88 153 THR B O 1
ATOM 6632 N N . ASP B 1 154 ? -29.062 19.594 16.5 1 94.44 154 ASP B N 1
ATOM 6633 C CA . ASP B 1 154 ? -28.141 20.719 16.422 1 94.44 154 ASP B CA 1
ATOM 6634 C C . ASP B 1 154 ? -26.703 20.25 16.156 1 94.44 154 ASP B C 1
ATOM 6636 O O . ASP B 1 154 ? -25.781 21.062 16.094 1 94.44 154 ASP B O 1
ATOM 6640 N N . PHE B 1 155 ? -26.578 18.969 16.016 1 95.44 155 PHE B N 1
ATOM 6641 C CA . PHE B 1 155 ? -25.234 18.438 15.773 1 95.44 155 PHE B CA 1
ATOM 6642 C C . PHE B 1 155 ? -25.219 17.547 14.539 1 95.44 155 PHE B C 1
ATOM 6644 O O . PHE B 1 155 ? -24.219 17.5 13.812 1 95.44 155 PHE B O 1
ATOM 6651 N N . LYS B 1 156 ? -26.266 16.781 14.305 1 95.88 156 LYS B N 1
ATOM 6652 C CA . LYS B 1 156 ? -26.156 15.781 13.242 1 95.88 156 LYS B CA 1
ATOM 6653 C C . LYS B 1 156 ? -27.469 15.641 12.484 1 95.88 156 LYS B C 1
ATOM 6655 O O . LYS B 1 156 ? -28.5 16.125 12.938 1 95.88 156 LYS B O 1
ATOM 6660 N N . MET B 1 157 ? -27.406 15.078 11.328 1 94.69 157 MET B N 1
ATOM 6661 C CA . MET B 1 157 ? -28.516 14.539 10.539 1 94.69 157 MET B CA 1
ATOM 6662 C C . MET B 1 157 ? -28.547 13.016 10.625 1 94.69 157 MET B C 1
ATOM 6664 O O . MET B 1 157 ? -27.547 12.352 10.359 1 94.69 157 MET B O 1
ATOM 6668 N N . TYR B 1 158 ? -29.594 12.508 11.062 1 92.81 158 TYR B N 1
ATOM 6669 C CA . TYR B 1 158 ? -29.75 11.078 11.305 1 92.81 158 TYR B CA 1
ATOM 6670 C C . TYR B 1 158 ? -30.906 10.508 10.5 1 92.81 158 TYR B C 1
ATOM 6672 O O . TYR B 1 158 ? -32.062 10.898 10.695 1 92.81 158 TYR B O 1
ATOM 6680 N N . PHE B 1 159 ? -30.594 9.641 9.555 1 92.12 159 PHE B N 1
ATOM 6681 C CA . PHE B 1 159 ? -31.594 8.977 8.727 1 92.12 159 PHE B CA 1
ATOM 6682 C C . PHE B 1 159 ? -31.656 7.492 9.047 1 92.12 159 PHE B C 1
ATOM 6684 O O . PHE B 1 159 ? -30.625 6.816 9.117 1 92.12 159 PHE B O 1
ATOM 6691 N N . LYS B 1 160 ? -32.812 6.992 9.227 1 89.56 160 LYS B N 1
ATOM 6692 C CA . LYS B 1 160 ? -32.969 5.59 9.609 1 89.56 160 LYS B CA 1
ATOM 6693 C C . LYS B 1 160 ? -34.125 4.934 8.828 1 89.56 160 LYS B C 1
ATOM 6695 O O . LYS B 1 160 ? -35.188 5.52 8.664 1 89.56 160 LYS B O 1
ATOM 6700 N N . ASN B 1 161 ? -33.781 3.852 8.195 1 87.5 161 ASN B N 1
ATOM 6701 C CA . ASN B 1 161 ? -34.781 2.975 7.598 1 87.5 161 ASN B CA 1
ATOM 6702 C C . ASN B 1 161 ? -35.031 1.734 8.453 1 87.5 161 ASN B C 1
ATOM 6704 O O . ASN B 1 161 ? -34.094 0.972 8.727 1 87.5 161 ASN B O 1
ATOM 6708 N N . VAL B 1 162 ? -36.188 1.43 8.867 1 76.19 162 VAL B N 1
ATOM 6709 C CA . VAL B 1 162 ? -36.469 0.343 9.789 1 76.19 162 VAL B CA 1
ATOM 6710 C C . VAL B 1 162 ? -37.031 -0.853 9.023 1 76.19 162 VAL B C 1
ATOM 6712 O O . VAL B 1 162 ? -37.062 -1.976 9.531 1 76.19 162 VAL B O 1
ATOM 6715 N N . GLU B 1 163 ? -37.312 -0.728 7.816 1 76.19 163 GLU B N 1
ATOM 6716 C CA . GLU B 1 163 ? -37.938 -1.804 7.07 1 76.19 163 GLU B CA 1
ATOM 6717 C C . GLU B 1 163 ? -36.938 -2.836 6.598 1 76.19 163 GLU B C 1
ATOM 6719 O O . GLU B 1 163 ? -37.25 -4.023 6.5 1 76.19 163 GLU B O 1
ATOM 6724 N N . ARG B 1 164 ? -35.844 -2.383 6.387 1 70.69 164 ARG B N 1
ATOM 6725 C CA . ARG B 1 164 ? -34.781 -3.291 5.902 1 70.69 164 ARG B CA 1
ATOM 6726 C C . ARG B 1 164 ? -34.094 -3.982 7.062 1 70.69 164 ARG B C 1
ATOM 6728 O O . ARG B 1 164 ? -33.969 -3.414 8.148 1 70.69 164 ARG B O 1
ATOM 6735 N N . ASP B 1 165 ? -33.781 -5.332 6.922 1 68.69 165 ASP B N 1
ATOM 6736 C CA . ASP B 1 165 ? -32.969 -6.086 7.852 1 68.69 165 ASP B CA 1
ATOM 6737 C C . ASP B 1 165 ? -31.656 -6.523 7.191 1 68.69 165 ASP B C 1
ATOM 6739 O O . ASP B 1 165 ? -31.672 -7.348 6.273 1 68.69 165 ASP B O 1
ATOM 6743 N N . PRO B 1 166 ? -30.656 -5.832 7.645 1 72 166 PRO B N 1
ATOM 6744 C CA . PRO B 1 166 ? -30.391 -4.879 8.719 1 72 166 PRO B CA 1
ATOM 6745 C C . PRO B 1 166 ? -30.812 -3.453 8.367 1 72 166 PRO B C 1
ATOM 6747 O O . PRO B 1 166 ? -30.875 -3.102 7.184 1 72 166 PRO B O 1
ATOM 6750 N N . HIS B 1 167 ? -30.969 -2.705 9.453 1 78 167 HIS B N 1
ATOM 6751 C CA . HIS B 1 167 ? -31.406 -1.323 9.289 1 78 167 HIS B CA 1
ATOM 6752 C C . HIS B 1 167 ? -30.344 -0.497 8.555 1 78 167 HIS B C 1
ATOM 6754 O O . HIS B 1 167 ? -29.156 -0.727 8.727 1 78 167 HIS B O 1
ATOM 6760 N N . PHE B 1 168 ? -30.891 0.382 7.75 1 85.06 168 PHE B N 1
ATOM 6761 C CA . PHE B 1 168 ? -30.016 1.34 7.098 1 85.06 168 PHE B CA 1
ATOM 6762 C C . PHE B 1 168 ? -29.922 2.633 7.902 1 85.06 168 PHE B C 1
ATOM 6764 O O . PHE B 1 168 ? -30.953 3.238 8.219 1 85.06 168 PHE B O 1
ATOM 6771 N N . ILE B 1 169 ? -28.797 2.982 8.297 1 87.88 169 ILE B N 1
ATOM 6772 C CA . ILE B 1 169 ? -28.594 4.188 9.094 1 87.88 169 ILE B CA 1
ATOM 6773 C C . ILE B 1 169 ? -27.594 5.105 8.398 1 87.88 169 ILE B C 1
ATOM 6775 O O . ILE B 1 169 ? -26.562 4.648 7.91 1 87.88 169 ILE B O 1
ATOM 6779 N N . LEU B 1 170 ? -27.938 6.316 8.258 1 90.5 170 LEU B N 1
ATOM 6780 C CA . LEU B 1 170 ? -27.047 7.371 7.781 1 90.5 170 LEU B CA 1
ATOM 6781 C C . LEU B 1 170 ? -26.844 8.438 8.859 1 90.5 170 LEU B C 1
ATOM 6783 O O . LEU B 1 170 ? -27.797 9.102 9.266 1 90.5 170 LEU B O 1
ATOM 6787 N N . ASP B 1 171 ? -25.688 8.547 9.391 1 90.88 171 ASP B N 1
ATOM 6788 C CA . ASP B 1 171 ? -25.312 9.477 10.445 1 90.88 171 ASP B CA 1
ATOM 6789 C C . ASP B 1 171 ? -24.281 10.484 9.953 1 90.88 171 ASP B C 1
ATOM 6791 O O . ASP B 1 171 ? -23.125 10.125 9.711 1 90.88 171 ASP B O 1
ATOM 6795 N N . VAL B 1 172 ? -24.688 11.758 9.875 1 94.69 172 VAL B N 1
ATOM 6796 C CA . VAL B 1 172 ? -23.812 12.773 9.305 1 94.69 172 VAL B CA 1
ATOM 6797 C C . VAL B 1 172 ? -23.719 13.969 10.25 1 94.69 172 VAL B C 1
ATOM 6799 O O . VAL B 1 172 ? -24.703 14.688 10.445 1 94.69 172 VAL B O 1
ATOM 6802 N N . PRO B 1 173 ? -22.547 14.172 10.859 1 96 173 PRO B N 1
ATOM 6803 C CA . PRO B 1 173 ? -22.406 15.43 11.594 1 96 173 PRO B CA 1
ATOM 6804 C C . PRO B 1 173 ? -22.656 16.656 10.719 1 96 173 PRO B C 1
ATOM 6806 O O . PRO B 1 173 ? -22.172 16.719 9.586 1 96 173 PRO B O 1
ATOM 6809 N N . LEU B 1 174 ? -23.359 17.547 11.211 1 96.12 174 LEU B N 1
ATOM 6810 C CA . LEU B 1 174 ? -23.734 18.719 10.414 1 96.12 174 LEU B CA 1
ATOM 6811 C C . LEU B 1 174 ? -22.5 19.562 10.086 1 96.12 174 LEU B C 1
ATOM 6813 O O . LEU B 1 174 ? -22.453 20.219 9.039 1 96.12 174 LEU B O 1
ATOM 6817 N N . GLY B 1 175 ? -21.484 19.547 10.945 1 95.5 175 GLY B N 1
ATOM 6818 C CA . GLY B 1 175 ? -20.25 20.312 10.727 1 95.5 175 GLY B CA 1
ATOM 6819 C C . GLY B 1 175 ? -19.5 19.859 9.484 1 95.5 175 GLY B C 1
ATOM 6820 O O . GLY B 1 175 ? -18.688 20.625 8.945 1 95.5 175 GLY B O 1
ATOM 6821 N N . VAL B 1 176 ? -19.797 18.672 8.984 1 96.31 176 VAL B N 1
ATOM 6822 C CA . VAL B 1 176 ? -19.109 18.125 7.836 1 96.31 176 VAL B CA 1
ATOM 6823 C C . VAL B 1 176 ? -19.734 18.641 6.547 1 96.31 176 VAL B C 1
ATOM 6825 O O . VAL B 1 176 ? -19.141 18.547 5.473 1 96.31 176 VAL B O 1
ATOM 6828 N N . ILE B 1 177 ? -20.906 19.25 6.633 1 96.19 177 ILE B N 1
ATOM 6829 C CA . ILE B 1 177 ? -21.625 19.719 5.457 1 96.19 177 ILE B CA 1
ATOM 6830 C C . ILE B 1 177 ? -21 21 4.934 1 96.19 177 ILE B C 1
ATOM 6832 O O . ILE B 1 177 ? -20.75 21.938 5.699 1 96.19 177 ILE B O 1
ATOM 6836 N N . SER B 1 178 ? -20.719 21.031 3.676 1 95.25 178 SER B N 1
ATOM 6837 C CA . SER B 1 178 ? -20.125 22.188 3.033 1 95.25 178 SER B CA 1
ATOM 6838 C C . SER B 1 178 ? -21.172 23.016 2.297 1 95.25 178 SER B C 1
ATOM 6840 O O . SER B 1 178 ? -21.047 24.25 2.221 1 95.25 178 SER B O 1
ATOM 6842 N N . ARG B 1 179 ? -22.156 22.297 1.781 1 94.94 179 ARG B N 1
ATOM 6843 C CA . ARG B 1 179 ? -23.156 22.984 0.96 1 94.94 179 ARG B CA 1
ATOM 6844 C C . ARG B 1 179 ? -24.484 22.219 0.96 1 94.94 179 ARG B C 1
ATOM 6846 O O . ARG B 1 179 ? -24.484 20.984 0.949 1 94.94 179 ARG B O 1
ATOM 6853 N N . VAL B 1 180 ? -25.547 22.953 1.019 1 93.69 180 VAL B N 1
ATOM 6854 C CA . VAL B 1 180 ? -26.891 22.391 0.917 1 93.69 180 VAL B CA 1
ATOM 6855 C C . VAL B 1 180 ? -27.656 23.109 -0.192 1 93.69 180 VAL B C 1
ATOM 6857 O O . VAL B 1 180 ? -27.75 24.344 -0.198 1 93.69 180 VAL B O 1
ATOM 6860 N N . GLU B 1 181 ? -28.156 22.312 -1.114 1 91.38 181 GLU B N 1
ATOM 6861 C CA . GLU B 1 181 ? -28.875 22.906 -2.242 1 91.38 181 GLU B CA 1
ATOM 6862 C C . GLU B 1 181 ? -30.219 22.219 -2.467 1 91.38 181 GLU B C 1
ATOM 6864 O O . GLU B 1 181 ? -30.328 21 -2.309 1 91.38 181 GLU B O 1
ATOM 6869 N N . LYS B 1 182 ? -31.141 23.062 -2.801 1 86.06 182 LYS B N 1
ATOM 6870 C CA . LYS B 1 182 ? -32.469 22.516 -3.166 1 86.06 182 LYS B CA 1
ATOM 6871 C C . LYS B 1 182 ? -32.5 22.125 -4.641 1 86.06 182 LYS B C 1
ATOM 6873 O O . LYS B 1 182 ? -31.969 22.844 -5.492 1 86.06 182 LYS B O 1
ATOM 6878 N N . ILE B 1 183 ? -32.938 20.844 -4.836 1 79.38 183 ILE B N 1
ATOM 6879 C CA . ILE B 1 183 ? -33.062 20.391 -6.219 1 79.38 183 ILE B CA 1
ATOM 6880 C C . ILE B 1 183 ? -34.531 20.172 -6.574 1 79.38 183 ILE B C 1
ATOM 6882 O O . ILE B 1 183 ? -35.281 19.594 -5.789 1 79.38 183 ILE B O 1
ATOM 6886 N N . GLY B 1 184 ? -35.156 20.922 -7.582 1 67.81 184 GLY B N 1
ATOM 6887 C CA . GLY B 1 184 ? -36.5 20.719 -8.055 1 67.81 184 GLY B CA 1
ATOM 6888 C C . GLY B 1 184 ? -36.656 19.484 -8.922 1 67.81 184 GLY B C 1
ATOM 6889 O O . GLY B 1 184 ? -35.875 19.266 -9.844 1 67.81 184 GLY B O 1
ATOM 6890 N N . VAL B 1 185 ? -37.312 18.406 -8.5 1 56.97 185 VAL B N 1
ATOM 6891 C CA . VAL B 1 185 ? -37.562 17.25 -9.344 1 56.97 185 VAL B CA 1
ATOM 6892 C C . VAL B 1 185 ? -38.906 17.375 -10.039 1 56.97 185 VAL B C 1
ATOM 6894 O O . VAL B 1 185 ? -39.938 17.531 -9.383 1 56.97 185 VAL B O 1
ATOM 6897 N N . GLN B 1 186 ? -39.031 17.969 -11.203 1 49.16 186 GLN B N 1
ATOM 6898 C CA . GLN B 1 186 ? -40.281 18.062 -11.93 1 49.16 186 GLN B CA 1
ATOM 6899 C C . GLN B 1 186 ? -40.781 16.672 -12.312 1 49.16 186 GLN B C 1
ATOM 6901 O O . GLN B 1 186 ? -40.188 15.984 -13.141 1 49.16 186 GLN B O 1
ATOM 6906 N N . SER B 1 187 ? -41.031 15.789 -11.438 1 46.69 187 SER B N 1
ATOM 6907 C CA . SER B 1 187 ? -41.719 14.641 -12.031 1 46.69 187 SER B CA 1
ATOM 6908 C C . SER B 1 187 ? -43.125 15 -12.492 1 46.69 187 SER B C 1
ATOM 6910 O O . SER B 1 187 ? -43.688 15.992 -12.031 1 46.69 187 SER B O 1
ATOM 6912 N N . HIS B 1 188 ? -43.688 14.188 -13.453 1 43.25 188 HIS B N 1
ATOM 6913 C CA . HIS B 1 188 ? -45 14.18 -14.039 1 43.25 188 HIS B CA 1
ATOM 6914 C C . HIS B 1 188 ? -46.094 14.227 -12.961 1 43.25 188 HIS B C 1
ATOM 6916 O O . HIS B 1 188 ? -46.625 13.188 -12.57 1 43.25 188 HIS B O 1
ATOM 6922 N N . GLY B 1 189 ? -46.375 15.305 -12.375 1 49.25 189 GLY B N 1
ATOM 6923 C CA . GLY B 1 189 ? -47.562 15.656 -11.594 1 49.25 189 GLY B CA 1
ATOM 6924 C C . GLY B 1 189 ? -47.25 15.961 -10.141 1 49.25 189 GLY B C 1
ATOM 6925 O O . GLY B 1 189 ? -48 16.672 -9.477 1 49.25 189 GLY B O 1
ATOM 6926 N N . ASP B 1 190 ? -46.625 14.984 -9.359 1 52.47 190 ASP B N 1
ATOM 6927 C CA . ASP B 1 190 ? -46.469 15.195 -7.922 1 52.47 190 ASP B CA 1
ATOM 6928 C C . ASP B 1 190 ? -45.188 15.992 -7.617 1 52.47 190 ASP B C 1
ATOM 6930 O O . ASP B 1 190 ? -44.156 15.75 -8.219 1 52.47 190 ASP B O 1
ATOM 6934 N N . ASN B 1 191 ? -45.281 17.203 -7.094 1 55.31 191 ASN B N 1
ATOM 6935 C CA . ASN B 1 191 ? -44.281 18.203 -6.715 1 55.31 191 ASN B CA 1
ATOM 6936 C C . ASN B 1 191 ? -43.281 17.641 -5.719 1 55.31 191 ASN B C 1
ATOM 6938 O O . ASN B 1 191 ? -43.531 17.656 -4.512 1 55.31 191 ASN B O 1
ATOM 6942 N N . SER B 1 192 ? -42.375 16.703 -6.043 1 64.56 192 SER B N 1
ATOM 6943 C CA . SER B 1 192 ? -41.344 16.234 -5.129 1 64.56 192 SER B CA 1
ATOM 6944 C C . SER B 1 192 ? -40.125 17.141 -5.137 1 64.56 192 SER B C 1
ATOM 6946 O O . SER B 1 192 ? -39.812 17.75 -6.16 1 64.56 192 SER B O 1
ATOM 6948 N N . SER B 1 193 ? -39.781 17.641 -3.906 1 76.69 193 SER B N 1
ATOM 6949 C CA . SER B 1 193 ? -38.594 18.453 -3.707 1 76.69 193 SER B CA 1
ATOM 6950 C C . SER B 1 193 ? -37.406 17.609 -3.26 1 76.69 193 SER B C 1
ATOM 6952 O O . SER B 1 193 ? -37.594 16.531 -2.689 1 76.69 193 SER B O 1
ATOM 6954 N N . GLY B 1 194 ? -36.188 17.906 -3.807 1 85.38 194 GLY B N 1
ATOM 6955 C CA . GLY B 1 194 ? -35 17.203 -3.436 1 85.38 194 GLY B CA 1
ATOM 6956 C C . GLY B 1 194 ? -33.906 18.109 -2.863 1 85.38 194 GLY B C 1
ATOM 6957 O O . GLY B 1 194 ? -33.969 19.328 -3.049 1 85.38 194 GLY B O 1
ATOM 6958 N N . ILE B 1 195 ? -33.094 17.594 -1.914 1 89.56 195 ILE B N 1
ATOM 6959 C CA . ILE B 1 195 ? -31.969 18.297 -1.308 1 89.56 195 ILE B CA 1
ATOM 6960 C C . ILE B 1 195 ? -30.672 17.562 -1.638 1 89.56 195 ILE B C 1
ATOM 6962 O O . ILE B 1 195 ? -30.594 16.344 -1.559 1 89.56 195 ILE B O 1
ATOM 6966 N N . GLU B 1 196 ? -29.719 18.328 -2.115 1 92.56 196 GLU B N 1
ATOM 6967 C CA . GLU B 1 196 ? -28.375 17.812 -2.301 1 92.56 196 GLU B CA 1
ATOM 6968 C C . GLU B 1 196 ? -27.422 18.344 -1.236 1 92.56 196 GLU B C 1
ATOM 6970 O O . GLU B 1 196 ? -27.359 19.562 -1.012 1 92.56 196 GLU B O 1
ATOM 6975 N N . ILE B 1 197 ? -26.781 17.5 -0.608 1 94.75 197 ILE B N 1
ATOM 6976 C CA . ILE B 1 197 ? -25.859 17.859 0.463 1 94.75 197 ILE B CA 1
ATOM 6977 C C . ILE B 1 197 ? -24.438 17.469 0.07 1 94.75 197 ILE B C 1
ATOM 6979 O O . ILE B 1 197 ? -24.156 16.297 -0.203 1 94.75 197 ILE B O 1
ATOM 6983 N N . VAL B 1 198 ? -23.547 18.422 -0.034 1 95.62 198 VAL B N 1
ATOM 6984 C CA . VAL B 1 198 ? -22.141 18.172 -0.312 1 95.62 198 VAL B CA 1
ATOM 6985 C C . VAL B 1 198 ? -21.328 18.25 0.985 1 95.62 198 VAL B C 1
ATOM 6987 O O . VAL B 1 198 ? -21.406 19.234 1.711 1 95.62 198 VAL B O 1
ATOM 6990 N N . CYS B 1 199 ? -20.641 17.219 1.284 1 96 199 CYS B N 1
ATOM 6991 C CA . CYS B 1 199 ? -19.906 17.156 2.549 1 96 199 CYS B CA 1
ATOM 6992 C C . CYS B 1 199 ? -18.406 17.328 2.326 1 96 199 CYS B C 1
ATOM 6994 O O . CYS B 1 199 ? -17.922 17.109 1.218 1 96 199 CYS B O 1
ATOM 6996 N N . LYS B 1 200 ? -17.703 17.688 3.385 1 95.69 200 LYS B N 1
ATOM 6997 C CA . LYS B 1 200 ? -16.266 17.875 3.377 1 95.69 200 LYS B CA 1
ATOM 6998 C C . LYS B 1 200 ? -15.531 16.531 3.449 1 95.69 200 LYS B C 1
ATOM 7000 O O . LYS B 1 200 ? -14.352 16.438 3.125 1 95.69 200 LYS B O 1
ATOM 7005 N N . ASP B 1 201 ? -16.219 15.453 3.895 1 92.88 201 ASP B N 1
ATOM 7006 C CA . ASP B 1 201 ? -15.586 14.148 4.094 1 92.88 201 ASP B CA 1
ATOM 7007 C C . ASP B 1 201 ? -15.805 13.242 2.881 1 92.88 201 ASP B C 1
ATOM 7009 O O . ASP B 1 201 ? -16.062 12.047 3.029 1 92.88 201 ASP B O 1
ATOM 7013 N N . MET B 1 202 ? -15.992 13.766 1.678 1 93.88 202 MET B N 1
ATOM 7014 C CA . MET B 1 202 ? -16.016 13.102 0.38 1 93.88 202 MET B CA 1
ATOM 7015 C C . MET B 1 202 ? -17.438 12.727 -0.01 1 93.88 202 MET B C 1
ATOM 7017 O O . MET B 1 202 ? -17.719 12.469 -1.183 1 93.88 202 MET B O 1
ATOM 7021 N N . ARG B 1 203 ? -18.453 12.758 0.842 1 92.81 203 ARG B N 1
ATOM 7022 C CA . ARG B 1 203 ? -19.797 12.273 0.543 1 92.81 203 ARG B CA 1
ATOM 7023 C C . ARG B 1 203 ? -20.641 13.352 -0.146 1 92.81 203 ARG B C 1
ATOM 7025 O O . ARG B 1 203 ? -20.484 14.539 0.15 1 92.81 203 ARG B O 1
ATOM 7032 N N . ASN B 1 204 ? -21.391 12.922 -1.001 1 93.31 204 ASN B N 1
ATOM 7033 C CA . ASN B 1 204 ? -22.5 13.68 -1.573 1 93.31 204 ASN B CA 1
ATOM 7034 C C . ASN B 1 204 ? -23.844 12.984 -1.338 1 93.31 204 ASN B C 1
ATOM 7036 O O . ASN B 1 204 ? -24.078 11.898 -1.865 1 93.31 204 ASN B O 1
ATOM 7040 N N . LEU B 1 205 ? -24.703 13.672 -0.653 1 93.81 205 LEU B N 1
ATOM 7041 C CA . LEU B 1 205 ? -25.953 13.039 -0.248 1 93.81 205 LEU B CA 1
ATOM 7042 C C . LEU B 1 205 ? -27.156 13.688 -0.943 1 93.81 205 LEU B C 1
ATOM 7044 O O . LEU B 1 205 ? -27.141 14.898 -1.196 1 93.81 205 LEU B O 1
ATOM 7048 N N . ARG B 1 206 ? -28.109 12.836 -1.194 1 91.81 206 ARG B N 1
ATOM 7049 C CA . ARG B 1 206 ? -29.328 13.312 -1.84 1 91.81 206 ARG B CA 1
ATOM 7050 C C . ARG B 1 206 ? -30.578 12.805 -1.113 1 91.81 206 ARG B C 1
ATOM 7052 O O . ARG B 1 206 ? -30.672 11.617 -0.801 1 91.81 206 ARG B O 1
ATOM 7059 N N . LEU B 1 207 ? -31.406 13.719 -0.875 1 90.5 207 LEU B N 1
ATOM 7060 C CA . LEU B 1 207 ? -32.656 13.414 -0.219 1 90.5 207 LEU B CA 1
ATOM 7061 C C . LEU B 1 207 ? -33.844 13.914 -1.057 1 90.5 207 LEU B C 1
ATOM 7063 O O . LEU B 1 207 ? -33.719 14.914 -1.764 1 90.5 207 LEU B O 1
ATOM 7067 N N . ALA B 1 208 ? -34.844 13.156 -1.029 1 87.06 208 ALA B N 1
ATOM 7068 C CA . ALA B 1 208 ? -36.094 13.555 -1.69 1 87.06 208 ALA B CA 1
ATOM 7069 C C . ALA B 1 208 ? -37.281 13.438 -0.743 1 87.06 208 ALA B C 1
ATOM 7071 O O . ALA B 1 208 ? -37.312 12.547 0.108 1 87.06 208 ALA B O 1
ATOM 7072 N N . TYR B 1 209 ? -38.188 14.391 -0.804 1 81 209 TYR B N 1
ATOM 7073 C CA . TYR B 1 209 ? -39.375 14.367 0.018 1 81 209 TYR B CA 1
ATOM 7074 C C . TYR B 1 209 ? -40.562 14.984 -0.723 1 81 209 TYR B C 1
ATOM 7076 O O . TYR B 1 209 ? -40.375 15.75 -1.676 1 81 209 TYR B O 1
ATOM 7084 N N . ARG B 1 210 ? -41.875 14.539 -0.383 1 72.31 210 ARG B N 1
ATOM 7085 C CA . ARG B 1 210 ? -43.094 15.047 -1.006 1 72.31 210 ARG B CA 1
ATOM 7086 C C . ARG B 1 210 ? -43.406 16.469 -0.539 1 72.31 210 ARG B C 1
ATOM 7088 O O . ARG B 1 210 ? -43.188 16.797 0.633 1 72.31 210 ARG B O 1
ATOM 7095 N N . GLN B 1 211 ? -43.562 17.375 -1.457 1 63.28 211 GLN B N 1
ATOM 7096 C CA . GLN B 1 211 ? -43.75 18.797 -1.196 1 63.28 211 GLN B CA 1
ATOM 7097 C C . GLN B 1 211 ? -45.062 19.047 -0.438 1 63.28 211 GLN B C 1
ATOM 7099 O O . GLN B 1 211 ? -46.062 19.469 -1.025 1 63.28 211 GLN B O 1
ATOM 7104 N N . GLU B 1 212 ? -45.5 18.156 0.386 1 57.09 212 GLU B N 1
ATOM 7105 C CA . GLU B 1 212 ? -46.656 18.688 1.085 1 57.09 212 GLU B CA 1
ATOM 7106 C C . GLU B 1 212 ? -46.25 19.844 2.004 1 57.09 212 GLU B C 1
ATOM 7108 O O . GLU B 1 212 ? -45.125 19.922 2.467 1 57.09 212 GLU B O 1
ATOM 7113 N N . GLU B 1 213 ? -47.094 21.016 2.215 1 49.84 213 GLU B N 1
ATOM 7114 C CA . GLU B 1 213 ? -46.906 22.359 2.764 1 49.84 213 GLU B CA 1
ATOM 7115 C C . GLU B 1 213 ? -45.969 22.344 3.965 1 49.84 213 GLU B C 1
ATOM 7117 O O . GLU B 1 213 ? -45.062 23.156 4.059 1 49.84 213 GLU B O 1
ATOM 7122 N N . GLN B 1 214 ? -46.375 21.781 5.137 1 47.75 214 GLN B N 1
ATOM 7123 C CA . GLN B 1 214 ? -45.812 22.062 6.457 1 47.75 214 GLN B CA 1
ATOM 7124 C C . GLN B 1 214 ? -44.438 21.422 6.629 1 47.75 214 GLN B C 1
ATOM 7126 O O . GLN B 1 214 ? -43.562 22 7.262 1 47.75 214 GLN B O 1
ATOM 7131 N N . SER B 1 215 ? -44.281 20.25 5.984 1 51.38 215 SER B N 1
ATOM 7132 C CA . SER B 1 215 ? -43.188 19.375 6.355 1 51.38 215 SER B CA 1
ATOM 7133 C C . SER B 1 215 ? -41.875 19.812 5.691 1 51.38 215 SER B C 1
ATOM 7135 O O . SER B 1 215 ? -40.781 19.469 6.168 1 51.38 215 SER B O 1
ATOM 7137 N N . LYS B 1 216 ? -42.031 20.453 4.484 1 51.09 216 LYS B N 1
ATOM 7138 C CA . LYS B 1 216 ? -41 20.844 3.553 1 51.09 216 LYS B CA 1
ATOM 7139 C C . LYS B 1 216 ? -39.969 21.75 4.234 1 51.09 216 LYS B C 1
ATOM 7141 O O . LYS B 1 216 ? -38.75 21.531 4.109 1 51.09 216 LYS B O 1
ATOM 7146 N N . LEU B 1 217 ? -40.688 22.938 4.395 1 53.09 217 LEU B N 1
ATOM 7147 C CA . LEU B 1 217 ? -39.969 24.156 4.781 1 53.09 217 LEU B CA 1
ATOM 7148 C C . LEU B 1 217 ? -39.094 23.906 5.996 1 53.09 217 LEU B C 1
ATOM 7150 O O . LEU B 1 217 ? -38 24.469 6.098 1 53.09 217 LEU B O 1
ATOM 7154 N N . GLU B 1 218 ? -39.406 22.719 6.531 1 71.5 218 GLU B N 1
ATOM 7155 C CA . GLU B 1 218 ? -38.844 22.625 7.875 1 71.5 218 GLU B CA 1
ATOM 7156 C C . GLU B 1 218 ? -37.5 21.891 7.859 1 71.5 218 GLU B C 1
ATOM 7158 O O . GLU B 1 218 ? -36.562 22.297 8.539 1 71.5 218 GLU B O 1
ATOM 7163 N N . ILE B 1 219 ? -37.344 21.109 6.719 1 79.12 219 ILE B N 1
ATOM 7164 C CA . ILE B 1 219 ? -36.125 20.312 6.781 1 79.12 219 ILE B CA 1
ATOM 7165 C C . ILE B 1 219 ? -34.969 21.109 6.227 1 79.12 219 ILE B C 1
ATOM 7167 O O . ILE B 1 219 ? -33.906 21.172 6.844 1 79.12 219 ILE B O 1
ATOM 7171 N N . PHE B 1 220 ? -35.188 21.734 5.066 1 86.06 220 PHE B N 1
ATOM 7172 C CA . PHE B 1 220 ? -34.125 22.5 4.422 1 86.06 220 PHE B CA 1
ATOM 7173 C C . PHE B 1 220 ? -33.656 23.641 5.316 1 86.06 220 PHE B C 1
ATOM 7175 O O . PHE B 1 220 ? -32.469 23.859 5.48 1 86.06 220 PHE B O 1
ATOM 7182 N N . GLU B 1 221 ? -34.625 24.281 5.875 1 87.75 221 GLU B N 1
ATOM 7183 C CA . GLU B 1 221 ? -34.281 25.422 6.723 1 87.75 221 GLU B CA 1
ATOM 7184 C C . GLU B 1 221 ? -33.562 24.984 7.988 1 87.75 221 GLU B C 1
ATOM 7186 O O . GLU B 1 221 ? -32.594 25.609 8.406 1 87.75 221 GLU B O 1
ATOM 7191 N N . ASN B 1 222 ? -34.062 23.969 8.508 1 88.5 222 ASN B N 1
ATOM 7192 C CA . ASN B 1 222 ? -33.406 23.453 9.711 1 88.5 222 ASN B CA 1
ATOM 7193 C C . ASN B 1 222 ? -32 22.906 9.422 1 88.5 222 ASN B C 1
ATOM 7195 O O . ASN B 1 222 ? -31.078 23.156 10.188 1 88.5 222 ASN B O 1
ATOM 7199 N N . LEU B 1 223 ? -31.922 22.219 8.336 1 91.44 223 LEU B N 1
ATOM 7200 C CA . LEU B 1 223 ? -30.625 21.672 7.957 1 91.44 223 LEU B CA 1
ATOM 7201 C C . LEU B 1 223 ? -29.625 22.797 7.684 1 91.44 223 LEU B C 1
ATOM 7203 O O . LEU B 1 223 ? -28.484 22.734 8.125 1 91.44 223 LEU B O 1
ATOM 7207 N N . THR B 1 224 ? -30.062 23.766 7.016 1 92.06 224 THR B N 1
ATOM 7208 C CA . THR B 1 224 ? -29.188 24.891 6.668 1 92.06 224 THR B CA 1
ATOM 7209 C C . THR B 1 224 ? -28.812 25.703 7.906 1 92.06 224 THR B C 1
ATOM 7211 O O . THR B 1 224 ? -27.672 26.109 8.07 1 92.06 224 THR B O 1
ATOM 7214 N N . ARG B 1 225 ? -29.766 25.891 8.719 1 93.69 225 ARG B N 1
ATOM 7215 C CA . ARG B 1 225 ? -29.578 26.688 9.93 1 93.69 225 ARG B CA 1
ATOM 7216 C C . ARG B 1 225 ? -28.562 26.047 10.859 1 93.69 225 ARG B C 1
ATOM 7218 O O . ARG B 1 225 ? -27.672 26.719 11.398 1 93.69 225 ARG B O 1
ATOM 7225 N N . TYR B 1 226 ? -28.578 24.781 10.977 1 94.31 226 TYR B N 1
ATOM 7226 C CA . TYR B 1 226 ? -27.766 24.125 11.984 1 94.31 226 TYR B CA 1
ATOM 7227 C C . TYR B 1 226 ? -26.484 23.562 11.375 1 94.31 226 TYR B C 1
ATOM 7229 O O . TYR B 1 226 ? -25.531 23.234 12.086 1 94.31 226 TYR B O 1
ATOM 7237 N N . ALA B 1 227 ? -26.453 23.438 10.055 1 95.62 227 ALA B N 1
ATOM 7238 C CA . ALA B 1 227 ? -25.203 23.062 9.391 1 95.62 227 ALA B CA 1
ATOM 7239 C C . ALA B 1 227 ? -24.234 24.234 9.352 1 95.62 227 ALA B C 1
ATOM 7241 O O . ALA B 1 227 ? -23.016 24.031 9.359 1 95.62 227 ALA B O 1
ATOM 7242 N N . PHE B 1 228 ? -24.875 25.453 9.328 1 97.12 228 PHE B N 1
ATOM 7243 C CA . PHE B 1 228 ? -24.062 26.656 9.258 1 97.12 228 PHE B CA 1
ATOM 7244 C C . PHE B 1 228 ? -24.422 27.625 10.383 1 97.12 228 PHE B C 1
ATOM 7246 O O . PHE B 1 228 ? -24.844 28.75 10.117 1 97.12 228 PHE B O 1
ATOM 7253 N N . PRO B 1 229 ? -24.125 27.234 11.539 1 96.06 229 PRO B N 1
ATOM 7254 C CA . PRO B 1 229 ? -24.562 28.016 12.703 1 96.06 229 PRO B CA 1
ATOM 7255 C C . PRO B 1 229 ? -23.984 29.422 12.719 1 96.06 229 PRO B C 1
ATOM 7257 O O . PRO B 1 229 ? -24.688 30.375 13.039 1 96.06 229 PRO B O 1
ATOM 7260 N N . LEU B 1 230 ? -22.766 29.609 12.414 1 95.44 230 LEU B N 1
ATOM 7261 C CA . LEU B 1 230 ? -22.125 30.922 12.477 1 95.44 230 LEU B CA 1
ATOM 7262 C C . LEU B 1 230 ? -22.781 31.891 11.484 1 95.44 230 LEU B C 1
ATOM 7264 O O . LEU B 1 230 ? -22.922 33.094 11.766 1 95.44 230 LEU B O 1
ATOM 7268 N N . SER B 1 231 ? -23.141 31.391 10.367 1 94.94 231 SER B N 1
ATOM 7269 C CA . SER B 1 231 ? -23.797 32.188 9.352 1 94.94 231 SER B CA 1
ATOM 7270 C C . SER B 1 231 ? -25.219 32.594 9.781 1 94.94 231 SER B C 1
ATOM 7272 O O . SER B 1 231 ? -25.781 33.562 9.258 1 94.94 231 SER B O 1
ATOM 7274 N N . HIS B 1 232 ? -25.766 31.938 10.734 1 94.25 232 HIS B N 1
ATOM 7275 C CA . HIS B 1 232 ? -27.125 32.219 11.188 1 94.25 232 HIS B CA 1
ATOM 7276 C C . HIS B 1 232 ? -27.125 32.719 12.617 1 94.25 232 HIS B C 1
ATOM 7278 O O . HIS B 1 232 ? -28.141 32.625 13.312 1 94.25 232 HIS B O 1
ATOM 7284 N N . GLY B 1 233 ? -26.031 33.094 13.062 1 93.62 233 GLY B N 1
ATOM 7285 C CA . GLY B 1 233 ? -25.922 33.719 14.359 1 93.62 233 GLY B CA 1
ATOM 7286 C C . GLY B 1 233 ? -26.031 32.75 15.516 1 93.62 233 GLY B C 1
ATOM 7287 O O . GLY B 1 233 ? -26.422 33.125 16.625 1 93.62 233 GLY B O 1
ATOM 7288 N N . LEU B 1 234 ? -25.812 31.531 15.305 1 94.88 234 LEU B N 1
ATOM 7289 C CA . LEU B 1 234 ? -25.828 30.5 16.328 1 94.88 234 LEU B CA 1
ATOM 7290 C C . LEU B 1 234 ? -24.422 30.062 16.703 1 94.88 234 LEU B C 1
ATOM 7292 O O . LEU B 1 234 ? -23.5 30.188 15.883 1 94.88 234 LEU B O 1
ATOM 7296 N N . PRO B 1 235 ? -24.266 29.594 17.906 1 94.69 235 PRO B N 1
ATOM 7297 C CA . PRO B 1 235 ? -22.953 29.078 18.281 1 94.69 235 PRO B CA 1
ATOM 7298 C C . PRO B 1 235 ? -22.688 27.672 17.734 1 94.69 235 PRO B C 1
ATOM 7300 O O . PRO B 1 235 ? -23.625 26.953 17.406 1 94.69 235 PRO B O 1
ATOM 7303 N N . LEU B 1 236 ? -21.453 27.359 17.656 1 96.75 236 LEU B N 1
ATOM 7304 C CA . LEU B 1 236 ? -21.078 26 17.266 1 96.75 236 LEU B CA 1
ATOM 7305 C C . LEU B 1 236 ? -21.484 25 18.344 1 96.75 236 LEU B C 1
ATOM 7307 O O . LEU B 1 236 ? -21.438 25.312 19.531 1 96.75 236 LEU B O 1
ATOM 7311 N N . PHE B 1 237 ? -21.828 23.812 17.969 1 96.5 237 PHE B N 1
ATOM 7312 C CA . PHE B 1 237 ? -22.312 22.812 18.891 1 96.5 237 PHE B CA 1
ATOM 7313 C C . PHE B 1 237 ? -21.266 22.484 19.953 1 96.5 237 PHE B C 1
ATOM 7315 O O . PHE B 1 237 ? -21.594 22.094 21.062 1 96.5 237 PHE B O 1
ATOM 7322 N N . ALA B 1 238 ? -20.016 22.625 19.625 1 97.5 238 ALA B N 1
ATOM 7323 C CA . ALA B 1 238 ? -18.922 22.344 20.562 1 97.5 238 ALA B CA 1
ATOM 7324 C C . ALA B 1 238 ? -19.109 23.078 21.875 1 97.5 238 ALA B C 1
ATOM 7326 O O . ALA B 1 238 ? -18.672 22.609 22.938 1 97.5 238 ALA B O 1
ATOM 7327 N N . PHE B 1 239 ? -19.781 24.188 21.859 1 97 239 PHE B N 1
ATOM 7328 C CA . PHE B 1 239 ? -19.969 25 23.047 1 97 239 PHE B CA 1
ATOM 7329 C C . PHE B 1 239 ? -21.141 24.5 23.875 1 97 239 PHE B C 1
ATOM 7331 O O . PHE B 1 239 ? -21.312 24.875 25.031 1 97 239 PHE B O 1
ATOM 7338 N N . SER B 1 240 ? -21.953 23.594 23.297 1 95.25 240 SER B N 1
ATOM 7339 C CA . SER B 1 240 ? -23.078 23 24 1 95.25 240 SER B CA 1
ATOM 7340 C C . SER B 1 240 ? -22.766 21.562 24.438 1 95.25 240 SER B C 1
ATOM 7342 O O . SER B 1 240 ? -23.516 20.984 25.234 1 95.25 240 SER B O 1
ATOM 7344 N N . TYR B 1 241 ? -21.719 21.047 23.859 1 95.12 241 TYR B N 1
ATOM 7345 C CA . TYR B 1 241 ? -21.344 19.672 24.156 1 95.12 241 TYR B CA 1
ATOM 7346 C C . TYR B 1 241 ? -20.891 19.531 25.609 1 95.12 241 TYR B C 1
ATOM 7348 O O . TYR B 1 241 ? -20.016 20.266 26.078 1 95.12 241 TYR B O 1
ATOM 7356 N N . LYS B 1 242 ? -21.469 18.5 26.375 1 88.38 242 LYS B N 1
ATOM 7357 C CA . LYS B 1 242 ? -21.234 18.453 27.812 1 88.38 242 LYS B CA 1
ATOM 7358 C C . LYS B 1 242 ? -20.734 17.062 28.234 1 88.38 242 LYS B C 1
ATOM 7360 O O . LYS B 1 242 ? -20.859 16.688 29.406 1 88.38 242 LYS B O 1
ATOM 7365 N N . GLU B 1 243 ? -20.078 16.422 27.453 1 91.19 243 GLU B N 1
ATOM 7366 C CA . GLU B 1 243 ? -19.578 15.102 27.844 1 91.19 243 GLU B CA 1
ATOM 7367 C C . GLU B 1 243 ? -18.406 15.219 28.812 1 91.19 243 GLU B C 1
ATOM 7369 O O . GLU B 1 243 ? -17.594 16.125 28.703 1 91.19 243 GLU B O 1
ATOM 7374 N N . LYS B 1 244 ? -18.344 14.281 29.812 1 91.56 244 LYS B N 1
ATOM 7375 C CA . LYS B 1 244 ? -17.266 14.258 30.797 1 91.56 244 LYS B CA 1
ATOM 7376 C C . LYS B 1 244 ? -16.312 13.094 30.531 1 91.56 244 LYS B C 1
ATOM 7378 O O . LYS B 1 244 ? -16.75 11.961 30.297 1 91.56 244 LYS B O 1
ATOM 7383 N N . PHE B 1 245 ? -15.047 13.453 30.453 1 93.62 245 PHE B N 1
ATOM 7384 C CA . PHE B 1 245 ? -14.008 12.445 30.266 1 93.62 245 PHE B CA 1
ATOM 7385 C C . PHE B 1 245 ? -13.078 12.383 31.469 1 93.62 245 PHE B C 1
ATOM 7387 O O . PHE B 1 245 ? -12.859 13.391 32.125 1 93.62 245 PHE B O 1
ATOM 7394 N N . PRO B 1 246 ? -12.539 11.234 31.719 1 94.19 246 PRO B N 1
ATOM 7395 C CA . PRO B 1 246 ? -11.609 11.109 32.844 1 94.19 246 PRO B CA 1
ATOM 7396 C C . PRO B 1 246 ? -10.344 11.93 32.656 1 94.19 246 PRO B C 1
ATOM 7398 O O . PRO B 1 246 ? -9.781 12.43 33.625 1 94.19 246 PRO B O 1
ATOM 7401 N N . VAL B 1 247 ? -9.922 12.117 31.484 1 95.12 247 VAL B N 1
ATOM 7402 C CA . VAL B 1 247 ? -8.688 12.844 31.188 1 95.12 247 VAL B CA 1
ATOM 7403 C C . VAL B 1 247 ? -9.023 14.211 30.594 1 95.12 247 VAL B C 1
ATOM 7405 O O . VAL B 1 247 ? -9.891 14.312 29.719 1 95.12 247 VAL B O 1
ATOM 7408 N N . ASN B 1 248 ? -8.398 15.164 31.141 1 95.19 248 ASN B N 1
ATOM 7409 C CA . ASN B 1 248 ? -8.555 16.5 30.594 1 95.19 248 ASN B CA 1
ATOM 7410 C C . ASN B 1 248 ? -7.574 16.75 29.453 1 95.19 248 ASN B C 1
ATOM 7412 O O . ASN B 1 248 ? -6.406 17.062 29.688 1 95.19 248 ASN B O 1
ATOM 7416 N N . GLY B 1 249 ? -8.039 16.828 28.297 1 96.56 249 GLY B N 1
ATOM 7417 C CA . GLY B 1 249 ? -7.223 16.922 27.094 1 96.56 249 GLY B CA 1
ATOM 7418 C C . GLY B 1 249 ? -6.609 18.297 26.906 1 96.56 249 GLY B C 1
ATOM 7419 O O . GLY B 1 249 ? -5.645 18.453 26.156 1 96.56 249 GLY B O 1
ATOM 7420 N N . TRP B 1 250 ? -7.18 19.344 27.594 1 96.25 250 TRP B N 1
ATOM 7421 C CA . TRP B 1 250 ? -6.629 20.688 27.453 1 96.25 250 TRP B CA 1
ATOM 7422 C C . TRP B 1 250 ? -5.285 20.797 28.172 1 96.25 250 TRP B C 1
ATOM 7424 O O . TRP B 1 250 ? -4.52 21.734 27.922 1 96.25 250 TRP B O 1
ATOM 7434 N N . LYS B 1 251 ? -4.895 19.875 28.922 1 95.44 251 LYS B N 1
ATOM 7435 C CA . LYS B 1 251 ? -3.658 19.906 29.688 1 95.44 251 LYS B CA 1
ATOM 7436 C C . LYS B 1 251 ? -2.545 19.141 28.984 1 95.44 251 LYS B C 1
ATOM 7438 O O . LYS B 1 251 ? -1.427 19.047 29.5 1 95.44 251 LYS B O 1
ATOM 7443 N N . VAL B 1 252 ? -2.826 18.703 27.859 1 95.69 252 VAL B N 1
ATOM 7444 C CA . VAL B 1 252 ? -1.86 17.875 27.141 1 95.69 252 VAL B CA 1
ATOM 7445 C C . VAL B 1 252 ? -0.657 18.719 26.734 1 95.69 252 VAL B C 1
ATOM 7447 O O . VAL B 1 252 ? 0.479 18.25 26.75 1 95.69 252 VAL B O 1
ATOM 7450 N N . TYR B 1 253 ? -0.874 19.984 26.453 1 96.94 253 TYR B N 1
ATOM 7451 C CA . TYR B 1 253 ? 0.187 20.844 25.922 1 96.94 253 TYR B CA 1
ATOM 7452 C C . TYR B 1 253 ? 0.503 21.969 26.891 1 96.94 253 TYR B C 1
ATOM 7454 O O . TYR B 1 253 ? -0.393 22.719 27.297 1 96.94 253 TYR B O 1
ATOM 7462 N N . ASP B 1 254 ? 1.641 21.984 27.25 1 97.19 254 ASP B N 1
ATOM 7463 C CA . ASP B 1 254 ? 2.262 23.094 27.984 1 97.19 254 ASP B CA 1
ATOM 7464 C C . ASP B 1 254 ? 3.523 23.578 27.266 1 97.19 254 ASP B C 1
ATOM 7466 O O . ASP B 1 254 ? 4.527 22.859 27.219 1 97.19 254 ASP B O 1
ATOM 7470 N N . PRO B 1 255 ? 3.467 24.797 26.766 1 97.25 255 PRO B N 1
ATOM 7471 C CA . PRO B 1 255 ? 4.594 25.281 25.969 1 97.25 255 PRO B CA 1
ATOM 7472 C C . PRO B 1 255 ? 5.918 25.234 26.734 1 97.25 255 PRO B C 1
ATOM 7474 O O . PRO B 1 255 ? 6.945 24.844 26.172 1 97.25 255 PRO B O 1
ATOM 7477 N N . VAL B 1 256 ? 5.906 25.641 27.953 1 97.44 256 VAL B N 1
ATOM 7478 C CA . VAL B 1 256 ? 7.137 25.672 28.75 1 97.44 256 VAL B CA 1
ATOM 7479 C C . VAL B 1 256 ? 7.668 24.25 28.922 1 97.44 256 VAL B C 1
ATOM 7481 O O . VAL B 1 256 ? 8.867 24 28.797 1 97.44 256 VAL B O 1
ATOM 7484 N N . ALA B 1 257 ? 6.805 23.344 29.219 1 97.44 257 ALA B N 1
ATOM 7485 C CA . ALA B 1 257 ? 7.203 21.953 29.406 1 97.44 257 ALA B CA 1
ATOM 7486 C C . ALA B 1 257 ? 7.77 21.375 28.109 1 97.44 257 ALA B C 1
ATOM 7488 O O . ALA B 1 257 ? 8.742 20.609 28.125 1 97.44 257 ALA B O 1
ATOM 7489 N N . GLU B 1 258 ? 7.16 21.672 27.031 1 97.62 258 GLU B N 1
ATOM 7490 C CA . GLU B 1 258 ? 7.594 21.172 25.734 1 97.62 258 GLU B CA 1
ATOM 7491 C C . GLU B 1 258 ? 8.984 21.688 25.375 1 97.62 258 GLU B C 1
ATOM 7493 O O . GLU B 1 258 ? 9.828 20.938 24.891 1 97.62 258 GLU B O 1
ATOM 7498 N N . TYR B 1 259 ? 9.25 22.953 25.609 1 97.94 259 TYR B N 1
ATOM 7499 C CA . TYR B 1 259 ? 10.555 23.531 25.312 1 97.94 259 TYR B CA 1
ATOM 7500 C C . TYR B 1 259 ? 11.609 23.016 26.297 1 97.94 259 TYR B C 1
ATOM 7502 O O . TYR B 1 259 ? 12.766 22.812 25.906 1 97.94 259 TYR B O 1
ATOM 7510 N N . LYS B 1 260 ? 11.227 22.781 27.547 1 97.62 260 LYS B N 1
ATOM 7511 C CA . LYS B 1 260 ? 12.141 22.188 28.531 1 97.62 260 LYS B CA 1
ATOM 7512 C C . LYS B 1 260 ? 12.555 20.781 28.109 1 97.62 260 LYS B C 1
ATOM 7514 O O . LYS B 1 260 ? 13.703 20.375 28.312 1 97.62 260 LYS B O 1
ATOM 7519 N N . ARG B 1 261 ? 11.602 20.047 27.578 1 96.62 261 ARG B N 1
ATOM 7520 C CA . ARG B 1 261 ? 11.891 18.703 27.094 1 96.62 261 ARG B CA 1
ATOM 7521 C C . ARG B 1 261 ? 12.977 18.734 26.031 1 96.62 261 ARG B C 1
ATOM 7523 O O . ARG B 1 261 ? 13.781 17.797 25.922 1 96.62 261 ARG B O 1
ATOM 7530 N N . GLN B 1 262 ? 13.039 19.844 25.281 1 96.38 262 GLN B N 1
ATOM 7531 C CA . GLN B 1 262 ? 14.016 19.984 24.203 1 96.38 262 GLN B CA 1
ATOM 7532 C C . GLN B 1 262 ? 15.344 20.516 24.734 1 96.38 262 GLN B C 1
ATOM 7534 O O . GLN B 1 262 ? 16.281 20.75 23.969 1 96.38 262 GLN B O 1
ATOM 7539 N N . GLY B 1 263 ? 15.391 20.797 26.031 1 95.31 263 GLY B N 1
ATOM 7540 C CA . GLY B 1 263 ? 16.609 21.25 26.656 1 95.31 263 GLY B CA 1
ATOM 7541 C C . GLY B 1 263 ? 16.734 22.766 26.688 1 95.31 263 GLY B C 1
ATOM 7542 O O . GLY B 1 263 ? 17.828 23.312 26.797 1 95.31 263 GLY B O 1
ATOM 7543 N N . LEU B 1 264 ? 15.633 23.469 26.609 1 95.81 264 LEU B N 1
ATOM 7544 C CA . LEU B 1 264 ? 15.617 24.922 26.609 1 95.81 264 LEU B CA 1
ATOM 7545 C C . LEU B 1 264 ? 15.117 25.469 27.938 1 95.81 264 LEU B C 1
ATOM 7547 O O . LEU B 1 264 ? 14.359 24.797 28.641 1 95.81 264 LEU B O 1
ATOM 7551 N N . PRO B 1 265 ? 15.422 26.625 28.359 1 95.5 265 PRO B N 1
ATOM 7552 C CA . PRO B 1 265 ? 16.375 27.531 27.703 1 95.5 265 PRO B CA 1
ATOM 7553 C C . PRO B 1 265 ? 17.812 27.062 27.859 1 95.5 265 PRO B C 1
ATOM 7555 O O . PRO B 1 265 ? 18.109 26.219 28.688 1 95.5 265 PRO B O 1
ATOM 7558 N N . ASN B 1 266 ? 18.703 27.562 27.031 1 94.81 266 ASN B N 1
ATOM 7559 C CA . ASN B 1 266 ? 20.141 27.328 27.125 1 94.81 266 ASN B CA 1
ATOM 7560 C C . ASN B 1 266 ? 20.922 28.625 26.906 1 94.81 266 ASN B C 1
ATOM 7562 O O . ASN B 1 266 ? 20.406 29.719 27.109 1 94.81 266 ASN B O 1
ATOM 7566 N N . GLU B 1 267 ? 22.172 28.516 26.641 1 93.5 267 GLU B N 1
ATOM 7567 C CA . GLU B 1 267 ? 23.031 29.703 26.547 1 93.5 267 GLU B CA 1
ATOM 7568 C C . GLU B 1 267 ? 22.641 30.562 25.344 1 93.5 267 GLU B C 1
ATOM 7570 O O . GLU B 1 267 ? 22.75 31.781 25.391 1 93.5 267 GLU B O 1
ATOM 7575 N N . SER B 1 268 ? 22.109 29.922 24.312 1 95.25 268 SER B N 1
ATOM 7576 C CA . SER B 1 268 ? 21.906 30.641 23.047 1 95.25 268 SER B CA 1
ATOM 7577 C C . SER B 1 268 ? 20.438 30.953 22.828 1 95.25 268 SER B C 1
ATOM 7579 O O . SER B 1 268 ? 20.109 31.828 22.031 1 95.25 268 SER B O 1
ATOM 7581 N N . TRP B 1 269 ? 19.547 30.266 23.484 1 97.31 269 TRP B N 1
ATOM 7582 C CA . TRP B 1 269 ? 18.109 30.422 23.266 1 97.31 269 TRP B CA 1
ATOM 7583 C C . TRP B 1 269 ? 17.375 30.672 24.578 1 97.31 269 TRP B C 1
ATOM 7585 O O . TRP B 1 269 ? 17.703 30.062 25.594 1 97.31 269 TRP B O 1
ATOM 7595 N N . LYS B 1 270 ? 16.406 31.531 24.562 1 97.06 270 LYS B N 1
ATOM 7596 C CA . LYS B 1 270 ? 15.625 31.844 25.766 1 97.06 270 LYS B CA 1
ATOM 7597 C C . LYS B 1 270 ? 14.125 31.734 25.484 1 97.06 270 LYS B C 1
ATOM 7599 O O . LYS B 1 270 ? 13.68 31.969 24.359 1 97.06 270 LYS B O 1
A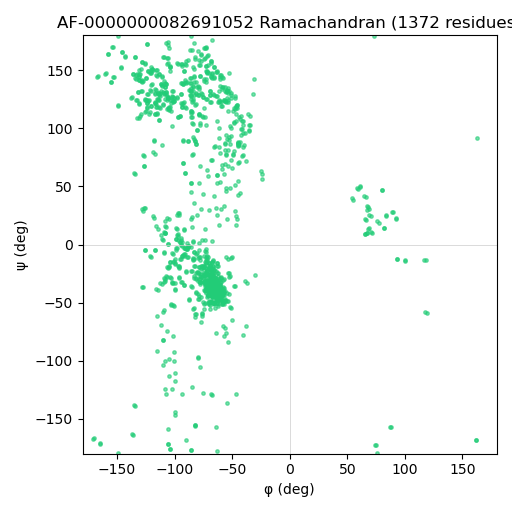TOM 7604 N N . ILE B 1 271 ? 13.367 31.406 26.469 1 97.25 271 ILE B N 1
ATOM 7605 C CA . ILE B 1 271 ? 11.906 31.406 26.422 1 97.25 271 ILE B CA 1
ATOM 7606 C C . ILE B 1 271 ? 11.383 32.812 26.75 1 97.25 271 ILE B C 1
ATOM 7608 O O . ILE B 1 271 ? 11.727 33.375 27.797 1 97.25 271 ILE B O 1
ATOM 7612 N N . THR B 1 272 ? 10.586 33.344 25.875 1 96 272 THR B N 1
ATOM 7613 C CA . THR B 1 272 ? 10.133 34.719 26.078 1 96 272 THR B CA 1
ATOM 7614 C C . THR B 1 272 ? 8.609 34.781 26.188 1 96 272 THR B C 1
ATOM 7616 O O . THR B 1 272 ? 7.914 33.938 25.609 1 96 272 THR B O 1
ATOM 7619 N N . LYS B 1 273 ? 8.133 35.75 26.906 1 95.44 273 LYS B N 1
ATOM 7620 C CA . LYS B 1 273 ? 6.703 36.031 27.062 1 95.44 273 LYS B CA 1
ATOM 7621 C C . LYS B 1 273 ? 6.344 37.406 26.516 1 95.44 273 LYS B C 1
ATOM 7623 O O . LYS B 1 273 ? 5.348 38 26.938 1 95.44 273 LYS B O 1
ATOM 7628 N N . ILE B 1 274 ? 7.156 37.844 25.656 1 94.44 274 ILE B N 1
ATOM 7629 C CA . ILE B 1 274 ? 7.012 39.188 25.109 1 94.44 274 ILE B CA 1
ATOM 7630 C C . ILE B 1 274 ? 5.656 39.312 24.422 1 94.44 274 ILE B C 1
ATOM 7632 O O . ILE B 1 274 ? 5.105 40.438 24.328 1 94.44 274 ILE B O 1
ATOM 7636 N N . ASN B 1 275 ? 5.125 38.25 23.906 1 96.31 275 ASN B N 1
ATOM 7637 C CA . ASN B 1 275 ? 3.867 38.281 23.172 1 96.31 275 ASN B CA 1
ATOM 7638 C C . ASN B 1 275 ? 2.686 37.906 24.047 1 96.31 275 ASN B C 1
ATOM 7640 O O . ASN B 1 275 ? 1.67 37.406 23.562 1 96.31 275 ASN B O 1
ATOM 7644 N N . SER B 1 276 ? 2.688 38.062 25.344 1 95.38 276 SER B N 1
ATOM 7645 C CA . SER B 1 276 ? 1.645 37.656 26.281 1 95.38 276 SER B CA 1
ATOM 7646 C C . SER B 1 276 ? 0.35 38.438 26.016 1 95.38 276 SER B C 1
ATOM 7648 O O . SER B 1 276 ? -0.741 37.906 26.281 1 95.38 276 SER B O 1
ATOM 7650 N N . THR B 1 277 ? 0.489 39.656 25.5 1 95.19 277 THR B N 1
ATOM 7651 C CA . THR B 1 277 ? -0.686 40.469 25.188 1 95.19 277 THR B CA 1
ATOM 7652 C C . THR B 1 277 ? -1.019 40.375 23.703 1 95.19 277 THR B C 1
ATOM 7654 O O . THR B 1 277 ? -1.964 41 23.219 1 95.19 277 THR B O 1
ATOM 7657 N N . TYR B 1 278 ? -0.271 39.75 22.969 1 96.62 278 TYR B N 1
ATOM 7658 C CA . TYR B 1 278 ? -0.457 39.469 21.547 1 96.62 278 TYR B CA 1
ATOM 7659 C C . TYR B 1 278 ? -0.327 40.781 20.75 1 96.62 278 TYR B C 1
ATOM 7661 O O . TYR B 1 278 ? -1.003 40.938 19.734 1 96.62 278 TYR B O 1
ATOM 7669 N N . GLU B 1 279 ? 0.422 41.656 21.188 1 94.88 279 GLU B N 1
ATOM 7670 C CA . GLU B 1 279 ? 0.611 42.938 20.5 1 94.88 279 GLU B CA 1
ATOM 7671 C C . GLU B 1 279 ? 1.689 42.844 19.438 1 94.88 279 GLU B C 1
ATOM 7673 O O . GLU B 1 279 ? 1.595 43.5 18.391 1 94.88 279 GLU B O 1
ATOM 7678 N N . LEU B 1 280 ? 2.693 42.062 19.734 1 95.25 280 LEU B N 1
ATOM 7679 C CA . LEU B 1 280 ? 3.758 41.875 18.75 1 95.25 280 LEU B CA 1
ATOM 7680 C C . LEU B 1 280 ? 3.236 41.156 17.516 1 95.25 280 LEU B C 1
ATOM 7682 O O . LEU B 1 280 ? 3.492 41.562 16.375 1 95.25 280 LEU B O 1
ATOM 7686 N N . CYS B 1 281 ? 2.596 40.062 17.734 1 96.88 281 CYS B N 1
ATOM 7687 C CA . CYS B 1 281 ? 2.002 39.25 16.688 1 96.88 281 CYS B CA 1
ATOM 7688 C C . CYS B 1 281 ? 0.75 38.531 17.203 1 96.88 281 CYS B C 1
ATOM 7690 O O . CYS B 1 281 ? 0.83 37.688 18.078 1 96.88 281 CYS B O 1
ATOM 7692 N N . ASP B 1 282 ? -0.337 38.781 16.625 1 96.56 282 ASP B N 1
ATOM 7693 C CA . ASP B 1 282 ? -1.61 38.25 17.109 1 96.56 282 ASP B CA 1
ATOM 7694 C C . ASP B 1 282 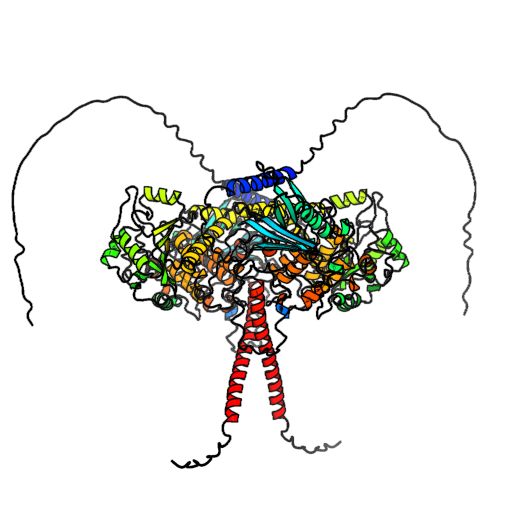? -1.751 36.75 16.781 1 96.56 282 ASP B C 1
ATOM 7696 O O . ASP B 1 282 ? -2.508 36.031 17.422 1 96.56 282 ASP B O 1
ATOM 7700 N N . THR B 1 283 ? -1.062 36.281 15.742 1 97.75 283 THR B N 1
ATOM 7701 C CA . THR B 1 283 ? -1.224 34.906 15.32 1 97.75 283 THR B CA 1
ATOM 7702 C C . THR B 1 283 ? -0.204 34 16 1 97.75 283 THR B C 1
ATOM 7704 O O . THR B 1 283 ? -0.276 32.781 15.891 1 97.75 283 THR B O 1
ATOM 7707 N N . TYR B 1 284 ? 0.783 34.594 16.734 1 98.19 284 TYR B N 1
ATOM 7708 C CA . TYR B 1 284 ? 1.76 33.812 17.484 1 98.19 284 TYR B CA 1
ATOM 7709 C C . TYR B 1 284 ? 1.269 33.562 18.906 1 98.19 284 TYR B C 1
ATOM 7711 O O . TYR B 1 284 ? 0.397 34.25 19.406 1 98.19 284 TYR B O 1
ATOM 7719 N N . PRO B 1 285 ? 1.764 32.469 19.547 1 98.12 285 PRO B N 1
ATOM 7720 C CA . PRO B 1 285 ? 1.4 32.25 20.938 1 98.12 285 PRO B CA 1
ATOM 7721 C C . PRO B 1 285 ? 2.074 33.219 21.906 1 98.12 285 PRO B C 1
ATOM 7723 O O . PRO B 1 285 ? 2.965 33.969 21.5 1 98.12 285 PRO B O 1
ATOM 7726 N N . ALA B 1 286 ? 1.628 33.188 23.109 1 97.88 286 ALA B N 1
ATOM 7727 C CA . ALA B 1 286 ? 2.139 34.094 24.141 1 97.88 286 ALA B CA 1
ATOM 7728 C C . ALA B 1 286 ? 3.578 33.75 24.516 1 97.88 286 ALA B C 1
ATOM 7730 O O . ALA B 1 286 ? 4.359 34.625 24.891 1 97.88 286 ALA B O 1
ATOM 7731 N N . ILE B 1 287 ? 3.869 32.5 24.359 1 97.75 287 ILE B N 1
ATOM 7732 C CA . ILE B 1 287 ? 5.184 32 24.766 1 97.75 287 ILE B CA 1
ATOM 7733 C C . ILE B 1 287 ? 5.871 31.344 23.562 1 97.75 287 ILE B C 1
ATOM 7735 O O . ILE B 1 287 ? 5.293 30.469 22.906 1 97.75 287 ILE B O 1
ATOM 7739 N N . PHE B 1 288 ? 7.027 31.766 23.203 1 97.69 288 PHE B N 1
ATOM 7740 C CA . PHE B 1 288 ? 7.848 31.125 22.188 1 97.69 288 PHE B CA 1
ATOM 7741 C C . PHE B 1 288 ? 9.328 31.328 22.484 1 97.69 288 PHE B C 1
ATOM 7743 O O . PHE B 1 288 ? 9.695 31.891 23.516 1 97.69 288 PHE B O 1
ATOM 7750 N N . VAL B 1 289 ? 10.195 30.812 21.656 1 98.12 289 VAL B N 1
ATOM 7751 C CA . VAL B 1 289 ? 11.625 30.797 21.953 1 98.12 289 VAL B CA 1
ATOM 7752 C C . VAL B 1 289 ? 12.375 31.625 20.906 1 98.12 289 VAL B C 1
ATOM 7754 O O . VAL B 1 289 ? 12.125 31.484 19.703 1 98.12 289 VAL B O 1
ATOM 7757 N N . ILE B 1 290 ? 13.266 32.469 21.344 1 97.31 290 ILE B N 1
ATOM 7758 C CA . ILE B 1 290 ? 14.094 33.344 20.484 1 97.31 290 ILE B CA 1
ATOM 7759 C C . ILE B 1 290 ? 15.539 33.281 20.969 1 97.31 290 ILE B C 1
ATOM 7761 O O . ILE B 1 290 ? 15.82 32.812 22.078 1 97.31 290 ILE B O 1
ATOM 7765 N N . PRO B 1 291 ? 16.438 33.688 20.094 1 95.94 291 PRO B N 1
ATOM 7766 C CA . PRO B 1 291 ? 17.828 33.75 20.547 1 95.94 291 PRO B CA 1
ATOM 7767 C C . PRO B 1 291 ? 18.031 34.719 21.719 1 95.94 291 PRO B C 1
ATOM 7769 O O . PRO B 1 291 ? 17.406 35.781 21.766 1 95.94 291 PRO B O 1
ATOM 7772 N N . THR B 1 292 ? 18.906 34.344 22.641 1 94.62 292 THR B N 1
ATOM 7773 C CA . THR B 1 292 ? 19.125 35.094 23.891 1 94.62 292 THR B CA 1
ATOM 7774 C C . THR B 1 292 ? 19.688 36.469 23.609 1 94.62 292 THR B C 1
ATOM 7776 O O . THR B 1 292 ? 19.406 37.406 24.344 1 94.62 292 THR B O 1
ATOM 7779 N N . SER B 1 293 ? 20.391 36.688 22.594 1 91 293 SER B N 1
ATOM 7780 C CA . SER B 1 293 ? 21.125 37.906 22.312 1 91 293 SER B CA 1
ATOM 7781 C C . SER B 1 293 ? 20.219 38.969 21.719 1 91 293 SER B C 1
ATOM 7783 O O . SER B 1 293 ? 20.594 40.156 21.641 1 91 293 SER B O 1
ATOM 7785 N N . VAL B 1 294 ? 19.031 38.625 21.406 1 91.44 294 VAL B N 1
ATOM 7786 C CA . VAL B 1 294 ? 18.125 39.562 20.766 1 91.44 294 VAL B CA 1
ATOM 7787 C C . VAL B 1 294 ? 17.438 40.438 21.812 1 91.44 294 VAL B C 1
ATOM 7789 O O . VAL B 1 294 ? 16.906 39.938 22.797 1 91.44 294 VAL B O 1
ATOM 7792 N N . LYS B 1 295 ? 17.438 41.75 21.562 1 89.44 295 LYS B N 1
ATOM 7793 C CA . LYS B 1 295 ? 16.781 42.688 22.438 1 89.44 295 LYS B CA 1
ATOM 7794 C C . LYS B 1 295 ? 15.32 42.875 22.047 1 89.44 295 LYS B C 1
ATOM 7796 O O . LYS B 1 295 ? 14.969 42.781 20.875 1 89.44 295 LYS B O 1
ATOM 7801 N N . ASP B 1 296 ? 14.57 43.312 22.938 1 85.19 296 ASP B N 1
ATOM 7802 C CA . ASP B 1 296 ? 13.133 43.469 22.734 1 85.19 296 ASP B CA 1
ATOM 7803 C C . ASP B 1 296 ? 12.828 44.562 21.719 1 85.19 296 ASP B C 1
ATOM 7805 O O . ASP B 1 296 ? 11.914 44.406 20.906 1 85.19 296 ASP B O 1
ATOM 7809 N N . ASP B 1 297 ? 13.547 45.594 21.812 1 87.81 297 ASP B N 1
ATOM 7810 C CA . ASP B 1 297 ? 13.297 46.688 20.891 1 87.81 297 ASP B CA 1
ATOM 7811 C C . ASP B 1 297 ? 13.586 46.312 19.453 1 87.81 297 ASP B C 1
ATOM 7813 O O . ASP B 1 297 ? 12.914 46.781 18.531 1 87.81 297 ASP B O 1
ATOM 7817 N N . ASP B 1 298 ? 14.484 45.469 19.266 1 93 298 ASP B N 1
ATOM 7818 C CA . ASP B 1 298 ? 14.82 45.031 17.938 1 93 298 ASP B CA 1
ATOM 7819 C C . ASP B 1 298 ? 13.742 44.094 17.375 1 93 298 ASP B C 1
ATOM 7821 O O . ASP B 1 298 ? 13.523 44.031 16.156 1 93 298 ASP B O 1
ATOM 7825 N N . LEU B 1 299 ? 13.078 43.469 18.234 1 94.88 299 LEU B N 1
ATOM 7826 C CA . LEU B 1 299 ? 12.062 42.5 17.828 1 94.88 299 LEU B CA 1
ATOM 7827 C C . LEU B 1 299 ? 10.906 43.188 17.125 1 94.88 299 LEU B C 1
ATOM 7829 O O . LEU B 1 299 ? 10.32 42.656 16.188 1 94.88 299 LEU B O 1
ATOM 7833 N N . SER B 1 300 ? 10.562 44.375 17.578 1 94.94 300 SER B N 1
ATOM 7834 C CA . SER B 1 300 ? 9.469 45.094 16.953 1 94.94 300 SER B CA 1
ATOM 7835 C C . SER B 1 300 ? 9.805 45.5 15.516 1 94.94 300 SER B C 1
ATOM 7837 O O . SER B 1 300 ? 8.922 45.469 14.656 1 94.94 300 SER B O 1
ATOM 7839 N N . LYS B 1 301 ? 11.062 45.812 15.281 1 96.44 301 LYS B N 1
ATOM 7840 C CA . LYS B 1 301 ? 11.492 46.156 13.93 1 96.44 301 LYS B CA 1
ATOM 7841 C C . LYS B 1 301 ? 11.484 44.938 13.023 1 96.44 301 LYS B C 1
ATOM 7843 O O . LYS B 1 301 ? 11.094 45.031 11.859 1 96.44 301 LYS B O 1
ATOM 7848 N N . VAL B 1 302 ? 11.914 43.906 13.602 1 97.5 302 VAL B N 1
ATOM 7849 C CA . VAL B 1 302 ? 11.898 42.656 12.844 1 97.5 302 VAL B CA 1
ATOM 7850 C C . VAL B 1 302 ? 10.461 42.281 12.508 1 97.5 302 VAL B C 1
ATOM 7852 O O . VAL B 1 302 ? 10.172 41.875 11.383 1 97.5 302 VAL B O 1
ATOM 7855 N N . ALA B 1 303 ? 9.578 42.344 13.477 1 97.56 303 ALA B N 1
ATOM 7856 C CA . ALA B 1 303 ? 8.164 42 13.281 1 97.56 303 ALA B CA 1
ATOM 7857 C C . ALA B 1 303 ? 7.543 42.875 12.195 1 97.56 303 ALA B C 1
ATOM 7859 O O . ALA B 1 303 ? 6.711 42.406 11.414 1 97.56 303 ALA B O 1
ATOM 7860 N N . ALA B 1 304 ? 7.914 44.125 12.164 1 96.25 304 ALA B N 1
ATOM 7861 C CA . ALA B 1 304 ? 7.383 45.031 11.164 1 96.25 304 ALA B CA 1
ATOM 7862 C C . ALA B 1 304 ? 7.883 44.688 9.766 1 96.25 304 ALA B C 1
ATOM 7864 O O . ALA B 1 304 ? 7.211 44.938 8.766 1 96.25 304 ALA B O 1
ATOM 7865 N N . PHE B 1 305 ? 9.031 44.031 9.703 1 97.44 305 PHE B N 1
ATOM 7866 C CA . PHE B 1 305 ? 9.664 43.688 8.43 1 97.44 305 PHE B CA 1
ATOM 7867 C C . PHE B 1 305 ? 9.188 42.344 7.922 1 97.44 305 PHE B C 1
ATOM 7869 O O . PHE B 1 305 ? 9.484 41.969 6.789 1 97.44 305 PHE B O 1
ATOM 7876 N N . ARG B 1 306 ? 8.5 41.594 8.695 1 97.94 306 ARG B N 1
ATOM 7877 C CA . ARG B 1 306 ? 8.023 40.281 8.312 1 97.94 306 ARG B CA 1
ATOM 7878 C C . ARG B 1 306 ? 6.504 40.281 8.148 1 97.94 306 ARG B C 1
ATOM 7880 O O . ARG B 1 306 ? 5.789 40.906 8.922 1 97.94 306 ARG B O 1
ATOM 7887 N N . ALA B 1 307 ? 6.047 39.5 7.191 1 97.56 307 ALA B N 1
ATOM 7888 C CA . ALA B 1 307 ? 4.617 39.438 6.895 1 97.56 307 ALA B CA 1
ATOM 7889 C C . ALA B 1 307 ? 3.818 39.031 8.133 1 97.56 307 ALA B C 1
ATOM 7891 O O . ALA B 1 307 ? 4.137 38.062 8.805 1 97.56 307 ALA B O 1
ATOM 7892 N N . LYS B 1 308 ? 2.807 39.906 8.523 1 96.56 308 LYS B N 1
ATOM 7893 C CA . LYS B 1 308 ? 1.898 39.688 9.648 1 96.56 308 LYS B CA 1
ATOM 7894 C C . LYS B 1 308 ? 2.656 39.688 10.969 1 96.56 308 LYS B C 1
ATOM 7896 O O . LYS B 1 308 ? 2.143 39.219 11.984 1 96.56 308 LYS B O 1
ATOM 7901 N N . GLY B 1 309 ? 3.918 40.062 10.914 1 97.25 309 GLY B N 1
ATOM 7902 C CA . GLY B 1 309 ? 4.719 40.219 12.117 1 97.25 309 GLY B CA 1
ATOM 7903 C C . GLY B 1 309 ? 5.277 38.906 12.617 1 97.25 309 GLY B C 1
ATOM 7904 O O . GLY B 1 309 ? 5.695 38.781 13.773 1 97.25 309 GLY B O 1
ATOM 7905 N N . ARG B 1 310 ? 5.262 37.875 11.875 1 98.12 310 ARG B N 1
ATOM 7906 C CA . ARG B 1 310 ? 5.691 36.562 12.297 1 98.12 310 ARG B CA 1
ATOM 7907 C C . ARG B 1 310 ? 7.203 36.406 12.172 1 98.12 310 ARG B C 1
ATOM 7909 O O . ARG B 1 310 ? 7.707 36 11.125 1 98.12 310 ARG B O 1
ATOM 7916 N N . ILE B 1 311 ? 7.875 36.719 13.203 1 97.94 311 ILE B N 1
ATOM 7917 C CA . ILE B 1 311 ? 9.328 36.688 13.266 1 97.94 311 ILE B CA 1
ATOM 7918 C C . ILE B 1 311 ? 9.828 35.25 13.328 1 97.94 311 ILE B C 1
ATOM 7920 O O . ILE B 1 311 ? 9.055 34.344 13.625 1 97.94 311 ILE B O 1
ATOM 7924 N N . PRO B 1 312 ? 11.102 34.969 12.992 1 98.12 312 PRO B N 1
ATOM 7925 C CA . PRO B 1 312 ? 11.633 33.625 13.148 1 98.12 312 PRO B CA 1
ATOM 7926 C C . PRO B 1 312 ? 11.625 33.156 14.594 1 98.12 312 PRO B C 1
ATOM 7928 O O . PRO B 1 312 ? 12.164 33.844 15.477 1 98.12 312 PRO B O 1
ATOM 7931 N N . VAL B 1 313 ? 10.992 32.094 14.867 1 98.19 313 VAL B N 1
ATOM 7932 C CA . VAL B 1 313 ? 10.906 31.516 16.203 1 98.19 313 VAL B CA 1
ATOM 7933 C C . VAL B 1 313 ? 11.305 30.047 16.156 1 98.19 313 VAL B C 1
ATOM 7935 O O . VAL B 1 313 ? 11.164 29.391 15.109 1 98.19 313 VAL B O 1
ATOM 7938 N N . LEU B 1 314 ? 11.711 29.531 17.219 1 98.5 314 LEU B N 1
ATOM 7939 C CA . LEU B 1 314 ? 12.25 28.188 17.281 1 98.5 314 LEU B CA 1
ATOM 7940 C C . LEU B 1 314 ? 11.125 27.156 17.297 1 98.5 314 LEU B C 1
ATOM 7942 O O . LEU B 1 314 ? 10.195 27.266 18.109 1 98.5 314 LEU B O 1
ATOM 7946 N N . SER B 1 315 ? 11.148 26.141 16.422 1 98.38 315 SER B N 1
ATOM 7947 C CA . SER B 1 315 ? 10.227 25.016 16.422 1 98.38 315 SER B CA 1
ATOM 7948 C C . SER B 1 315 ? 10.844 23.781 17.078 1 98.38 315 SER B C 1
ATOM 7950 O O . SER B 1 315 ? 10.148 23 17.734 1 98.38 315 SER B O 1
ATOM 7952 N N . TRP B 1 316 ? 12.164 23.578 16.828 1 98.5 316 TRP B N 1
ATOM 7953 C CA . TRP B 1 316 ? 12.82 22.375 17.344 1 98.5 316 TRP B CA 1
ATOM 7954 C C . TRP B 1 316 ? 14.336 22.562 17.375 1 98.5 316 TRP B C 1
ATOM 7956 O O . TRP B 1 316 ? 14.898 23.281 16.547 1 98.5 316 TRP B O 1
ATOM 7966 N N . ILE B 1 317 ? 14.977 21.953 18.359 1 97.56 317 ILE B N 1
ATOM 7967 C CA . ILE B 1 317 ? 16.422 22.031 18.516 1 97.56 317 ILE B CA 1
ATOM 7968 C C . ILE B 1 317 ? 17 20.625 18.656 1 97.56 317 ILE B C 1
ATOM 7970 O O . ILE B 1 317 ? 16.469 19.797 19.391 1 97.56 317 ILE B O 1
ATOM 7974 N N . HIS B 1 318 ? 18.047 20.344 17.906 1 95.44 318 HIS B N 1
ATOM 7975 C CA . HIS B 1 318 ? 18.703 19.047 17.969 1 95.44 318 HIS B CA 1
ATOM 7976 C C . HIS B 1 318 ? 19.438 18.859 19.297 1 95.44 318 HIS B C 1
ATOM 7978 O O . HIS B 1 318 ? 20.203 19.719 19.719 1 95.44 318 HIS B O 1
ATOM 7984 N N . PRO B 1 319 ? 19.281 17.766 19.953 1 91.31 319 PRO B N 1
ATOM 7985 C CA . PRO B 1 319 ? 19.828 17.578 21.297 1 91.31 319 PRO B CA 1
ATOM 7986 C C . PRO B 1 319 ? 21.344 17.531 21.328 1 91.31 319 PRO B C 1
ATOM 7988 O O . PRO B 1 319 ? 21.969 17.969 22.297 1 91.31 319 PRO B O 1
ATOM 7991 N N . GLU B 1 320 ? 21.953 17.094 20.266 1 90.19 320 GLU B N 1
ATOM 7992 C CA . GLU B 1 320 ? 23.406 16.938 20.266 1 90.19 320 GLU B CA 1
ATOM 7993 C C . GLU B 1 320 ? 24.078 18.094 19.547 1 90.19 320 GLU B C 1
ATOM 7995 O O . GLU B 1 320 ? 24.906 18.797 20.125 1 90.19 320 GLU B O 1
ATOM 8000 N N . SER B 1 321 ? 23.656 18.391 18.328 1 90.69 321 SER B N 1
ATOM 8001 C CA . SER B 1 321 ? 24.344 19.375 17.5 1 90.69 321 SER B CA 1
ATOM 8002 C C . SER B 1 321 ? 23.859 20.781 17.797 1 90.69 321 SER B C 1
ATOM 8004 O O . SER B 1 321 ? 24.5 21.766 17.438 1 90.69 321 SER B O 1
ATOM 8006 N N . GLN B 1 322 ? 22.656 20.938 18.344 1 92.69 322 GLN B N 1
ATOM 8007 C CA . GLN B 1 322 ? 22 22.203 18.656 1 92.69 322 GLN B CA 1
ATOM 8008 C C . GLN B 1 322 ? 21.578 22.922 17.391 1 92.69 322 GLN B C 1
ATOM 8010 O O . GLN B 1 322 ? 21.328 24.141 17.406 1 92.69 322 GLN B O 1
ATOM 8015 N N . ALA B 1 323 ? 21.656 22.203 16.281 1 96.56 323 ALA B N 1
ATOM 8016 C CA . ALA B 1 323 ? 21.016 22.734 15.078 1 96.56 323 ALA B CA 1
ATOM 8017 C C . ALA B 1 323 ? 19.516 22.938 15.289 1 96.56 323 ALA B C 1
ATOM 8019 O O . ALA B 1 323 ? 18.875 22.109 15.945 1 96.56 323 ALA B O 1
ATOM 8020 N N . THR B 1 324 ? 18.969 23.969 14.664 1 98.06 324 THR B N 1
ATOM 8021 C CA . THR B 1 324 ? 17.578 24.297 14.992 1 98.06 324 THR B CA 1
ATOM 8022 C C . THR B 1 324 ? 16.719 24.344 13.727 1 98.06 324 THR B C 1
ATOM 8024 O O . THR B 1 324 ? 17.25 24.484 12.617 1 98.06 324 THR B O 1
ATOM 8027 N N . ILE B 1 325 ? 15.461 24.141 13.891 1 98.69 325 ILE B N 1
ATOM 8028 C CA . ILE B 1 325 ? 14.422 24.469 12.93 1 98.69 325 ILE B CA 1
ATOM 8029 C C . ILE B 1 325 ? 13.641 25.688 13.414 1 98.69 325 ILE B C 1
ATOM 8031 O O . ILE B 1 325 ? 13.055 25.672 14.5 1 98.69 325 ILE B O 1
ATOM 8035 N N . THR B 1 326 ? 13.695 26.734 12.695 1 98.69 326 THR B N 1
ATOM 8036 C CA . THR B 1 326 ? 12.961 27.953 13.008 1 98.69 326 THR B CA 1
ATOM 8037 C C . THR B 1 326 ? 11.922 28.25 11.93 1 98.69 326 THR B C 1
ATOM 8039 O O . THR B 1 326 ? 12.125 27.922 10.758 1 98.69 326 THR B O 1
ATOM 8042 N N . ARG B 1 327 ? 10.844 28.766 12.297 1 98.69 327 ARG B N 1
ATOM 8043 C CA . ARG B 1 327 ? 9.773 29.094 11.359 1 98.69 327 ARG B CA 1
ATOM 8044 C C . ARG B 1 327 ? 9.445 30.578 11.383 1 98.69 327 ARG B C 1
ATOM 8046 O O . ARG B 1 327 ? 9.539 31.219 12.43 1 98.69 327 ARG B O 1
ATOM 8053 N N . CYS B 1 328 ? 9.047 31.094 10.305 1 98.56 328 CYS B N 1
ATOM 8054 C CA . CYS B 1 328 ? 8.656 32.5 10.219 1 98.56 328 CYS B CA 1
ATOM 8055 C C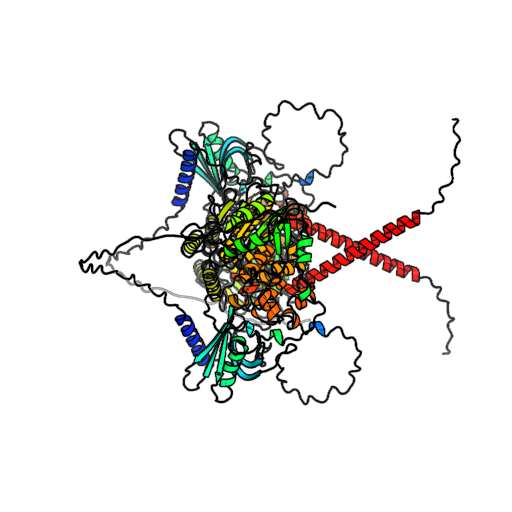 . CYS B 1 328 ? 7.867 32.781 8.938 1 98.56 328 CYS B C 1
ATOM 8057 O O . CYS B 1 328 ? 7.352 31.844 8.32 1 98.56 328 CYS B O 1
ATOM 8059 N N . SER B 1 329 ? 7.598 34.062 8.641 1 98.38 329 SER B N 1
ATOM 8060 C CA . SER B 1 329 ? 6.965 34.5 7.398 1 98.38 329 SER B CA 1
ATOM 8061 C C . SER B 1 329 ? 7.969 35.156 6.473 1 98.38 329 SER B C 1
ATOM 8063 O O . SER B 1 329 ? 9.133 35.344 6.836 1 98.38 329 SER B O 1
ATOM 8065 N N . GLN B 1 330 ? 7.559 35.5 5.277 1 97.94 330 GLN B N 1
ATOM 8066 C CA . GLN B 1 330 ? 8.43 36.125 4.293 1 97.94 330 GLN B CA 1
ATOM 8067 C C . GLN B 1 330 ? 8.805 37.531 4.719 1 97.94 330 GLN B C 1
ATOM 8069 O O . GLN B 1 330 ? 8.016 38.219 5.367 1 97.94 330 GLN B O 1
ATOM 8074 N N . PRO B 1 331 ? 10.039 38 4.43 1 97.69 331 PRO B N 1
ATOM 8075 C CA . PRO B 1 331 ? 10.406 39.375 4.656 1 97.69 331 PRO B CA 1
ATOM 8076 C C . PRO B 1 331 ? 9.742 40.344 3.656 1 97.69 331 PRO B C 1
ATOM 8078 O O . PRO B 1 331 ? 9.5 39.969 2.506 1 97.69 331 PRO B O 1
ATOM 8081 N N . LEU B 1 332 ? 9.477 41.5 4.109 1 97.56 332 LEU B N 1
ATOM 8082 C CA . LEU B 1 332 ? 8.828 42.5 3.268 1 97.56 332 LEU B CA 1
ATOM 8083 C C . LEU B 1 332 ? 9.859 43.375 2.564 1 97.56 332 LEU B C 1
ATOM 8085 O O . LEU B 1 332 ? 9.914 44.594 2.789 1 97.56 332 LEU B O 1
ATOM 8089 N N . VAL B 1 333 ? 10.57 42.844 1.637 1 96 333 VAL B N 1
ATOM 8090 C CA . VAL B 1 333 ? 11.641 43.5 0.893 1 96 333 VAL B CA 1
ATOM 8091 C C . VAL B 1 333 ? 11.039 44.406 -0.189 1 96 333 VAL B C 1
ATOM 8093 O O . VAL B 1 333 ? 11.516 45.5 -0.422 1 96 333 VAL B O 1
ATOM 8096 N N . GLY B 1 334 ? 10.047 43.875 -0.868 1 93.94 334 GLY B N 1
ATOM 8097 C CA . GLY B 1 334 ? 9.383 44.656 -1.911 1 93.94 334 GLY B CA 1
ATOM 8098 C C . GLY B 1 334 ? 10.211 44.75 -3.178 1 93.94 334 GLY B C 1
ATOM 8099 O O . GLY B 1 334 ? 11.32 44.219 -3.256 1 93.94 334 GLY B O 1
ATOM 8100 N N . PRO B 1 335 ? 9.664 45.469 -4.156 1 92.75 335 PRO B N 1
ATOM 8101 C CA . PRO B 1 335 ? 10.352 45.625 -5.438 1 92.75 335 PRO B CA 1
ATOM 8102 C C . PRO B 1 335 ? 11.641 46.438 -5.324 1 92.75 335 PRO B C 1
ATOM 8104 O O . PRO B 1 335 ? 12.547 46.281 -6.156 1 92.75 335 PRO B O 1
ATOM 8107 N N . ASN B 1 336 ? 11.75 47.219 -4.234 1 92.31 336 ASN B N 1
ATOM 8108 C CA . ASN B 1 336 ? 12.898 48.125 -4.078 1 92.31 336 ASN B CA 1
ATOM 8109 C C . ASN B 1 336 ? 13.992 47.469 -3.242 1 92.31 336 ASN B C 1
ATOM 8111 O O . ASN B 1 336 ? 14.969 48.125 -2.869 1 92.31 336 ASN B O 1
ATOM 8115 N N . ASP B 1 337 ? 13.828 46.344 -2.871 1 91.88 337 ASP B N 1
ATOM 8116 C CA . ASP B 1 337 ? 14.82 45.594 -2.102 1 91.88 337 ASP B CA 1
ATOM 8117 C C . ASP B 1 337 ? 15.109 46.281 -0.77 1 91.88 337 ASP B C 1
ATOM 8119 O O . ASP B 1 337 ? 16.266 46.531 -0.436 1 91.88 337 ASP B O 1
ATOM 8123 N N . LYS B 1 338 ? 14.039 46.594 -0.109 1 94.62 338 LYS B N 1
ATOM 8124 C CA . LYS B 1 338 ? 14.188 47.188 1.22 1 94.62 338 LYS B CA 1
ATOM 8125 C C . LYS B 1 338 ? 14.969 46.25 2.148 1 94.62 338 LYS B C 1
ATOM 8127 O O . LYS B 1 338 ? 14.812 45.031 2.098 1 94.62 338 LYS B O 1
ATOM 8132 N N . ARG B 1 339 ? 15.758 46.812 2.982 1 94.62 339 ARG B N 1
ATOM 8133 C CA . ARG B 1 339 ? 16.562 46.031 3.914 1 94.62 339 ARG B CA 1
ATOM 8134 C C . ARG B 1 339 ? 16.219 46.375 5.359 1 94.62 339 ARG B C 1
ATOM 8136 O O . ARG B 1 339 ? 15.711 47.469 5.645 1 94.62 339 ARG B O 1
ATOM 8143 N N . CYS B 1 340 ? 16.391 45.438 6.207 1 95.81 340 CYS B N 1
ATOM 8144 C CA . CYS B 1 340 ? 16.219 45.625 7.645 1 95.81 340 CYS B CA 1
ATOM 8145 C C . CYS B 1 340 ? 17.406 45.031 8.398 1 95.81 340 CYS B C 1
ATOM 8147 O O . CYS B 1 340 ? 17.562 43.812 8.492 1 95.81 340 CYS B O 1
ATOM 8149 N N . LYS B 1 341 ? 18.203 45.938 8.938 1 95.62 341 LYS B N 1
ATOM 8150 C CA . LYS B 1 341 ? 19.438 45.531 9.602 1 95.62 341 LYS B CA 1
ATOM 8151 C C . LYS B 1 341 ? 19.156 44.625 10.797 1 95.62 341 LYS B C 1
ATOM 8153 O O . LYS B 1 341 ? 19.906 43.688 11.07 1 95.62 341 LYS B O 1
ATOM 8158 N N . GLU B 1 342 ? 18.094 45 11.461 1 95.62 342 GLU B N 1
ATOM 8159 C CA . GLU B 1 342 ? 17.734 44.188 12.633 1 95.62 342 GLU B CA 1
ATOM 8160 C C . GLU B 1 342 ? 17.359 42.781 12.234 1 95.62 342 GLU B C 1
ATOM 8162 O O . GLU B 1 342 ? 17.703 41.812 12.945 1 95.62 342 GLU B O 1
ATOM 8167 N N . ASP B 1 343 ? 16.641 42.594 11.141 1 96.94 343 ASP B N 1
ATOM 8168 C CA . ASP B 1 343 ? 16.25 41.281 10.656 1 96.94 343 ASP B CA 1
ATOM 8169 C C . ASP B 1 343 ? 17.469 40.5 10.18 1 96.94 343 ASP B C 1
ATOM 8171 O O . ASP B 1 343 ? 17.578 39.281 10.422 1 96.94 343 ASP B O 1
ATOM 8175 N N . GLU B 1 344 ? 18.391 41.156 9.477 1 96.56 344 GLU B N 1
ATOM 8176 C CA . GLU B 1 344 ? 19.625 40.531 9.023 1 96.56 344 GLU B CA 1
ATOM 8177 C C . GLU B 1 344 ? 20.453 40.062 10.203 1 96.56 344 GLU B C 1
ATOM 8179 O O . GLU B 1 344 ? 20.984 38.938 10.188 1 96.56 344 GLU B O 1
ATOM 8184 N N . LYS B 1 345 ? 20.5 40.906 11.188 1 95.25 345 LYS B N 1
ATOM 8185 C CA . LYS B 1 345 ? 21.219 40.531 12.406 1 95.25 345 LYS B CA 1
ATOM 8186 C C . LYS B 1 345 ? 20.531 39.344 13.109 1 95.25 345 LYS B C 1
ATOM 8188 O O . LYS B 1 345 ? 21.203 38.5 13.672 1 95.25 345 LYS B O 1
ATOM 8193 N N . TYR B 1 346 ? 19.266 39.406 13.109 1 96.5 346 TYR B N 1
ATOM 8194 C CA . TYR B 1 346 ? 18.469 38.375 13.742 1 96.5 346 TYR B CA 1
ATOM 8195 C C . TYR B 1 346 ? 18.812 37 13.141 1 96.5 346 TYR B C 1
ATOM 8197 O O . TYR B 1 346 ? 19.062 36.031 13.875 1 96.5 346 TYR B O 1
ATOM 8205 N N . LEU B 1 347 ? 18.859 36.844 11.82 1 96.5 347 LEU B N 1
ATOM 8206 C CA . LEU B 1 347 ? 19.172 35.594 11.148 1 96.5 347 LEU B CA 1
ATOM 8207 C C . LEU B 1 347 ? 20.625 35.188 11.391 1 96.5 347 LEU B C 1
ATOM 8209 O O . LEU B 1 347 ? 20.938 34 11.5 1 96.5 347 LEU B O 1
ATOM 8213 N N . GLN B 1 348 ? 21.5 36.188 11.484 1 94.81 348 GLN B N 1
ATOM 8214 C CA . GLN B 1 348 ? 22.891 35.906 11.812 1 94.81 348 GLN B CA 1
ATOM 8215 C C . GLN B 1 348 ? 23.016 35.312 13.211 1 94.81 348 GLN B C 1
ATOM 8217 O O . GLN B 1 348 ? 23.828 34.406 13.438 1 94.81 348 GLN B O 1
ATOM 8222 N N . THR B 1 349 ? 22.219 35.812 14.094 1 94.88 349 THR B N 1
ATOM 8223 C CA . THR B 1 349 ? 22.25 35.312 15.469 1 94.88 349 THR B CA 1
ATOM 8224 C C . THR B 1 349 ? 21.797 33.875 15.523 1 94.88 349 THR B C 1
ATOM 8226 O O . THR B 1 349 ? 22.297 33.094 16.328 1 94.88 349 THR B O 1
ATOM 8229 N N . ILE B 1 350 ? 20.781 33.531 14.719 1 95.75 350 ILE B N 1
ATOM 8230 C CA . ILE B 1 350 ? 20.297 32.156 14.641 1 95.75 350 ILE B CA 1
ATOM 8231 C C . ILE B 1 350 ? 21.422 31.234 14.133 1 95.75 350 ILE B C 1
ATOM 8233 O O . ILE B 1 350 ? 21.625 30.141 14.664 1 95.75 350 ILE B O 1
ATOM 8237 N N . MET B 1 351 ? 22.156 31.672 13.133 1 94.75 351 MET B N 1
ATOM 8238 C CA . MET B 1 351 ? 23.281 30.922 12.594 1 94.75 351 MET B CA 1
ATOM 8239 C C . MET B 1 351 ? 24.375 30.75 13.648 1 94.75 351 MET B C 1
ATOM 8241 O O . MET B 1 351 ? 24.922 29.656 13.82 1 94.75 351 MET B O 1
ATOM 8245 N N . ASP B 1 352 ? 24.625 31.812 14.43 1 93.25 352 ASP B N 1
ATOM 8246 C CA . ASP B 1 352 ? 25.703 31.828 15.406 1 93.25 352 ASP B CA 1
ATOM 8247 C C . ASP B 1 352 ? 25.375 30.938 16.609 1 93.25 352 ASP B C 1
ATOM 8249 O O . ASP B 1 352 ? 26.266 30.469 17.312 1 93.25 352 ASP B O 1
ATOM 8253 N N . ALA B 1 353 ? 24.141 30.75 16.812 1 92.69 353 ALA B N 1
ATOM 8254 C CA . ALA B 1 353 ? 23.703 29.938 17.938 1 92.69 353 ALA B CA 1
ATOM 8255 C C . ALA B 1 353 ? 24.062 28.469 17.734 1 92.69 353 ALA B C 1
ATOM 8257 O O . ALA B 1 353 ? 24.078 27.672 18.688 1 92.69 353 ALA B O 1
ATOM 8258 N N . ASN B 1 354 ? 24.281 28.016 16.469 1 91.25 354 ASN B N 1
ATOM 8259 C CA . ASN B 1 354 ? 24.75 26.688 16.125 1 91.25 354 ASN B CA 1
ATOM 8260 C C . ASN B 1 354 ? 26.266 26.672 15.898 1 91.25 354 ASN B C 1
ATOM 8262 O O . ASN B 1 354 ? 26.75 27.156 14.875 1 91.25 354 ASN B O 1
ATOM 8266 N N . ALA B 1 355 ? 27.031 26.094 16.734 1 87.38 355 ALA B N 1
ATOM 8267 C CA . ALA B 1 355 ? 28.484 26.125 16.703 1 87.38 355 ALA B CA 1
ATOM 8268 C C . ALA B 1 355 ? 29.031 25.141 15.656 1 87.38 355 ALA B C 1
ATOM 8270 O O . ALA B 1 355 ? 30.188 25.234 15.258 1 87.38 355 ALA B O 1
ATOM 8271 N N . GLN B 1 356 ? 28.203 24.312 15.141 1 89.75 356 GLN B N 1
ATOM 8272 C CA . GLN B 1 356 ? 28.672 23.219 14.281 1 89.75 356 GLN B CA 1
ATOM 8273 C C . GLN B 1 356 ? 28.703 23.656 12.82 1 89.75 356 GLN B C 1
ATOM 8275 O O . GLN B 1 356 ? 29.344 23.016 11.984 1 89.75 356 GLN B O 1
ATOM 8280 N N . SER B 1 357 ? 27.906 24.656 12.531 1 89.31 357 SER B N 1
ATOM 8281 C CA . SER B 1 357 ? 27.828 25.078 11.141 1 89.31 357 SER B CA 1
ATOM 8282 C C . SER B 1 357 ? 27.906 26.594 11.016 1 89.31 357 SER B C 1
ATOM 8284 O O . SER B 1 357 ? 27.344 27.312 11.852 1 89.31 357 SER B O 1
ATOM 8286 N N . HIS B 1 358 ? 28.594 27.078 9.922 1 90.12 358 HIS B N 1
ATOM 8287 C CA . HIS B 1 358 ? 28.688 28.516 9.672 1 90.12 358 HIS B CA 1
ATOM 8288 C C . HIS B 1 358 ? 27.797 28.938 8.508 1 90.12 358 HIS B C 1
ATOM 8290 O O . HIS B 1 358 ? 28.062 29.938 7.84 1 90.12 358 HIS B O 1
ATOM 8296 N N . LYS B 1 359 ? 26.828 28.125 8.273 1 94.25 359 LYS B N 1
ATOM 8297 C CA . LYS B 1 359 ? 25.844 28.422 7.227 1 94.25 359 LYS B CA 1
ATOM 8298 C C . LYS B 1 359 ? 24.422 28.266 7.738 1 94.25 359 LYS B C 1
ATOM 8300 O O . LYS B 1 359 ? 24.172 27.453 8.633 1 94.25 359 LYS B O 1
ATOM 8305 N N . LEU B 1 360 ? 23.594 29.109 7.234 1 96.44 360 LEU B N 1
ATOM 8306 C CA . LEU B 1 360 ? 22.172 29.016 7.496 1 96.44 360 LEU B CA 1
ATOM 8307 C C . LEU B 1 360 ? 21.406 28.672 6.219 1 96.44 360 LEU B C 1
ATOM 8309 O O . LEU B 1 360 ? 21.672 29.234 5.156 1 96.44 360 LEU B O 1
ATOM 8313 N N . ILE B 1 361 ? 20.562 27.688 6.273 1 97.81 361 ILE B N 1
ATOM 8314 C CA . ILE B 1 361 ? 19.781 27.328 5.098 1 97.81 361 ILE B CA 1
ATOM 8315 C C . ILE B 1 361 ? 18.344 27.797 5.285 1 97.81 361 ILE B C 1
ATOM 8317 O O . ILE B 1 361 ? 17.719 27.516 6.309 1 97.81 361 ILE B O 1
ATOM 8321 N N . ILE B 1 362 ? 17.844 28.531 4.379 1 98.25 362 ILE B N 1
ATOM 8322 C CA . ILE B 1 362 ? 16.453 29 4.391 1 98.25 362 ILE B CA 1
ATOM 8323 C C . ILE B 1 362 ? 15.641 28.203 3.377 1 98.25 362 ILE B C 1
ATOM 8325 O O . ILE B 1 362 ? 15.922 28.234 2.178 1 98.25 362 ILE B O 1
ATOM 8329 N N . PHE B 1 363 ? 14.695 27.484 3.844 1 98.56 363 PHE B N 1
ATOM 8330 C CA . PHE B 1 363 ? 13.773 26.766 2.975 1 98.56 363 PHE B CA 1
ATOM 8331 C C . PHE B 1 363 ? 12.5 27.578 2.744 1 98.56 363 PHE B C 1
ATOM 8333 O O . PHE B 1 363 ? 11.711 27.781 3.672 1 98.56 363 PHE B O 1
ATOM 8340 N N . ASP B 1 364 ? 12.32 28.047 1.598 1 98.06 364 ASP B N 1
ATOM 8341 C CA . ASP B 1 364 ? 11.078 28.688 1.169 1 98.06 364 ASP B CA 1
ATOM 8342 C C . ASP B 1 364 ? 10.148 27.688 0.479 1 98.06 364 ASP B C 1
ATOM 8344 O O . ASP B 1 364 ? 10.469 27.188 -0.597 1 98.06 364 ASP B O 1
ATOM 8348 N N . ALA B 1 365 ? 9.016 27.516 1.074 1 98.44 365 ALA B N 1
ATOM 8349 C CA . ALA B 1 365 ? 8.094 26.484 0.595 1 98.44 365 ALA B CA 1
ATOM 8350 C C . ALA B 1 365 ? 7.527 26.844 -0.774 1 98.44 365 ALA B C 1
ATOM 8352 O O . ALA B 1 365 ? 7.059 25.969 -1.509 1 98.44 365 ALA B O 1
ATOM 8353 N N . ARG B 1 366 ? 7.523 28.109 -1.195 1 96.75 366 ARG B N 1
ATOM 8354 C CA . ARG B 1 366 ? 6.863 28.594 -2.404 1 96.75 366 ARG B CA 1
ATOM 8355 C C . ARG B 1 366 ? 7.672 28.25 -3.648 1 96.75 366 ARG B C 1
ATOM 8357 O O . ARG B 1 366 ? 8.836 27.859 -3.549 1 96.75 366 ARG B O 1
ATOM 8364 N N . GLN B 1 367 ? 7.016 28.359 -4.691 1 96.25 367 GLN B N 1
ATOM 8365 C CA . GLN B 1 367 ? 7.703 28.328 -5.98 1 96.25 367 GLN B CA 1
ATOM 8366 C C . GLN B 1 367 ? 8.484 29.609 -6.215 1 96.25 367 GLN B C 1
ATOM 8368 O O . GLN B 1 367 ? 8.031 30.703 -5.84 1 96.25 367 GLN B O 1
ATOM 8373 N N . ASN B 1 368 ? 9.547 29.469 -6.922 1 95.38 368 ASN B N 1
ATOM 8374 C CA . ASN B 1 368 ? 10.398 30.625 -7.184 1 95.38 368 ASN B CA 1
ATOM 8375 C C . ASN B 1 368 ? 9.648 31.719 -7.926 1 95.38 368 ASN B C 1
ATOM 8377 O O . ASN B 1 368 ? 9.781 32.906 -7.598 1 95.38 368 ASN B O 1
ATOM 8381 N N . SER B 1 369 ? 8.828 31.328 -8.836 1 95 369 SER B N 1
ATOM 8382 C CA . SER B 1 369 ? 8.062 32.281 -9.625 1 95 369 SER B CA 1
ATOM 8383 C C . SER B 1 369 ? 7.039 33.031 -8.758 1 95 369 SER B C 1
ATOM 8385 O O . SER B 1 369 ? 6.836 34.219 -8.906 1 95 369 SER B O 1
ATOM 8387 N N . VAL B 1 370 ? 6.43 32.312 -7.848 1 94 370 VAL B N 1
ATOM 8388 C CA . VAL B 1 370 ? 5.418 32.875 -6.969 1 94 370 VAL B CA 1
ATOM 8389 C C . VAL B 1 370 ? 6.086 33.812 -5.969 1 94 370 VAL B C 1
ATOM 8391 O O . VAL B 1 370 ? 5.535 34.875 -5.637 1 94 370 VAL B O 1
ATOM 8394 N N . ALA B 1 371 ? 7.246 33.469 -5.492 1 94.94 371 ALA B N 1
ATOM 8395 C CA . ALA B 1 371 ? 8 34.312 -4.582 1 94.94 371 ALA B CA 1
ATOM 8396 C C . ALA B 1 371 ? 8.375 35.625 -5.258 1 94.94 371 ALA B C 1
ATOM 8398 O O . ALA B 1 371 ? 8.328 36.688 -4.637 1 94.94 371 ALA B O 1
ATOM 8399 N N . ASP B 1 372 ? 8.672 35.625 -6.543 1 94.75 372 ASP B N 1
ATOM 8400 C CA . ASP B 1 372 ? 8.992 36.812 -7.316 1 94.75 372 ASP B CA 1
ATOM 8401 C C . ASP B 1 372 ? 7.766 37.719 -7.465 1 94.75 372 ASP B C 1
ATOM 8403 O O . ASP B 1 372 ? 7.879 38.938 -7.395 1 94.75 372 ASP B O 1
ATOM 8407 N N . THR B 1 373 ? 6.676 37 -7.66 1 94.62 373 THR B N 1
ATOM 8408 C CA . THR B 1 373 ? 5.43 37.75 -7.77 1 94.62 373 THR B CA 1
ATOM 8409 C C . THR B 1 373 ? 5.09 38.438 -6.449 1 94.62 373 THR B C 1
ATOM 8411 O O . THR B 1 373 ? 4.609 39.594 -6.438 1 94.62 373 THR B O 1
ATOM 8414 N N . ASN B 1 374 ? 5.301 37.781 -5.316 1 94.06 374 ASN B N 1
ATOM 8415 C CA . ASN B 1 374 ? 5.07 38.375 -4 1 94.06 374 ASN B CA 1
ATOM 8416 C C . ASN B 1 374 ? 6 39.562 -3.744 1 94.06 374 ASN B C 1
ATOM 8418 O O . ASN B 1 374 ? 5.602 40.531 -3.105 1 94.06 374 ASN B O 1
ATOM 8422 N N . LYS B 1 375 ? 7.207 39.438 -4.203 1 95.25 375 LYS B N 1
ATOM 8423 C CA . LYS B 1 375 ? 8.164 40.531 -4.043 1 95.25 375 LYS B CA 1
ATOM 8424 C C . LYS B 1 375 ? 7.688 41.781 -4.738 1 95.25 375 LYS B C 1
ATOM 8426 O O . LYS B 1 375 ? 7.809 42.906 -4.191 1 95.25 375 LYS B O 1
ATOM 8431 N N . ALA B 1 376 ? 7.113 41.594 -5.844 1 95.12 376 ALA B N 1
ATOM 8432 C CA . ALA B 1 376 ? 6.582 42.719 -6.605 1 95.12 376 ALA B CA 1
ATOM 8433 C C . ALA B 1 376 ? 5.406 43.375 -5.879 1 95.12 376 ALA B C 1
ATOM 8435 O O . ALA B 1 376 ? 5.168 44.562 -6.023 1 95.12 376 ALA B O 1
ATOM 8436 N N . LYS B 1 377 ? 4.707 42.625 -5.035 1 95.19 377 LYS B N 1
ATOM 8437 C CA . LYS B 1 377 ? 3.539 43.094 -4.312 1 95.19 377 LYS B CA 1
ATOM 8438 C C . LYS B 1 377 ? 3.908 43.531 -2.898 1 95.19 377 LYS B C 1
ATOM 8440 O O . LYS B 1 377 ? 3.029 43.781 -2.066 1 95.19 377 LYS B O 1
ATOM 8445 N N . GLY B 1 378 ? 5.156 43.5 -2.566 1 93.75 378 GLY B N 1
ATOM 8446 C CA . GLY B 1 378 ? 5.594 44 -1.273 1 93.75 378 GLY B CA 1
ATOM 8447 C C . GLY B 1 378 ? 6.211 42.938 -0.395 1 93.75 378 GLY B C 1
ATOM 8448 O O . GLY B 1 378 ? 6.777 43.25 0.658 1 93.75 378 GLY B O 1
ATOM 8449 N N . GLY B 1 379 ? 6.027 41.719 -0.793 1 96.31 379 GLY B N 1
ATOM 8450 C CA . GLY B 1 379 ? 6.684 40.625 -0.075 1 96.31 379 GLY B CA 1
ATOM 8451 C C . GLY B 1 379 ? 8.117 40.406 -0.507 1 96.31 379 GLY B C 1
ATOM 8452 O O . GLY B 1 379 ? 8.828 41.375 -0.83 1 96.31 379 GLY B O 1
ATOM 8453 N N . GLY B 1 380 ? 8.633 39.188 -0.311 1 95.69 380 GLY B N 1
ATOM 8454 C CA . GLY B 1 380 ? 9.977 38.938 -0.8 1 95.69 380 GLY B CA 1
ATOM 8455 C C . GLY B 1 380 ? 10.625 37.719 -0.155 1 95.69 380 GLY B C 1
ATOM 8456 O O . GLY B 1 380 ? 9.922 36.812 0.296 1 95.69 380 GLY B O 1
ATOM 8457 N N . TYR B 1 381 ? 11.844 37.531 -0.328 1 96.31 381 TYR B N 1
ATOM 8458 C CA . TYR B 1 381 ? 12.672 36.469 0.219 1 96.31 381 TYR B CA 1
ATOM 8459 C C . TYR B 1 381 ? 14.078 36.969 0.517 1 96.31 381 TYR B C 1
ATOM 8461 O O . TYR B 1 381 ? 14.445 38.094 0.133 1 96.31 381 TYR B O 1
ATOM 8469 N N . GLU B 1 382 ? 14.773 36.219 1.234 1 95.44 382 GLU B N 1
ATOM 8470 C CA . GLU B 1 382 ? 16.109 36.625 1.69 1 95.44 382 GLU B CA 1
ATOM 8471 C C . GLU B 1 382 ? 17.141 36.438 0.583 1 95.44 382 GLU B C 1
ATOM 8473 O O . GLU B 1 382 ? 17.484 35.312 0.222 1 95.44 382 GLU B O 1
ATOM 8478 N N . SER B 1 383 ? 17.656 37.469 0.067 1 91.88 383 SER B N 1
ATOM 8479 C CA . SER B 1 383 ? 18.688 37.438 -0.971 1 91.88 383 SER B CA 1
ATOM 8480 C C . SER B 1 383 ? 20.062 37.125 -0.38 1 91.88 383 SER B C 1
ATOM 8482 O O . SER B 1 383 ? 20.344 37.5 0.764 1 91.88 383 SER B O 1
ATOM 8484 N N . GLU B 1 384 ? 20.922 36.594 -1.125 1 89.44 384 GLU B N 1
ATOM 8485 C CA . GLU B 1 384 ? 22.266 36.25 -0.682 1 89.44 384 GLU B CA 1
ATOM 8486 C C . GLU B 1 384 ? 23.109 37.5 -0.45 1 89.44 384 GLU B C 1
ATOM 8488 O O . GLU B 1 384 ? 24.031 37.5 0.367 1 89.44 384 GLU B O 1
ATOM 8493 N N . SER B 1 385 ? 22.812 38.5 -1.067 1 89.75 385 SER B N 1
ATOM 8494 C CA . SER B 1 385 ? 23.547 39.75 -0.901 1 89.75 385 SER B CA 1
ATOM 8495 C C . SER B 1 385 ? 23.25 40.375 0.46 1 89.75 385 SER B C 1
ATOM 8497 O O . SER B 1 385 ? 24.172 40.906 1.114 1 89.75 385 SER B O 1
ATOM 8499 N N . ALA B 1 386 ? 21.984 40.375 0.868 1 92.25 386 ALA B N 1
ATOM 8500 C CA . ALA B 1 386 ? 21.594 40.938 2.148 1 92.25 386 ALA B CA 1
ATOM 8501 C C . ALA B 1 386 ? 21.922 40 3.303 1 92.25 386 ALA B C 1
ATOM 8503 O O . ALA B 1 386 ? 22.219 40.469 4.41 1 92.25 386 ALA B O 1
ATOM 8504 N N . TYR B 1 387 ? 21.812 38.75 2.992 1 95.31 387 TYR B N 1
ATOM 8505 C CA . TYR B 1 387 ? 22.078 37.719 3.996 1 95.31 387 TYR B CA 1
ATOM 8506 C C . TYR B 1 387 ? 23.266 36.844 3.58 1 95.31 387 TYR B C 1
ATOM 8508 O O . TYR B 1 387 ? 23.078 35.719 3.148 1 95.31 387 TYR B O 1
ATOM 8516 N N . PRO B 1 388 ? 24.469 37.188 3.693 1 91.25 388 PRO B N 1
ATOM 8517 C CA . PRO B 1 388 ? 25.641 36.531 3.09 1 91.25 388 PRO B CA 1
ATOM 8518 C C . PRO B 1 388 ? 25.859 35.125 3.576 1 91.25 388 PRO B C 1
ATOM 8520 O O . PRO B 1 388 ? 26.391 34.281 2.842 1 91.25 388 PRO B O 1
ATOM 8523 N N . ASN B 1 389 ? 25.531 34.719 4.738 1 91.94 389 ASN B N 1
ATOM 8524 C CA . ASN B 1 389 ? 25.797 33.375 5.234 1 91.94 389 ASN B CA 1
ATOM 8525 C C . ASN B 1 389 ? 24.547 32.469 5.121 1 91.94 389 ASN B C 1
ATOM 8527 O O . ASN B 1 389 ? 24.531 31.375 5.66 1 91.94 389 ASN B O 1
ATOM 8531 N N . ALA B 1 390 ? 23.594 32.938 4.355 1 94.69 390 ALA B N 1
ATOM 8532 C CA . ALA B 1 390 ? 22.359 32.188 4.223 1 94.69 390 ALA B CA 1
ATOM 8533 C C . ALA B 1 390 ? 22.172 31.672 2.795 1 94.69 390 ALA B C 1
ATOM 8535 O O . ALA B 1 390 ? 22.5 32.375 1.834 1 94.69 390 ALA B O 1
ATOM 8536 N N . GLU B 1 391 ? 21.875 30.391 2.67 1 96.06 391 GLU B N 1
ATOM 8537 C CA . GLU B 1 391 ? 21.516 29.797 1.39 1 96.06 391 GLU B CA 1
ATOM 8538 C C . GLU B 1 391 ? 20 29.609 1.275 1 96.06 391 GLU B C 1
ATOM 8540 O O . GLU B 1 391 ? 19.375 29.016 2.162 1 96.06 391 GLU B O 1
ATOM 8545 N N . LEU B 1 392 ? 19.484 30.141 0.198 1 96.81 392 LEU B N 1
ATOM 8546 C CA . LEU B 1 392 ? 18.031 30.062 -0.012 1 96.81 392 LEU B CA 1
ATOM 8547 C C . LEU B 1 392 ? 17.688 28.906 -0.953 1 96.81 392 LEU B C 1
ATOM 8549 O O . LEU B 1 392 ? 18.234 28.812 -2.053 1 96.81 392 LEU B O 1
ATOM 8553 N N . ILE B 1 393 ? 16.766 28 -0.511 1 97.38 393 ILE B N 1
ATOM 8554 C CA . ILE B 1 393 ? 16.312 26.875 -1.313 1 97.38 393 ILE B CA 1
ATOM 8555 C C . ILE B 1 393 ? 14.789 26.906 -1.447 1 97.38 393 ILE B C 1
ATOM 8557 O O . ILE B 1 393 ? 14.07 26.922 -0.444 1 97.38 393 ILE B O 1
ATOM 8561 N N . PHE B 1 394 ? 14.273 26.953 -2.645 1 97.75 394 PHE B N 1
ATOM 8562 C CA . PHE B 1 394 ? 12.836 26.891 -2.902 1 97.75 394 PHE B CA 1
ATOM 8563 C C . PHE B 1 394 ? 12.367 25.453 -3.014 1 97.75 394 PHE B C 1
ATOM 8565 O O . PHE B 1 394 ? 12.984 24.641 -3.711 1 97.75 394 PHE B O 1
ATOM 8572 N N . LEU B 1 395 ? 11.281 25.078 -2.352 1 97.94 395 LEU B N 1
ATOM 8573 C CA . LEU B 1 395 ? 10.789 23.703 -2.348 1 97.94 395 LEU B CA 1
ATOM 8574 C C . LEU B 1 395 ? 9.727 23.516 -3.42 1 97.94 395 LEU B C 1
ATOM 8576 O O . LEU B 1 395 ? 9.289 22.391 -3.672 1 97.94 395 LEU B O 1
ATOM 8580 N N . GLU B 1 396 ? 9.211 24.531 -4.02 1 96.94 396 GLU B N 1
ATOM 8581 C CA . GLU B 1 396 ? 8.344 24.531 -5.195 1 96.94 396 GLU B CA 1
ATOM 8582 C C . GLU B 1 396 ? 6.98 23.906 -4.871 1 96.94 396 GLU B C 1
ATOM 8584 O O . GLU B 1 396 ? 6.402 23.203 -5.695 1 96.94 396 GLU B O 1
ATOM 8589 N N . ILE B 1 397 ? 6.508 24.062 -3.688 1 97.69 397 ILE B N 1
ATOM 8590 C CA . ILE B 1 397 ? 5.199 23.547 -3.295 1 97.69 397 ILE B CA 1
ATOM 8591 C C . ILE B 1 397 ? 4.113 24.547 -3.695 1 97.69 397 ILE B C 1
ATOM 8593 O O . ILE B 1 397 ? 4.246 25.75 -3.445 1 97.69 397 ILE B O 1
ATOM 8597 N N . HIS B 1 398 ? 3.037 24.078 -4.258 1 96 398 HIS B N 1
ATOM 8598 C CA . HIS B 1 398 ? 1.97 24.922 -4.781 1 96 398 HIS B CA 1
ATOM 8599 C C . HIS B 1 398 ? 1.144 25.531 -3.654 1 96 398 HIS B C 1
ATOM 8601 O O . HIS B 1 398 ? 1.261 25.125 -2.5 1 96 398 HIS B O 1
ATOM 8607 N N . ASN B 1 399 ? 0.345 26.438 -4.008 1 94.69 399 ASN B N 1
ATOM 8608 C CA . ASN B 1 399 ? -0.414 27.203 -3.02 1 94.69 399 ASN B CA 1
ATOM 8609 C C . ASN B 1 399 ? -1.712 26.484 -2.643 1 94.69 399 ASN B C 1
ATOM 8611 O O . ASN B 1 399 ? -1.98 25.391 -3.115 1 94.69 399 ASN B O 1
ATOM 8615 N N . ILE B 1 400 ? -2.504 27.109 -1.82 1 95.94 400 ILE B N 1
ATOM 8616 C CA . ILE B 1 400 ? -3.682 26.5 -1.213 1 95.94 400 ILE B CA 1
ATOM 8617 C C . ILE B 1 400 ? -4.75 26.266 -2.279 1 95.94 400 ILE B C 1
ATOM 8619 O O . ILE B 1 400 ? -5.562 25.344 -2.164 1 95.94 400 ILE B O 1
ATOM 8623 N N . HIS B 1 401 ? -4.816 27.141 -3.307 1 95.88 401 HIS B N 1
ATOM 8624 C CA . HIS B 1 401 ? -5.824 27.031 -4.352 1 95.88 401 HIS B CA 1
ATOM 8625 C C . HIS B 1 401 ? -5.633 25.75 -5.16 1 95.88 401 HIS B C 1
ATOM 8627 O O . HIS B 1 401 ? -6.605 25.062 -5.488 1 95.88 401 HIS B O 1
ATOM 8633 N N . VAL B 1 402 ? -4.395 25.484 -5.43 1 97.38 402 VAL B N 1
ATOM 8634 C CA . VAL B 1 402 ? -4.07 24.281 -6.18 1 97.38 402 VAL B CA 1
ATOM 8635 C C . VAL B 1 402 ? -4.422 23.047 -5.352 1 97.38 402 VAL B C 1
ATOM 8637 O O . VAL B 1 402 ? -4.926 22.062 -5.883 1 97.38 402 VAL B O 1
ATOM 8640 N N . MET B 1 403 ? -4.172 23.125 -4.094 1 98 403 MET B N 1
ATOM 8641 C CA . MET B 1 403 ? -4.473 22 -3.203 1 98 403 MET B CA 1
ATOM 8642 C C . MET B 1 403 ? -5.977 21.766 -3.123 1 98 403 MET B C 1
ATOM 8644 O O . MET B 1 403 ? -6.426 20.625 -3.08 1 98 403 MET B O 1
ATOM 8648 N N . ARG B 1 404 ? -6.703 22.781 -3.062 1 97.19 404 ARG B N 1
ATOM 8649 C CA . ARG B 1 404 ? -8.156 22.688 -3.041 1 97.19 404 ARG B CA 1
ATOM 8650 C C . ARG B 1 404 ? -8.68 22 -4.305 1 97.19 404 ARG B C 1
ATOM 8652 O O . ARG B 1 404 ? -9.539 21.125 -4.23 1 97.19 404 ARG B O 1
ATOM 8659 N N . GLU B 1 405 ? -8.164 22.453 -5.422 1 97.31 405 GLU B N 1
ATOM 8660 C CA . GLU B 1 405 ? -8.578 21.859 -6.695 1 97.31 405 GLU B CA 1
ATOM 8661 C C . GLU B 1 405 ? -8.211 20.391 -6.77 1 97.31 405 GLU B C 1
ATOM 8663 O O . GLU B 1 405 ? -8.969 19.578 -7.305 1 97.31 405 GLU B O 1
ATOM 8668 N N . SER B 1 406 ? -7.062 20.094 -6.277 1 98 406 SER B N 1
ATOM 8669 C CA . SER B 1 406 ? -6.625 18.703 -6.25 1 98 406 SER B CA 1
ATOM 8670 C C . SER B 1 406 ? -7.582 17.828 -5.441 1 98 406 SER B C 1
ATOM 8672 O O . SER B 1 406 ? -7.973 16.75 -5.887 1 98 406 SER B O 1
ATOM 8674 N N . LEU B 1 407 ? -7.973 18.297 -4.262 1 97.69 407 LEU B N 1
ATOM 8675 C CA . LEU B 1 407 ? -8.898 17.531 -3.432 1 97.69 407 LEU B CA 1
ATOM 8676 C C . LEU B 1 407 ? -10.266 17.406 -4.105 1 97.69 407 LEU B C 1
ATOM 8678 O O . LEU B 1 407 ? -10.93 16.375 -3.992 1 97.69 407 LEU B O 1
ATOM 8682 N N . ARG B 1 408 ? -10.711 18.469 -4.703 1 96.56 408 ARG B N 1
ATOM 8683 C CA . ARG B 1 408 ? -11.977 18.438 -5.422 1 96.56 408 ARG B CA 1
ATOM 8684 C C . ARG B 1 408 ? -11.977 17.344 -6.48 1 96.56 408 ARG B C 1
ATOM 8686 O O . ARG B 1 408 ? -12.938 16.578 -6.582 1 96.56 408 ARG B O 1
ATOM 8693 N N . LYS B 1 409 ? -10.938 17.281 -7.273 1 97.31 409 LYS B N 1
ATOM 8694 C CA . LYS B 1 409 ? -10.805 16.234 -8.289 1 97.31 409 LYS B CA 1
ATOM 8695 C C . LYS B 1 409 ? -10.789 14.852 -7.656 1 97.31 409 LYS B C 1
ATOM 8697 O O . LYS B 1 409 ? -11.375 13.906 -8.203 1 97.31 409 LYS B O 1
ATOM 8702 N N . LEU B 1 410 ? -10.07 14.734 -6.574 1 97.31 410 LEU B N 1
ATOM 8703 C CA . LEU B 1 410 ? -10.016 13.453 -5.879 1 97.31 410 LEU B CA 1
ATOM 8704 C C . LEU B 1 410 ? -11.406 13.039 -5.406 1 97.31 410 LEU B C 1
ATOM 8706 O O . LEU B 1 410 ? -11.781 11.867 -5.535 1 97.31 410 LEU B O 1
ATOM 8710 N N . LYS B 1 411 ? -12.117 13.953 -4.871 1 95.94 411 LYS B N 1
ATOM 8711 C CA . LYS B 1 411 ? -13.477 13.688 -4.41 1 95.94 411 LYS B CA 1
ATOM 8712 C C . LYS B 1 411 ? -14.344 13.156 -5.547 1 95.94 411 LYS B C 1
ATOM 8714 O O . LYS B 1 411 ? -15.148 12.234 -5.348 1 95.94 411 LYS B O 1
ATOM 8719 N N . GLU B 1 412 ? -14.172 13.633 -6.688 1 94.12 412 GLU B N 1
ATOM 8720 C CA . GLU B 1 412 ? -14.977 13.266 -7.848 1 94.12 412 GLU B CA 1
ATOM 8721 C C . GLU B 1 412 ? -14.719 11.812 -8.266 1 94.12 412 GLU B C 1
ATOM 8723 O O . GLU B 1 412 ? -15.602 11.148 -8.797 1 94.12 412 GLU B O 1
ATOM 8728 N N . ILE B 1 413 ? -13.531 11.344 -7.98 1 94 413 ILE B N 1
ATOM 8729 C CA . ILE B 1 413 ? -13.211 10.016 -8.492 1 94 413 ILE B CA 1
ATOM 8730 C C . ILE B 1 413 ? -13.469 8.969 -7.402 1 94 413 ILE B C 1
ATOM 8732 O O . ILE B 1 413 ? -13.578 7.777 -7.695 1 94 413 ILE B O 1
ATOM 8736 N N . VAL B 1 414 ? -13.555 9.367 -6.195 1 92.44 414 VAL B N 1
ATOM 8737 C CA . VAL B 1 414 ? -13.641 8.391 -5.117 1 92.44 414 VAL B CA 1
ATOM 8738 C C . VAL B 1 414 ? -15.109 8.164 -4.738 1 92.44 414 VAL B C 1
ATOM 8740 O O . VAL B 1 414 ? -15.461 7.109 -4.207 1 92.44 414 VAL B O 1
ATOM 8743 N N . TYR B 1 415 ? -15.977 9.094 -4.898 1 89.06 415 TYR B N 1
ATOM 8744 C CA . TYR B 1 415 ? -17.375 8.984 -4.492 1 89.06 415 TYR B CA 1
ATOM 8745 C C . TYR B 1 415 ? -18.297 9.453 -5.605 1 89.06 415 TYR B C 1
ATOM 8747 O O . TYR B 1 415 ? -18.094 10.516 -6.191 1 89.06 415 TYR B O 1
ATOM 8755 N N . PRO B 1 416 ? -19.156 8.742 -6.023 1 85 416 PRO B N 1
ATOM 8756 C CA . PRO B 1 416 ? -19.609 7.516 -5.371 1 85 416 PRO B CA 1
ATOM 8757 C C . PRO B 1 416 ? -19.062 6.258 -6.035 1 85 416 PRO B C 1
ATOM 8759 O O . PRO B 1 416 ? -18.938 5.219 -5.383 1 85 416 PRO B O 1
ATOM 8762 N N . THR B 1 417 ? -18.875 6.348 -7.348 1 83.25 417 THR B N 1
ATOM 8763 C CA . THR B 1 417 ? -18.484 5.141 -8.062 1 83.25 417 THR B CA 1
ATOM 8764 C C . THR B 1 417 ? -17.031 5.227 -8.516 1 83.25 417 THR B C 1
ATOM 8766 O O . THR B 1 417 ? -16.562 6.289 -8.938 1 83.25 417 THR B O 1
ATOM 8769 N N . LEU B 1 418 ? -16.453 4.125 -8.344 1 83.69 418 LEU B N 1
ATOM 8770 C CA . LEU B 1 418 ? -15.055 4.047 -8.742 1 83.69 418 LEU B CA 1
ATOM 8771 C C . LEU B 1 418 ? -14.922 3.512 -10.164 1 83.69 418 LEU B C 1
ATOM 8773 O O . LEU B 1 418 ? -15.617 2.572 -10.547 1 83.69 418 LEU B O 1
ATOM 8777 N N . ASP B 1 419 ? -14.227 4.164 -10.93 1 88.44 419 ASP B N 1
ATOM 8778 C CA . ASP B 1 419 ? -13.828 3.643 -12.234 1 88.44 419 ASP B CA 1
ATOM 8779 C C . ASP B 1 419 ? -12.641 2.689 -12.109 1 88.44 419 ASP B C 1
ATOM 8781 O O . ASP B 1 419 ? -11.484 3.115 -12.188 1 88.44 419 ASP B O 1
ATOM 8785 N N . GLU B 1 420 ? -12.875 1.477 -12.102 1 86.19 420 GLU B N 1
ATOM 8786 C CA . GLU B 1 420 ? -11.852 0.467 -11.875 1 86.19 420 GLU B CA 1
ATOM 8787 C C . GLU B 1 420 ? -10.875 0.387 -13.047 1 86.19 420 GLU B C 1
ATOM 8789 O O . GLU B 1 420 ? -9.688 0.109 -12.859 1 86.19 420 GLU B O 1
ATOM 8794 N N . ALA B 1 421 ? -11.336 0.605 -14.164 1 86.88 421 ALA B N 1
ATOM 8795 C CA . ALA B 1 421 ? -10.555 0.437 -15.391 1 86.88 421 ALA B CA 1
ATOM 8796 C C . ALA B 1 421 ? -9.461 1.499 -15.484 1 86.88 421 ALA B C 1
ATOM 8798 O O . ALA B 1 421 ? -8.383 1.24 -16.031 1 86.88 421 ALA B O 1
ATOM 8799 N N . ARG B 1 422 ? -9.75 2.664 -14.984 1 92.12 422 ARG B N 1
ATOM 8800 C CA . ARG B 1 422 ? -8.797 3.762 -15.086 1 92.12 422 ARG B CA 1
ATOM 8801 C C . ARG B 1 422 ? -8.5 4.363 -13.719 1 92.12 422 ARG B C 1
ATOM 8803 O O . ARG B 1 422 ? -8.328 5.578 -13.586 1 92.12 422 ARG B O 1
ATOM 8810 N N . TRP B 1 423 ? -8.547 3.596 -12.758 1 92.62 423 TRP B N 1
ATOM 8811 C CA . TRP B 1 423 ? -8.43 4.066 -11.383 1 92.62 423 TRP B CA 1
ATOM 8812 C C . TRP B 1 423 ? -7.109 4.793 -11.164 1 92.62 423 TRP B C 1
ATOM 8814 O O . TRP B 1 423 ? -7.09 5.945 -10.734 1 92.62 423 TRP B O 1
ATOM 8824 N N . LEU B 1 424 ? -6 4.18 -11.547 1 93.25 424 LEU B N 1
ATOM 8825 C CA . LEU B 1 424 ? -4.684 4.75 -11.273 1 93.25 424 LEU B CA 1
ATOM 8826 C C . LEU B 1 424 ? -4.449 5.996 -12.125 1 93.25 424 LEU B C 1
ATOM 8828 O O . LEU B 1 424 ? -3.852 6.969 -11.656 1 93.25 424 LEU B O 1
ATOM 8832 N N . SER B 1 425 ? -4.941 5.922 -13.328 1 94.25 425 SER B N 1
ATOM 8833 C CA . SER B 1 425 ? -4.832 7.09 -14.195 1 94.25 425 SER B CA 1
ATOM 8834 C C . SER B 1 425 ? -5.633 8.266 -13.641 1 94.25 425 SER B C 1
ATOM 8836 O O . SER B 1 425 ? -5.18 9.414 -13.695 1 94.25 425 SER B O 1
ATOM 8838 N N . ASN B 1 426 ? -6.812 7.969 -13.148 1 95.38 426 ASN B N 1
ATOM 8839 C CA . ASN B 1 426 ? -7.641 9.008 -12.547 1 95.38 426 ASN B CA 1
ATOM 8840 C C . ASN B 1 426 ? -6.98 9.602 -11.305 1 95.38 426 ASN B C 1
ATOM 8842 O O . ASN B 1 426 ? -6.996 10.82 -11.109 1 95.38 426 ASN B O 1
ATOM 8846 N N . VAL B 1 427 ? -6.41 8.766 -10.484 1 95.12 427 VAL B N 1
ATOM 8847 C CA . VAL B 1 427 ? -5.727 9.234 -9.281 1 95.12 427 VAL B CA 1
ATOM 8848 C C . VAL B 1 427 ? -4.547 10.117 -9.664 1 95.12 427 VAL B C 1
ATOM 8850 O O . VAL B 1 427 ? -4.328 11.172 -9.062 1 95.12 427 VAL B O 1
ATOM 8853 N N . ASP B 1 428 ? -3.854 9.656 -10.656 1 94.81 428 ASP B N 1
ATOM 8854 C CA . ASP B 1 428 ? -2.719 10.438 -11.141 1 94.81 428 ASP B CA 1
ATOM 8855 C C . ASP B 1 428 ? -3.164 11.82 -11.625 1 94.81 428 ASP B C 1
ATOM 8857 O O . ASP B 1 428 ? -2.469 12.812 -11.398 1 94.81 428 ASP B O 1
ATOM 8861 N N . GLY B 1 429 ? -4.281 11.844 -12.258 1 95.31 429 GLY B N 1
ATOM 8862 C CA . GLY B 1 429 ? -4.809 13.086 -12.812 1 95.31 429 GLY B CA 1
ATOM 8863 C C . GLY B 1 429 ? -5.176 14.102 -11.758 1 95.31 429 GLY B C 1
ATOM 8864 O O . GLY B 1 429 ? -5.227 15.305 -12.031 1 95.31 429 GLY B O 1
ATOM 8865 N N . THR B 1 430 ? -5.43 13.703 -10.523 1 97.25 430 THR B N 1
ATOM 8866 C CA . THR B 1 430 ? -5.77 14.625 -9.438 1 97.25 430 THR B CA 1
ATOM 8867 C C . THR B 1 430 ? -4.52 15.32 -8.914 1 97.25 430 THR B C 1
ATOM 8869 O O . THR B 1 430 ? -4.617 16.359 -8.25 1 97.25 430 THR B O 1
ATOM 8872 N N . HIS B 1 431 ? -3.338 14.688 -9.078 1 97.12 431 HIS B N 1
ATOM 8873 C CA . HIS B 1 431 ? -2.045 15.172 -8.609 1 97.12 431 HIS B CA 1
ATOM 8874 C C . HIS B 1 431 ? -1.978 15.172 -7.086 1 97.12 431 HIS B C 1
ATOM 8876 O O . HIS B 1 431 ? -1.057 15.75 -6.504 1 97.12 431 HIS B O 1
ATOM 8882 N N . TRP B 1 432 ? -2.947 14.586 -6.438 1 97.81 432 TRP B N 1
ATOM 8883 C CA . TRP B 1 432 ? -2.977 14.594 -4.98 1 97.81 432 TRP B CA 1
ATOM 8884 C C . TRP B 1 432 ? -1.717 13.953 -4.406 1 97.81 432 TRP B C 1
ATOM 8886 O O . TRP B 1 432 ? -1.037 14.539 -3.566 1 97.81 432 TRP B O 1
ATOM 8896 N N . LEU B 1 433 ? -1.385 12.781 -4.91 1 97.31 433 LEU B N 1
ATOM 8897 C CA . LEU B 1 433 ? -0.221 12.062 -4.402 1 97.31 433 LEU B CA 1
ATOM 8898 C C . LEU B 1 433 ? 1.07 12.781 -4.785 1 97.31 433 LEU B C 1
ATOM 8900 O O . LEU B 1 433 ? 2.066 12.703 -4.062 1 97.31 433 LEU B O 1
ATOM 8904 N N . GLU B 1 434 ? 1.032 13.445 -5.875 1 97 434 GLU B N 1
ATOM 8905 C CA . GLU B 1 434 ? 2.186 14.25 -6.266 1 97 434 GLU B CA 1
ATOM 8906 C C . GLU B 1 434 ? 2.473 15.344 -5.238 1 97 434 GLU B C 1
ATOM 8908 O O . GLU B 1 434 ? 3.631 15.586 -4.895 1 97 434 GLU B O 1
ATOM 8913 N N . TYR B 1 435 ? 1.447 15.992 -4.828 1 98 435 TYR B N 1
ATOM 8914 C CA . TYR B 1 435 ? 1.621 17.062 -3.848 1 98 435 TYR B CA 1
ATOM 8915 C C . TYR B 1 435 ? 2.018 16.484 -2.488 1 98 435 TYR B C 1
ATOM 8917 O O . TYR B 1 435 ? 2.781 17.109 -1.749 1 98 435 TYR B O 1
ATOM 8925 N N . ILE B 1 436 ? 1.492 15.344 -2.139 1 98.25 436 ILE B N 1
ATOM 8926 C CA . ILE B 1 436 ? 1.926 14.664 -0.926 1 98.25 436 ILE B CA 1
ATOM 8927 C C . ILE B 1 436 ? 3.418 14.352 -1.017 1 98.25 436 ILE B C 1
ATOM 8929 O O . ILE B 1 436 ? 4.156 14.531 -0.047 1 98.25 436 ILE B O 1
ATOM 8933 N N . ARG B 1 437 ? 3.814 13.875 -2.172 1 97.38 437 ARG B N 1
ATOM 8934 C CA . ARG B 1 437 ? 5.219 13.57 -2.418 1 97.38 437 ARG B CA 1
ATOM 8935 C C . ARG B 1 437 ? 6.09 14.805 -2.244 1 97.38 437 ARG B C 1
ATOM 8937 O O . ARG B 1 437 ? 7.16 14.734 -1.632 1 97.38 437 ARG B O 1
ATOM 8944 N N . MET B 1 438 ? 5.656 15.898 -2.746 1 97.5 438 MET B N 1
ATOM 8945 C CA . MET B 1 438 ? 6.418 17.141 -2.67 1 97.5 438 MET B CA 1
ATOM 8946 C C . MET B 1 438 ? 6.602 17.578 -1.222 1 97.5 438 MET B C 1
ATOM 8948 O O . MET B 1 438 ? 7.688 18.016 -0.832 1 97.5 438 MET B O 1
ATOM 8952 N N . LEU B 1 439 ? 5.582 17.5 -0.464 1 98.25 439 LEU B N 1
ATOM 8953 C CA . LEU B 1 439 ? 5.641 17.859 0.947 1 98.25 439 LEU B CA 1
ATOM 8954 C C . LEU B 1 439 ? 6.621 16.969 1.698 1 98.25 439 LEU B C 1
ATOM 8956 O O . LEU B 1 439 ? 7.449 17.453 2.469 1 98.25 439 LEU B O 1
ATOM 8960 N N . LEU B 1 440 ? 6.504 15.672 1.448 1 98 440 LEU B N 1
ATOM 8961 C CA . LEU B 1 440 ? 7.391 14.727 2.109 1 98 440 LEU B CA 1
ATOM 8962 C C . LEU B 1 440 ? 8.844 14.953 1.688 1 98 440 LEU B C 1
ATOM 8964 O O . LEU B 1 440 ? 9.75 14.906 2.52 1 98 440 LEU B O 1
ATOM 8968 N N . ALA B 1 441 ? 9.039 15.195 0.417 1 97.5 441 ALA B N 1
ATOM 8969 C CA . ALA B 1 441 ? 10.383 15.461 -0.088 1 97.5 441 ALA B CA 1
ATOM 8970 C C . ALA B 1 441 ? 10.984 16.703 0.57 1 97.5 441 ALA B C 1
ATOM 8972 O O . ALA B 1 441 ? 12.164 16.703 0.932 1 97.5 441 ALA B O 1
ATOM 8973 N N . GLY B 1 442 ? 10.172 17.734 0.679 1 98.44 442 GLY B N 1
ATOM 8974 C CA . GLY B 1 442 ? 10.633 18.938 1.361 1 98.44 442 GLY B CA 1
ATOM 8975 C C . GLY B 1 442 ? 10.977 18.703 2.818 1 98.44 442 GLY B C 1
ATOM 8976 O O . GLY B 1 442 ? 12.008 19.172 3.303 1 98.44 442 GLY B O 1
ATOM 8977 N N . ALA B 1 443 ? 10.156 18.031 3.523 1 98.69 443 ALA B N 1
ATOM 8978 C CA . ALA B 1 443 ? 10.391 17.734 4.934 1 98.69 443 ALA B CA 1
ATOM 8979 C C . ALA B 1 443 ? 11.656 16.891 5.117 1 98.69 443 ALA B C 1
ATOM 8981 O O . ALA B 1 443 ? 12.406 17.094 6.07 1 98.69 443 ALA B O 1
ATOM 8982 N N . VAL B 1 444 ? 11.859 15.922 4.203 1 97.31 444 VAL B N 1
ATOM 8983 C CA . VAL B 1 444 ? 13.039 15.062 4.262 1 97.31 444 VAL B CA 1
ATOM 8984 C C . VAL B 1 444 ? 14.305 15.906 4.062 1 97.31 444 VAL B C 1
ATOM 8986 O O . VAL B 1 444 ? 15.312 15.688 4.734 1 97.31 444 VAL B O 1
ATOM 8989 N N . ARG B 1 445 ? 14.266 16.797 3.156 1 97.94 445 ARG B N 1
ATOM 8990 C CA . ARG B 1 445 ? 15.406 17.672 2.918 1 97.94 445 ARG B CA 1
ATOM 8991 C C . ARG B 1 445 ? 15.734 18.484 4.16 1 97.94 445 ARG B C 1
ATOM 8993 O O . ARG B 1 445 ? 16.906 18.641 4.516 1 97.94 445 ARG B O 1
ATOM 9000 N N . ILE B 1 446 ? 14.75 19 4.785 1 98.5 446 ILE B N 1
ATOM 9001 C CA . ILE B 1 446 ? 14.938 19.781 6.004 1 98.5 446 ILE B CA 1
ATOM 9002 C C . ILE B 1 446 ? 15.547 18.906 7.094 1 98.5 446 ILE B C 1
ATOM 9004 O O . ILE B 1 446 ? 16.531 19.297 7.723 1 98.5 446 ILE B O 1
ATOM 9008 N N . ALA B 1 447 ? 14.938 17.781 7.316 1 97.81 447 ALA B N 1
ATOM 9009 C CA . ALA B 1 447 ? 15.422 16.875 8.344 1 97.81 447 ALA B CA 1
ATOM 9010 C C . ALA B 1 447 ? 16.859 16.438 8.062 1 97.81 447 ALA B C 1
ATOM 9012 O O . ALA B 1 447 ? 17.672 16.328 8.977 1 97.81 447 ALA B O 1
ATOM 9013 N N . ASP B 1 448 ? 17.125 16.203 6.789 1 95.81 448 ASP B N 1
ATOM 9014 C CA . ASP B 1 448 ? 18.453 15.766 6.391 1 95.81 448 ASP B CA 1
ATOM 9015 C C . ASP B 1 448 ? 19.484 16.859 6.648 1 95.81 448 ASP B C 1
ATOM 9017 O O . ASP B 1 448 ? 20.594 16.578 7.113 1 95.81 448 ASP B O 1
ATOM 9021 N N . LYS B 1 449 ? 19.188 18.078 6.371 1 96.94 449 LYS B N 1
ATOM 9022 C CA . LYS B 1 449 ? 20.109 19.188 6.594 1 96.94 449 LYS B CA 1
ATOM 9023 C C . LYS B 1 449 ? 20.406 19.375 8.078 1 96.94 449 LYS B C 1
ATOM 9025 O O . LYS B 1 449 ? 21.531 19.656 8.461 1 96.94 449 LYS B O 1
ATOM 9030 N N . VAL B 1 450 ? 19.453 19.234 8.906 1 97.06 450 VAL B N 1
ATOM 9031 C CA . VAL B 1 450 ? 19.594 19.422 10.344 1 97.06 450 VAL B CA 1
ATOM 9032 C C . VAL B 1 450 ? 20.375 18.25 10.938 1 97.06 450 VAL B C 1
ATOM 9034 O O . VAL B 1 450 ? 21.25 18.438 11.773 1 97.06 450 VAL B O 1
ATOM 9037 N N . GLU B 1 451 ? 20.047 17.031 10.445 1 94.75 451 GLU B N 1
ATOM 9038 C CA . GLU B 1 451 ? 20.625 15.828 11.039 1 94.75 451 GLU B CA 1
ATOM 9039 C C . GLU B 1 451 ? 22 15.539 10.469 1 94.75 451 GLU B C 1
ATOM 9041 O O . GLU B 1 451 ? 22.969 15.344 11.219 1 94.75 451 GLU B O 1
ATOM 9046 N N . SER B 1 452 ? 22.078 15.445 9.188 1 91 452 SER B N 1
ATOM 9047 C CA . SER B 1 452 ? 23.297 15 8.531 1 91 452 SER B CA 1
ATOM 9048 C C . SER B 1 452 ? 24.297 16.141 8.391 1 91 452 SER B C 1
ATOM 9050 O O . SER B 1 452 ? 25.484 15.969 8.672 1 91 452 SER B O 1
ATOM 9052 N N . SER B 1 453 ? 23.812 17.328 8.039 1 92.19 453 SER B N 1
ATOM 9053 C CA . SER B 1 453 ? 24.703 18.453 7.82 1 92.19 453 SER B CA 1
ATOM 9054 C C . SER B 1 453 ? 24.891 19.281 9.094 1 92.19 453 SER B C 1
ATOM 9056 O O . SER B 1 453 ? 25.719 20.188 9.148 1 92.19 453 SER B O 1
ATOM 9058 N N . LYS B 1 454 ? 24.094 19.016 10.125 1 95.19 454 LYS B N 1
ATOM 9059 C CA . LYS B 1 454 ? 24.156 19.719 11.398 1 95.19 454 LYS B CA 1
ATOM 9060 C C . LYS B 1 454 ? 24.016 21.234 11.203 1 95.19 454 LYS B C 1
ATOM 9062 O O . LYS B 1 454 ? 24.75 22.016 11.82 1 95.19 454 LYS B O 1
ATOM 9067 N N . THR B 1 455 ? 23.156 21.609 10.289 1 96.81 455 THR B N 1
ATOM 9068 C CA . THR B 1 455 ? 22.938 23 9.938 1 96.81 455 THR B CA 1
ATOM 9069 C C . THR B 1 455 ? 21.562 23.469 10.383 1 96.81 455 THR B C 1
ATOM 9071 O O . THR B 1 455 ? 20.578 22.719 10.266 1 96.81 455 THR B O 1
ATOM 9074 N N . SER B 1 456 ? 21.531 24.672 10.961 1 97.88 456 SER B N 1
ATOM 9075 C CA . SER B 1 456 ? 20.234 25.25 11.312 1 97.88 456 SER B CA 1
ATOM 9076 C C . SER B 1 456 ? 19.469 25.656 10.07 1 97.88 456 SER B C 1
ATOM 9078 O O . SER B 1 456 ? 20.062 26.047 9.062 1 97.88 456 SER B O 1
ATOM 9080 N N . VAL B 1 457 ? 18.172 25.531 10.195 1 98.56 457 VAL B N 1
ATOM 9081 C CA . VAL B 1 457 ? 17.344 25.844 9.031 1 98.56 457 VAL B CA 1
ATOM 9082 C C . VAL B 1 457 ? 16.219 26.797 9.43 1 98.56 457 VAL B C 1
ATOM 9084 O O . VAL B 1 457 ? 15.742 26.75 10.57 1 98.56 457 VAL B O 1
ATOM 9087 N N . VAL B 1 458 ? 15.852 27.656 8.531 1 98.56 458 VAL B N 1
ATOM 9088 C CA . VAL B 1 458 ? 14.68 28.531 8.633 1 98.56 458 VAL B CA 1
ATOM 9089 C C . VAL B 1 458 ? 13.656 28.156 7.566 1 98.56 458 VAL B C 1
ATOM 9091 O O . VAL B 1 458 ? 13.992 28.047 6.387 1 98.56 458 VAL B O 1
ATOM 9094 N N . VAL B 1 459 ? 12.445 27.859 7.984 1 98.81 459 VAL B N 1
ATOM 9095 C CA . VAL B 1 459 ? 11.398 27.438 7.062 1 98.81 459 VAL B CA 1
ATOM 9096 C C . VAL B 1 459 ? 10.305 28.5 7.004 1 98.81 459 VAL B C 1
ATOM 9098 O O . VAL B 1 459 ? 9.82 28.969 8.039 1 98.81 459 VAL B O 1
ATOM 9101 N N . HIS B 1 460 ? 9.977 28.906 5.848 1 97.31 460 HIS B N 1
ATOM 9102 C CA . HIS B 1 460 ? 8.859 29.844 5.758 1 97.31 460 HIS B CA 1
ATOM 9103 C C . HIS B 1 460 ? 8.18 29.75 4.398 1 97.31 460 HIS B C 1
ATOM 9105 O O . HIS B 1 460 ? 8.609 29 3.529 1 97.31 460 HIS B O 1
ATOM 9111 N N . CYS B 1 461 ? 7.078 30.375 4.293 1 96.25 461 CYS B N 1
ATOM 9112 C CA . CYS B 1 461 ? 6.34 30.641 3.064 1 96.25 461 CYS B CA 1
ATOM 9113 C C . CYS B 1 461 ? 5.863 32.094 3.016 1 96.25 461 CYS B C 1
ATOM 9115 O O . CYS B 1 461 ? 6.605 33 3.383 1 96.25 461 CYS B O 1
ATOM 9117 N N . SER B 1 462 ? 4.656 32.438 2.584 1 96.31 462 SER B N 1
ATOM 9118 C CA . SER B 1 462 ? 4.199 33.812 2.561 1 96.31 462 SER B CA 1
ATOM 9119 C C . SER B 1 462 ? 3.828 34.281 3.959 1 96.31 462 SER B C 1
ATOM 9121 O O . SER B 1 462 ? 4.543 35.094 4.551 1 96.31 462 SER B O 1
ATOM 9123 N N . ASP B 1 463 ? 2.896 33.625 4.57 1 95.38 463 ASP B N 1
ATOM 9124 C CA . ASP B 1 463 ? 2.438 34.031 5.895 1 95.38 463 ASP B CA 1
ATOM 9125 C C . ASP B 1 463 ? 2.977 33.094 6.98 1 95.38 463 ASP B C 1
ATOM 9127 O O . ASP B 1 463 ? 2.92 33.438 8.164 1 95.38 463 ASP B O 1
ATOM 9131 N N . GLY B 1 464 ? 3.396 31.969 6.617 1 96.56 464 GLY B N 1
ATOM 9132 C CA . GLY B 1 464 ? 4.109 31.094 7.535 1 96.56 464 GLY B CA 1
ATOM 9133 C C . GLY B 1 464 ? 3.188 30.266 8.422 1 96.56 464 GLY B C 1
ATOM 9134 O O . GLY B 1 464 ? 3.562 29.891 9.531 1 96.56 464 GLY B O 1
ATOM 9135 N N . TRP B 1 465 ? 1.962 30.031 7.957 1 96.69 465 TRP B N 1
ATOM 9136 C CA . TRP B 1 465 ? 1.083 29.297 8.867 1 96.69 465 TRP B CA 1
ATOM 9137 C C . TRP B 1 465 ? 0.503 28.062 8.188 1 96.69 465 TRP B C 1
ATOM 9139 O O . TRP B 1 465 ? -0.172 27.25 8.828 1 96.69 465 TRP B O 1
ATOM 9149 N N . ASP B 1 466 ? 0.686 27.75 6.91 1 97.75 466 ASP B N 1
ATOM 9150 C CA . ASP B 1 466 ? 0.161 26.562 6.227 1 97.75 466 ASP B CA 1
ATOM 9151 C C . ASP B 1 466 ? 1.28 25.578 5.883 1 97.75 466 ASP B C 1
ATOM 9153 O O . ASP B 1 466 ? 1.605 24.703 6.68 1 97.75 466 ASP B O 1
ATOM 9157 N N . ARG B 1 467 ? 1.988 25.922 4.676 1 98.31 467 ARG B N 1
ATOM 9158 C CA . ARG B 1 467 ? 3.049 25.016 4.23 1 98.31 467 ARG B CA 1
ATOM 9159 C C . ARG B 1 467 ? 4.18 24.953 5.254 1 98.31 467 ARG B C 1
ATOM 9161 O O . ARG B 1 467 ? 4.816 23.906 5.418 1 98.31 467 ARG B O 1
ATOM 9168 N N . THR B 1 468 ? 4.414 26.062 5.973 1 98.69 468 THR B N 1
ATOM 9169 C CA . THR B 1 468 ? 5.445 26.125 7 1 98.69 468 THR B CA 1
ATOM 9170 C C . THR B 1 468 ? 5.141 25.141 8.125 1 98.69 468 THR B C 1
ATOM 9172 O O . THR B 1 468 ? 6.012 24.375 8.555 1 98.69 468 THR B O 1
ATOM 9175 N N . ALA B 1 469 ? 3.9 25.172 8.562 1 98.62 469 ALA B N 1
ATOM 9176 C CA . ALA B 1 469 ? 3.49 24.266 9.625 1 98.62 469 ALA B CA 1
ATOM 9177 C C . ALA B 1 469 ? 3.592 22.812 9.172 1 98.62 469 ALA B C 1
ATOM 9179 O O . ALA B 1 469 ? 3.975 21.938 9.953 1 98.62 469 ALA B O 1
ATOM 9180 N N . GLN B 1 470 ? 3.244 22.516 7.926 1 98.75 470 GLN B N 1
ATOM 9181 C CA . GLN B 1 470 ? 3.344 21.156 7.387 1 98.75 470 GLN B CA 1
ATOM 9182 C C . GLN B 1 470 ? 4.789 20.656 7.402 1 98.75 470 GLN B C 1
ATOM 9184 O O . GLN B 1 470 ? 5.07 19.562 7.887 1 98.75 470 GLN B O 1
ATOM 9189 N N . LEU B 1 471 ? 5.656 21.516 6.922 1 98.88 471 LEU B N 1
ATOM 9190 C CA . LEU B 1 471 ? 7.051 21.125 6.742 1 98.88 471 LEU B CA 1
ATOM 9191 C C . LEU B 1 471 ? 7.75 20.984 8.086 1 98.88 471 LEU B C 1
ATOM 9193 O O . LEU B 1 471 ? 8.477 20 8.312 1 98.88 471 LEU B O 1
ATOM 9197 N N . THR B 1 472 ? 7.562 21.922 9.016 1 98.81 472 THR B N 1
ATOM 9198 C CA . THR B 1 472 ? 8.211 21.859 10.32 1 98.81 472 THR B CA 1
ATOM 9199 C C . THR B 1 472 ? 7.695 20.656 11.117 1 98.81 472 THR B C 1
ATOM 9201 O O . THR B 1 472 ? 8.477 19.938 11.75 1 98.81 472 THR B O 1
ATOM 9204 N N . SER B 1 473 ? 6.387 20.453 11.07 1 98.81 473 SER B N 1
ATOM 9205 C CA . SER B 1 473 ? 5.797 19.328 11.797 1 98.81 473 SER B CA 1
ATOM 9206 C C . SER B 1 473 ? 6.301 18 11.266 1 98.81 473 SER B C 1
ATOM 9208 O O . SER B 1 473 ? 6.652 17.109 12.039 1 98.81 473 SER B O 1
ATOM 9210 N N . LEU B 1 474 ? 6.348 17.844 9.961 1 98.81 474 LEU B N 1
ATOM 9211 C CA . LEU B 1 474 ? 6.805 16.594 9.359 1 98.81 474 LEU B CA 1
ATOM 9212 C C . LEU B 1 474 ? 8.289 16.375 9.648 1 98.81 474 LEU B C 1
ATOM 9214 O O . LEU B 1 474 ? 8.703 15.242 9.93 1 98.81 474 LEU B O 1
ATOM 9218 N N . ALA B 1 475 ? 9.039 17.422 9.555 1 98.69 475 ALA B N 1
ATOM 9219 C CA . ALA B 1 475 ? 10.461 17.297 9.852 1 98.69 475 ALA B CA 1
ATOM 9220 C C . ALA B 1 475 ? 10.688 16.875 11.297 1 98.69 475 ALA B C 1
ATOM 9222 O O . ALA B 1 475 ? 11.539 16.016 11.578 1 98.69 475 ALA B O 1
ATOM 9223 N N . MET B 1 476 ? 9.961 17.469 12.188 1 98.44 476 MET B N 1
ATOM 9224 C CA . MET B 1 476 ? 10.086 17.125 13.602 1 98.44 476 MET B CA 1
ATOM 9225 C C . MET B 1 476 ? 9.672 15.672 13.844 1 98.44 476 MET B C 1
ATOM 9227 O O . MET B 1 476 ? 10.273 14.977 14.656 1 98.44 476 MET B O 1
ATOM 9231 N N . LEU B 1 477 ? 8.656 15.266 13.148 1 97.69 477 LEU B N 1
ATOM 9232 C CA . LEU B 1 477 ? 8.219 13.875 13.242 1 97.69 477 LEU B CA 1
ATOM 9233 C C . LEU B 1 477 ? 9.328 12.922 12.805 1 97.69 477 LEU B C 1
ATOM 9235 O O . LEU B 1 477 ? 9.461 11.82 13.344 1 97.69 477 LEU B O 1
ATOM 9239 N N . MET B 1 478 ? 10.078 13.305 11.844 1 97.5 478 MET B N 1
ATOM 9240 C CA . MET B 1 478 ? 11.172 12.492 11.328 1 97.5 478 MET B CA 1
ATOM 9241 C C . MET B 1 478 ? 12.352 12.492 12.289 1 97.5 478 MET B C 1
ATOM 9243 O O . MET B 1 478 ? 13.016 11.469 12.461 1 97.5 478 MET B O 1
ATOM 9247 N N . LEU B 1 479 ? 12.578 13.523 12.969 1 96.75 479 LEU B N 1
ATOM 9248 C CA . LEU B 1 479 ? 13.805 13.734 13.727 1 96.75 479 LEU B CA 1
ATOM 9249 C C . LEU B 1 479 ? 13.641 13.289 15.172 1 96.75 479 LEU B C 1
ATOM 9251 O O . LEU B 1 479 ? 14.602 12.859 15.805 1 96.75 479 LEU B O 1
ATOM 9255 N N . ASP B 1 480 ? 12.414 13.422 15.711 1 95.94 480 ASP B N 1
ATOM 9256 C CA . ASP B 1 480 ? 12.18 13.227 17.141 1 95.94 480 ASP B CA 1
ATOM 9257 C C . ASP B 1 480 ? 11.117 12.156 17.375 1 95.94 480 ASP B C 1
ATOM 9259 O O . ASP B 1 480 ? 9.938 12.367 17.094 1 95.94 480 ASP B O 1
ATOM 9263 N N . SER B 1 481 ? 11.492 11.07 18.031 1 94.38 481 SER B N 1
ATOM 9264 C CA . SER B 1 481 ? 10.617 9.93 18.25 1 94.38 481 SER B CA 1
ATOM 9265 C C . SER B 1 481 ? 9.5 10.266 19.234 1 94.38 481 SER B C 1
ATOM 9267 O O . SER B 1 481 ? 8.477 9.578 19.281 1 94.38 481 SER B O 1
ATOM 9269 N N . TYR B 1 482 ? 9.68 11.32 20.047 1 95.5 482 TYR B N 1
ATOM 9270 C CA . TYR B 1 482 ? 8.633 11.719 20.984 1 95.5 482 TYR B CA 1
ATOM 9271 C C . TYR B 1 482 ? 7.34 12.055 20.234 1 95.5 482 TYR B C 1
ATOM 9273 O O . TYR B 1 482 ? 6.25 11.68 20.688 1 95.5 482 TYR B O 1
ATOM 9281 N N . TYR B 1 483 ? 7.453 12.711 19.141 1 97.25 483 TYR B N 1
ATOM 9282 C CA . TYR B 1 483 ? 6.277 13.164 18.422 1 97.25 483 TYR B CA 1
ATOM 9283 C C . TYR B 1 483 ? 5.57 12 17.734 1 97.25 483 TYR B C 1
ATOM 9285 O O . TYR B 1 483 ? 4.477 12.164 17.188 1 97.25 483 TYR B O 1
ATOM 9293 N N . ARG B 1 484 ? 6.168 10.805 17.781 1 96.81 484 ARG B N 1
ATOM 9294 C CA . ARG B 1 484 ? 5.57 9.609 17.188 1 96.81 484 ARG B CA 1
ATOM 9295 C C . ARG B 1 484 ? 4.77 8.828 18.219 1 96.81 484 ARG B C 1
ATOM 9297 O O . ARG B 1 484 ? 4.18 7.793 17.906 1 96.81 484 ARG B O 1
ATOM 9304 N N . THR B 1 485 ? 4.762 9.289 19.406 1 96.62 485 THR B N 1
ATOM 9305 C CA . THR B 1 485 ? 3.865 8.781 20.438 1 96.62 485 THR B CA 1
ATOM 9306 C C . THR B 1 485 ? 2.51 9.477 20.359 1 96.62 485 THR B C 1
ATOM 9308 O O . THR B 1 485 ? 2.355 10.477 19.656 1 96.62 485 THR B O 1
ATOM 9311 N N . ILE B 1 486 ? 1.528 8.992 21.031 1 97.31 486 ILE B N 1
ATOM 9312 C CA . ILE B 1 486 ? 0.195 9.586 21.016 1 97.31 486 ILE B CA 1
ATOM 9313 C C . ILE B 1 486 ? 0.236 10.969 21.656 1 97.31 486 ILE B C 1
ATOM 9315 O O . ILE B 1 486 ? -0.181 11.953 21.047 1 97.31 486 ILE B O 1
ATOM 9319 N N . LYS B 1 487 ? 0.819 11.055 22.828 1 97.38 487 LYS B N 1
ATOM 9320 C CA . LYS B 1 487 ? 0.911 12.336 23.516 1 97.38 487 LYS B CA 1
ATOM 9321 C C . LYS B 1 487 ? 1.807 13.312 22.766 1 97.38 487 LYS B C 1
ATOM 9323 O O . LYS B 1 487 ? 1.509 14.5 22.688 1 97.38 487 LYS B O 1
ATOM 9328 N N . GLY B 1 488 ? 2.906 12.781 22.281 1 97.88 488 GLY B N 1
ATOM 9329 C CA . GLY B 1 488 ? 3.822 13.625 21.516 1 97.88 488 GLY B CA 1
ATOM 9330 C C . GLY B 1 488 ? 3.199 14.203 20.266 1 97.88 488 GLY B C 1
ATOM 9331 O O . GLY B 1 488 ? 3.477 15.344 19.906 1 97.88 488 GLY B O 1
ATOM 9332 N N . PHE B 1 489 ? 2.4 13.445 19.625 1 98.69 489 PHE B N 1
ATOM 9333 C CA . PHE B 1 489 ? 1.741 13.914 18.406 1 98.69 489 PHE B CA 1
ATOM 9334 C C . PHE B 1 489 ? 0.72 14.992 18.734 1 98.69 489 PHE B C 1
ATOM 9336 O O . PHE B 1 489 ? 0.575 15.961 17.984 1 98.69 489 PHE B O 1
ATOM 9343 N N . GLU B 1 490 ? 0.023 14.781 19.844 1 98.62 490 GLU B N 1
ATOM 9344 C CA . GLU B 1 490 ? -0.911 15.797 20.312 1 98.62 490 GLU B CA 1
ATOM 9345 C C . GLU B 1 490 ? -0.189 17.109 20.609 1 98.62 490 GLU B C 1
ATOM 9347 O O . GLU B 1 490 ? -0.67 18.188 20.266 1 98.62 490 GLU B O 1
ATOM 9352 N N . ASP B 1 491 ? 0.957 16.953 21.203 1 98.25 491 ASP B N 1
ATOM 9353 C CA . ASP B 1 491 ? 1.784 18.109 21.516 1 98.25 491 ASP B CA 1
ATOM 9354 C C . ASP B 1 491 ? 2.23 18.828 20.234 1 98.25 491 ASP B C 1
ATOM 9356 O O . ASP B 1 491 ? 2.26 20.062 20.188 1 98.25 491 ASP B O 1
ATOM 9360 N N . LEU B 1 492 ? 2.566 18.062 19.312 1 98.69 492 LEU B N 1
ATOM 9361 C CA . LEU B 1 492 ? 3.027 18.609 18.031 1 98.69 492 LEU B CA 1
ATOM 9362 C C . LEU B 1 492 ? 1.937 19.438 17.375 1 98.69 492 LEU B C 1
ATOM 9364 O O . LEU B 1 492 ? 2.199 20.547 16.891 1 98.69 492 LEU B O 1
ATOM 9368 N N . ILE B 1 493 ? 0.724 18.938 17.344 1 98.75 493 ILE B N 1
ATOM 9369 C CA . ILE B 1 493 ? -0.401 19.625 16.719 1 98.75 493 ILE B CA 1
ATOM 9370 C C . ILE B 1 493 ? -0.72 20.906 17.5 1 98.75 493 ILE B C 1
ATOM 9372 O O . ILE B 1 493 ? -0.92 21.969 16.906 1 98.75 493 ILE B O 1
ATOM 9376 N N . GLU B 1 494 ? -0.736 20.797 18.812 1 98.5 494 GLU B N 1
ATOM 9377 C CA . GLU B 1 494 ? -1.045 21.953 19.656 1 98.5 494 GLU B CA 1
ATOM 9378 C C . GLU B 1 494 ? -0.004 23.047 19.484 1 98.5 494 GLU B C 1
ATOM 9380 O O . GLU B 1 494 ? -0.346 24.234 19.453 1 98.5 494 GLU B O 1
ATOM 9385 N N . LYS B 1 495 ? 1.166 22.672 19.312 1 98.25 495 LYS B N 1
ATOM 9386 C CA . LYS B 1 495 ? 2.254 23.641 19.234 1 98.25 495 LYS B CA 1
ATOM 9387 C C . LYS B 1 495 ? 2.352 24.234 17.828 1 98.25 495 LYS B C 1
ATOM 9389 O O . LYS B 1 495 ? 2.047 25.406 17.625 1 98.25 495 LYS B O 1
ATOM 9394 N N . GLU B 1 496 ? 2.57 23.406 16.812 1 97.94 496 GLU B N 1
ATOM 9395 C CA . GLU B 1 496 ? 2.955 23.875 15.492 1 97.94 496 GLU B CA 1
ATOM 9396 C C . GLU B 1 496 ? 1.746 24.375 14.711 1 97.94 496 GLU B C 1
ATOM 9398 O O . GLU B 1 496 ? 1.883 25.234 13.828 1 97.94 496 GLU B O 1
ATOM 9403 N N . TRP B 1 497 ? 0.566 23.922 15.039 1 98.62 497 TRP B N 1
ATOM 9404 C CA . TRP B 1 497 ? -0.61 24.266 14.25 1 98.62 497 TRP B CA 1
ATOM 9405 C C . TRP B 1 497 ? -1.53 25.203 15.023 1 98.62 497 TRP B C 1
ATOM 9407 O O . TRP B 1 497 ? -1.705 26.359 14.641 1 98.62 497 TRP B O 1
ATOM 9417 N N . ILE B 1 498 ? -1.948 24.75 16.156 1 98.31 498 ILE B N 1
ATOM 9418 C CA . ILE B 1 498 ? -2.98 25.484 16.891 1 98.31 498 ILE B CA 1
ATOM 9419 C C . ILE B 1 498 ? -2.385 26.75 17.5 1 98.31 498 ILE B C 1
ATOM 9421 O O . ILE B 1 498 ? -2.895 27.844 17.297 1 98.31 498 ILE B O 1
ATOM 9425 N N . SER B 1 499 ? -1.288 26.609 18.188 1 97.62 499 SER B N 1
ATOM 9426 C CA . SER B 1 499 ? -0.7 27.75 18.891 1 97.62 499 SER B CA 1
ATOM 9427 C C . SER B 1 499 ? -0.093 28.75 17.906 1 97.62 499 SER B C 1
ATOM 9429 O O . SER B 1 499 ? -0.212 29.953 18.078 1 97.62 499 SER B O 1
ATOM 9431 N N . PHE B 1 500 ? 0.49 28.219 16.875 1 98.06 500 PHE B N 1
ATOM 9432 C CA . PHE B 1 500 ? 1.199 29.109 15.961 1 98.06 500 PHE B CA 1
ATOM 9433 C C . PHE B 1 500 ? 0.28 29.578 14.836 1 98.06 500 PHE B C 1
ATOM 9435 O O . PHE B 1 500 ? 0.747 30.094 13.82 1 98.06 500 PHE B O 1
ATOM 9442 N N . GLY B 1 501 ? -0.912 29.344 15 1 97.94 501 GLY B N 1
ATOM 9443 C CA . GLY B 1 501 ? -1.921 30.172 14.359 1 97.94 501 GLY B CA 1
ATOM 9444 C C . GLY B 1 501 ? -2.311 29.672 12.984 1 97.94 501 GLY B C 1
ATOM 9445 O O . GLY B 1 501 ? -2.617 30.469 12.094 1 97.94 501 GLY B O 1
ATOM 9446 N N . HIS B 1 502 ? -2.223 28.344 12.633 1 98.19 502 HIS B N 1
ATOM 9447 C CA . HIS B 1 502 ? -2.902 27.875 11.43 1 98.19 502 HIS B CA 1
ATOM 9448 C C . HIS B 1 502 ? -4.387 28.234 11.461 1 98.19 502 HIS B C 1
ATOM 9450 O O . HIS B 1 502 ? -5.051 28.047 12.484 1 98.19 502 HIS B O 1
ATOM 9456 N N . ARG B 1 503 ? -4.855 28.766 10.406 1 98 503 ARG B N 1
ATOM 9457 C CA . ARG B 1 503 ? -6.211 29.297 10.375 1 98 503 ARG B CA 1
ATOM 9458 C C . ARG B 1 503 ? -7.234 28.203 10.094 1 98 503 ARG B C 1
ATOM 9460 O O . ARG B 1 503 ? -7.848 28.188 9.023 1 98 503 ARG B O 1
ATOM 9467 N N . PHE B 1 504 ? -7.555 27.422 11.047 1 98.25 504 PHE B N 1
ATOM 9468 C CA . PHE B 1 504 ? -8.445 26.281 10.891 1 98.25 504 PHE B CA 1
ATOM 9469 C C . PHE B 1 504 ? -9.844 26.734 10.492 1 98.25 504 PHE B C 1
ATOM 9471 O O . PHE B 1 504 ? -10.461 26.141 9.609 1 98.25 504 PHE B O 1
ATOM 9478 N N . ALA B 1 505 ? -10.375 27.766 11.148 1 97.25 505 ALA B N 1
ATOM 9479 C CA . ALA B 1 505 ? -11.734 28.219 10.883 1 97.25 505 ALA B CA 1
ATOM 9480 C C . ALA B 1 505 ? -11.898 28.641 9.422 1 97.25 505 ALA B C 1
ATOM 9482 O O . ALA B 1 505 ? -12.906 28.312 8.781 1 97.25 505 ALA B O 1
ATOM 9483 N N . VAL B 1 506 ? -10.891 29.234 8.938 1 96.38 506 VAL B N 1
ATOM 9484 C CA . VAL B 1 506 ? -10.93 29.75 7.574 1 96.38 506 VAL B CA 1
ATOM 9485 C C . VAL B 1 506 ? -10.688 28.625 6.582 1 96.38 506 VAL B C 1
ATOM 9487 O O . VAL B 1 506 ? -11.398 28.5 5.578 1 96.38 506 VAL B O 1
ATOM 9490 N N . ARG B 1 507 ? -9.727 27.828 6.801 1 97.75 507 ARG B N 1
ATOM 9491 C CA . ARG B 1 507 ? -9.328 26.797 5.863 1 97.75 507 ARG B CA 1
ATOM 9492 C C . ARG B 1 507 ? -10.391 25.703 5.777 1 97.75 507 ARG B C 1
ATOM 9494 O O . ARG B 1 507 ? -10.641 25.156 4.699 1 97.75 507 ARG B O 1
ATOM 9501 N N . VAL B 1 508 ? -11.031 25.359 6.855 1 96.94 508 VAL B N 1
ATOM 9502 C CA . VAL B 1 508 ? -12.023 24.297 6.895 1 96.94 508 VAL B CA 1
ATOM 9503 C C . VAL B 1 508 ? -13.414 24.875 6.637 1 96.94 508 VAL B C 1
ATOM 9505 O O . VAL B 1 508 ? -14.258 24.219 6.02 1 96.94 508 VAL B O 1
ATOM 9508 N N . GLY B 1 509 ? -13.68 26.125 7.117 1 96.5 509 GLY B N 1
ATOM 9509 C CA . GLY B 1 509 ? -14.984 26.734 7.012 1 96.5 509 GLY B CA 1
ATOM 9510 C C . GLY B 1 509 ? -15.961 26.25 8.062 1 96.5 509 GLY B C 1
ATOM 9511 O O . GLY B 1 509 ? -17.109 25.938 7.754 1 96.5 509 GLY B O 1
ATOM 9512 N N . HIS B 1 510 ? -15.57 26.203 9.297 1 95.94 510 HIS B N 1
ATOM 9513 C CA . HIS B 1 510 ? -16.438 25.719 10.367 1 95.94 510 HIS B CA 1
ATOM 9514 C C . HIS B 1 510 ? -17.703 26.562 10.477 1 95.94 510 HIS B C 1
ATOM 9516 O O . HIS B 1 510 ? -17.625 27.781 10.695 1 95.94 510 HIS B O 1
ATOM 9522 N N . GLY B 1 511 ? -18.812 25.984 10.305 1 94.75 511 GLY B N 1
ATOM 9523 C CA . GLY B 1 511 ? -20.094 26.625 10.531 1 94.75 511 GLY B CA 1
ATOM 9524 C C . GLY B 1 511 ? -20.391 27.719 9.523 1 94.75 511 GLY B C 1
ATOM 9525 O O . GLY B 1 511 ? -21.297 28.531 9.742 1 94.75 511 GLY B O 1
ATOM 9526 N N . ASP B 1 512 ? -19.672 27.766 8.484 1 94.69 512 ASP B N 1
ATOM 9527 C CA . ASP B 1 512 ? -19.812 28.812 7.469 1 94.69 512 ASP B CA 1
ATOM 9528 C C . ASP B 1 512 ? -20.438 28.25 6.195 1 94.69 512 ASP B C 1
ATOM 9530 O O . ASP B 1 512 ? -20.094 27.172 5.742 1 94.69 512 ASP B O 1
ATOM 9534 N N . ASP B 1 513 ? -21.375 28.969 5.637 1 93.38 513 ASP B N 1
ATOM 9535 C CA . ASP B 1 513 ? -22.109 28.484 4.477 1 93.38 513 ASP B CA 1
ATOM 9536 C C . ASP B 1 513 ? -21.438 28.922 3.178 1 93.38 513 ASP B C 1
ATOM 9538 O O . ASP B 1 513 ? -21.875 28.531 2.09 1 93.38 513 ASP B O 1
ATOM 9542 N N . ASN B 1 514 ? -20.406 29.672 3.311 1 93.19 514 ASN B N 1
ATOM 9543 C CA . ASN B 1 514 ? -19.703 30.094 2.105 1 93.19 514 ASN B CA 1
ATOM 9544 C C . ASN B 1 514 ? -18.75 29.016 1.603 1 93.19 514 ASN B C 1
ATOM 9546 O O . ASN B 1 514 ? -17.531 29.109 1.777 1 93.19 514 ASN B O 1
ATOM 9550 N N . HIS B 1 515 ? -19.266 28.188 0.871 1 88.69 515 HIS B N 1
ATOM 9551 C CA . HIS B 1 515 ? -18.5 27.031 0.404 1 88.69 515 HIS B CA 1
ATOM 9552 C C . HIS B 1 515 ? -17.531 27.438 -0.703 1 88.69 515 HIS B C 1
ATOM 9554 O O . HIS B 1 515 ? -16.547 26.734 -0.965 1 88.69 515 HIS B O 1
ATOM 9560 N N . ALA B 1 516 ? -17.719 28.547 -1.324 1 89.31 516 ALA B N 1
ATOM 9561 C CA . ALA B 1 516 ? -16.891 28.969 -2.461 1 89.31 516 ALA B CA 1
ATOM 9562 C C . ALA B 1 516 ? -15.758 29.875 -2.008 1 89.31 516 ALA B C 1
ATOM 9564 O O . ALA B 1 516 ? -15.016 30.406 -2.836 1 89.31 516 ALA B O 1
ATOM 9565 N N . ASP B 1 517 ? -15.68 30 -0.732 1 92.38 517 ASP B N 1
ATOM 9566 C CA . ASP B 1 517 ? -14.602 30.844 -0.206 1 92.38 517 ASP B CA 1
ATOM 9567 C C . ASP B 1 517 ? -13.242 30.344 -0.706 1 92.38 517 ASP B C 1
ATOM 9569 O O . ASP B 1 517 ? -12.922 29.172 -0.588 1 92.38 517 ASP B O 1
ATOM 9573 N N . ALA B 1 518 ? -12.461 31.219 -1.185 1 93.19 518 ALA B N 1
ATOM 9574 C CA . ALA B 1 518 ? -11.172 30.906 -1.796 1 93.19 518 ALA B CA 1
ATOM 9575 C C . ALA B 1 518 ? -10.141 30.516 -0.739 1 93.19 518 ALA B C 1
ATOM 9577 O O . ALA B 1 518 ? -9.102 29.953 -1.06 1 93.19 518 ALA B O 1
ATOM 9578 N N . ASP B 1 519 ? -10.445 30.797 0.459 1 94.62 519 ASP B N 1
ATOM 9579 C CA . ASP B 1 519 ? -9.469 30.562 1.521 1 94.62 519 ASP B CA 1
ATOM 9580 C C . ASP B 1 519 ? -9.586 29.141 2.068 1 94.62 519 ASP B C 1
ATOM 9582 O O . ASP B 1 519 ? -8.797 28.734 2.912 1 94.62 519 ASP B O 1
ATOM 9586 N N . ARG B 1 520 ? -10.523 28.406 1.559 1 96.19 520 ARG B N 1
ATOM 9587 C CA . ARG B 1 520 ? -10.641 27 1.974 1 96.19 520 ARG B CA 1
ATOM 9588 C C . ARG B 1 520 ? -9.523 26.156 1.379 1 96.19 520 ARG B C 1
ATOM 9590 O O . ARG B 1 520 ? -9.086 26.406 0.251 1 96.19 520 ARG B O 1
ATOM 9597 N N . SER B 1 521 ? -8.992 25.234 2.178 1 97.44 521 SER B N 1
ATOM 9598 C CA . SER B 1 521 ? -7.938 24.375 1.65 1 97.44 521 SER B CA 1
ATOM 9599 C C . SER B 1 521 ? -7.676 23.203 2.578 1 97.44 521 SER B C 1
ATOM 9601 O O . SER B 1 521 ? -7.773 23.328 3.799 1 97.44 521 SER B O 1
ATOM 9603 N N . PRO B 1 522 ? -7.363 22.016 1.983 1 97.88 522 PRO B N 1
ATOM 9604 C CA . PRO B 1 522 ? -7.117 20.828 2.787 1 97.88 522 PRO B CA 1
ATOM 9605 C C . PRO B 1 522 ? -5.676 20.719 3.281 1 97.88 522 PRO B C 1
ATOM 9607 O O . PRO B 1 522 ? -5.055 19.656 3.18 1 97.88 522 PRO B O 1
ATOM 9610 N N . ILE B 1 523 ? -5.176 21.719 3.904 1 98.44 523 ILE B N 1
ATOM 9611 C CA . ILE B 1 523 ? -3.773 21.797 4.301 1 98.44 523 ILE B CA 1
ATOM 9612 C C . ILE B 1 523 ? -3.5 20.812 5.43 1 98.44 523 ILE B C 1
ATOM 9614 O O . ILE B 1 523 ? -2.551 20.016 5.355 1 98.44 523 ILE B O 1
ATOM 9618 N N . PHE B 1 524 ? -4.316 20.875 6.43 1 98.69 524 PHE B N 1
ATOM 9619 C CA . PHE B 1 524 ? -4.121 19.984 7.57 1 98.69 524 PHE B CA 1
ATOM 9620 C C . PHE B 1 524 ? -4.363 18.531 7.18 1 98.69 524 PHE B C 1
ATOM 9622 O O . PHE B 1 524 ? -3.68 17.641 7.672 1 98.69 524 PHE B O 1
ATOM 9629 N N . LEU B 1 525 ? -5.344 18.281 6.309 1 98.5 525 LEU B N 1
ATOM 9630 C CA . LEU B 1 525 ? -5.59 16.922 5.805 1 98.5 525 LEU B CA 1
ATOM 9631 C C . LEU B 1 525 ? -4.355 16.375 5.094 1 98.5 525 LEU B C 1
ATOM 9633 O O . LEU B 1 525 ? -4.008 15.211 5.262 1 98.5 525 LEU B O 1
ATOM 9637 N N . GLN B 1 526 ? -3.715 17.172 4.297 1 98.56 526 GLN B N 1
ATOM 9638 C CA . GLN B 1 526 ? -2.494 16.781 3.607 1 98.56 526 GLN B CA 1
ATOM 9639 C C . GLN B 1 526 ? -1.406 16.375 4.602 1 98.56 526 GLN B C 1
ATOM 9641 O O . GLN B 1 526 ? -0.684 15.406 4.383 1 98.56 526 GLN B O 1
ATOM 9646 N N . PHE B 1 527 ? -1.331 17.203 5.641 1 98.62 527 PHE B N 1
ATOM 9647 C CA . PHE B 1 527 ? -0.369 16.891 6.688 1 98.62 527 PHE B CA 1
ATOM 9648 C C . PHE B 1 527 ? -0.635 15.516 7.273 1 98.62 527 PHE B C 1
ATOM 9650 O O . PHE B 1 527 ? 0.279 14.695 7.379 1 98.62 527 PHE B O 1
ATOM 9657 N N . VAL B 1 528 ? -1.861 15.258 7.652 1 98.81 528 VAL B N 1
ATOM 9658 C CA . VAL B 1 528 ? -2.217 13.977 8.258 1 98.81 528 VAL B CA 1
ATOM 9659 C C . VAL B 1 528 ? -1.994 12.852 7.254 1 98.81 528 VAL B C 1
ATOM 9661 O O . VAL B 1 528 ? -1.57 11.75 7.625 1 98.81 528 VAL B O 1
ATOM 9664 N N . ASP B 1 529 ? -2.287 13.062 5.992 1 98.56 529 ASP B N 1
ATOM 9665 C CA . ASP B 1 529 ? -2.033 12.086 4.941 1 98.56 529 ASP B CA 1
ATOM 9666 C C . ASP B 1 529 ? -0.545 11.758 4.844 1 98.56 529 ASP B C 1
ATOM 9668 O O . ASP B 1 529 ? -0.171 10.594 4.676 1 98.56 529 ASP B O 1
ATOM 9672 N N . CYS B 1 530 ? 0.289 12.789 4.941 1 98.81 530 CYS B N 1
ATOM 9673 C CA . CYS B 1 530 ? 1.73 12.562 4.934 1 98.81 530 CYS B CA 1
ATOM 9674 C C . CYS B 1 530 ? 2.152 11.688 6.105 1 98.81 530 CYS B C 1
ATOM 9676 O O . CYS B 1 530 ? 3.012 10.812 5.957 1 98.81 530 CYS B O 1
ATOM 9678 N N . VAL B 1 531 ? 1.573 11.953 7.246 1 98.69 531 VAL B N 1
ATOM 9679 C CA . VAL B 1 531 ? 1.877 11.141 8.422 1 98.69 531 VAL B CA 1
ATOM 9680 C C . VAL B 1 531 ? 1.455 9.695 8.18 1 98.69 531 VAL B C 1
ATOM 9682 O O . VAL B 1 531 ? 2.18 8.766 8.531 1 98.69 531 VAL B O 1
ATOM 9685 N N . TRP B 1 532 ? 0.325 9.555 7.535 1 98.06 532 TRP B N 1
ATOM 9686 C CA . TRP B 1 532 ? -0.138 8.211 7.215 1 98.06 532 TRP B CA 1
ATOM 9687 C C . TRP B 1 532 ? 0.836 7.508 6.273 1 98.06 532 TRP B C 1
ATOM 9689 O O . TRP B 1 532 ? 1.138 6.324 6.453 1 98.06 532 TRP B O 1
ATOM 9699 N N . GLN B 1 533 ? 1.309 8.234 5.309 1 97.56 533 GLN B N 1
ATOM 9700 C CA . GLN B 1 533 ? 2.299 7.672 4.398 1 97.56 533 GLN B CA 1
ATOM 9701 C C . GLN B 1 533 ? 3.52 7.16 5.156 1 97.56 533 GLN B C 1
ATOM 9703 O O . GLN B 1 533 ? 4.051 6.094 4.84 1 97.56 533 GLN B O 1
ATOM 9708 N N . MET B 1 534 ? 3.947 7.902 6.16 1 96.56 534 MET B N 1
ATOM 9709 C CA . MET B 1 534 ? 5.121 7.527 6.945 1 96.56 534 MET B CA 1
ATOM 9710 C C . MET B 1 534 ? 4.84 6.285 7.785 1 96.56 534 MET B C 1
ATOM 9712 O O . MET B 1 534 ? 5.719 5.438 7.961 1 96.56 534 MET B O 1
ATOM 9716 N N . THR B 1 535 ? 3.598 6.164 8.32 1 94.12 535 THR B N 1
ATOM 9717 C CA . THR B 1 535 ? 3.258 4.992 9.117 1 94.12 535 THR B CA 1
ATOM 9718 C C . THR B 1 535 ? 3.252 3.732 8.258 1 94.12 535 THR B C 1
ATOM 9720 O O . THR B 1 535 ? 3.514 2.635 8.758 1 94.12 535 THR B O 1
ATOM 9723 N N . LYS B 1 536 ? 2.961 3.887 6.984 1 90.25 536 LYS B N 1
ATOM 9724 C CA . LYS B 1 536 ? 2.967 2.752 6.066 1 90.25 536 LYS B CA 1
ATOM 9725 C C . LYS B 1 536 ? 4.391 2.283 5.781 1 90.25 536 LYS B C 1
ATOM 9727 O O . LYS B 1 536 ? 4.645 1.082 5.676 1 90.25 536 LYS B O 1
ATOM 9732 N N . GLN B 1 537 ? 5.238 3.23 5.652 1 88.88 537 GLN B N 1
ATOM 9733 C CA . GLN B 1 537 ? 6.625 2.9 5.34 1 88.88 537 GLN B CA 1
ATOM 9734 C C . GLN B 1 537 ? 7.375 2.426 6.578 1 88.88 537 GLN B C 1
ATOM 9736 O O . GLN B 1 537 ? 8.32 1.642 6.48 1 88.88 537 GLN B O 1
ATOM 9741 N N . PHE B 1 538 ? 6.941 2.941 7.793 1 87.94 538 PHE B N 1
ATOM 9742 C CA . PHE B 1 538 ? 7.547 2.559 9.062 1 87.94 538 PHE B CA 1
ATOM 9743 C C . PHE B 1 538 ? 6.488 2.078 10.047 1 87.94 538 PHE B C 1
ATOM 9745 O O . PHE B 1 538 ? 6.199 2.754 11.031 1 87.94 538 PHE B O 1
ATOM 9752 N N . PRO B 1 539 ? 5.98 0.898 9.914 1 81.44 539 PRO B N 1
ATOM 9753 C CA . PRO B 1 539 ? 4.816 0.426 10.664 1 81.44 539 PRO B CA 1
ATOM 9754 C C . PRO B 1 539 ? 5.102 0.281 12.156 1 81.44 539 PRO B C 1
ATOM 9756 O O . PRO B 1 539 ? 4.176 0.329 12.977 1 81.44 539 PRO B O 1
ATOM 9759 N N . ALA B 1 540 ? 6.324 0.218 12.57 1 80.62 540 ALA B N 1
ATOM 9760 C CA . ALA B 1 540 ? 6.641 -0.026 13.977 1 80.62 540 ALA B CA 1
ATOM 9761 C C . ALA B 1 540 ? 7.129 1.249 14.656 1 80.62 540 ALA B C 1
ATOM 9763 O O . ALA B 1 540 ? 7.379 1.258 15.867 1 80.62 540 ALA B O 1
ATOM 9764 N N . ALA B 1 541 ? 7.203 2.354 13.961 1 88.44 541 ALA B N 1
ATOM 9765 C CA . ALA B 1 541 ? 7.863 3.543 14.484 1 88.44 541 ALA B CA 1
ATOM 9766 C C . ALA B 1 541 ? 6.859 4.469 15.172 1 88.44 541 ALA B C 1
ATOM 9768 O O . ALA B 1 541 ? 7.25 5.391 15.891 1 88.44 541 ALA B O 1
ATOM 9769 N N . PHE B 1 542 ? 5.582 4.199 15.039 1 93.38 542 PHE B N 1
ATOM 9770 C CA . PHE B 1 542 ? 4.57 5.102 15.562 1 93.38 542 PHE B CA 1
ATOM 9771 C C . PHE B 1 542 ? 3.695 4.395 16.594 1 93.38 542 PHE B C 1
ATOM 9773 O O . PHE B 1 542 ? 3.27 3.258 16.375 1 93.38 542 PHE B O 1
ATOM 9780 N N . GLU B 1 543 ? 3.414 5.043 17.641 1 93.12 543 GLU B N 1
ATOM 9781 C CA . GLU B 1 543 ? 2.625 4.461 18.719 1 93.12 543 GLU B CA 1
ATOM 9782 C C . GLU B 1 543 ? 1.14 4.441 18.359 1 93.12 543 GLU B C 1
ATOM 9784 O O . GLU B 1 543 ? 0.386 3.615 18.891 1 93.12 543 GLU B O 1
ATOM 9789 N N . PHE B 1 544 ? 0.731 5.348 17.547 1 95.12 544 PHE B N 1
ATOM 9790 C CA . PHE B 1 544 ? -0.683 5.449 17.203 1 95.12 544 PHE B CA 1
ATOM 9791 C C . PHE B 1 544 ? -0.992 4.676 15.93 1 95.12 544 PHE B C 1
ATOM 9793 O O . PHE B 1 544 ? -0.102 4.438 15.109 1 95.12 544 PHE B O 1
ATOM 9800 N N . ASN B 1 545 ? -2.213 4.27 15.766 1 91.44 545 ASN B N 1
ATOM 9801 C CA . ASN B 1 545 ? -2.648 3.506 14.602 1 91.44 545 ASN B CA 1
ATOM 9802 C C . ASN B 1 545 ? -3.434 4.375 13.625 1 91.44 545 ASN B C 1
ATOM 9804 O O . ASN B 1 545 ? -3.514 5.594 13.797 1 91.44 545 ASN B O 1
ATOM 9808 N N . GLU B 1 546 ? -3.93 3.803 12.609 1 91.19 546 GLU B N 1
ATOM 9809 C CA . GLU B 1 546 ? -4.629 4.516 11.539 1 91.19 546 GLU B CA 1
ATOM 9810 C C . GLU B 1 546 ? -5.922 5.145 12.055 1 91.19 546 GLU B C 1
ATOM 9812 O O . GLU B 1 546 ? -6.312 6.227 11.609 1 91.19 546 GLU B O 1
ATOM 9817 N N . LEU B 1 547 ? -6.613 4.488 12.984 1 91.12 547 LEU B N 1
ATOM 9818 C CA . LEU B 1 547 ? -7.855 5.004 13.555 1 91.12 547 LEU B CA 1
ATOM 9819 C C . LEU B 1 547 ? -7.617 6.34 14.25 1 91.12 547 LEU B C 1
ATOM 9821 O O . LEU B 1 547 ? -8.484 7.223 14.219 1 91.12 547 LEU B O 1
ATOM 9825 N N . PHE B 1 548 ? -6.484 6.438 14.914 1 96.31 548 PHE B N 1
ATOM 9826 C CA . PHE B 1 548 ? -6.078 7.68 15.562 1 96.31 548 PHE B CA 1
ATOM 9827 C C . PHE B 1 548 ? -6.09 8.836 14.57 1 96.31 548 PHE B C 1
ATOM 9829 O O . PHE B 1 548 ? -6.668 9.891 14.844 1 96.31 548 PHE B O 1
ATOM 9836 N N . LEU B 1 549 ? -5.488 8.641 13.422 1 97.62 549 LEU B N 1
ATOM 9837 C CA . LEU B 1 549 ? -5.387 9.672 12.391 1 97.62 549 LEU B CA 1
ATOM 9838 C C . LEU B 1 549 ? -6.758 9.984 11.797 1 97.62 549 LEU B C 1
ATOM 9840 O O . LEU B 1 549 ? -7.094 11.148 11.594 1 97.62 549 LEU B O 1
ATOM 9844 N N . ILE B 1 550 ? -7.57 8.961 11.523 1 95.12 550 ILE B N 1
ATOM 9845 C CA . ILE B 1 550 ? -8.906 9.141 10.961 1 95.12 550 ILE B CA 1
ATOM 9846 C C . ILE B 1 550 ? -9.781 9.93 11.93 1 95.12 550 ILE B C 1
ATOM 9848 O O . ILE B 1 550 ? -10.516 10.828 11.523 1 95.12 550 ILE B O 1
ATOM 9852 N N . THR B 1 551 ? -9.656 9.617 13.172 1 95.38 551 THR B N 1
ATOM 9853 C CA . THR B 1 551 ? -10.438 10.305 14.195 1 95.38 551 THR B CA 1
ATOM 9854 C C . THR B 1 551 ? -10.094 11.789 14.242 1 95.38 551 THR B C 1
ATOM 9856 O O . THR B 1 551 ? -10.977 12.633 14.367 1 95.38 551 THR B O 1
ATOM 9859 N N . ILE B 1 552 ? -8.875 12.086 14.148 1 98.25 552 ILE B N 1
ATOM 9860 C CA . ILE B 1 552 ? -8.43 13.477 14.164 1 98.25 552 ILE B CA 1
ATOM 9861 C C . ILE B 1 552 ? -9.031 14.227 12.984 1 98.25 552 ILE B C 1
ATOM 9863 O O . ILE B 1 552 ? -9.57 15.328 13.148 1 98.25 552 ILE B O 1
ATOM 9867 N N . VAL B 1 553 ? -9 13.641 11.812 1 97.75 553 VAL B N 1
ATOM 9868 C CA . VAL B 1 553 ? -9.5 14.312 10.617 1 97.75 553 VAL B CA 1
ATOM 9869 C C . VAL B 1 553 ? -11.023 14.414 10.688 1 97.75 553 VAL B C 1
ATOM 9871 O O . VAL B 1 553 ? -11.602 15.422 10.273 1 97.75 553 VAL B O 1
ATOM 9874 N N . ASP B 1 554 ? -11.633 13.398 11.195 1 95.62 554 ASP B N 1
ATOM 9875 C CA . ASP B 1 554 ? -13.086 13.43 11.32 1 95.62 554 ASP B CA 1
ATOM 9876 C C . ASP B 1 554 ? -13.539 14.578 12.219 1 95.62 554 ASP B C 1
ATOM 9878 O O . ASP B 1 554 ? -14.508 15.273 11.914 1 95.62 554 ASP B O 1
ATOM 9882 N N . HIS B 1 555 ? -12.82 14.734 13.25 1 96.88 555 HIS B N 1
ATOM 9883 C CA . HIS B 1 555 ? -13.25 15.758 14.203 1 96.88 555 HIS B CA 1
ATOM 9884 C C . HIS B 1 555 ? -12.641 17.109 13.867 1 96.88 555 HIS B C 1
ATOM 9886 O O . HIS B 1 555 ? -12.93 18.109 14.531 1 96.88 555 HIS B O 1
ATOM 9892 N N . LEU B 1 556 ? -11.789 17.094 12.852 1 97.88 556 LEU B N 1
ATOM 9893 C CA . LEU B 1 556 ? -11.43 18.375 12.234 1 97.88 556 LEU B CA 1
ATOM 9894 C C . LEU B 1 556 ? -12.656 19.078 11.672 1 97.88 556 LEU B C 1
ATOM 9896 O O . LEU B 1 556 ? -12.758 20.297 11.734 1 97.88 556 LEU B O 1
ATOM 9900 N N . TYR B 1 557 ? -13.617 18.281 11.211 1 96.56 557 TYR B N 1
ATOM 9901 C CA . TYR B 1 557 ? -14.758 18.828 10.492 1 96.56 557 TYR B CA 1
ATOM 9902 C C . TYR B 1 557 ? -16 18.859 11.383 1 96.56 557 TYR B C 1
ATOM 9904 O O . TYR B 1 557 ? -16.906 19.672 11.172 1 96.56 557 TYR B O 1
ATOM 9912 N N . SER B 1 558 ? -16.156 18.016 12.352 1 94.75 558 SER B N 1
ATOM 9913 C CA . SER B 1 558 ? -17.422 17.703 13.008 1 94.75 558 SER B CA 1
ATOM 9914 C C . SER B 1 558 ? -17.859 18.859 13.914 1 94.75 558 SER B C 1
ATOM 9916 O O . SER B 1 558 ? -19.047 19.016 14.18 1 94.75 558 SER B O 1
ATOM 9918 N N . CYS B 1 559 ? -16.906 19.609 14.5 1 96.12 559 CYS B N 1
ATOM 9919 C CA . CYS B 1 559 ? -17.172 20.672 15.453 1 96.12 559 CYS B CA 1
ATOM 9920 C C . CYS B 1 559 ? -17.781 20.125 16.75 1 96.12 559 CYS B C 1
ATOM 9922 O O . CYS B 1 559 ? -18.531 20.812 17.422 1 96.12 559 CYS B O 1
ATOM 9924 N N . LEU B 1 560 ? -17.547 18.875 16.969 1 96.62 560 LEU B N 1
ATOM 9925 C CA . LEU B 1 560 ? -17.938 18.281 18.25 1 96.62 560 LEU B CA 1
ATOM 9926 C C . LEU B 1 560 ? -17.047 18.781 19.375 1 96.62 560 LEU B C 1
ATOM 9928 O O . LEU B 1 560 ? -17.516 19.031 20.484 1 96.62 560 LEU B O 1
ATOM 9932 N N . PHE B 1 561 ? -15.766 18.891 19.094 1 97.75 561 PHE B N 1
ATOM 9933 C CA . PHE B 1 561 ? -14.758 19.312 20.062 1 97.75 561 PHE B CA 1
ATOM 9934 C C . PHE B 1 561 ? -14.242 20.719 19.719 1 97.75 561 PHE B C 1
ATOM 9936 O O . PHE B 1 561 ? -14.352 21.156 18.578 1 97.75 561 PHE B O 1
ATOM 9943 N N . GLY B 1 562 ? -13.656 21.344 20.656 1 97.88 562 GLY B N 1
ATOM 9944 C CA . GLY B 1 562 ? -13.18 22.703 20.453 1 97.88 562 GLY B CA 1
ATOM 9945 C C . GLY B 1 562 ? -11.75 22.766 19.953 1 97.88 562 GLY B C 1
ATOM 9946 O O . GLY B 1 562 ? -11.266 23.828 19.547 1 97.88 562 GLY B O 1
ATOM 9947 N N . THR B 1 563 ? -11.07 21.688 19.812 1 98.25 563 THR B N 1
ATOM 9948 C CA . THR B 1 563 ? -9.625 21.609 19.594 1 98.25 563 THR B CA 1
ATOM 9949 C C . THR B 1 563 ? -9.211 22.359 18.344 1 98.25 563 THR B C 1
ATOM 9951 O O . THR B 1 563 ? -8.227 23.094 18.344 1 98.25 563 THR B O 1
ATOM 9954 N N . PHE B 1 564 ? -9.984 22.266 17.266 1 98.38 564 PHE B N 1
ATOM 9955 C CA . PHE B 1 564 ? -9.539 22.812 15.984 1 98.38 564 PHE B CA 1
ATOM 9956 C C . PHE B 1 564 ? -10.328 24.078 15.625 1 98.38 564 PHE B C 1
ATOM 9958 O O . PHE B 1 564 ? -10.281 24.547 14.492 1 98.38 564 PHE B O 1
ATOM 9965 N N . LEU B 1 565 ? -11.008 24.641 16.625 1 98 565 LEU B N 1
ATOM 9966 C CA . LEU B 1 565 ? -11.828 25.812 16.359 1 98 565 LEU B CA 1
ATOM 9967 C C . LEU B 1 565 ? -10.984 27.094 16.375 1 98 565 LEU B C 1
ATOM 9969 O O . LEU B 1 565 ? -9.984 27.156 17.094 1 98 565 LEU B O 1
ATOM 9973 N N . TYR B 1 566 ? -11.352 28.016 15.5 1 97.38 566 TYR B N 1
ATOM 9974 C CA . TYR B 1 566 ? -10.789 29.359 15.422 1 97.38 566 TYR B CA 1
ATOM 9975 C C . TYR B 1 566 ? -9.406 29.344 14.797 1 97.38 566 TYR B C 1
ATOM 9977 O O . TYR B 1 566 ? -8.992 28.328 14.219 1 97.38 566 TYR B O 1
ATOM 9985 N N . ASN B 1 567 ? -8.656 30.562 14.805 1 97.62 567 ASN B N 1
ATOM 9986 C CA . ASN B 1 567 ? -7.504 30.688 13.922 1 97.62 567 ASN B CA 1
ATOM 9987 C C . ASN B 1 567 ? -6.227 30.984 14.703 1 97.62 567 ASN B C 1
ATOM 9989 O O . ASN B 1 567 ? -5.133 30.984 14.141 1 97.62 567 ASN B O 1
ATOM 9993 N N . SER B 1 568 ? -6.316 31.281 15.969 1 97 568 SER B N 1
ATOM 9994 C CA . SER B 1 568 ? -5.137 31.625 16.75 1 97 568 SER B CA 1
ATOM 9995 C C . SER B 1 568 ? -5.375 31.406 18.234 1 97 568 SER B C 1
ATOM 9997 O O . SER B 1 568 ? -6.52 31.266 18.672 1 97 568 SER B O 1
ATOM 9999 N N . GLU B 1 569 ? -4.305 31.375 18.953 1 96.94 569 GLU B N 1
ATOM 10000 C CA . GLU B 1 569 ? -4.391 31.266 20.406 1 96.94 569 GLU B CA 1
ATOM 10001 C C . GLU B 1 569 ? -5.145 32.438 21.016 1 96.94 569 GLU B C 1
ATOM 10003 O O . GLU B 1 569 ? -5.965 32.25 21.906 1 96.94 569 GLU B O 1
ATOM 10008 N N . GLN B 1 570 ? -4.918 33.625 20.5 1 97.44 570 GLN B N 1
ATOM 10009 C CA . GLN B 1 570 ? -5.586 34.812 20.984 1 97.44 570 GLN B CA 1
ATOM 10010 C C . GLN B 1 570 ? -7.102 34.688 20.859 1 97.44 570 GLN B C 1
ATOM 10012 O O . GLN B 1 570 ? -7.828 35 21.812 1 97.44 570 GLN B O 1
ATOM 10017 N N . GLN B 1 571 ? -7.551 34.281 19.734 1 97.19 571 GLN B N 1
ATOM 10018 C CA . GLN B 1 571 ? -8.984 34.125 19.516 1 97.19 571 GLN B CA 1
ATOM 10019 C C . GLN B 1 571 ? -9.578 33.062 20.438 1 97.19 571 GLN B C 1
ATOM 10021 O O . GLN B 1 571 ? -10.695 33.219 20.922 1 97.19 571 GLN B O 1
ATOM 10026 N N . ARG B 1 572 ? -8.883 32.031 20.641 1 97.19 572 ARG B N 1
ATOM 10027 C CA . ARG B 1 572 ? -9.359 30.938 21.484 1 97.19 572 ARG B CA 1
ATOM 10028 C C . ARG B 1 572 ? -9.492 31.375 22.938 1 97.19 572 ARG B C 1
ATOM 10030 O O . ARG B 1 572 ? -10.422 30.953 23.625 1 97.19 572 ARG B O 1
ATOM 10037 N N . ILE B 1 573 ? -8.547 32.156 23.344 1 96.38 573 ILE B N 1
ATOM 10038 C CA . ILE B 1 573 ? -8.602 32.688 24.703 1 96.38 573 ILE B CA 1
ATOM 10039 C C . ILE B 1 573 ? -9.766 33.688 24.812 1 96.38 573 ILE B C 1
ATOM 10041 O O . ILE B 1 573 ? -10.516 33.625 25.797 1 96.38 573 ILE B O 1
ATOM 10045 N N . LYS B 1 574 ? -9.898 34.469 23.844 1 96.69 574 LYS B N 1
ATOM 10046 C CA . LYS B 1 574 ? -10.969 35.469 23.828 1 96.69 574 LYS B CA 1
ATOM 10047 C C . LYS B 1 574 ? -12.336 34.812 23.875 1 96.69 574 LYS B C 1
ATOM 10049 O O . LYS B 1 574 ? -13.234 35.25 24.594 1 96.69 574 LYS B O 1
ATOM 10054 N N . GLU B 1 575 ? -12.469 33.688 23.125 1 96.5 575 GLU B N 1
ATOM 10055 C CA . GLU B 1 575 ? -13.75 32.969 23.031 1 96.5 575 GLU B CA 1
ATOM 10056 C C . GLU B 1 575 ? -13.891 31.938 24.125 1 96.5 575 GLU B C 1
ATOM 10058 O O . GLU B 1 575 ? -14.875 31.188 24.156 1 96.5 575 GLU B O 1
ATOM 10063 N N . GLU B 1 576 ? -12.914 31.781 24.969 1 97 576 GLU B N 1
ATOM 10064 C CA . GLU B 1 576 ? -12.922 30.891 26.125 1 97 576 GLU B CA 1
ATOM 10065 C C . GLU B 1 576 ? -13.141 29.453 25.703 1 97 576 GLU B C 1
ATOM 10067 O O . GLU B 1 576 ? -14.008 28.75 26.25 1 97 576 GLU B O 1
ATOM 10072 N N . VAL B 1 577 ? -12.422 29.047 24.75 1 96.81 577 VAL B N 1
ATOM 10073 C CA . VAL B 1 577 ? -12.555 27.703 24.172 1 96.81 577 VAL B CA 1
ATOM 10074 C C . VAL B 1 577 ? -12.117 26.672 25.203 1 96.81 577 VAL B C 1
ATOM 10076 O O . VAL B 1 577 ? -12.734 25.609 25.328 1 96.81 577 VAL B O 1
ATOM 10079 N N . TYR B 1 578 ? -11.188 26.953 26.062 1 95.88 578 TYR B N 1
ATOM 10080 C CA . TYR B 1 578 ? -10.586 26 26.984 1 95.88 578 TYR B CA 1
ATOM 10081 C C . TYR B 1 578 ? -11.516 25.719 28.156 1 95.88 578 TYR B C 1
ATOM 10083 O O . TYR B 1 578 ? -11.414 24.672 28.797 1 95.88 578 TYR B O 1
ATOM 10091 N N . THR B 1 579 ? -12.391 26.625 28.344 1 95.62 579 THR B N 1
ATOM 10092 C CA . THR B 1 579 ? -13.281 26.469 29.484 1 95.62 579 THR B CA 1
ATOM 10093 C C . THR B 1 579 ? -14.68 26.062 29.031 1 95.62 579 THR B C 1
ATOM 10095 O O . THR B 1 579 ? -15.398 25.375 29.75 1 95.62 579 THR B O 1
ATOM 10098 N N . LYS B 1 580 ? -15.039 26.438 27.875 1 96.69 580 LYS B N 1
ATOM 10099 C CA . LYS B 1 580 ? -16.422 26.281 27.453 1 96.69 580 LYS B CA 1
ATOM 10100 C C . LYS B 1 580 ? -16.594 25.062 26.547 1 96.69 580 LYS B C 1
ATOM 10102 O O . LYS B 1 580 ? -17.719 24.609 26.297 1 96.69 580 LYS B O 1
ATOM 10107 N N . THR B 1 581 ? -15.508 24.531 26.047 1 97.5 581 THR B N 1
ATOM 10108 C CA . THR B 1 581 ? -15.602 23.375 25.156 1 97.5 581 THR B CA 1
ATOM 10109 C C . THR B 1 581 ? -14.773 22.219 25.703 1 97.5 581 THR B C 1
ATOM 10111 O O . THR B 1 581 ? -14.086 22.344 26.703 1 97.5 581 THR B O 1
ATOM 10114 N N . VAL B 1 582 ? -14.922 21.047 25.016 1 97.19 582 VAL B N 1
ATOM 10115 C CA . VAL B 1 582 ? -14.18 19.828 25.359 1 97.19 582 VAL B CA 1
ATOM 10116 C C . VAL B 1 582 ? -13.109 19.562 24.312 1 97.19 582 VAL B C 1
ATOM 10118 O O . VAL B 1 582 ? -13.344 19.75 23.109 1 97.19 582 VAL B O 1
ATOM 10121 N N . SER B 1 583 ? -11.984 19.188 24.781 1 97.75 583 SER B N 1
ATOM 10122 C CA . SER B 1 583 ? -10.867 18.891 23.891 1 97.75 583 SER B CA 1
ATOM 10123 C C . SER B 1 583 ? -11.016 17.516 23.234 1 97.75 583 SER B C 1
ATOM 10125 O O . SER B 1 583 ? -11.492 16.578 23.875 1 97.75 583 SER B O 1
ATOM 10127 N N . LEU B 1 584 ? -10.602 17.359 22.016 1 98.31 584 LEU B N 1
ATOM 10128 C CA . LEU B 1 584 ? -10.57 16.062 21.344 1 98.31 584 LEU B CA 1
ATOM 10129 C C . LEU B 1 584 ? -9.656 15.094 22.078 1 98.31 584 LEU B C 1
ATOM 10131 O O . LEU B 1 584 ? -9.938 13.891 22.156 1 98.31 584 LEU B O 1
ATOM 10135 N N . TRP B 1 585 ? -8.594 15.609 22.641 1 98.5 585 TRP B N 1
ATOM 10136 C CA . TRP B 1 585 ? -7.609 14.773 23.328 1 98.5 585 TRP B CA 1
ATOM 10137 C C . TRP B 1 585 ? -8.219 14.133 24.562 1 98.5 585 TRP B C 1
ATOM 10139 O O . TRP B 1 585 ? -7.789 13.055 25 1 98.5 585 TRP B O 1
ATOM 10149 N N . SER B 1 586 ? -9.242 14.82 25.188 1 97.31 586 SER B N 1
ATOM 10150 C CA . SER B 1 586 ? -9.945 14.203 26.312 1 97.31 586 SER B CA 1
ATOM 10151 C C . SER B 1 586 ? -10.578 12.875 25.906 1 97.31 586 SER B C 1
ATOM 10153 O O . SER B 1 586 ? -10.484 11.891 26.641 1 97.31 586 SER B O 1
ATOM 10155 N N . TYR B 1 587 ? -11.133 12.859 24.766 1 95.81 587 TYR B N 1
ATOM 10156 C CA . TYR B 1 587 ? -11.766 11.664 24.234 1 95.81 587 TYR B CA 1
ATOM 10157 C C . TYR B 1 587 ? -10.719 10.594 23.922 1 95.81 587 TYR B C 1
ATOM 10159 O O . TYR B 1 587 ? -10.852 9.445 24.359 1 95.81 587 TYR B O 1
ATOM 10167 N N . ILE B 1 588 ? -9.648 10.906 23.219 1 96.19 588 ILE B N 1
ATOM 10168 C CA . ILE B 1 588 ? -8.625 9.969 22.75 1 96.19 588 ILE B CA 1
ATOM 10169 C C . ILE B 1 588 ? -7.867 9.398 23.938 1 96.19 588 ILE B C 1
ATOM 10171 O O . ILE B 1 588 ? -7.688 8.188 24.047 1 96.19 588 ILE B O 1
ATOM 10175 N N . ASN B 1 589 ? -7.512 10.273 24.844 1 96.56 589 ASN B N 1
ATOM 10176 C CA . ASN B 1 589 ? -6.645 9.859 25.938 1 96.56 589 ASN B CA 1
ATOM 10177 C C . ASN B 1 589 ? -7.422 9.125 27.016 1 96.56 589 ASN B C 1
ATOM 10179 O O . ASN B 1 589 ? -6.828 8.523 27.922 1 96.56 589 ASN B O 1
ATOM 10183 N N . SER B 1 590 ? -8.75 9.172 26.953 1 92.44 590 SER B N 1
ATOM 10184 C CA . SER B 1 590 ? -9.57 8.383 27.875 1 92.44 590 SER B CA 1
ATOM 10185 C C . SER B 1 590 ? -9.727 6.949 27.375 1 92.44 590 SER B C 1
ATOM 10187 O O . SER B 1 590 ? -10.102 6.062 28.156 1 92.44 590 SER B O 1
ATOM 10189 N N . GLN B 1 591 ? -9.477 6.699 26.094 1 88.25 591 GLN B N 1
ATOM 10190 C CA . GLN B 1 591 ? -9.508 5.371 25.484 1 88.25 591 GLN B CA 1
ATOM 10191 C C . GLN B 1 591 ? -8.281 5.145 24.594 1 88.25 591 GLN B C 1
ATOM 10193 O O . GLN B 1 591 ? -8.422 4.777 23.422 1 88.25 591 GLN B O 1
ATOM 10198 N N . VAL B 1 592 ? -7.172 5.207 25.172 1 89.69 592 VAL B N 1
ATOM 10199 C CA . VAL B 1 592 ? -5.918 5.234 24.422 1 89.69 592 VAL B CA 1
ATOM 10200 C C . VAL B 1 592 ? -5.672 3.869 23.781 1 89.69 592 VAL B C 1
ATOM 10202 O O . VAL B 1 592 ? -5.082 3.783 22.703 1 89.69 592 VAL B O 1
ATOM 10205 N N . ASP B 1 593 ? -6.172 2.736 24.25 1 82.5 593 ASP B N 1
ATOM 10206 C CA . ASP B 1 593 ? -5.949 1.382 23.75 1 82.5 593 ASP B CA 1
ATOM 10207 C C . ASP B 1 593 ? -6.531 1.211 22.344 1 82.5 593 ASP B C 1
ATOM 10209 O O . ASP B 1 593 ? -6.004 0.443 21.547 1 82.5 593 ASP B O 1
ATOM 10213 N N . GLU B 1 594 ? -7.531 1.971 22.125 1 82.06 594 GLU B N 1
ATOM 10214 C CA . GLU B 1 594 ? -8.18 1.883 20.812 1 82.06 594 GLU B CA 1
ATOM 10215 C C . GLU B 1 594 ? -7.309 2.494 19.719 1 82.06 594 GLU B C 1
ATOM 10217 O O . GLU B 1 594 ? -7.414 2.113 18.562 1 82.06 594 GLU B O 1
ATOM 10222 N N . PHE B 1 595 ? -6.422 3.363 20.188 1 90.44 595 PHE B N 1
ATOM 10223 C CA . PHE B 1 595 ? -5.688 4.152 19.219 1 90.44 595 PHE B CA 1
ATOM 10224 C C . PHE B 1 595 ? -4.223 3.732 19.172 1 90.44 595 PHE B C 1
ATOM 10226 O O . PHE B 1 595 ? -3.436 4.293 18.406 1 90.44 595 PHE B O 1
ATOM 10233 N N . THR B 1 596 ? -3.912 2.73 19.906 1 89.31 596 THR B N 1
ATOM 10234 C CA . THR B 1 596 ? -2.512 2.342 20.031 1 89.31 596 THR B CA 1
ATOM 10235 C C . THR B 1 596 ? -2.152 1.272 19 1 89.31 596 THR B C 1
ATOM 10237 O O . THR B 1 596 ? -2.943 0.365 18.734 1 89.31 596 THR B O 1
ATOM 10240 N N . ASN B 1 597 ? -1.029 1.397 18.422 1 84.56 597 ASN B N 1
ATOM 10241 C CA . ASN B 1 597 ? -0.462 0.437 17.484 1 84.56 597 ASN B CA 1
ATOM 10242 C C . ASN B 1 597 ? 0.206 -0.729 18.219 1 84.56 597 ASN B C 1
ATOM 10244 O O . ASN B 1 597 ? 1.197 -0.54 18.922 1 84.56 597 ASN B O 1
ATOM 10248 N N . PRO B 1 598 ? -0.18 -1.895 18.031 1 75 598 PRO B N 1
ATOM 10249 C CA . PRO B 1 598 ? 0.385 -3.049 18.734 1 75 598 PRO B CA 1
ATOM 10250 C C . PRO B 1 598 ? 1.814 -3.363 18.297 1 75 598 PRO B C 1
ATOM 10252 O O . PRO B 1 598 ? 2.551 -4.035 19.016 1 75 598 PRO B O 1
ATOM 10255 N N . PHE B 1 599 ? 2.219 -2.83 17.203 1 71.31 599 PHE B N 1
ATOM 10256 C CA . PHE B 1 599 ? 3.531 -3.158 16.656 1 71.31 599 PHE B CA 1
ATOM 10257 C C . PHE B 1 599 ? 4.555 -2.098 17.047 1 71.31 599 PHE B C 1
ATOM 10259 O O . PHE B 1 599 ? 5.734 -2.215 16.703 1 71.31 599 PHE B O 1
ATOM 10266 N N . TYR B 1 600 ? 4.223 -1.236 17.844 1 80.5 600 TYR B N 1
ATOM 10267 C CA . TYR B 1 600 ? 5.051 -0.08 18.172 1 80.5 600 TYR B CA 1
ATOM 10268 C C . TYR B 1 600 ? 6.297 -0.498 18.938 1 80.5 600 TYR B C 1
ATOM 10270 O O . TYR B 1 600 ? 6.207 -1.246 19.922 1 80.5 600 TYR B O 1
ATOM 10278 N N . VAL B 1 601 ? 7.473 -0.121 18.328 1 73.56 601 VAL B N 1
ATOM 10279 C CA . VAL B 1 601 ? 8.75 -0.29 19.016 1 73.56 601 VAL B CA 1
ATOM 10280 C C . VAL B 1 601 ? 9.398 1.074 19.234 1 73.56 601 VAL B C 1
ATOM 10282 O O . VAL B 1 601 ? 9.555 1.856 18.297 1 73.56 601 VAL B O 1
ATOM 10285 N N . ASN B 1 602 ? 9.648 1.334 20.453 1 72.69 602 ASN B N 1
ATOM 10286 C CA . ASN B 1 602 ? 10.242 2.631 20.75 1 72.69 602 ASN B CA 1
ATOM 10287 C C . ASN B 1 602 ? 11.75 2.625 20.547 1 72.69 602 ASN B C 1
ATOM 10289 O O . ASN B 1 602 ? 12.5 2.137 21.391 1 72.69 602 ASN B O 1
ATOM 10293 N N . TYR B 1 603 ? 12.086 2.945 19.312 1 64.38 603 TYR B N 1
ATOM 10294 C CA . TYR B 1 603 ? 13.508 3.121 19.047 1 64.38 603 TYR B CA 1
ATOM 10295 C C . TYR B 1 603 ? 13.961 4.527 19.422 1 64.38 603 TYR B C 1
ATOM 10297 O O . TYR B 1 603 ? 13.461 5.512 18.859 1 64.38 603 TYR B O 1
ATOM 10305 N N . GLU B 1 604 ? 14.578 4.621 20.453 1 67.31 604 GLU B N 1
ATOM 10306 C CA . GLU B 1 604 ? 15.016 5.949 20.875 1 67.31 604 GLU B CA 1
ATOM 10307 C C . GLU B 1 604 ? 16 6.547 19.859 1 67.31 604 GLU B C 1
ATOM 10309 O O . GLU B 1 604 ? 16.906 5.859 19.391 1 67.31 604 GLU B O 1
ATOM 10314 N N . ASN B 1 605 ? 15.719 7.699 19.438 1 65.75 605 ASN B N 1
ATOM 10315 C CA . ASN B 1 605 ? 16.578 8.586 18.656 1 65.75 605 ASN B CA 1
ATOM 10316 C C . ASN B 1 605 ? 16.797 8.062 17.25 1 65.75 605 ASN B C 1
ATOM 10318 O O . ASN B 1 605 ? 17.844 8.305 16.641 1 65.75 605 ASN B O 1
ATOM 10322 N N . HIS B 1 606 ? 15.914 7.293 16.766 1 83 606 HIS B N 1
ATOM 10323 C CA . HIS B 1 606 ? 16.047 6.852 15.391 1 83 606 HIS B CA 1
ATOM 10324 C C . HIS B 1 606 ? 15.352 7.809 14.43 1 83 606 HIS B C 1
ATOM 10326 O O . HIS B 1 606 ? 14.148 8.07 14.57 1 83 606 HIS B O 1
ATOM 10332 N N . VAL B 1 607 ? 16.141 8.414 13.547 1 90.94 607 VAL B N 1
ATOM 10333 C CA . VAL B 1 607 ? 15.617 9.344 12.555 1 90.94 607 VAL B CA 1
ATOM 10334 C C . VAL B 1 607 ? 14.984 8.57 11.398 1 90.94 607 VAL B C 1
ATOM 10336 O O . VAL B 1 607 ? 15.531 7.555 10.953 1 90.94 607 VAL B O 1
ATOM 10339 N N . LEU B 1 608 ? 13.859 8.977 10.969 1 92.38 608 LEU B N 1
ATOM 10340 C CA . LEU B 1 608 ? 13.148 8.336 9.867 1 92.38 608 LEU B CA 1
ATOM 10341 C C . LEU B 1 608 ? 13.312 9.133 8.578 1 92.38 608 LEU B C 1
ATOM 10343 O O . LEU B 1 608 ? 13.102 10.352 8.57 1 92.38 608 LEU B O 1
ATOM 10347 N N . TYR B 1 609 ? 13.742 8.523 7.488 1 91.62 609 TYR B N 1
ATOM 10348 C CA . TYR B 1 609 ? 13.781 9.133 6.16 1 91.62 609 TYR B CA 1
ATOM 10349 C C . TYR B 1 609 ? 12.875 8.383 5.191 1 91.62 609 TYR B C 1
ATOM 10351 O O . TYR B 1 609 ? 13.305 7.453 4.512 1 91.62 609 TYR B O 1
ATOM 10359 N N . PRO B 1 610 ? 11.625 8.805 5.133 1 93.44 610 PRO B N 1
ATOM 10360 C CA . PRO B 1 610 ? 10.727 8.156 4.18 1 93.44 610 PRO B CA 1
ATOM 10361 C C . PRO B 1 610 ? 11.148 8.367 2.727 1 93.44 610 PRO B C 1
ATOM 10363 O O . PRO B 1 610 ? 11.742 9.391 2.398 1 93.44 610 PRO B O 1
ATOM 10366 N N . VAL B 1 611 ? 10.859 7.379 1.869 1 90.56 611 VAL B N 1
ATOM 10367 C CA . VAL B 1 611 ? 11.094 7.496 0.434 1 90.56 611 VAL B CA 1
ATOM 10368 C C . VAL B 1 611 ? 9.984 8.32 -0.21 1 90.56 611 VAL B C 1
ATOM 10370 O O . VAL B 1 611 ? 8.812 7.926 -0.173 1 90.56 611 VAL B O 1
ATOM 10373 N N . ALA B 1 612 ? 10.344 9.461 -0.665 1 91.75 612 ALA B N 1
ATOM 10374 C CA . ALA B 1 612 ? 9.375 10.352 -1.291 1 91.75 612 ALA B CA 1
ATOM 10375 C C . ALA B 1 612 ? 9.297 10.109 -2.795 1 91.75 612 ALA B C 1
ATOM 10377 O O . ALA B 1 612 ? 9.617 10.992 -3.592 1 91.75 612 ALA B O 1
ATOM 10378 N N . SER B 1 613 ? 8.922 8.945 -3.168 1 91.19 613 SER B N 1
ATOM 10379 C CA . SER B 1 613 ? 8.711 8.547 -4.555 1 91.19 613 SER B CA 1
ATOM 10380 C C . SER B 1 613 ? 7.293 8.023 -4.773 1 91.19 613 SER B C 1
ATOM 10382 O O . SER B 1 613 ? 6.699 7.43 -3.871 1 91.19 613 SER B O 1
ATOM 10384 N N . MET B 1 614 ? 6.82 8.242 -5.953 1 91.56 614 MET B N 1
ATOM 10385 C CA . MET B 1 614 ? 5.457 7.828 -6.281 1 91.56 614 MET B CA 1
ATOM 10386 C C . MET B 1 614 ? 5.316 6.312 -6.18 1 91.56 614 MET B C 1
ATOM 10388 O O . MET B 1 614 ? 4.219 5.805 -5.938 1 91.56 614 MET B O 1
ATOM 10392 N N . SER B 1 615 ? 6.367 5.652 -6.316 1 87.88 615 SER B N 1
ATOM 10393 C CA . SER B 1 615 ? 6.328 4.195 -6.285 1 87.88 615 SER B CA 1
ATOM 10394 C C . SER B 1 615 ? 6.074 3.682 -4.871 1 87.88 615 SER B C 1
ATOM 10396 O O . SER B 1 615 ? 5.688 2.527 -4.684 1 87.88 615 SER B O 1
ATOM 10398 N N . HIS B 1 616 ? 6.328 4.512 -3.9 1 88.5 616 HIS B N 1
ATOM 10399 C CA . HIS B 1 616 ? 6.176 4.09 -2.514 1 88.5 616 HIS B CA 1
ATOM 10400 C C . HIS B 1 616 ? 4.973 4.758 -1.86 1 88.5 616 HIS B C 1
ATOM 10402 O O . HIS B 1 616 ? 4.652 4.477 -0.704 1 88.5 616 HIS B O 1
ATOM 10408 N N . LEU B 1 617 ? 4.391 5.637 -2.527 1 93.12 617 LEU B N 1
ATOM 10409 C CA . LEU B 1 617 ? 3.217 6.309 -1.977 1 93.12 617 LEU B CA 1
ATOM 10410 C C . LEU B 1 617 ? 1.936 5.594 -2.391 1 93.12 617 LEU B C 1
ATOM 10412 O O . LEU B 1 617 ? 1.902 4.922 -3.422 1 93.12 617 LEU B O 1
ATOM 10416 N N . GLU B 1 618 ? 0.982 5.676 -1.555 1 92.75 618 GLU B N 1
ATOM 10417 C CA . GLU B 1 618 ? -0.304 5.031 -1.801 1 92.75 618 GLU B CA 1
ATOM 10418 C C . GLU B 1 618 ? -1.464 5.961 -1.448 1 92.75 618 GLU B C 1
ATOM 10420 O O . GLU B 1 618 ? -1.355 6.777 -0.532 1 92.75 618 GLU B O 1
ATOM 10425 N N . LEU B 1 619 ? -2.516 5.789 -2.225 1 95.06 619 LEU B N 1
ATOM 10426 C CA . LEU B 1 619 ? -3.713 6.535 -1.844 1 95.06 619 LEU B CA 1
ATOM 10427 C C . LEU B 1 619 ? -4.309 5.984 -0.552 1 95.06 619 LEU B C 1
ATOM 10429 O O . LEU B 1 619 ? -4.48 4.77 -0.41 1 95.06 619 LEU B O 1
ATOM 10433 N N . TRP B 1 620 ? -4.562 6.793 0.411 1 95.56 620 TRP B N 1
ATOM 10434 C CA . TRP B 1 620 ? -5.168 6.43 1.688 1 95.56 620 TRP B CA 1
ATOM 10435 C C . TRP B 1 620 ? -6.621 6.008 1.502 1 95.56 620 TRP B C 1
ATOM 10437 O O . TRP B 1 620 ? -7.535 6.711 1.936 1 95.56 620 TRP B O 1
ATOM 10447 N N . ALA B 1 621 ? -6.824 4.887 0.966 1 90.31 621 ALA B N 1
ATOM 10448 C CA . ALA B 1 621 ? -8.141 4.398 0.569 1 90.31 621 ALA B CA 1
ATOM 10449 C C . ALA B 1 621 ? -9.07 4.289 1.773 1 90.31 621 ALA B C 1
ATOM 10451 O O . ALA B 1 621 ? -10.266 4.598 1.677 1 90.31 621 ALA B O 1
ATOM 10452 N N . ASN B 1 622 ? -8.539 3.854 2.898 1 87.81 622 ASN B N 1
ATOM 10453 C CA . ASN B 1 622 ? -9.344 3.664 4.098 1 87.81 622 ASN B CA 1
ATOM 10454 C C . ASN B 1 622 ? -9.938 4.98 4.59 1 87.81 622 ASN B C 1
ATOM 10456 O O . ASN B 1 622 ? -10.859 4.984 5.406 1 87.81 622 ASN B O 1
ATOM 10460 N N . TYR B 1 623 ? -9.438 6.07 4.133 1 93.69 623 TYR B N 1
ATOM 10461 C CA . TYR B 1 623 ? -10.008 7.367 4.488 1 93.69 623 TYR B CA 1
ATOM 10462 C C . TYR B 1 623 ? -10.844 7.926 3.348 1 93.69 623 TYR B C 1
ATOM 10464 O O . TYR B 1 623 ? -12.016 8.266 3.537 1 93.69 623 TYR B O 1
ATOM 10472 N N . TYR B 1 624 ? -10.273 7.977 2.145 1 94.62 624 TYR B N 1
ATOM 10473 C CA . TYR B 1 624 ? -10.914 8.695 1.051 1 94.62 624 TYR B CA 1
ATOM 10474 C C . TYR B 1 624 ? -12.055 7.879 0.451 1 94.62 624 TYR B C 1
ATOM 10476 O O . TYR B 1 624 ? -13.039 8.438 -0.039 1 94.62 624 TYR B O 1
ATOM 10484 N N . VAL B 1 625 ? -11.922 6.523 0.46 1 91.44 625 VAL B N 1
ATOM 10485 C CA . VAL B 1 625 ? -12.883 5.676 -0.227 1 91.44 625 VAL B CA 1
ATOM 10486 C C . VAL B 1 625 ? -13.75 4.941 0.797 1 91.44 625 VAL B C 1
ATOM 10488 O O . VAL B 1 625 ? -14.539 4.066 0.439 1 91.44 625 VAL B O 1
ATOM 10491 N N . ARG B 1 626 ? -13.727 5.223 1.987 1 87.12 626 ARG B N 1
ATOM 10492 C CA . ARG B 1 626 ? -14.297 4.461 3.094 1 87.12 626 ARG B CA 1
ATOM 10493 C C . ARG B 1 626 ? -15.82 4.461 3.031 1 87.12 626 ARG B C 1
ATOM 10495 O O . ARG B 1 626 ? -16.469 3.607 3.641 1 87.12 626 ARG B O 1
ATOM 10502 N N . TRP B 1 627 ? -16.359 5.449 2.344 1 87.12 627 TRP B N 1
ATOM 10503 C CA . TRP B 1 627 ? -17.812 5.566 2.352 1 87.12 627 TRP B CA 1
ATOM 10504 C C . TRP B 1 627 ? -18.438 4.648 1.307 1 87.12 627 TRP B C 1
ATOM 10506 O O . TRP B 1 627 ? -19.656 4.539 1.22 1 87.12 627 TRP B O 1
ATOM 10516 N N . ASN B 1 628 ? -17.656 4.004 0.494 1 82.44 628 ASN B N 1
ATOM 10517 C CA . ASN B 1 628 ? -18.109 2.961 -0.417 1 82.44 628 ASN B CA 1
ATOM 10518 C C . ASN B 1 628 ? -18.172 1.601 0.271 1 82.44 628 ASN B C 1
ATOM 10520 O O . ASN B 1 628 ? -17.141 1.041 0.643 1 82.44 628 ASN B O 1
ATOM 10524 N N . PRO B 1 629 ? -19.281 1.09 0.407 1 76.62 629 PRO B N 1
ATOM 10525 C CA . PRO B 1 629 ? -19.406 -0.162 1.157 1 76.62 629 PRO B CA 1
ATOM 10526 C C . PRO B 1 629 ? -18.734 -1.34 0.463 1 76.62 629 PRO B C 1
ATOM 10528 O O . PRO B 1 629 ? -18.359 -2.314 1.119 1 76.62 629 PRO B O 1
ATOM 10531 N N . ARG B 1 630 ? -18.594 -1.331 -0.771 1 72.94 630 ARG B N 1
ATOM 10532 C CA . ARG B 1 630 ? -18 -2.432 -1.527 1 72.94 630 ARG B CA 1
ATOM 10533 C C . ARG B 1 630 ? -16.484 -2.494 -1.314 1 72.94 630 ARG B C 1
ATOM 10535 O O . ARG B 1 630 ? -15.852 -3.492 -1.654 1 72.94 630 ARG B O 1
ATOM 10542 N N . MET B 1 631 ? -16.031 -1.46 -0.708 1 73 631 MET B N 1
ATOM 10543 C CA . MET B 1 631 ? -14.586 -1.353 -0.581 1 73 631 MET B CA 1
ATOM 10544 C C . MET B 1 631 ? -14.148 -1.583 0.861 1 73 631 MET B C 1
ATOM 10546 O O . MET B 1 631 ? -12.969 -1.448 1.184 1 73 631 MET B O 1
ATOM 10550 N N . ARG B 1 632 ? -15.062 -2.012 1.602 1 70.56 632 ARG B N 1
ATOM 10551 C CA . ARG B 1 632 ? -14.719 -2.195 3.008 1 70.56 632 ARG B CA 1
ATOM 10552 C C . ARG B 1 632 ? -14.086 -3.562 3.244 1 70.56 632 ARG B C 1
ATOM 10554 O O . ARG B 1 632 ? -14.555 -4.57 2.707 1 70.56 632 ARG B O 1
ATOM 10561 N N . PRO B 1 633 ? -12.992 -3.5 3.963 1 65.81 633 PRO B N 1
ATOM 10562 C CA . PRO B 1 633 ? -12.352 -4.785 4.258 1 65.81 633 PRO B CA 1
ATOM 10563 C C . PRO B 1 633 ? -13.203 -5.676 5.16 1 65.81 633 PRO B C 1
ATOM 10565 O O . PRO B 1 633 ? -14.117 -5.188 5.832 1 65.81 633 PRO B O 1
ATOM 10568 N N . GLN B 1 634 ? -13.031 -7 5.043 1 61.81 634 GLN B N 1
ATOM 10569 C CA . GLN B 1 634 ? -13.758 -8.016 5.797 1 61.81 634 GLN B CA 1
ATOM 10570 C C . GLN B 1 634 ? -13.703 -7.73 7.297 1 61.81 634 GLN B C 1
ATOM 10572 O O . GLN B 1 634 ? -14.727 -7.809 7.984 1 61.81 634 GLN B O 1
ATOM 10577 N N . MET B 1 635 ? -12.461 -7.566 7.82 1 57.62 635 MET B N 1
ATOM 10578 C CA . MET B 1 635 ? -12.312 -7.234 9.234 1 57.62 635 MET B CA 1
ATOM 10579 C C . MET B 1 635 ? -11.828 -5.797 9.406 1 57.62 635 MET B C 1
ATOM 10581 O O . MET B 1 635 ? -10.875 -5.375 8.758 1 57.62 635 MET B O 1
ATOM 10585 N N . PRO B 1 636 ? -12.727 -5.207 10.336 1 55.41 636 PRO B N 1
ATOM 10586 C CA . PRO B 1 636 ? -12.227 -3.848 10.57 1 55.41 636 PRO B CA 1
ATOM 10587 C C . PRO B 1 636 ? -10.805 -3.83 11.133 1 55.41 636 PRO B C 1
ATOM 10589 O O . PRO B 1 636 ? -10.508 -4.562 12.078 1 55.41 636 PRO B O 1
ATOM 10592 N N . ILE B 1 637 ? -9.969 -3.256 10.555 1 54.69 637 ILE B N 1
ATOM 10593 C CA . ILE B 1 637 ? -8.547 -3.162 10.867 1 54.69 637 ILE B CA 1
ATOM 10594 C C . ILE B 1 637 ? -8.367 -2.816 12.344 1 54.69 637 ILE B C 1
ATOM 10596 O O . ILE B 1 637 ? -7.516 -3.391 13.023 1 54.69 637 ILE B O 1
ATOM 10600 N N . HIS B 1 638 ? -9.281 -2.016 12.766 1 54.25 638 HIS B N 1
ATOM 10601 C CA . HIS B 1 638 ? -9.125 -1.543 14.133 1 54.25 638 HIS B CA 1
ATOM 10602 C C . HIS B 1 638 ? -9.367 -2.668 15.141 1 54.25 638 HIS B C 1
ATOM 10604 O O . HIS B 1 638 ? -8.688 -2.752 16.156 1 54.25 638 HIS B O 1
ATOM 10610 N N . GLN B 1 639 ? -10.305 -3.486 14.828 1 56.78 639 GLN B N 1
ATOM 10611 C CA . GLN B 1 639 ? -10.57 -4.598 15.734 1 56.78 639 GLN B CA 1
ATOM 10612 C C . GLN B 1 639 ? -9.391 -5.566 15.773 1 56.78 639 GLN B C 1
ATOM 10614 O O . GLN B 1 639 ? -9.016 -6.043 16.844 1 56.78 639 GLN B O 1
ATOM 10619 N N . ASN B 1 640 ? -8.883 -5.723 14.703 1 57.53 640 ASN B N 1
ATOM 10620 C CA . ASN B 1 640 ? -7.719 -6.602 14.641 1 57.53 640 ASN B CA 1
ATOM 10621 C C . ASN B 1 640 ? -6.547 -6.035 15.438 1 57.53 640 ASN B C 1
ATOM 10623 O O . ASN B 1 640 ? -5.859 -6.773 16.156 1 57.53 640 ASN B O 1
ATOM 10627 N N . LEU B 1 641 ? -6.418 -4.82 15.359 1 60.31 641 LEU B N 1
ATOM 10628 C CA . LEU B 1 641 ? -5.312 -4.172 16.062 1 60.31 641 LEU B CA 1
ATOM 10629 C C . LEU B 1 641 ? -5.527 -4.23 17.578 1 60.31 641 LEU B C 1
ATOM 10631 O O . LEU B 1 641 ? -4.574 -4.426 18.328 1 60.31 641 LEU B O 1
ATOM 10635 N N . LYS B 1 642 ? -6.75 -4.109 17.906 1 59.41 642 LYS B N 1
ATOM 10636 C CA . LYS B 1 642 ? -7.066 -4.188 19.328 1 59.41 642 LYS B CA 1
ATOM 10637 C C . LYS B 1 642 ? -6.785 -5.582 19.875 1 59.41 642 LYS B C 1
ATOM 10639 O O . LYS B 1 642 ? -6.246 -5.727 20.969 1 59.41 642 LYS B O 1
ATOM 10644 N N . ASP B 1 643 ? -7.156 -6.551 19.141 1 58.91 643 ASP B N 1
ATOM 10645 C CA . ASP B 1 643 ? -6.914 -7.93 19.547 1 58.91 643 ASP B CA 1
ATOM 10646 C C . ASP B 1 643 ? -5.418 -8.219 19.641 1 58.91 643 ASP B C 1
ATOM 10648 O O . ASP B 1 643 ? -4.969 -8.859 20.594 1 58.91 643 ASP B O 1
ATOM 10652 N N . LEU B 1 644 ? -4.762 -7.66 18.75 1 61.09 644 LEU B N 1
ATOM 10653 C CA . LEU B 1 644 ? -3.316 -7.863 18.734 1 61.09 644 LEU B CA 1
ATOM 10654 C C . LEU B 1 644 ? -2.66 -7.141 19.922 1 61.09 644 LEU B C 1
ATOM 10656 O O . LEU B 1 644 ? -1.713 -7.652 20.516 1 61.09 644 LEU B O 1
ATOM 10660 N N . LEU B 1 645 ? -3.199 -6.043 20.156 1 58.47 645 LEU B N 1
ATOM 10661 C CA . LEU B 1 645 ? -2.686 -5.285 21.297 1 58.47 645 LEU B CA 1
ATOM 10662 C C . LEU B 1 645 ? -2.939 -6.031 22.609 1 58.47 645 LEU B C 1
ATOM 10664 O O . LEU B 1 645 ? -2.074 -6.062 23.484 1 58.47 645 LEU B O 1
ATOM 10668 N N . ALA B 1 646 ? -4.109 -6.566 22.688 1 59.34 646 ALA B N 1
ATOM 10669 C CA . ALA B 1 646 ? -4.441 -7.355 23.875 1 59.34 646 ALA B CA 1
ATOM 10670 C C . ALA B 1 646 ? -3.48 -8.531 24.031 1 59.34 646 ALA B C 1
ATOM 10672 O O . ALA B 1 646 ? -3.025 -8.812 25.141 1 59.34 646 ALA B O 1
ATOM 10673 N N . ILE B 1 647 ? -3.191 -9.109 22.984 1 57.59 647 ILE B N 1
ATOM 10674 C CA . ILE B 1 647 ? -2.27 -10.242 23 1 57.59 647 ILE B CA 1
ATOM 10675 C C . ILE B 1 647 ? -0.874 -9.758 23.406 1 57.59 647 ILE B C 1
ATOM 10677 O O . ILE B 1 647 ? -0.208 -10.383 24.234 1 57.59 647 ILE B O 1
ATOM 10681 N N . ARG B 1 648 ? -0.497 -8.711 22.891 1 59.34 648 ARG B N 1
ATOM 10682 C CA . ARG B 1 648 ? 0.806 -8.141 23.219 1 59.34 648 ARG B CA 1
ATOM 10683 C C . ARG B 1 648 ? 0.893 -7.766 24.688 1 59.34 648 ARG B C 1
ATOM 10685 O O . ARG B 1 648 ? 1.888 -8.062 25.344 1 59.34 648 ARG B O 1
ATOM 10692 N N . ASN B 1 649 ? -0.161 -7.039 25.047 1 57.88 649 ASN B N 1
ATOM 10693 C CA . ASN B 1 649 ? -0.192 -6.641 26.438 1 57.88 649 ASN B CA 1
ATOM 10694 C C . ASN B 1 649 ? -0.144 -7.852 27.375 1 57.88 649 ASN B C 1
ATOM 10696 O O . ASN B 1 649 ? 0.535 -7.824 28.406 1 57.88 649 ASN B O 1
ATOM 10700 N N . GLU B 1 650 ? -0.893 -8.812 26.906 1 54.59 650 GLU B N 1
ATOM 10701 C CA . GLU B 1 650 ? -0.883 -10.039 27.688 1 54.59 650 GLU B CA 1
ATOM 10702 C C . GLU B 1 650 ? 0.507 -10.672 27.703 1 54.59 650 GLU B C 1
ATOM 10704 O O . GLU B 1 650 ? 0.974 -11.125 28.75 1 54.59 650 GLU B O 1
ATOM 10709 N N . LEU B 1 651 ? 1.07 -10.555 26.625 1 55.94 651 LEU B N 1
ATOM 10710 C CA . LEU B 1 651 ? 2.404 -11.133 26.531 1 55.94 651 LEU B CA 1
ATOM 10711 C C . LEU B 1 651 ? 3.418 -10.297 27.297 1 55.94 651 LEU B C 1
ATOM 10713 O O . LEU B 1 651 ? 4.281 -10.836 28 1 55.94 651 LEU B O 1
ATOM 10717 N N . GLN B 1 652 ? 3.215 -9.023 27.188 1 57.25 652 GLN B N 1
ATOM 10718 C CA . GLN B 1 652 ? 4.094 -8.102 27.906 1 57.25 652 GLN B CA 1
ATOM 10719 C C . GLN B 1 652 ? 3.918 -8.242 29.422 1 57.25 652 GLN B C 1
ATOM 10721 O O . GLN B 1 652 ? 4.898 -8.227 30.172 1 57.25 652 GLN B O 1
ATOM 10726 N N . LYS B 1 653 ? 2.707 -8.203 29.859 1 56.56 653 LYS B N 1
ATOM 10727 C CA . LYS B 1 653 ? 2.426 -8.414 31.281 1 56.56 653 LYS B CA 1
ATOM 10728 C C . LYS B 1 653 ? 3.031 -9.727 31.766 1 56.56 653 LYS B C 1
ATOM 10730 O O . LYS B 1 653 ? 3.586 -9.789 32.875 1 56.56 653 LYS B O 1
ATOM 10735 N N . LYS B 1 654 ? 2.879 -10.602 30.984 1 54.03 654 LYS B N 1
ATOM 10736 C CA . LYS B 1 654 ? 3.422 -11.906 31.344 1 54.03 654 LYS B CA 1
ATOM 10737 C C . LYS B 1 654 ? 4.945 -11.867 31.438 1 54.03 654 LYS B C 1
ATOM 10739 O O . LYS B 1 654 ? 5.535 -12.484 32.312 1 54.03 654 LYS B O 1
ATOM 10744 N N . VAL B 1 655 ? 5.453 -11.062 30.578 1 53.53 655 VAL B N 1
ATOM 10745 C CA . VAL B 1 655 ? 6.898 -10.875 30.594 1 53.53 655 VAL B CA 1
ATOM 10746 C C . VAL B 1 655 ? 7.305 -10.102 31.844 1 53.53 655 VAL B C 1
ATOM 10748 O O . VAL B 1 655 ? 8.266 -10.477 32.531 1 53.53 655 VAL B O 1
ATOM 10751 N N . GLU B 1 656 ? 6.617 -9.062 32.031 1 56.69 656 GLU B N 1
ATOM 10752 C CA . GLU B 1 656 ? 6.898 -8.266 33.219 1 56.69 656 GLU B CA 1
ATOM 10753 C C . GLU B 1 656 ? 6.719 -9.086 34.5 1 56.69 656 GLU B C 1
ATOM 10755 O O . GLU B 1 656 ? 7.516 -8.984 35.438 1 56.69 656 GLU B O 1
ATOM 10760 N N . GLU B 1 657 ? 5.699 -9.844 34.5 1 55.28 657 GLU B N 1
ATOM 10761 C CA . GLU B 1 657 ? 5.449 -10.719 35.656 1 55.28 657 GLU B CA 1
ATOM 10762 C C . GLU B 1 657 ? 6.566 -11.742 35.812 1 55.28 657 GLU B C 1
ATOM 10764 O O . GLU B 1 657 ? 7.023 -12 36.938 1 55.28 657 GLU B O 1
ATOM 10769 N N . LEU B 1 658 ? 6.953 -12.125 34.781 1 49.97 658 LEU B N 1
ATOM 10770 C CA . LEU B 1 658 ? 8.016 -13.125 34.781 1 49.97 658 LEU B CA 1
ATOM 10771 C C . LEU B 1 658 ? 9.352 -12.484 35.156 1 49.97 658 LEU B C 1
ATOM 10773 O O . LEU B 1 658 ? 10.156 -13.086 35.875 1 49.97 658 LEU B O 1
ATOM 10777 N N . GLN B 1 659 ? 9.531 -11.305 34.656 1 55.78 659 GLN B N 1
ATOM 10778 C CA . GLN B 1 659 ? 10.703 -10.523 35.031 1 55.78 659 GLN B CA 1
ATOM 10779 C C . GLN B 1 659 ? 10.68 -10.211 36.531 1 55.78 659 GLN B C 1
ATOM 10781 O O . GLN B 1 659 ? 11.711 -10.297 37.219 1 55.78 659 GLN B O 1
ATOM 10786 N N . ARG B 1 660 ? 9.625 -9.836 37 1 59.94 660 ARG B N 1
ATOM 10787 C CA . ARG B 1 660 ? 9.461 -9.594 38.406 1 59.94 660 ARG B CA 1
ATOM 10788 C C . ARG B 1 660 ? 9.672 -10.875 39.219 1 59.94 660 ARG B C 1
ATOM 10790 O O . ARG B 1 660 ? 10.305 -10.852 40.281 1 59.94 660 ARG B O 1
ATOM 10797 N N . GLU B 1 661 ? 9.117 -11.867 38.688 1 52.56 661 GLU B N 1
ATOM 10798 C CA . GLU B 1 661 ? 9.297 -13.156 39.344 1 52.56 661 GLU B CA 1
ATOM 10799 C C . GLU B 1 661 ? 10.758 -13.586 39.312 1 52.56 661 GLU B C 1
ATOM 10801 O O . GLU B 1 661 ? 11.281 -14.117 40.281 1 52.56 661 GLU B O 1
ATOM 10806 N N . ALA B 1 662 ? 11.352 -13.297 38.25 1 48.84 662 ALA B N 1
ATOM 10807 C CA . ALA B 1 662 ? 12.773 -13.602 38.125 1 48.84 662 ALA B CA 1
ATOM 10808 C C . ALA B 1 662 ? 13.609 -12.695 39.031 1 48.84 662 ALA B C 1
ATOM 10810 O O . ALA B 1 662 ? 14.578 -13.148 39.625 1 48.84 662 ALA B O 1
ATOM 10811 N N . ALA B 1 663 ? 13.227 -11.492 39.031 1 55.62 663 ALA B N 1
ATOM 10812 C CA . ALA B 1 663 ? 13.914 -10.547 39.906 1 55.62 663 ALA B CA 1
ATOM 10813 C C . ALA B 1 663 ? 13.688 -10.891 41.375 1 55.62 663 ALA B C 1
ATOM 10815 O O . ALA B 1 663 ? 14.609 -10.789 42.188 1 55.62 663 ALA B O 1
ATOM 10816 N N . THR B 1 664 ? 12.508 -11.195 41.625 1 52.88 664 THR B N 1
ATOM 10817 C CA . THR B 1 664 ? 12.211 -11.578 43 1 52.88 664 THR B CA 1
ATOM 10818 C C . THR B 1 664 ? 12.883 -12.898 43.344 1 52.88 664 THR B C 1
ATOM 10820 O O . THR B 1 664 ? 13.352 -13.086 44.469 1 52.88 664 THR B O 1
ATOM 10823 N N . ARG B 1 665 ? 12.938 -13.711 42.406 1 49.66 665 ARG B N 1
ATOM 10824 C CA . ARG B 1 665 ? 13.625 -14.977 42.656 1 49.66 665 ARG B CA 1
ATOM 10825 C C . ARG B 1 665 ? 15.125 -14.766 42.781 1 49.66 665 ARG B C 1
ATOM 10827 O O . ARG B 1 665 ? 15.797 -15.484 43.531 1 49.66 665 ARG B O 1
ATOM 10834 N N . SER B 1 666 ? 15.617 -13.906 41.969 1 47.81 666 SER B N 1
ATOM 10835 C CA . SER B 1 666 ? 17.031 -13.57 42.156 1 47.81 666 SER B CA 1
ATOM 10836 C C . SER B 1 666 ? 17.281 -12.93 43.5 1 47.81 666 SER B C 1
ATOM 10838 O O . SER B 1 666 ? 18.312 -13.156 44.125 1 47.81 666 SER B O 1
ATOM 10840 N N . ILE B 1 667 ? 16.375 -12.172 43.969 1 51.19 667 ILE B N 1
ATOM 10841 C CA . ILE B 1 667 ? 16.516 -11.617 45.281 1 51.19 667 ILE B CA 1
ATOM 10842 C C . ILE B 1 667 ? 16.312 -12.711 46.344 1 51.19 667 ILE B C 1
ATOM 10844 O O . ILE B 1 667 ? 17.047 -12.773 47.344 1 51.19 667 ILE B O 1
ATOM 10848 N N . SER B 1 668 ? 15.383 -13.578 46.062 1 46.72 668 SER B N 1
ATOM 10849 C CA . SER B 1 668 ? 15.172 -14.625 47.062 1 46.72 668 SER B CA 1
ATOM 10850 C C . SER B 1 668 ? 16.328 -15.617 47.062 1 46.72 668 SER B C 1
ATOM 10852 O O . SER B 1 668 ? 16.641 -16.203 48.094 1 46.72 668 SER B O 1
ATOM 10854 N N . SER B 1 669 ? 16.953 -15.852 45.844 1 44.38 669 SER B N 1
ATOM 10855 C CA . SER B 1 669 ? 18.125 -16.719 45.906 1 44.38 669 SER B CA 1
ATOM 10856 C C . SER B 1 669 ? 19.312 -16 46.562 1 44.38 669 SER B C 1
ATOM 10858 O O . SER B 1 669 ? 20.203 -16.641 47.094 1 44.38 669 SER B O 1
ATOM 10860 N N . SER B 1 670 ? 19.375 -14.68 46.375 1 42.5 670 SER B N 1
ATOM 10861 C CA . SER B 1 670 ? 20.469 -14.008 47.062 1 42.5 670 SER B CA 1
ATOM 10862 C C . SER B 1 670 ? 20.25 -13.984 48.562 1 42.5 670 SER B C 1
ATOM 10864 O O . SER B 1 670 ? 21.188 -13.781 49.344 1 42.5 670 SER B O 1
ATOM 10866 N N . THR B 1 671 ? 18.984 -13.891 49.031 1 40.97 671 THR B N 1
ATOM 10867 C CA . THR B 1 671 ? 18.828 -13.82 50.469 1 40.97 671 THR B CA 1
ATOM 10868 C C . THR B 1 671 ? 19.141 -15.172 51.125 1 40.97 671 THR B C 1
ATOM 10870 O O . THR B 1 671 ? 19.266 -15.266 52.344 1 40.97 671 THR B O 1
ATOM 10873 N N . GLU B 1 672 ? 18.891 -16.266 50.406 1 37.56 672 GLU B N 1
ATOM 10874 C CA . GLU B 1 672 ? 19.172 -17.484 51.156 1 37.56 672 GLU B CA 1
ATOM 10875 C C . GLU B 1 672 ? 20.688 -17.719 51.281 1 37.56 672 GLU B C 1
ATOM 10877 O O . GLU B 1 672 ? 21.125 -18.641 51.969 1 37.56 672 GLU B O 1
ATOM 10882 N N . ARG B 1 673 ? 21.469 -17.109 50.312 1 37.94 673 ARG B N 1
ATOM 10883 C CA . ARG B 1 673 ? 22.891 -17.375 50.531 1 37.94 673 ARG B CA 1
ATOM 10884 C C . ARG B 1 673 ? 23.453 -16.484 51.625 1 37.94 673 ARG B C 1
ATOM 10886 O O . ARG B 1 673 ? 24.672 -16.344 51.781 1 37.94 673 ARG B O 1
ATOM 10893 N N . GLY B 1 674 ? 22.625 -15.586 52.281 1 29.05 674 GLY B N 1
ATOM 10894 C CA . GLY B 1 674 ? 23.25 -14.703 53.25 1 29.05 674 GLY B CA 1
ATOM 10895 C C . GLY B 1 674 ? 24.047 -15.445 54.281 1 29.05 674 GLY B C 1
ATOM 10896 O O . GLY B 1 674 ? 25.203 -15.086 54.562 1 29.05 674 GLY B O 1
ATOM 10897 N N . SER B 1 675 ? 23.438 -15.953 55.344 1 30.78 675 SER B N 1
ATOM 10898 C CA . SER B 1 675 ? 24.062 -15.898 56.656 1 30.78 675 SER B CA 1
ATOM 10899 C C . SER B 1 675 ? 25.047 -17.047 56.844 1 30.78 675 SER B C 1
ATOM 10901 O O . SER B 1 675 ? 24.719 -18.062 57.469 1 30.78 675 SER B O 1
ATOM 10903 N N . SER B 1 676 ? 25.828 -17.547 55.812 1 30.86 676 SER B N 1
ATOM 10904 C CA . SER B 1 676 ? 26.859 -18.375 56.438 1 30.86 676 SER B CA 1
ATOM 10905 C C . SER B 1 676 ? 27.734 -17.547 57.375 1 30.86 676 SER B C 1
ATOM 10907 O O . SER B 1 676 ? 28.094 -16.406 57.062 1 30.86 676 SER B O 1
ATOM 10909 N N . PRO B 1 677 ? 27.922 -17.875 58.719 1 30.11 677 PRO B N 1
ATOM 10910 C CA . PRO B 1 677 ? 28.688 -17.25 59.781 1 30.11 677 PRO B CA 1
ATOM 10911 C C . PRO B 1 677 ? 30.156 -17.062 59.438 1 30.11 677 PRO B C 1
ATOM 10913 O O . PRO B 1 677 ? 30.828 -18.031 59.031 1 30.11 677 PRO B O 1
ATOM 10916 N N . SER B 1 678 ? 30.578 -16.078 58.625 1 27.95 678 SER B N 1
ATOM 10917 C CA . SER B 1 678 ? 32 -15.781 58.5 1 27.95 678 SER B CA 1
ATOM 10918 C C . SER B 1 678 ? 32.656 -15.672 59.875 1 27.95 678 SER B C 1
ATOM 10920 O O . SER B 1 678 ? 32.188 -14.945 60.75 1 27.95 678 SER B O 1
ATOM 10922 N N . HIS B 1 679 ? 33.469 -16.688 60.344 1 25.91 679 HIS B N 1
ATOM 10923 C CA . HIS B 1 679 ? 34.375 -16.781 61.469 1 25.91 679 HIS B CA 1
ATOM 10924 C C . HIS B 1 679 ? 35.406 -15.641 61.438 1 25.91 679 HIS B C 1
ATOM 10926 O O . HIS B 1 679 ? 35.781 -15.18 60.344 1 25.91 679 HIS B O 1
ATOM 10932 N N . SER B 1 680 ? 35.562 -14.82 62.531 1 23.48 680 SER B N 1
ATOM 10933 C CA . SER B 1 680 ? 36.406 -13.734 63 1 23.48 680 SER B CA 1
ATOM 10934 C C . SER B 1 680 ? 37.875 -14.133 63 1 23.48 680 SER B C 1
ATOM 10936 O O . SER B 1 680 ? 38.312 -14.961 63.781 1 23.48 680 SER B O 1
ATOM 10938 N N . ALA B 1 681 ? 38.562 -14.508 61.844 1 25.48 681 ALA B N 1
ATOM 10939 C CA . ALA B 1 681 ? 40 -14.656 62 1 25.48 681 ALA B CA 1
ATOM 10940 C C . ALA B 1 681 ? 40.625 -13.398 62.594 1 25.48 681 ALA B C 1
ATOM 10942 O O . ALA B 1 681 ? 40.219 -12.281 62.281 1 25.48 681 ALA B O 1
ATOM 10943 N N . THR B 1 682 ? 41.406 -13.516 63.781 1 26.3 682 THR B N 1
ATOM 10944 C CA . THR B 1 682 ? 42.219 -12.758 64.75 1 26.3 682 THR B CA 1
ATOM 10945 C C . THR B 1 682 ? 43.312 -11.969 64 1 26.3 682 THR B C 1
ATOM 10947 O O . THR B 1 682 ? 43.906 -12.461 63.031 1 26.3 682 THR B O 1
ATOM 10950 N N . PRO B 1 683 ? 43.5 -10.609 64.25 1 27.16 683 PRO B N 1
ATOM 10951 C CA . PRO B 1 683 ? 44.344 -9.539 63.75 1 27.16 683 PRO B CA 1
ATOM 10952 C C . PRO B 1 683 ? 45.844 -9.844 63.906 1 27.16 683 PRO B C 1
ATOM 10954 O O . PRO B 1 683 ? 46.281 -10.125 65 1 27.16 683 PRO B O 1
ATOM 10957 N N . VAL B 1 684 ? 46.5 -10.852 63.156 1 27.12 684 VAL B N 1
ATOM 10958 C CA . VAL B 1 684 ? 47.938 -10.984 63.469 1 27.12 684 VAL B CA 1
ATOM 10959 C C . VAL B 1 684 ? 48.594 -9.625 63.312 1 27.12 684 VAL B C 1
ATOM 10961 O O . VAL B 1 684 ? 48.375 -8.898 62.344 1 27.12 684 VAL B O 1
ATOM 10964 N N . HIS B 1 685 ? 49.125 -9.008 64.438 1 23.75 685 HIS B N 1
ATOM 10965 C CA . HIS B 1 685 ? 49.875 -7.832 64.875 1 23.75 685 HIS B CA 1
ATOM 10966 C C . HIS B 1 685 ? 51.188 -7.715 64.125 1 23.75 685 HIS B C 1
ATOM 10968 O O . HIS B 1 685 ? 52.094 -8.531 64.312 1 23.75 685 HIS B O 1
ATOM 10974 N N . THR B 1 686 ? 51.219 -7.82 62.781 1 23.16 686 THR B N 1
ATOM 10975 C CA . THR B 1 686 ? 52.594 -7.641 62.344 1 23.16 686 THR B CA 1
ATOM 10976 C C . THR B 1 686 ? 53.156 -6.324 62.875 1 23.16 686 THR B C 1
ATOM 10978 O O . THR B 1 686 ? 52.469 -5.305 62.875 1 23.16 686 THR B O 1
ATOM 10981 N N . ALA B 1 687 ? 54.406 -6.434 63.469 1 23.38 687 ALA B N 1
ATOM 10982 C CA . ALA B 1 687 ? 55.5 -5.633 64.062 1 23.38 687 ALA B CA 1
ATOM 10983 C C . ALA B 1 687 ? 55.844 -4.445 63.156 1 23.38 687 ALA B C 1
ATOM 10985 O O . ALA B 1 687 ? 56.062 -4.605 61.969 1 23.38 687 ALA B O 1
ATOM 10986 N N . VAL B 1 688 ? 55.562 -3.178 63.625 1 20.34 688 VAL B N 1
ATOM 10987 C CA . VAL B 1 688 ? 56.344 -1.969 63.344 1 20.34 688 VAL B CA 1
ATOM 10988 C C . VAL B 1 688 ? 57.719 -2.113 63.969 1 20.34 688 VAL B C 1
ATOM 10990 O O . VAL B 1 688 ? 57.875 -2.479 65.125 1 20.34 688 VAL B O 1
#

Foldseek 3Di:
DQDDDDDDDDDDDDYDDDDYDDDDDDDDDDDDCCPPPPPPPPPPPPPVPPPVLVVVLVVVQVLVVVVPDDDPPPPCPDDDLPPPPPPDLPVVPPPPDPDPPPPDDDPQPPCVDVPPDPPDDDAFQLKDWQAKDAQKWKQDPVPGIATFIWTDILFWIWTWGPPDVVIDIDIGTLLQWQAKDKDFNPDDPFGKIKIWTDGNLLDIIMMIDGPDPPRPVRPSVRSLCSSQVVVNVHDFSLLRGDDDFPDAQLPLADPVVVVVVQVDDDPFKHKDQLCVVPPQAVFAFRIFMATPPADPVLLSLQLVQFASRWAWTFDHADNPQRATETEGAFGQLAPVRDADPSNLVRVCSNQVSGPQDQAEEEEEAAAPVVQVVVNNVRTHHDDCVRNVRYHYDYLHQDDQLLQAQLVVQLSVQQPPDHDPVCRVVSNVVSCLLVNLLSLLVLLLVQLCCCPVVVHHYYYYYHGGQFSVLLSSLNNCVQFALQCLEPSNVSNSCCRSHAASFAFLCQQQVRSHNCSVRSSHGCRVVSSLLNVVLQCQVVVASHFFDPVSSLLVVSCSRSSNFLARDGTHPNVCVVVVRSPSGGHPSSSCVSPVLLTTAQNYDHDGRHGDRDDSDPVSGDDPCCRSNVVHSVPDDPDDPSVVRSVSNVVSVVVVVVVVVVVVVVVVVVVVVVVVVPDPPPPPPDPPPPDD/DDDDDDDDPDDDPDDDDDYDDDDDDDDDDDDDDDPPPPPPPPPPPPPVPPVVLVVVLVVVQVLVVVVPDDDPPPPCPDPDLPPPDPPDPPVVPPPPDPDPPDPDDDPPPVPPDPPPPPPDDDAAQLKDWDDKAAFKWKQDPVPGIATFIWIDILFWIWTWGPPDVVIDIDIGTLLQWQAKDKDFNPDDPFGKIKIWTDGNLLDIIMMIDGPDPPRPVRPSVRSLCSSQVVVNVHDFSLLSGDDDFPDAQLPLADPVVVVVVQVDDDPFKHKDQLCVVPPQAVFAFRIFMATPPADPVLLSLQLVQFVRRWAWTFDHADNPQRATETFGAFGQLAPVRDADPSNLVRVCSNQVSGPQDQAEEEEEAAAPVVQVVVNNVRTHHDDCVRNVRYHYDYLHQDDQLLQAQLVVQLSVQQPPDHDPVCRVVSNVVSCLLVNLLSLLVLLLVQLCCCPVVVHHYYYYYHGGQFSVLLSSLNNCVQFALQCLEPSNVSNSCCRSHAASFAFLCQQQVRSHNCSVRSSHGCRVVSSLLNVVLQCQVVVASHFFDPVSSLLVVVCSRSSNFLARDGGHPNVCVVVVRSPSGGHPSSSCVSPVLLTTALNYDHDGRHGDRDDSDPVSGDDPCCRSNVVHSVPDDPDDPSVVRSVSNVVSVVVVVVVVVVVVVVVVVVVVVVVVVPDPPPDPDDDPPPDD

InterPro domains:
  IPR003595 Protein-tyrosine phosphatase, catalytic [SM00404] (409-557)
  IPR004182 GRAM domain [PF02893] (131-228)
  IPR004182 GRAM domain [SM00568] (116-184)
  IPR010569 Myotubularin-like, phosphatase domain [PF06602] (236-572)
  IPR010569 Myotubularin-like, phosphatase domain [PS51339] (249-624)
  IPR011993 PH-like domain superfamily [G3DSA:2.30.29.30] (128-227)
  IPR016130 Protein-tyrosine phosphatase, active site [PS00383] (459-469)
  IPR029021 Protein-tyrosine phosphatase-like [SSF52799] (244-629)
  IPR030564 Myotubularin [PTHR10807] (119-674)
  IPR030587 MTMR1, protein tyrosine phosphatase domain [cd14592] (309-557)
  IPR037857 MTMR1, PH-GRAM [cd13358] (130-229)

Radius of gyration: 39.65 Å; Cα contacts (8 Å, |Δi|>4): 2162; chains: 2; bounding box: 105×159×133 Å

Organism: NCBI:txid1415580

pLDDT: mean 76.83, std 28.41, range [13.55, 98.88]

Sequence (1376 aa):
MDKLPALDLGAPVGGGGRKPPRPAVPPGALAAASAGSRQPSVETLDSPTGSHVEWCKQLIAATISSQISGPVPTENLSRDYRVYRRPDLRELQDEHNGYLSEAGTDQALRDGNKLAQMEEAPLFPGESVKAIVKDVMYICPFMGAVSGMLTVTDFKMYFKNVERDPHFILDVPLGVISRVEKIGVQSHGDNSSGIEIVCKDMRNLRLAYRQEEQSKLEIFENLTRYAFPLSHGLPLFAFSYKEKFPVNGWKVYDPVAEYKRQGLPNESWKITKINSTYELCDTYPAIFVIPTSVKDDDLSKVAAFRAKGRIPVLSWIHPESQATITRCSQPLVGPNDKRCKEDEKYLQTIMDANAQSHKLIIFDARQNSVADTNKAKGGGYESESAYPNAELIFLEIHNIHVMRESLRKLKEIVYPTLDEARWLSNVDGTHWLEYIRMLLAGAVRIADKVESSKTSVVVHCSDGWDRTAQLTSLAMLMLDSYYRTIKGFEDLIEKEWISFGHRFAVRVGHGDDNHADADRSPIFLQFVDCVWQMTKQFPAAFEFNELFLITIVDHLYSCLFGTFLYNSEQQRIKEEVYTKTVSLWSYINSQVDEFTNPFYVNYENHVLYPVASMSHLELWANYYVRWNPRMRPQMPIHQNLKDLLAIRNELQKKVEELQREAATRSISSSTERGSSPSHSATPVHTAVMDKLPALDLGAPVGGGGRKPPRPAVPPGALAAASAGSRQPSVETLDSPTGSHVEWCKQLIAATISSQISGPVPTENLSRDYRVYRRPDLRELQDEHNGYLSEAGTDQALRDGNKLAQMEEAPLFPGESVKAIVKDVMYICPFMGAVSGMLTVTDFKMYFKNVERDPHFILDVPLGVISRVEKIGVQSHGDNSSGIEIVCKDMRNLRLAYRQEEQSKLEIFENLTRYAFPLSHGLPLFAFSYKEKFPVNGWKVYDPVAEYKRQGLPNESWKITKINSTYELCDTYPAIFVIPTSVKDDDLSKVAAFRAKGRIPVLSWIHPESQATITRCSQPLVGPNDKRCKEDEKYLQTIMDANAQSHKLIIFDARQNSVADTNKAKGGGYESESAYPNAELIFLEIHNIHVMRESLRKLKEIVYPTLDEARWLSNVDGTHWLEYIRMLLAGAVRIADKVESSKTSVVVHCSDGWDRTAQLTSLAMLMLDSYYRTIKGFEDLIEKEWISFGHRFAVRVGHGDDNHADADRSPIFLQFVDCVWQMTKQFPAAFEFNELFLITIVDHLYSCLFGTFLYNSEQQRIKEEVYTKTVSLWSYINSQVDEFTNPFYVNYENHVLYPVASMSHLELWANYYVRWNPRMRPQMPIHQNLKDLLAIRNELQKKVEELQREAATRSISSSTERGSSPSHSATPVHTAV

Secondary structure (DSSP, 8-state):
-----------------------------------------------THHHHHHHHHHHHHHHHHHTTSS--------S---------TTTTTGGG--------SGGGSS-TTT----------TT--EEEEEEEEEEEETTTEEEEEEEEEESSEEEEEE-SSSSPEEEEEEGGGEEEEEEEEE--SSS-EEEEEEEETTS-EEEEEEE--HHHHHHHHHHHHHHHSGGGGTPPPGGGT-----SS-GGGS--HHHHHHHTT-S-SSEEEE-TTTTS-S-TTS-S-EEEETT--HHHHHHHHHHBGGG---EEEEE-TTT--EEEEE--B--TTTT---HHHHHHHHHHHHT-TT-S-EEEEE-S-HHHHHHHHHTT-----TTTSTTEEEEE-----HHHHHHHHHHHHHHHSS---GGGHHHHHHHHTHHHHHHHHHHHHHHHHHHHHTS--EEEEE-SSSSSHHHHHHHHHHHHH-GGGGSHHHHHHHHIIIIIITT--HIIIIITT---TT-TT---HHHHHHHHHHHHHHH-TTS-SB-HHHHHHHHHHHHH-SSSTT-SSSHHHHHHTTHHHHS--HHHHHHHSGGGGB-TT----TTPPP----STTT----HHHHSTT-GGG--SS-HHHHHHHHHHHHHHHHHHHHHHHHHHHHHHHHHHHHTTT-------------/-----------------------------------------------THHHHHHHHHHHHHHHHHHTTSS--------S---------TTTTTGGG--------SGGGS--S-------PPP--TT--EEEEEEEEEEEETTTEEEEEEEEEESSEEEEEE-SSSSPEEEEEEGGGEEEEEEEEE--SSS-EEEEEEEETTS-EEEEEEE--HHHHHHHHHHHHHHHSGGGGT---GGGT-----SS-GGGS--HHHHHHHTT-S-SSEEEE-TTTTS-S-TTS-S-EEEETT--HHHHHHHHHHBGGG---EEEEE-TTT--EEEEE--B--TTTT---HHHHHHHHHHHHT-TT-S-EEEEE-S-HHHHHHHHHTT-----TTTSTTEEEEE-----HHHHHHHHHHHHHHHSS---GGGHHHHHHHHTHHHHHHHHHHHHHHHHHHHHTS--EEEEE-SSSSSHHHHHHHHHHHHH-GGGGSHHHHHHHIIIIIIITT--HIIIIITT---TT-TT---HHHHHHHHHHHHHHH-TTS-SB-HHHHHHHHHHHHH-SSSTT-SSSHHHHHHTTHHHHS--HHHHHHHSGGGGB-TT----TTPPP----STTT----HHHHSTT-GGG--SS-HHHHHHHHHHHHHHHHHHHHHHHHHHHHHHHHHHHHT---------------

Solvent-accessible surface area (backbone atoms only — not comparable to full-atom values): 76883 Å² total; per-residue (Å²): 138,98,82,81,95,86,89,86,87,85,84,92,88,84,85,84,90,80,87,88,90,83,87,78,82,86,84,92,83,84,86,86,80,74,79,79,76,78,71,77,77,76,75,70,78,71,70,68,67,57,57,59,54,51,51,52,51,47,51,54,49,48,51,58,59,55,64,64,71,72,85,72,79,74,72,81,69,80,69,87,68,69,70,77,66,68,79,57,80,66,70,74,61,66,74,71,76,75,78,78,75,81,79,71,81,78,81,72,62,95,35,91,38,85,72,87,69,82,76,71,77,87,69,57,57,67,54,49,81,73,45,75,43,71,70,28,31,37,53,38,91,86,79,40,77,41,64,23,37,40,35,34,34,54,49,32,38,37,36,40,22,79,85,46,85,71,62,49,73,47,82,41,48,22,33,30,44,37,45,77,41,82,38,84,44,86,51,98,81,62,62,35,41,28,39,40,36,38,36,72,81,45,49,72,44,40,36,37,36,68,58,52,82,79,70,45,67,48,48,60,51,49,50,51,44,41,24,14,14,56,70,65,76,39,75,62,46,13,62,48,41,60,76,87,56,92,35,68,30,75,66,70,59,46,72,67,60,55,42,39,75,57,60,44,63,53,91,49,34,33,75,42,59,84,24,64,80,32,74,67,24,51,43,40,40,38,64,51,37,40,56,52,88,63,54,71,74,47,47,58,56,28,15,71,40,16,35,85,20,34,48,73,31,59,74,47,55,40,83,82,62,45,14,33,38,24,37,21,22,20,38,48,25,24,74,79,61,52,81,52,69,57,43,46,48,51,56,49,49,60,31,65,54,18,85,71,26,90,42,29,38,34,40,34,39,38,29,68,69,57,43,52,53,36,12,65,73,41,29,30,70,81,48,51,84,76,36,72,55,42,46,73,43,67,60,56,44,78,56,53,60,58,47,32,51,19,50,52,47,43,34,60,49,42,40,77,61,68,53,64,90,49,41,42,38,52,51,48,70,25,41,48,66,56,53,46,31,48,50,47,42,48,14,46,52,53,36,41,37,34,66,76,62,31,23,33,35,36,35,19,28,66,66,31,35,57,71,26,31,44,34,54,51,48,19,44,47,25,56,33,48,59,39,29,30,60,67,31,35,52,34,47,46,46,47,53,33,44,26,42,19,24,45,36,32,56,24,72,38,69,23,37,65,64,65,79,49,75,65,34,32,57,59,68,57,48,42,53,50,46,52,50,54,45,43,70,77,37,62,34,62,29,33,45,32,69,62,42,56,53,50,52,57,52,46,62,38,33,40,60,32,36,68,59,59,48,37,20,38,54,55,33,60,73,68,38,39,84,77,46,26,44,38,52,49,10,59,47,65,59,47,46,67,75,26,40,31,61,60,44,47,90,55,81,76,52,66,57,66,78,70,59,42,66,76,71,55,75,78,62,38,82,67,64,33,53,86,35,75,87,70,55,66,80,64,61,63,62,58,54,36,41,53,47,28,50,50,45,48,51,28,46,50,31,27,51,50,33,48,49,49,49,49,48,43,53,48,51,54,54,56,68,63,52,79,69,80,78,77,81,78,76,81,77,77,66,83,122,142,74,92,88,83,80,86,80,87,68,84,78,77,76,86,86,87,87,90,86,80,84,82,78,80,89,84,91,89,84,90,76,82,75,80,79,74,80,72,78,79,76,76,71,78,72,69,68,68,59,57,59,51,50,50,52,50,46,51,54,50,46,52,58,60,55,65,66,70,72,85,71,80,75,71,81,66,81,69,85,66,70,70,77,65,69,81,57,79,66,68,75,62,65,73,73,75,74,79,78,77,81,78,73,80,80,78,68,69,92,71,76,87,76,65,83,68,79,76,71,78,88,70,57,57,66,55,49,81,74,46,75,43,73,69,30,31,36,52,39,91,84,79,40,75,41,65,24,36,37,36,35,36,54,50,33,38,37,34,42,23,79,84,48,89,71,62,48,72,47,81,41,50,23,33,27,43,36,43,78,41,82,40,82,44,85,50,98,79,60,63,35,40,28,40,38,37,37,36,72,84,45,50,73,45,39,37,35,36,67,58,51,81,78,69,44,65,50,49,59,50,48,49,51,45,41,26,13,14,57,70,65,77,38,74,61,46,13,62,48,40,61,76,85,57,92,36,68,30,75,67,68,59,47,72,68,60,55,42,40,74,56,59,43,61,53,92,47,34,33,74,41,58,82,25,65,81,31,75,67,24,54,42,40,39,37,63,52,36,41,57,51,87,62,52,73,75,49,46,56,56,28,17,72,40,14,35,84,20,35,48,72,30,60,75,47,55,40,85,83,62,44,16,33,39,25,37,21,22,20,38,48,25,24,76,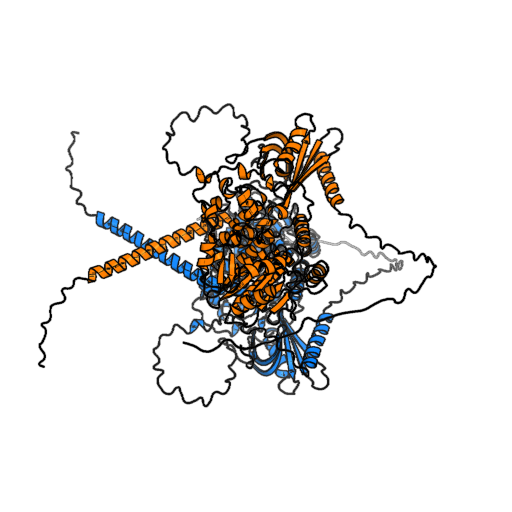79,60,52,81,51,70,56,44,46,49,50,55,49,49,59,30,63,56,18,83,71,26,89,42,27,40,34,39,32,39,36,28,68,70,57,42,53,54,36,12,66,74,39,28,32,69,80,47,51,83,78,36,72,56,41,46,73,43,67,58,56,43,78,58,54,60,58,47,32,52,20,50,52,47,43,34,59,50,43,40,76,61,70,53,66,91,48,42,43,37,53,51,48,71,24,40,48,65,56,52,46,31,48,50,47,42,47,14,46,52,52,37,43,36,34,66,75,61,31,22,33,35,38,35,20,31,66,65,30,35,56,70,27,30,44,32,53,51,49,19,44,48,25,55,33,49,59,40,28,31,61,68,31,35,52,33,46,45,47,47,53,33,44,27,42,18,25,46,37,31,55,23,73,36,67,23,37,64,66,64,79,49,74,66,35,30,57,59,68,58,49,44,52,49,46,51,49,53,45,43,69,77,36,62,35,62,27,33,44,35,69,62,43,57,50,50,52,56,52,48,63,38,34,40,60,33,36,68,58,58,47,38,20,40,54,55,33,59,74,67,37,40,84,75,48,26,42,39,54,48,10,59,46,65,59,47,45,68,74,28,40,31,60,60,43,48,89,56,80,75,52,66,57,65,78,69,59,43,66,76,70,55,74,77,62,37,80,68,66,36,53,85,34,74,87,68,55,65,83,63,60,63,64,58,52,36,40,54,47,29,50,51,46,48,52,29,46,49,30,27,52,50,33,48,48,48,47,50,49,44,52,48,53,56,54,59,70,66,51,84,69,84,79,79,82,82,79,82,82,78,76,83,129